Protein AF-A0A653G436-F1 (afdb_monomer)

Sequence (756 aa):
MKSPAYFLYARKSTDDQEHQLLSIPAQIDELREFSSKEGLNIVDVIIESKTAKVPGRALFNQMLDRVEKGEAQGILAWHPDRLARNAVDSGRIVYLLDRNILTDLKFLTFWFQNTPQGLFMLSIAFGQSKYYVDSLSENTKRGLRQKVRRGECPGVAPLGYLNDRLNRKIIVDPKASPVIKELFELYSTSQYTYDQMSTFLKDKGLITRGDKPIHKSRVTFILSNPFYFGYFRFNKEIHQGIHEPLITKKLFDEVQKVLEDRGHSHPNVPYNFPFTGLIKCGECGMMISAEQHLKYYKSIDQGQQFVYYRCSKKSKVTKCLQPYITQDVIIPQLNDHIQKVSLSTSDHQWFMNKLNTDEHQQRSEVLLIIQGFKKDLISTNEKLSKLLDSYLDNVISREDYLKKKENLFSSKKTIEQRINTLEQSPNKWLEPMREFFNDALGANKIASDNINLFQKREFLKKTGSNLILKNRIVDCDLPEQWAALLRRPTSRNRAEDTGVEPVRACAHEFSRLAHYRPAHLPYQEVRARIELAHNCFADSCVTTSPTHRVLLILLQTCILNNWSYNDWMNKIFLLIIFLLIKSIYIPLNKRGSKYYWKIKLDDSIPFIPIFIIPYIGYFFYVAATIIYLWNTKYINNFFVTYIISYIFASLFWFFVPNGVKRPKIYKKDIFSKLTALTYKYDEDTNGFPSAHIFATLICSYFLALVFPTHLILIWSVTFSISISTVFVKQHYILDILGGIITFWMSIMIGGLFGKI

Mean predicted aligned error: 21.26 Å

pLDDT: mean 79.81, std 17.57, range [24.72, 95.38]

Radius of gyration: 42.68 Å; Cα contacts (8 Å, |Δi|>4): 860; chains: 1; bounding box: 142×54×120 Å

Foldseek 3Di:
DPAFEEEEAFEFADLDPVPGPDDRVVQVVVLVVVCVVVVHHYPYYQYYHDHQLDDDGPRLVVVLVCLLVVVGQEYEGAFLLRQHQDPPSLVSVLVCLVVSSRQDYDHPVDDAHSDPVRSVVSSVRSVVSNVVVVVVVVVVVVVCVVCLVVQHHPDADDFQWHQDPVVRHIAGDPLGLVLLLVLLVVLLVLPDDLVRSQVSCVVSPNADPVSHTDDSVVSVVSLQACVQQAWHADPNAIGGHPYDHSDHVVSSVSNVVSVVVVVDDDDDDDDPDQCWPQEAAPFQRATKDKDKDWDADPVPRDIDIWIKIDGPQPRPPGGDPADIATPVLVLLLLLVVLLLLADDPVVLVVVVVVLVVVLVVCLVVLVVVLVVLVVVLVVLVVVLVVLVVCVVVVVDDPVVSRVVNVVSVVVNVVSVVVSVCCVVCVCVVCVVVNVSSVLNNCSNVVSPDPPDSNVSSVSLVVQVWRWYDDNSHTDTDGDPLSVVSNPDPPPDDDDDDDDSDDPPPPNPPPVVPPPDDDDDDDPPPVVVVVVVVVVVPPPPPPDDDPVVVVVVVVVVVLQPDPDDLPDPVLLVVLVVLLVVLVVLVQVLQPPDADAEDADPVLVVQAQDLVLVVLQVCLVVLLVVLQVVCVPPSCSNLLSQLLSQLSVVLSVCCVVHWHFFDADDQPDPDPSSVSLVVVCVSGPRTSQAQDSSLLNLVSSLVVVCVVCVVCNVVSVVSSVSNLVSCSSSRVYHPVNNVRSVVSNVVSCVVSVVSVVD

Nearest PDB structures (foldseek):
  5xg2-assembly1_A  TM=2.240E-01  e=3.320E+00  Pyrococcus yayanosii CH1

Secondary structure (DSSP, 8-state):
-PPPEEEEEEE-S-S-STT-SS-HHHHHHHHHHHHHHHT-EEEEEEEE-S-TTSS--HHHHHHHHHHHTTS-SEEEESSHHHH-SSHHHHHHHHHHHHTTSS-EEEESSS---SSHHHHHHHHHHHHHHHHHHHHHHHHHHHHHHHHHHHT---SPPPTTEEEETTTTEEEE-TTHHHHHHHHHHHHHTS---HHHHHHHHHHTT---TTS----HHHHHHHHT-GGGGTEEEETTEEEE-SSPPSS-HHHHHHHHHHHHHHHS--PPP----TTTTTPEETTT-PBEEEEEEEEEETTTTEEEEEEEEEE----SS----PPPEEHHHHHHHHHHHHHHTPPPHHHHHHHHHHHHHHHHHTHHHHHHHHHHHHHHHHHHHHHHHHHHHHHHTT-S-HHHHHHHHHHHHHHHHHHHHHHHHHHH-TTTTTHHHHHHHHHHHHHHHHHH-SS-HHHHHHHHHHTT-EEEEETTEEEEE--HHHHHHH----TT----S--S----TTGGGGGGS-S-------THHHHHHHHHHHHTSSTT-S---HHHHHHHHHHHHHHHS---TT-HHHHHHHHHHHHHHHHTHHHHHTS---B----HHHHHSPP-GGGHHHHHHHHHHHHHHHHHHTTSTTHHHHHHHHHHHHHHHHHHHHHS-BB--PPP----SHHHHHHHHHHHHS-SB--SS-HHHHHHHHHHHHHHHH-GGGHHHHHHHHHHHHHHHHHTTSS-HHHHHHHHHHHHHHHHHHHHHTT-

Structure (mmCIF, N/CA/C/O backbone):
data_AF-A0A653G436-F1
#
_entry.id   AF-A0A653G436-F1
#
loop_
_atom_site.group_PDB
_atom_site.id
_atom_site.type_symbol
_atom_site.label_atom_id
_atom_site.label_alt_id
_atom_site.label_comp_id
_atom_site.label_asym_id
_atom_site.label_entity_id
_atom_site.label_seq_id
_atom_site.pdbx_PDB_ins_code
_atom_site.Cartn_x
_atom_site.Cartn_y
_atom_site.Cartn_z
_atom_site.occupancy
_atom_site.B_iso_or_equiv
_atom_site.auth_seq_id
_atom_site.auth_comp_id
_atom_site.auth_asym_id
_atom_site.auth_atom_id
_atom_site.pdbx_PDB_model_num
ATOM 1 N N . MET A 1 1 ? 9.539 11.432 -67.328 1.00 46.97 1 MET A N 1
ATOM 2 C CA . MET A 1 1 ? 9.049 10.639 -66.177 1.00 46.97 1 MET A CA 1
ATOM 3 C C . MET A 1 1 ? 8.187 11.554 -65.321 1.00 46.97 1 MET A C 1
ATOM 5 O O . MET A 1 1 ? 8.628 12.667 -65.067 1.00 46.97 1 MET A O 1
ATOM 9 N N . LYS A 1 2 ? 6.956 11.158 -64.956 1.00 58.97 2 LYS A N 1
ATOM 10 C CA . LYS A 1 2 ? 6.142 11.931 -63.997 1.00 58.97 2 LYS A CA 1
ATOM 11 C C . LYS A 1 2 ? 6.889 11.980 -62.660 1.00 58.97 2 LYS A C 1
ATOM 13 O O . LYS A 1 2 ? 7.444 10.961 -62.256 1.00 58.97 2 LYS A O 1
ATOM 18 N N . SER A 1 3 ? 6.926 13.144 -62.016 1.00 70.50 3 SER A N 1
ATOM 19 C CA . SER A 1 3 ? 7.470 13.266 -60.663 1.00 70.50 3 SER A CA 1
ATOM 20 C C . SER A 1 3 ? 6.663 12.376 -59.703 1.00 70.50 3 SER A C 1
ATOM 22 O O . SER A 1 3 ? 5.434 12.323 -59.830 1.00 70.50 3 SER A O 1
ATOM 24 N N . PRO A 1 4 ? 7.319 11.647 -58.781 1.00 80.62 4 PRO A N 1
ATOM 25 C CA . PRO A 1 4 ? 6.617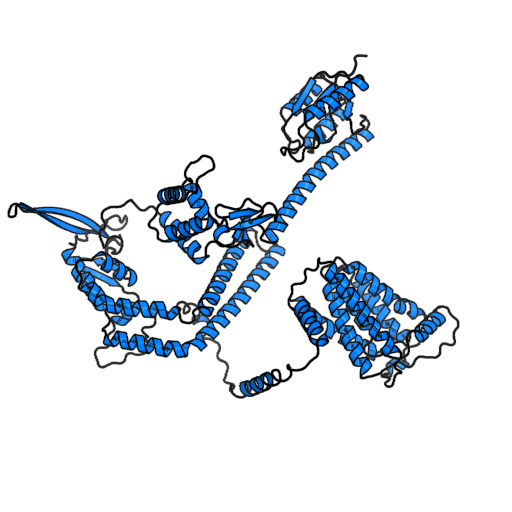 10.821 -57.806 1.00 80.62 4 PRO A CA 1
ATOM 26 C C . PRO A 1 4 ? 5.697 11.687 -56.936 1.00 80.62 4 PRO A C 1
ATOM 28 O O . PRO A 1 4 ? 6.082 12.771 -56.494 1.00 80.62 4 PRO A O 1
ATOM 31 N N . ALA A 1 5 ? 4.466 11.219 -56.734 1.00 91.19 5 ALA A N 1
ATOM 32 C CA . ALA A 1 5 ? 3.457 11.878 -55.917 1.00 91.19 5 ALA A CA 1
ATOM 33 C C . ALA A 1 5 ? 3.595 11.466 -54.446 1.00 91.19 5 ALA A C 1
ATOM 35 O O . ALA A 1 5 ? 3.740 10.279 -54.142 1.00 91.19 5 ALA A O 1
ATOM 36 N N . TYR A 1 6 ? 3.501 12.437 -53.536 1.00 93.56 6 TYR A N 1
ATOM 37 C CA . TYR A 1 6 ? 3.643 12.234 -52.095 1.00 93.56 6 TYR A CA 1
ATOM 38 C C . TYR A 1 6 ? 2.391 12.654 -51.325 1.00 93.56 6 TYR A C 1
ATOM 40 O O . TYR A 1 6 ? 1.757 13.664 -51.635 1.00 93.56 6 TYR A O 1
ATOM 48 N N . PHE A 1 7 ? 2.085 11.922 -50.255 1.00 95.38 7 PHE A N 1
ATOM 49 C CA . PHE A 1 7 ? 1.178 12.388 -49.205 1.00 95.38 7 PHE A CA 1
ATOM 50 C C . PHE A 1 7 ? 1.962 12.987 -48.042 1.00 95.38 7 PHE A C 1
ATOM 52 O O . PHE A 1 7 ? 2.908 12.375 -47.548 1.00 95.38 7 PHE A O 1
ATOM 59 N N . LEU A 1 8 ? 1.552 14.164 -47.572 1.00 94.38 8 LEU A N 1
ATOM 60 C CA . LEU A 1 8 ? 2.094 14.770 -46.358 1.00 94.38 8 LEU A CA 1
ATOM 61 C C . LEU A 1 8 ? 1.273 14.281 -45.163 1.00 94.38 8 LEU A C 1
ATOM 63 O O . LEU A 1 8 ? 0.072 14.537 -45.092 1.00 94.38 8 LEU A O 1
ATOM 67 N N . TYR A 1 9 ? 1.911 13.596 -44.214 1.00 93.06 9 TYR A N 1
ATOM 68 C CA . TYR A 1 9 ? 1.250 13.074 -43.017 1.00 93.06 9 TYR A CA 1
ATOM 69 C C . TYR A 1 9 ? 1.745 13.771 -41.744 1.00 93.06 9 TYR A C 1
ATOM 71 O O . TYR A 1 9 ? 2.912 13.651 -41.356 1.00 93.06 9 TYR A O 1
ATOM 79 N N . ALA A 1 10 ? 0.833 14.460 -41.052 1.00 90.12 10 ALA A N 1
ATOM 80 C CA . ALA A 1 10 ? 1.097 15.151 -39.792 1.00 90.12 10 ALA A CA 1
ATOM 81 C C . ALA A 1 10 ? 0.209 14.611 -38.662 1.00 90.12 10 ALA A C 1
ATOM 83 O O . ALA A 1 10 ? -0.997 14.409 -38.819 1.00 90.12 10 ALA A O 1
ATOM 84 N N . ARG A 1 11 ? 0.808 14.397 -37.482 1.00 85.62 11 ARG A N 1
ATOM 85 C CA . ARG A 1 11 ? 0.132 13.767 -36.339 1.00 85.62 11 ARG A CA 1
ATOM 86 C C . ARG A 1 11 ? 0.454 14.439 -35.008 1.00 85.62 11 ARG A C 1
ATOM 88 O O . ARG A 1 11 ? 1.596 14.826 -34.747 1.00 85.62 11 ARG A O 1
ATOM 95 N N . LYS A 1 12 ? -0.525 14.459 -34.096 1.00 75.69 12 LYS A N 1
ATOM 96 C CA . LYS A 1 12 ? -0.281 14.765 -32.676 1.00 75.69 12 LYS A CA 1
ATOM 97 C C . LYS A 1 12 ? 0.412 13.592 -31.964 1.00 75.69 12 LYS A C 1
ATOM 99 O O . LYS A 1 12 ? -0.099 12.474 -31.912 1.00 75.69 12 LYS A O 1
ATOM 104 N N . SER A 1 13 ? 1.591 13.832 -31.393 1.00 62.50 13 SER A N 1
ATOM 105 C CA . SER A 1 13 ? 2.398 12.786 -30.736 1.00 62.50 13 SER A CA 1
ATOM 106 C C . SER A 1 13 ? 1.820 12.255 -29.428 1.00 62.50 13 SER A C 1
ATOM 108 O O . SER A 1 13 ? 2.076 11.094 -29.086 1.00 62.50 13 SER A O 1
ATOM 110 N N . THR A 1 14 ? 1.070 13.095 -28.721 1.00 59.78 14 THR A N 1
ATOM 111 C CA . THR A 1 14 ? 0.521 12.889 -27.377 1.00 59.78 14 THR A CA 1
ATOM 112 C C . THR A 1 14 ? -0.811 13.622 -27.257 1.00 59.78 14 THR A C 1
ATOM 114 O O . THR A 1 14 ? -0.980 14.684 -27.850 1.00 59.78 14 THR A O 1
ATOM 117 N N . ASP A 1 15 ? -1.746 13.095 -26.467 1.00 52.59 15 ASP A N 1
ATOM 118 C CA . ASP A 1 15 ? -2.985 13.823 -26.147 1.00 52.59 15 ASP A CA 1
ATOM 119 C C . ASP A 1 15 ? -2.701 15.038 -25.248 1.00 52.59 15 ASP A C 1
ATOM 121 O O . ASP A 1 15 ? -3.400 16.048 -25.329 1.00 52.59 15 ASP A O 1
ATOM 125 N N . ASP A 1 16 ? -1.609 14.968 -24.487 1.00 48.16 16 ASP A N 1
ATOM 126 C CA . ASP A 1 16 ? -1.143 15.987 -23.554 1.00 48.16 16 ASP A CA 1
ATOM 127 C C . ASP A 1 16 ? -0.505 17.190 -24.269 1.00 48.16 16 ASP A C 1
ATOM 129 O O . ASP A 1 16 ? 0.356 17.012 -25.139 1.00 48.16 16 ASP A O 1
ATOM 133 N N . GLN A 1 17 ? -0.955 18.402 -23.927 1.00 45.81 17 GLN A N 1
ATOM 134 C CA . GLN A 1 17 ? -0.524 19.660 -24.555 1.00 45.81 17 GLN A CA 1
ATOM 135 C C . GLN A 1 17 ? 0.851 20.129 -24.049 1.00 45.81 17 GLN A C 1
ATOM 137 O O . GLN A 1 17 ? 1.596 20.718 -24.825 1.00 45.81 17 GLN A O 1
ATOM 142 N N . GLU A 1 18 ? 1.219 19.832 -22.797 1.00 41.66 18 GLU A N 1
ATOM 143 C CA . GLU A 1 18 ? 2.466 20.322 -22.174 1.00 41.66 18 GLU A CA 1
ATOM 144 C C . GLU A 1 18 ? 3.730 19.597 -22.665 1.00 41.66 18 GLU A C 1
ATOM 146 O O . GLU A 1 18 ? 4.816 20.168 -22.690 1.00 41.66 18 GLU A O 1
ATOM 151 N N . HIS A 1 19 ? 3.603 18.335 -23.081 1.00 50.34 19 HIS A N 1
ATOM 152 C CA . HIS A 1 19 ? 4.732 17.500 -23.513 1.00 50.34 19 HIS A CA 1
ATOM 153 C C . HIS A 1 19 ? 4.919 17.456 -25.038 1.00 50.34 19 HIS A C 1
ATOM 155 O O . HIS A 1 19 ? 5.679 16.635 -25.559 1.00 50.34 19 HIS A O 1
ATOM 161 N N . GLN A 1 20 ? 4.207 18.310 -25.774 1.00 56.81 20 GLN A N 1
ATOM 162 C CA . GLN A 1 20 ? 4.264 18.340 -27.227 1.00 56.81 20 GLN A CA 1
ATOM 163 C C . GLN A 1 20 ? 5.439 19.207 -27.707 1.00 56.81 20 GLN A C 1
ATOM 165 O O . GLN A 1 20 ? 5.419 20.419 -27.552 1.00 56.81 20 GLN A O 1
ATOM 170 N N . LEU A 1 21 ? 6.441 18.577 -28.336 1.00 56.56 21 LEU A N 1
ATOM 171 C CA . LEU A 1 21 ? 7.636 19.264 -28.859 1.00 56.56 21 LEU A CA 1
ATOM 172 C C . LEU A 1 21 ? 7.317 20.276 -29.980 1.00 56.56 21 LEU A C 1
ATOM 174 O O . LEU A 1 21 ? 7.916 21.341 -30.010 1.00 56.56 21 LEU A O 1
ATOM 178 N N . LEU A 1 22 ? 6.374 19.960 -30.882 1.00 63.59 22 LEU A N 1
ATOM 179 C CA . LEU A 1 22 ? 5.898 20.864 -31.942 1.00 63.59 22 LEU A CA 1
ATOM 180 C C . LEU A 1 22 ? 4.391 20.714 -32.178 1.00 63.59 22 LEU A C 1
ATOM 182 O O . LEU A 1 22 ? 3.856 19.596 -32.224 1.00 63.59 22 LEU A O 1
ATOM 186 N N . SER A 1 23 ? 3.711 21.843 -32.385 1.00 76.56 23 SER A N 1
ATOM 187 C CA . SER A 1 23 ? 2.305 21.889 -32.791 1.00 76.56 23 SER A CA 1
ATOM 188 C C . SER A 1 23 ? 2.111 21.294 -34.199 1.00 76.56 23 SER A C 1
ATOM 190 O O . SER A 1 23 ? 3.063 21.113 -34.955 1.00 76.56 23 SER A O 1
ATOM 192 N N . ILE A 1 24 ? 0.875 20.920 -34.546 1.00 82.44 24 ILE A N 1
ATOM 193 C CA . ILE A 1 24 ? 0.560 20.398 -35.889 1.00 82.44 24 ILE A CA 1
ATOM 194 C C . ILE A 1 24 ? 0.838 21.446 -36.987 1.00 82.44 24 ILE A C 1
ATOM 196 O O . ILE A 1 24 ? 1.456 21.064 -37.976 1.00 82.44 24 ILE A O 1
ATOM 200 N N . PRO A 1 25 ? 0.451 22.732 -36.833 1.00 85.88 25 PRO A N 1
ATOM 201 C CA . PRO A 1 25 ? 0.763 23.762 -37.827 1.00 85.88 25 PRO A CA 1
ATOM 202 C C . PRO A 1 25 ? 2.263 23.879 -38.109 1.00 85.88 25 PRO A C 1
ATOM 204 O O . PRO A 1 25 ? 2.666 23.785 -39.260 1.00 85.88 25 PRO A O 1
ATOM 207 N N . ALA A 1 26 ? 3.091 23.922 -37.060 1.00 84.88 26 ALA A N 1
ATOM 208 C CA . ALA A 1 26 ? 4.540 24.023 -37.218 1.00 84.88 26 ALA A CA 1
ATOM 209 C C . ALA A 1 26 ? 5.144 22.804 -37.949 1.00 84.88 26 ALA A C 1
ATOM 211 O O . ALA A 1 26 ? 6.026 22.961 -38.785 1.00 84.88 26 ALA A O 1
ATOM 212 N N . GLN A 1 27 ? 4.623 21.591 -37.704 1.00 86.12 27 GLN A N 1
ATOM 213 C CA . GLN A 1 27 ? 5.031 20.400 -38.466 1.00 86.12 27 GLN A CA 1
ATOM 214 C C . GLN A 1 27 ? 4.687 20.515 -39.957 1.00 86.12 27 GLN A C 1
ATOM 216 O O . GLN A 1 27 ? 5.465 20.069 -40.794 1.00 86.12 27 GLN A O 1
ATOM 221 N N . ILE A 1 28 ? 3.522 21.071 -40.298 1.00 90.25 28 ILE A N 1
ATOM 222 C CA . ILE A 1 28 ? 3.097 21.233 -41.694 1.00 90.25 28 ILE A CA 1
ATOM 223 C C . ILE A 1 28 ? 3.969 22.271 -42.397 1.00 90.25 28 ILE A C 1
ATOM 225 O O . ILE A 1 28 ? 4.379 22.025 -43.529 1.00 90.25 28 ILE A O 1
ATOM 229 N N . ASP A 1 29 ? 4.265 23.388 -41.736 1.00 89.69 29 ASP A N 1
ATOM 230 C CA . ASP A 1 29 ? 5.090 24.458 -42.299 1.00 89.69 29 ASP A CA 1
ATOM 231 C C . ASP A 1 29 ? 6.504 23.952 -42.626 1.00 89.69 29 ASP A C 1
ATOM 233 O O . ASP A 1 29 ? 6.963 24.105 -43.759 1.00 89.69 29 ASP A O 1
ATOM 237 N N . GLU A 1 30 ? 7.144 23.231 -41.697 1.00 90.56 30 GLU A N 1
ATOM 238 C CA . GLU A 1 30 ? 8.459 22.610 -41.919 1.00 90.56 30 GLU A CA 1
ATOM 239 C C . GLU A 1 30 ? 8.437 21.557 -43.043 1.00 90.56 30 GLU A C 1
ATOM 241 O O . GLU A 1 30 ? 9.338 21.509 -43.884 1.00 90.56 30 GLU A O 1
ATOM 246 N N . LEU A 1 31 ? 7.398 20.711 -43.093 1.00 91.69 31 LEU A N 1
ATOM 247 C CA . LEU A 1 31 ? 7.258 19.690 -44.140 1.00 91.69 31 LEU A CA 1
ATOM 248 C C . LEU A 1 31 ? 7.022 20.317 -45.519 1.00 91.69 31 LEU A C 1
ATOM 250 O O . LEU A 1 31 ? 7.539 19.811 -46.516 1.00 91.69 31 LEU A O 1
ATOM 254 N N . ARG A 1 32 ? 6.278 21.427 -45.588 1.00 91.88 32 ARG A N 1
ATOM 255 C CA . ARG A 1 32 ? 6.072 22.186 -46.827 1.00 91.88 32 ARG A CA 1
ATOM 256 C C . ARG A 1 32 ? 7.362 22.848 -47.292 1.00 91.88 32 ARG A C 1
ATOM 258 O O . ARG A 1 32 ? 7.704 22.718 -48.464 1.00 91.88 32 ARG A O 1
ATOM 265 N N . GLU A 1 33 ? 8.108 23.486 -46.395 1.00 92.25 33 GLU A N 1
ATOM 266 C CA . GLU A 1 33 ? 9.406 24.077 -46.732 1.00 92.25 33 GLU A CA 1
ATOM 267 C C . GLU A 1 33 ? 10.380 23.018 -47.269 1.00 92.25 33 GLU A C 1
ATOM 269 O O . GLU A 1 33 ? 11.018 23.221 -48.304 1.00 92.25 33 GLU A O 1
ATOM 274 N N . PHE A 1 34 ? 10.440 21.856 -46.616 1.00 91.50 34 PHE A N 1
ATOM 275 C CA . PHE A 1 34 ? 11.251 20.728 -47.067 1.00 91.50 34 PHE A CA 1
ATOM 276 C C . PHE A 1 34 ? 10.813 20.210 -48.443 1.00 91.50 34 PHE A C 1
ATOM 278 O O . PHE A 1 34 ? 11.653 19.995 -49.314 1.00 91.50 34 PHE A O 1
ATOM 285 N N . SER A 1 35 ? 9.503 20.077 -48.679 1.00 91.56 35 SER A N 1
ATOM 286 C CA . SER A 1 35 ? 8.982 19.640 -49.980 1.00 91.56 35 SER A CA 1
ATOM 287 C C . SER A 1 35 ? 9.338 20.595 -51.120 1.00 91.56 35 SER A C 1
ATOM 289 O O . SER A 1 35 ? 9.676 20.133 -52.207 1.00 91.56 35 SER A O 1
ATOM 291 N N . SER A 1 36 ? 9.342 21.907 -50.857 1.00 90.38 36 SER A N 1
ATOM 292 C CA . SER A 1 36 ? 9.730 22.929 -51.832 1.00 90.38 36 SER A CA 1
ATOM 293 C C . SER A 1 36 ? 11.227 22.893 -52.142 1.00 90.38 36 SER A C 1
ATOM 295 O O . SER A 1 36 ? 11.605 23.070 -53.296 1.00 90.38 36 SER A O 1
ATOM 297 N N . LYS A 1 37 ? 12.082 22.638 -51.138 1.00 89.06 37 LYS A N 1
ATOM 298 C CA . LYS A 1 37 ? 13.542 22.511 -51.321 1.00 89.06 37 LYS A CA 1
ATOM 299 C C . LYS A 1 37 ? 13.923 21.275 -52.139 1.00 89.06 37 LYS A C 1
ATOM 301 O O . LYS A 1 37 ? 14.800 21.358 -52.989 1.00 89.06 37 LYS A O 1
ATOM 306 N N . GLU A 1 38 ? 13.247 20.156 -51.896 1.00 86.38 38 GLU A N 1
ATOM 307 C CA . GLU A 1 38 ? 13.510 18.867 -52.553 1.00 86.38 38 GLU A CA 1
ATOM 308 C C . GLU A 1 38 ? 12.718 18.675 -53.864 1.00 86.38 38 GLU A C 1
ATOM 310 O O . GLU A 1 38 ? 12.886 17.670 -54.551 1.00 86.38 38 GLU A O 1
ATOM 315 N N . GLY A 1 39 ? 11.838 19.618 -54.226 1.00 86.69 39 GLY A N 1
ATOM 316 C CA . GLY A 1 39 ? 11.025 19.546 -55.445 1.00 86.69 39 GLY A CA 1
ATOM 317 C C . GLY A 1 39 ? 9.979 18.420 -55.441 1.00 86.69 39 GLY A C 1
ATOM 318 O O . GLY A 1 39 ? 9.691 17.838 -56.488 1.00 86.69 39 GLY A O 1
ATOM 319 N N . LEU A 1 40 ? 9.417 18.086 -54.274 1.00 89.62 40 LEU A N 1
ATOM 320 C CA . LEU A 1 40 ? 8.449 16.994 -54.112 1.00 89.62 40 LEU A CA 1
ATOM 321 C C . LEU A 1 40 ? 7.029 17.433 -54.502 1.00 89.62 40 LEU A C 1
ATOM 323 O O . LEU A 1 40 ? 6.557 18.492 -54.093 1.00 89.62 40 LEU A O 1
ATOM 327 N N . ASN A 1 41 ? 6.304 16.585 -55.237 1.00 91.44 41 ASN A N 1
ATOM 328 C CA . ASN A 1 41 ? 4.911 16.838 -55.610 1.00 91.44 41 ASN A CA 1
ATOM 329 C C . ASN A 1 41 ? 3.946 16.311 -54.533 1.00 91.44 41 ASN A C 1
ATOM 331 O O . ASN A 1 41 ? 3.720 15.103 -54.449 1.00 91.44 41 ASN A O 1
ATOM 335 N N . ILE A 1 42 ? 3.374 17.198 -53.711 1.00 91.50 42 ILE A N 1
ATOM 336 C CA . ILE A 1 42 ? 2.405 16.824 -52.667 1.00 91.50 42 ILE A CA 1
ATOM 337 C C . ILE A 1 42 ? 0.987 16.786 -53.250 1.00 91.50 42 ILE A C 1
ATOM 339 O O . ILE A 1 42 ? 0.464 17.811 -53.676 1.00 91.50 42 ILE A O 1
ATOM 343 N N . VAL A 1 43 ? 0.344 15.616 -53.199 1.00 90.81 43 VAL A N 1
ATOM 344 C CA . VAL A 1 43 ? -1.032 15.405 -53.691 1.00 90.81 43 VAL A CA 1
ATOM 345 C C . VAL A 1 43 ? -2.080 15.708 -52.625 1.00 90.81 43 VAL A C 1
ATOM 347 O O . VAL A 1 43 ? -3.152 16.212 -52.946 1.00 90.81 43 VAL A O 1
ATOM 350 N N . ASP A 1 44 ? -1.790 15.398 -51.359 1.00 91.50 44 ASP A N 1
ATOM 351 C CA . ASP A 1 44 ? -2.733 15.606 -50.259 1.00 91.50 44 ASP A CA 1
ATOM 352 C C . ASP A 1 44 ? -2.023 15.782 -48.907 1.00 91.50 44 ASP A C 1
ATOM 354 O O . ASP A 1 44 ? -0.901 15.301 -48.706 1.00 91.50 44 ASP A O 1
ATOM 358 N N . VAL A 1 45 ? -2.691 16.466 -47.976 1.00 92.38 45 VAL A N 1
ATOM 359 C CA . VAL A 1 45 ? -2.216 16.774 -46.622 1.00 92.38 45 VAL A CA 1
ATOM 360 C C . VAL A 1 45 ? -3.161 16.144 -45.604 1.00 92.38 45 VAL A C 1
ATOM 362 O O . VAL A 1 45 ? -4.292 16.585 -45.415 1.00 92.38 45 VAL A O 1
ATOM 365 N N . ILE A 1 46 ? -2.675 15.127 -44.897 1.00 92.50 46 ILE A N 1
ATOM 366 C CA . ILE A 1 46 ? -3.470 14.315 -43.976 1.00 92.50 46 ILE A CA 1
ATOM 367 C C . ILE A 1 46 ? -3.068 14.642 -42.542 1.00 92.50 46 ILE A C 1
ATOM 369 O O . ILE A 1 46 ? -1.915 14.472 -42.139 1.00 92.50 46 ILE A O 1
ATOM 373 N N . ILE A 1 47 ? -4.044 15.109 -41.761 1.00 89.94 47 ILE A N 1
ATOM 374 C CA . ILE A 1 47 ? -3.848 15.559 -40.382 1.00 89.94 47 ILE A CA 1
ATOM 375 C C . ILE A 1 47 ? -4.634 14.660 -39.437 1.00 89.94 47 ILE A C 1
ATOM 377 O O . ILE A 1 47 ? -5.853 14.547 -39.541 1.00 89.94 47 ILE A O 1
ATOM 381 N N . GLU A 1 48 ? -3.945 14.060 -38.466 1.00 83.75 48 GLU A N 1
ATOM 382 C CA . GLU A 1 48 ? -4.576 13.175 -37.489 1.00 83.75 48 GLU A CA 1
ATOM 383 C C . GLU A 1 48 ? -4.232 13.546 -36.036 1.00 83.75 48 GLU A C 1
ATOM 385 O O . GLU A 1 48 ? -3.076 13.726 -35.648 1.00 83.75 48 GLU A O 1
ATOM 390 N N . SER A 1 49 ? -5.258 13.616 -35.184 1.00 78.69 49 SER A N 1
ATOM 391 C CA . SER A 1 49 ? -5.127 13.910 -33.749 1.00 78.69 49 SER A CA 1
ATOM 392 C C . SER A 1 49 ? -5.067 12.663 -32.857 1.00 78.69 49 SER A C 1
ATOM 394 O O . SER A 1 49 ? -4.962 12.794 -31.641 1.00 78.69 49 SER A O 1
ATOM 396 N N . LYS A 1 50 ? -5.108 11.453 -33.432 1.00 74.81 50 LYS A N 1
ATOM 397 C CA . LYS A 1 50 ? -5.069 10.178 -32.697 1.00 74.81 50 LYS A CA 1
ATOM 398 C C . LYS A 1 50 ? -3.644 9.670 -32.466 1.00 74.81 50 LYS A C 1
ATOM 400 O O . LYS A 1 50 ? -2.747 9.847 -33.289 1.00 74.81 50 LYS A O 1
ATOM 405 N N . THR A 1 51 ? -3.435 8.975 -31.345 1.00 71.62 51 THR A N 1
ATOM 406 C CA . THR A 1 51 ? -2.136 8.363 -31.016 1.00 71.62 51 THR A CA 1
ATOM 407 C C . THR A 1 51 ? -1.878 7.089 -31.834 1.00 71.62 51 THR A C 1
ATOM 409 O O . THR A 1 51 ? -2.779 6.283 -32.035 1.00 71.62 51 THR A O 1
ATOM 412 N N . ALA A 1 52 ? -0.629 6.852 -32.252 1.00 74.25 52 ALA A N 1
ATOM 413 C CA . ALA A 1 52 ? -0.231 5.651 -33.005 1.00 74.25 52 ALA A CA 1
ATOM 414 C C . ALA A 1 52 ? 0.109 4.427 -32.116 1.00 74.25 52 ALA A C 1
ATOM 416 O O . ALA A 1 52 ? 0.864 3.547 -32.535 1.00 74.25 52 ALA A O 1
ATOM 417 N N . LYS A 1 53 ? -0.389 4.386 -30.867 1.00 74.19 53 LYS A N 1
ATOM 418 C CA . LYS A 1 53 ? -0.090 3.315 -29.890 1.00 74.19 53 LYS A CA 1
ATOM 419 C C . LYS A 1 53 ? -0.853 2.014 -30.167 1.00 74.19 53 LYS A C 1
ATOM 421 O O . LYS A 1 53 ? -0.370 0.944 -29.814 1.00 74.19 53 LYS A O 1
ATOM 426 N N . VAL A 1 54 ? -2.038 2.119 -30.763 1.00 80.12 54 VAL A N 1
ATOM 427 C CA . VAL A 1 54 ? -2.961 1.011 -31.045 1.00 80.12 54 VAL A CA 1
ATOM 428 C C . VAL A 1 54 ? -3.383 1.112 -32.518 1.00 80.12 54 VAL A C 1
ATOM 430 O O . VAL A 1 54 ? -3.559 2.237 -32.994 1.00 80.12 54 VAL A O 1
ATOM 433 N N . PRO A 1 55 ? -3.527 -0.012 -33.245 1.00 79.31 55 PRO A N 1
ATOM 434 C CA . PRO A 1 55 ? -4.041 -0.005 -34.617 1.00 79.31 55 PRO A CA 1
ATOM 435 C C . PRO A 1 55 ? -5.508 0.463 -34.686 1.00 79.31 55 PRO A C 1
ATOM 437 O O . PRO A 1 55 ? -6.225 0.443 -33.685 1.00 79.31 55 PRO A O 1
ATOM 440 N N . GLY A 1 56 ? -5.970 0.863 -35.877 1.00 78.81 56 GLY A N 1
ATOM 441 C CA . GLY A 1 56 ? -7.365 1.293 -36.109 1.00 78.81 56 GLY A CA 1
ATOM 442 C C . GLY A 1 56 ? -7.553 2.797 -36.354 1.00 78.81 56 GLY A C 1
ATOM 443 O O . GLY A 1 56 ? -8.570 3.385 -35.978 1.00 78.81 56 GLY A O 1
ATOM 444 N N . ARG A 1 57 ? -6.562 3.446 -36.969 1.00 84.62 57 ARG A N 1
ATOM 445 C CA . ARG A 1 57 ? -6.595 4.870 -37.325 1.00 84.62 57 ARG A CA 1
ATOM 446 C C . ARG A 1 57 ? -7.288 5.076 -38.673 1.00 84.62 57 ARG A C 1
ATOM 448 O O . ARG A 1 57 ? -6.777 4.639 -39.696 1.00 84.62 57 ARG A O 1
ATOM 455 N N . ALA A 1 58 ? -8.450 5.735 -38.676 1.00 86.31 58 ALA A N 1
ATOM 456 C CA . ALA A 1 58 ? -9.300 5.851 -39.866 1.00 86.31 58 ALA A CA 1
ATOM 457 C C . ALA A 1 58 ? -8.631 6.630 -41.014 1.00 86.31 58 ALA A C 1
ATOM 459 O O . ALA A 1 58 ? -8.585 6.126 -42.129 1.00 86.31 58 ALA A O 1
ATOM 460 N N . LEU A 1 59 ? -8.063 7.812 -40.736 1.00 89.62 59 LEU A N 1
ATOM 461 C CA . LEU A 1 59 ? -7.419 8.651 -41.760 1.00 89.62 59 LEU A CA 1
ATOM 462 C C . LEU A 1 59 ? -6.098 8.048 -42.253 1.00 89.62 59 LEU A C 1
ATOM 464 O O . LEU A 1 59 ? -5.798 8.089 -43.441 1.00 89.62 59 LEU A O 1
ATOM 468 N N . PHE A 1 60 ? -5.327 7.438 -41.351 1.00 89.88 60 PHE A N 1
ATOM 469 C CA . PHE A 1 60 ? -4.106 6.720 -41.710 1.00 89.88 60 PHE A CA 1
ATOM 470 C C . PHE A 1 60 ? -4.391 5.475 -42.563 1.00 89.88 60 PHE A C 1
ATOM 472 O O . PHE A 1 60 ? -3.700 5.241 -43.547 1.00 89.88 60 PHE A O 1
ATOM 479 N N . ASN A 1 61 ? -5.429 4.700 -42.237 1.00 90.31 61 ASN A N 1
ATOM 480 C CA . ASN A 1 61 ? -5.831 3.558 -43.059 1.00 90.31 61 ASN A CA 1
ATOM 481 C C . ASN A 1 61 ? -6.323 4.015 -44.435 1.00 90.31 61 ASN A C 1
ATOM 483 O O . ASN A 1 61 ? -5.861 3.478 -45.431 1.00 90.31 61 ASN A O 1
ATOM 487 N N . GLN A 1 62 ? -7.158 5.060 -44.498 1.00 91.12 62 GLN A N 1
ATOM 488 C CA . GLN A 1 62 ? -7.593 5.651 -45.769 1.00 91.12 62 GLN A CA 1
ATOM 489 C C . GLN A 1 62 ? -6.411 6.130 -46.620 1.00 91.12 62 GLN A C 1
ATOM 491 O O . GLN A 1 62 ? -6.418 5.934 -47.830 1.00 91.12 62 GLN A O 1
ATOM 496 N N . MET A 1 63 ? -5.383 6.727 -46.006 1.00 92.56 63 MET A N 1
ATOM 497 C CA . MET A 1 63 ? -4.148 7.097 -46.702 1.00 92.56 63 MET A CA 1
ATOM 498 C C . MET A 1 63 ? -3.466 5.875 -47.321 1.00 92.56 63 MET A C 1
ATOM 500 O O . MET A 1 63 ? -3.127 5.906 -48.499 1.00 92.56 63 MET A O 1
ATOM 504 N N . LEU A 1 64 ? -3.263 4.807 -46.544 1.00 91.31 64 LEU A N 1
ATOM 505 C CA . LEU A 1 64 ? -2.614 3.592 -47.041 1.00 91.31 64 LEU A CA 1
ATOM 506 C C . LEU A 1 64 ? -3.439 2.916 -48.143 1.00 91.31 64 LEU A C 1
ATOM 508 O O . LEU A 1 64 ? -2.871 2.504 -49.147 1.00 91.31 64 LEU A O 1
ATOM 512 N N . ASP A 1 65 ? -4.766 2.888 -48.015 1.00 92.31 65 ASP A N 1
ATOM 513 C CA . ASP A 1 65 ? -5.659 2.344 -49.043 1.00 92.31 65 ASP A CA 1
ATOM 514 C C . ASP A 1 65 ? -5.586 3.169 -50.348 1.00 92.31 65 ASP A C 1
ATOM 516 O O . ASP A 1 65 ? -5.701 2.625 -51.445 1.00 92.31 65 ASP A O 1
ATOM 520 N N . ARG A 1 66 ? -5.369 4.491 -50.259 1.00 93.06 66 ARG A N 1
ATOM 521 C CA . ARG A 1 66 ? -5.148 5.373 -51.424 1.00 93.06 66 ARG A CA 1
ATOM 522 C C . ARG A 1 66 ? -3.772 5.177 -52.061 1.00 93.06 66 ARG A C 1
ATOM 524 O O . ARG A 1 66 ? -3.658 5.224 -53.284 1.00 93.06 66 ARG A O 1
ATOM 531 N N . VAL A 1 67 ? -2.744 4.905 -51.255 1.00 91.88 67 VAL A N 1
ATOM 532 C CA . VAL A 1 67 ? -1.417 4.496 -51.750 1.00 91.88 67 VAL A CA 1
ATOM 533 C C . VAL A 1 67 ? -1.518 3.162 -52.494 1.00 91.88 67 VAL A C 1
ATOM 535 O O . VAL A 1 67 ? -1.002 3.044 -53.599 1.00 91.88 67 VAL A O 1
ATOM 538 N N . GLU A 1 68 ? -2.252 2.185 -51.954 1.00 89.88 68 GLU A N 1
ATOM 539 C CA . GLU A 1 68 ? -2.489 0.887 -52.608 1.00 89.88 68 GLU A CA 1
ATOM 540 C C . GLU A 1 68 ? -3.232 1.022 -53.952 1.00 89.88 68 GLU A C 1
ATOM 542 O O . GLU A 1 68 ? -2.983 0.247 -54.874 1.00 89.88 68 GLU A O 1
ATOM 547 N N . LYS A 1 69 ? -4.090 2.042 -54.102 1.00 91.25 69 LYS A N 1
ATOM 548 C CA . LYS A 1 69 ? -4.748 2.399 -55.375 1.00 91.25 69 LYS A CA 1
ATOM 549 C C . LYS A 1 69 ? -3.841 3.140 -56.368 1.00 91.25 69 LYS A C 1
ATOM 551 O O . LYS A 1 69 ? -4.260 3.378 -57.498 1.00 91.25 69 LYS A O 1
ATOM 556 N N . GLY A 1 70 ? -2.622 3.511 -55.971 1.00 87.38 70 GLY A N 1
ATOM 557 C CA . GLY A 1 70 ? -1.645 4.194 -56.821 1.00 87.38 70 GLY A CA 1
ATOM 558 C C . GLY A 1 70 ? -1.801 5.717 -56.902 1.00 87.38 70 GLY A C 1
ATOM 559 O O . GLY A 1 70 ? -1.215 6.330 -57.794 1.00 87.38 70 GLY A O 1
ATOM 560 N N . GLU A 1 71 ? -2.561 6.342 -55.994 1.00 89.25 71 GLU A N 1
ATOM 561 C CA . GLU A 1 71 ? -2.744 7.806 -55.965 1.00 89.25 71 GLU A CA 1
ATOM 562 C C . GLU A 1 71 ? -1.465 8.563 -55.559 1.00 89.25 71 GLU A C 1
ATOM 564 O O . GLU A 1 71 ? -1.256 9.701 -55.979 1.00 89.25 71 GLU A O 1
ATOM 569 N N . ALA A 1 72 ? -0.598 7.929 -54.766 1.00 90.00 72 ALA A N 1
ATOM 570 C CA . ALA A 1 72 ? 0.710 8.443 -54.370 1.00 90.00 72 ALA A CA 1
ATOM 571 C C . ALA A 1 72 ? 1.716 7.294 -54.252 1.00 90.00 72 ALA A C 1
ATOM 573 O O . ALA A 1 72 ? 1.355 6.186 -53.862 1.00 90.00 72 ALA A O 1
ATOM 574 N N . GLN A 1 73 ? 2.981 7.569 -54.568 1.00 90.06 73 GLN A N 1
ATOM 575 C CA . GLN A 1 73 ? 4.081 6.602 -54.506 1.00 90.06 73 GLN A CA 1
ATOM 576 C C . GLN A 1 73 ? 5.019 6.841 -53.315 1.00 90.06 73 GLN A C 1
ATOM 578 O O . GLN A 1 73 ? 5.917 6.027 -53.077 1.00 90.06 73 GLN A O 1
ATOM 583 N N . GLY A 1 74 ? 4.816 7.920 -52.552 1.00 91.56 74 GLY A N 1
ATOM 584 C CA . GLY A 1 74 ? 5.585 8.194 -51.346 1.00 91.56 74 GLY A CA 1
ATOM 585 C C . GLY A 1 74 ? 4.805 8.870 -50.221 1.00 91.56 74 GLY A C 1
ATOM 586 O O . GLY A 1 74 ? 3.720 9.418 -50.416 1.00 91.56 74 GLY A O 1
ATOM 587 N N . ILE A 1 75 ? 5.374 8.833 -49.015 1.00 94.44 75 ILE A N 1
ATOM 588 C CA . ILE A 1 75 ? 4.840 9.546 -47.845 1.00 94.44 75 ILE A CA 1
ATOM 589 C C . ILE A 1 75 ? 5.934 10.441 -47.261 1.00 94.44 75 ILE A C 1
ATOM 591 O O . ILE A 1 75 ? 7.064 10.003 -47.035 1.00 94.44 75 ILE A O 1
ATOM 595 N N . LEU A 1 76 ? 5.573 11.696 -47.003 1.00 94.25 76 LEU A N 1
ATOM 596 C CA . LEU A 1 76 ? 6.392 12.705 -46.349 1.00 94.25 76 LEU A CA 1
ATOM 597 C C . LEU A 1 76 ? 5.884 12.913 -44.916 1.00 94.25 76 LEU A C 1
ATOM 599 O O . LEU A 1 76 ? 4.738 13.310 -44.700 1.00 94.25 76 LEU A O 1
ATOM 603 N N . ALA A 1 77 ? 6.733 12.651 -43.925 1.00 92.62 77 ALA A N 1
ATOM 604 C CA . ALA A 1 77 ? 6.404 12.830 -42.512 1.00 92.62 77 ALA A CA 1
ATOM 605 C C . ALA A 1 77 ? 7.594 13.400 -41.739 1.00 92.62 77 ALA A C 1
ATOM 607 O O . ALA A 1 77 ? 8.737 13.237 -42.129 1.00 92.62 77 ALA A O 1
ATOM 608 N N . TRP A 1 78 ? 7.360 14.043 -40.597 1.00 89.81 78 TRP A N 1
ATOM 609 C CA . TRP A 1 78 ? 8.450 14.693 -39.853 1.00 89.81 78 TRP A CA 1
ATOM 610 C C . TRP A 1 78 ? 9.516 13.705 -39.327 1.00 89.81 78 TRP A C 1
ATOM 612 O O . TRP A 1 78 ? 10.716 13.970 -39.398 1.00 89.81 78 TRP A O 1
ATOM 622 N N . HIS A 1 79 ? 9.077 12.542 -38.835 1.00 88.75 79 HIS A N 1
ATOM 623 C CA . HIS A 1 79 ? 9.921 11.461 -38.309 1.00 88.75 79 HIS A CA 1
ATOM 624 C C . HIS A 1 79 ? 9.148 10.119 -38.368 1.00 88.75 79 HIS A C 1
ATOM 626 O O . HIS A 1 79 ? 7.911 10.147 -38.319 1.00 88.75 79 HIS A O 1
ATOM 632 N N . PRO A 1 80 ? 9.810 8.942 -38.433 1.00 88.94 80 PRO A N 1
ATOM 633 C CA . PRO A 1 80 ? 9.143 7.632 -38.485 1.00 88.94 80 PRO A CA 1
ATOM 634 C C . PRO A 1 80 ? 8.110 7.401 -37.375 1.00 88.94 80 PRO A C 1
ATOM 636 O O . PRO A 1 80 ? 7.031 6.861 -37.610 1.00 88.94 80 PRO A O 1
ATOM 639 N N . ASP A 1 81 ? 8.376 7.898 -36.168 1.00 85.50 81 ASP A N 1
ATOM 640 C CA . ASP A 1 81 ? 7.455 7.795 -35.030 1.00 85.50 81 ASP A CA 1
ATOM 641 C C . ASP A 1 81 ? 6.090 8.480 -35.264 1.00 85.50 81 ASP A C 1
ATOM 643 O O . ASP A 1 81 ? 5.130 8.193 -34.539 1.00 85.50 81 ASP A O 1
ATOM 647 N N . ARG A 1 82 ? 5.974 9.388 -36.246 1.00 86.75 82 ARG A N 1
ATOM 648 C CA . ARG A 1 82 ? 4.704 9.995 -36.668 1.00 86.75 82 ARG A CA 1
ATOM 649 C C . ARG A 1 82 ? 3.854 8.987 -37.420 1.00 86.75 82 ARG A C 1
ATOM 651 O O . ARG A 1 82 ? 2.660 8.932 -37.141 1.00 86.75 82 ARG A O 1
ATOM 658 N N . LEU A 1 83 ? 4.460 8.148 -38.255 1.00 88.19 83 LEU A N 1
ATOM 659 C CA . LEU A 1 83 ? 3.758 7.142 -39.045 1.00 88.19 83 LEU A CA 1
ATOM 660 C C . LEU A 1 83 ? 3.243 5.988 -38.183 1.00 88.19 83 LEU A C 1
ATOM 662 O O . LEU A 1 83 ? 2.060 5.668 -38.271 1.00 88.19 83 LEU A O 1
ATOM 666 N N . ALA A 1 84 ? 4.077 5.394 -37.321 1.00 85.81 84 ALA A N 1
ATOM 667 C CA . ALA A 1 84 ? 3.675 4.255 -36.492 1.00 85.81 84 ALA A CA 1
ATOM 668 C C . ALA A 1 84 ? 4.467 4.143 -35.175 1.00 85.81 84 ALA A C 1
ATOM 670 O O . ALA A 1 84 ? 5.653 4.461 -35.105 1.00 85.81 84 ALA A O 1
ATOM 671 N N . ARG A 1 85 ? 3.798 3.662 -34.115 1.00 82.62 85 ARG A N 1
ATOM 672 C CA . ARG A 1 85 ? 4.408 3.276 -32.822 1.00 82.62 85 ARG A CA 1
ATOM 673 C C . ARG A 1 85 ? 3.906 1.910 -32.330 1.00 82.62 85 ARG A C 1
ATOM 675 O O . ARG A 1 85 ? 3.915 1.628 -31.133 1.00 82.62 85 ARG A O 1
ATOM 682 N N . ASN A 1 86 ? 3.434 1.071 -33.249 1.00 86.31 86 ASN A N 1
ATOM 683 C CA . ASN A 1 86 ? 2.920 -0.266 -32.978 1.00 86.31 86 ASN A CA 1
ATOM 684 C C . ASN A 1 86 ? 3.355 -1.227 -34.091 1.00 86.31 86 ASN A C 1
ATOM 686 O O . ASN A 1 86 ? 3.579 -0.805 -35.220 1.00 86.31 86 ASN A O 1
ATOM 690 N N . ALA A 1 87 ? 3.462 -2.515 -33.766 1.00 85.31 87 ALA A N 1
ATOM 691 C CA . ALA A 1 87 ? 3.999 -3.511 -34.692 1.00 85.31 87 ALA A CA 1
ATOM 692 C C . ALA A 1 87 ? 3.122 -3.722 -35.941 1.00 85.31 87 ALA A C 1
ATOM 694 O O . ALA A 1 87 ? 3.654 -4.047 -36.996 1.00 85.31 87 ALA A O 1
ATOM 695 N N . VAL A 1 88 ? 1.805 -3.513 -35.836 1.00 89.25 88 VAL A N 1
ATOM 696 C CA . VAL A 1 88 ? 0.850 -3.761 -36.928 1.00 89.25 88 VAL A CA 1
ATOM 697 C C . VAL A 1 88 ? 0.980 -2.697 -38.017 1.00 89.25 88 VAL A C 1
ATOM 699 O O . VAL A 1 88 ? 1.238 -3.028 -39.170 1.00 89.25 88 VAL A O 1
ATOM 702 N N . ASP A 1 89 ? 0.875 -1.418 -37.653 1.00 90.31 89 ASP A N 1
ATOM 703 C CA . ASP A 1 89 ? 0.965 -0.312 -38.613 1.00 90.31 89 ASP A CA 1
ATOM 704 C C . ASP A 1 89 ? 2.379 -0.201 -39.205 1.00 90.31 89 ASP A C 1
ATOM 706 O O . ASP A 1 89 ? 2.534 0.038 -40.402 1.00 90.31 89 ASP A O 1
ATOM 710 N N . SER A 1 90 ? 3.415 -0.420 -38.383 1.00 89.62 90 SER A N 1
ATOM 711 C CA . SER A 1 90 ? 4.806 -0.480 -38.848 1.00 89.62 90 SER A CA 1
ATOM 712 C C . SER A 1 90 ? 5.014 -1.626 -39.837 1.00 89.62 90 SER A C 1
ATOM 714 O O . SER A 1 90 ? 5.613 -1.416 -40.888 1.00 89.62 90 SER A O 1
ATOM 716 N N . GLY A 1 91 ? 4.479 -2.814 -39.539 1.00 90.00 91 GLY A N 1
ATOM 717 C CA . GLY A 1 91 ? 4.541 -3.966 -40.435 1.00 90.00 91 GLY A CA 1
ATOM 718 C C . GLY A 1 91 ? 3.823 -3.717 -41.760 1.00 90.00 91 GLY A C 1
ATOM 719 O O . GLY A 1 91 ? 4.359 -4.068 -42.805 1.00 90.00 91 GLY A O 1
ATOM 720 N N . ARG A 1 92 ? 2.661 -3.045 -41.742 1.00 91.25 92 ARG A N 1
ATOM 721 C CA . ARG A 1 92 ? 1.928 -2.685 -42.967 1.00 91.25 92 ARG A CA 1
ATOM 722 C C . ARG A 1 92 ? 2.734 -1.737 -43.857 1.00 91.25 92 ARG A C 1
ATOM 724 O O . ARG A 1 92 ? 2.812 -1.971 -45.056 1.00 91.25 92 ARG A O 1
ATOM 731 N N . ILE A 1 93 ? 3.379 -0.714 -43.290 1.00 91.81 93 ILE A N 1
ATOM 732 C CA . ILE A 1 93 ? 4.249 0.197 -44.059 1.00 91.81 93 ILE A CA 1
ATOM 733 C C . ILE A 1 93 ? 5.432 -0.561 -44.672 1.00 91.81 93 ILE A C 1
ATOM 735 O O . ILE A 1 93 ? 5.702 -0.409 -45.860 1.00 91.81 93 ILE A O 1
ATOM 739 N N . VAL A 1 94 ? 6.123 -1.387 -43.878 1.00 92.00 94 VAL A N 1
ATOM 740 C CA . VAL A 1 94 ? 7.271 -2.177 -44.356 1.00 92.00 94 VAL A CA 1
ATOM 741 C C . VAL A 1 94 ? 6.843 -3.149 -45.459 1.00 92.00 94 VAL A C 1
ATOM 743 O O . VAL A 1 94 ? 7.525 -3.248 -46.471 1.00 92.00 94 VAL A O 1
ATOM 746 N N . TYR A 1 95 ? 5.683 -3.795 -45.317 1.00 91.62 95 TYR A N 1
ATOM 747 C CA . TYR A 1 95 ? 5.112 -4.673 -46.341 1.00 91.62 95 TYR A CA 1
ATOM 748 C C . TYR A 1 95 ? 4.826 -3.937 -47.658 1.00 91.62 95 TYR A C 1
ATOM 750 O O . TYR A 1 95 ? 5.137 -4.448 -48.732 1.00 91.62 95 TYR A O 1
ATOM 758 N N . LEU A 1 96 ? 4.261 -2.726 -47.593 1.00 92.00 96 LEU A N 1
ATOM 759 C CA . LEU A 1 96 ? 3.983 -1.923 -48.788 1.00 92.00 96 LEU A CA 1
ATOM 760 C C . LEU A 1 96 ? 5.264 -1.481 -49.511 1.00 92.00 96 LEU A C 1
ATOM 762 O O . LEU A 1 96 ? 5.261 -1.416 -50.741 1.00 92.00 96 LEU A O 1
ATOM 766 N N . LEU A 1 97 ? 6.342 -1.214 -48.767 1.00 91.88 97 LEU A N 1
ATOM 767 C CA . LEU A 1 97 ? 7.657 -0.890 -49.331 1.00 91.88 97 LEU A CA 1
ATOM 768 C C . LEU A 1 97 ? 8.318 -2.097 -49.998 1.00 91.88 97 LEU A C 1
ATOM 770 O O . LEU A 1 97 ? 8.830 -1.975 -51.107 1.00 91.88 97 LEU A O 1
ATOM 774 N N . ASP A 1 98 ? 8.261 -3.263 -49.350 1.00 88.94 98 ASP A N 1
ATOM 775 C CA . ASP A 1 98 ? 8.828 -4.519 -49.859 1.00 88.94 98 ASP A CA 1
ATOM 776 C C . ASP A 1 98 ? 8.129 -4.982 -51.151 1.00 88.94 98 ASP A C 1
ATOM 778 O O . ASP A 1 98 ? 8.749 -5.490 -52.083 1.00 88.94 98 ASP A O 1
ATOM 782 N N . ARG A 1 99 ? 6.818 -4.726 -51.257 1.00 89.50 99 ARG A N 1
ATOM 783 C CA . ARG A 1 99 ? 6.026 -4.978 -52.472 1.00 89.50 99 ARG A CA 1
ATOM 784 C C . ARG A 1 99 ? 6.172 -3.905 -53.555 1.00 89.50 99 ARG A C 1
ATOM 786 O O . ARG A 1 99 ? 5.538 -4.044 -54.598 1.00 89.50 99 ARG A O 1
ATOM 793 N N . ASN A 1 100 ? 6.966 -2.854 -53.332 1.00 87.50 100 ASN A N 1
ATOM 794 C CA . ASN A 1 100 ? 7.099 -1.686 -54.216 1.00 87.50 100 ASN A CA 1
ATOM 795 C C . ASN A 1 100 ? 5.769 -0.974 -54.539 1.00 87.50 100 ASN A C 1
ATOM 797 O O . ASN A 1 100 ? 5.665 -0.278 -55.548 1.00 87.50 100 ASN A O 1
ATOM 801 N N . ILE A 1 101 ? 4.751 -1.133 -53.687 1.00 88.94 101 ILE A N 1
ATOM 802 C CA . ILE A 1 101 ? 3.487 -0.387 -53.784 1.00 88.94 101 ILE A CA 1
ATOM 803 C C . ILE A 1 101 ? 3.715 1.034 -53.259 1.00 88.94 101 ILE A C 1
ATOM 805 O O . ILE A 1 101 ? 3.312 2.016 -53.876 1.00 88.94 101 ILE A O 1
ATOM 809 N N . LEU A 1 102 ? 4.431 1.136 -52.138 1.00 90.88 102 LEU A N 1
ATOM 810 C CA . LEU A 1 102 ? 5.018 2.375 -51.650 1.00 90.88 102 LEU A CA 1
ATOM 811 C C . LEU A 1 102 ? 6.484 2.392 -52.095 1.00 90.88 102 LEU A C 1
ATOM 813 O O . LEU A 1 102 ? 7.237 1.489 -51.753 1.00 90.88 102 LEU A O 1
ATOM 817 N N . THR A 1 103 ? 6.898 3.384 -52.880 1.00 87.56 103 THR A N 1
ATOM 818 C CA . THR A 1 103 ? 8.263 3.417 -53.440 1.00 87.56 103 THR A CA 1
ATOM 819 C C . THR A 1 103 ? 9.247 4.203 -52.584 1.00 87.56 103 THR A C 1
ATOM 821 O O . THR A 1 103 ? 10.430 3.866 -52.566 1.00 87.56 103 THR A O 1
ATOM 824 N N . ASP A 1 104 ? 8.778 5.228 -51.866 1.00 90.44 104 ASP A N 1
ATOM 825 C CA . ASP A 1 104 ? 9.656 6.150 -51.146 1.00 90.44 104 ASP A CA 1
ATOM 826 C C . ASP A 1 104 ? 9.040 6.661 -49.834 1.00 90.44 104 ASP A C 1
ATOM 828 O O . ASP A 1 104 ? 7.832 6.872 -49.711 1.00 90.44 104 ASP A O 1
ATOM 832 N N . LEU A 1 105 ? 9.898 6.897 -48.843 1.00 92.94 105 LEU A N 1
ATOM 833 C CA . LEU A 1 105 ? 9.545 7.572 -47.597 1.00 92.94 105 LEU A CA 1
ATOM 834 C C . LEU A 1 105 ? 10.552 8.681 -47.336 1.00 92.94 105 LEU A C 1
ATOM 836 O O . LEU A 1 105 ? 11.757 8.436 -47.269 1.00 92.94 105 LEU A O 1
ATOM 840 N N . LYS A 1 106 ? 10.048 9.894 -47.122 1.00 92.31 106 LYS A N 1
ATOM 841 C CA . LYS A 1 106 ? 10.877 11.047 -46.778 1.00 92.31 106 LYS A CA 1
ATOM 842 C C . LYS A 1 106 ? 10.581 11.506 -45.361 1.00 92.31 106 LYS A C 1
ATOM 844 O O . LYS A 1 106 ? 9.419 11.678 -44.984 1.00 92.31 106 LYS A O 1
ATOM 849 N N . PHE A 1 107 ? 11.649 11.741 -44.600 1.00 92.38 107 PHE A N 1
ATOM 850 C CA . PHE A 1 107 ? 11.567 12.375 -43.291 1.00 92.38 107 PHE A CA 1
ATOM 851 C C . PHE A 1 107 ? 12.558 13.527 -43.154 1.00 92.38 107 PHE A C 1
ATOM 853 O O . PHE A 1 107 ? 13.635 13.481 -43.740 1.00 92.38 107 PHE A O 1
ATOM 860 N N . LEU A 1 108 ? 12.214 14.533 -42.342 1.00 88.38 108 LEU A N 1
ATOM 861 C CA . LEU A 1 108 ? 13.111 15.665 -42.054 1.00 88.38 108 LEU A CA 1
ATOM 862 C C . LEU A 1 108 ? 14.321 15.246 -41.214 1.00 88.38 108 LEU A C 1
ATOM 864 O O . LEU A 1 108 ? 15.428 15.728 -41.410 1.00 88.38 108 LEU A O 1
ATOM 868 N N . THR A 1 109 ? 14.085 14.376 -40.235 1.00 85.00 109 THR A N 1
ATOM 869 C CA . THR A 1 109 ? 15.061 14.030 -39.187 1.00 85.00 109 THR A CA 1
ATOM 870 C C . THR A 1 109 ? 15.681 12.648 -39.372 1.00 85.00 109 THR A C 1
ATOM 872 O O . THR A 1 109 ? 16.589 12.273 -38.634 1.00 85.00 109 THR A O 1
ATOM 875 N N . PHE A 1 110 ? 15.189 11.876 -40.341 1.00 88.19 110 PHE A N 1
ATOM 876 C CA . PHE A 1 110 ? 15.598 10.498 -40.568 1.00 88.19 110 PHE A CA 1
ATOM 877 C C . PHE A 1 110 ? 15.780 10.243 -42.061 1.00 88.19 110 PHE A C 1
ATOM 879 O O . PHE A 1 110 ? 14.853 10.394 -42.853 1.00 88.19 110 PHE A O 1
ATOM 886 N N . TRP A 1 111 ? 16.976 9.823 -42.450 1.00 88.69 111 TRP A N 1
ATOM 887 C CA . TRP A 1 111 ? 17.249 9.489 -43.838 1.00 88.69 111 TRP A CA 1
ATOM 888 C C . TRP A 1 111 ? 16.844 8.043 -44.131 1.00 88.69 111 TRP A C 1
ATOM 890 O O . TRP A 1 111 ? 17.228 7.123 -43.409 1.00 88.69 111 TRP A O 1
ATOM 900 N N . PHE A 1 112 ? 16.070 7.842 -45.197 1.00 91.88 112 PHE A N 1
ATOM 901 C CA . PHE A 1 112 ? 15.589 6.532 -45.624 1.00 91.88 112 PHE A CA 1
ATOM 902 C C . PHE A 1 112 ? 15.764 6.348 -47.134 1.00 91.88 112 PHE A C 1
ATOM 904 O O . PHE A 1 112 ? 15.578 7.278 -47.919 1.00 91.88 112 PHE A O 1
ATOM 911 N N . GLN A 1 113 ? 16.082 5.115 -47.523 1.00 89.31 113 GLN A N 1
ATOM 912 C CA . GLN A 1 113 ? 16.049 4.632 -48.900 1.00 89.31 113 GLN A CA 1
ATOM 913 C C . GLN A 1 113 ? 15.412 3.243 -48.920 1.00 89.31 113 GLN A C 1
ATOM 915 O O . GLN A 1 113 ? 15.647 2.453 -48.005 1.00 89.31 113 GLN A O 1
ATOM 920 N N . ASN A 1 114 ? 14.658 2.919 -49.974 1.00 90.31 114 ASN A N 1
ATOM 921 C CA . ASN A 1 114 ? 14.023 1.608 -50.129 1.00 90.31 114 ASN A CA 1
ATOM 922 C C . ASN A 1 114 ? 15.033 0.533 -50.586 1.00 90.31 114 ASN A C 1
ATOM 924 O O . ASN A 1 114 ? 14.999 0.039 -51.709 1.00 90.31 114 ASN A O 1
ATOM 928 N N . THR A 1 115 ? 15.993 0.225 -49.715 1.00 92.25 115 THR A N 1
ATOM 929 C CA . THR A 1 115 ? 16.954 -0.880 -49.845 1.00 92.25 115 THR A CA 1
ATOM 930 C C . THR A 1 115 ? 16.744 -1.868 -48.696 1.00 92.25 115 THR A C 1
ATOM 932 O O . THR A 1 115 ? 16.213 -1.468 -47.657 1.00 92.25 115 THR A O 1
ATOM 935 N N . PRO A 1 116 ? 17.208 -3.129 -48.790 1.00 88.94 116 PRO A N 1
ATOM 936 C CA . PRO A 1 116 ? 17.119 -4.071 -47.669 1.00 88.94 116 PRO A CA 1
ATOM 937 C C . PRO A 1 116 ? 17.713 -3.511 -46.366 1.00 88.94 116 PRO A C 1
ATOM 939 O O . PRO A 1 116 ? 17.145 -3.676 -45.286 1.00 88.94 116 PRO A O 1
ATOM 942 N N . GLN A 1 117 ? 18.820 -2.766 -46.468 1.00 91.31 117 GLN A N 1
ATOM 943 C CA . GLN A 1 117 ? 19.439 -2.091 -45.329 1.00 91.31 117 GLN A CA 1
ATOM 944 C C . GLN A 1 117 ? 18.595 -0.918 -44.809 1.00 91.31 117 GLN A C 1
ATOM 946 O O . GLN A 1 117 ? 18.466 -0.750 -43.596 1.00 91.31 117 GLN A O 1
ATOM 951 N N . GLY A 1 118 ? 17.978 -0.133 -45.695 1.00 90.94 118 GLY A N 1
ATOM 952 C CA . GLY A 1 118 ? 17.065 0.941 -45.307 1.00 90.94 118 GLY A CA 1
ATOM 953 C C . GLY A 1 118 ? 15.783 0.432 -44.641 1.00 90.94 118 GLY A C 1
ATOM 954 O O . GLY A 1 118 ? 15.376 0.978 -43.617 1.00 90.94 118 GLY A O 1
ATOM 955 N N . LEU A 1 119 ? 15.191 -0.659 -45.141 1.00 90.38 119 LEU A N 1
ATOM 956 C CA . LEU A 1 119 ? 14.039 -1.335 -44.527 1.00 90.38 119 LEU A CA 1
ATOM 957 C C . LEU A 1 119 ? 14.372 -1.878 -43.134 1.00 90.38 119 LEU A C 1
ATOM 959 O O . LEU A 1 119 ? 13.571 -1.744 -42.203 1.00 90.38 119 LEU A O 1
ATOM 963 N N . PHE A 1 120 ? 15.573 -2.437 -42.966 1.00 90.69 120 PHE A N 1
ATOM 964 C CA . PHE A 1 120 ? 16.072 -2.860 -41.661 1.00 90.69 120 PHE A CA 1
ATOM 965 C C . PHE A 1 120 ? 16.221 -1.669 -40.701 1.00 90.69 120 PHE A C 1
ATOM 967 O O . PHE A 1 120 ? 15.689 -1.711 -39.591 1.00 90.69 120 PHE A O 1
ATOM 974 N N . MET A 1 121 ? 16.851 -0.569 -41.134 1.00 92.44 121 MET A N 1
ATOM 975 C CA . MET A 1 121 ? 16.982 0.650 -40.319 1.00 92.44 121 MET A CA 1
ATOM 976 C C . MET A 1 121 ? 15.628 1.268 -39.954 1.00 92.44 121 MET A C 1
ATOM 978 O O . MET A 1 121 ? 15.421 1.671 -38.809 1.00 92.44 121 MET A O 1
ATOM 982 N N . LEU A 1 122 ? 14.676 1.297 -40.887 1.00 91.81 122 LEU A N 1
ATOM 983 C CA . LEU A 1 122 ? 13.319 1.781 -40.638 1.00 91.81 122 LEU A CA 1
ATOM 984 C C . LEU A 1 122 ? 12.588 0.905 -39.608 1.00 91.81 122 LEU A C 1
ATOM 986 O O . LEU A 1 122 ? 11.927 1.419 -38.705 1.00 91.81 122 LEU A O 1
ATOM 990 N N . SER A 1 123 ? 12.753 -0.416 -39.700 1.00 90.62 123 SER A N 1
ATOM 991 C CA . SER A 1 123 ? 12.199 -1.368 -38.731 1.00 90.62 123 SER A CA 1
ATOM 992 C C . SER A 1 123 ? 12.783 -1.156 -37.331 1.00 90.62 123 SER A C 1
ATOM 994 O O . SER A 1 123 ? 12.037 -1.169 -36.349 1.00 90.62 123 SER A O 1
ATOM 996 N N . ILE A 1 124 ? 14.089 -0.877 -37.227 1.00 90.56 124 ILE A N 1
ATOM 997 C CA . ILE A 1 124 ? 14.729 -0.486 -35.962 1.00 90.56 124 ILE A CA 1
ATOM 998 C C . ILE A 1 124 ? 14.135 0.824 -35.436 1.00 90.56 124 ILE A C 1
ATOM 1000 O O . ILE A 1 124 ? 13.788 0.892 -34.258 1.00 90.56 124 ILE A O 1
ATOM 1004 N N . ALA A 1 125 ? 13.958 1.844 -36.280 1.00 89.94 125 ALA A N 1
ATOM 1005 C CA . ALA A 1 125 ? 13.400 3.134 -35.866 1.00 89.94 125 ALA A CA 1
ATOM 1006 C C . ALA A 1 125 ? 11.957 3.008 -35.331 1.00 89.94 125 ALA A C 1
ATOM 1008 O O . ALA A 1 125 ? 11.601 3.590 -34.295 1.00 89.94 125 ALA A O 1
ATOM 1009 N N . PHE A 1 126 ? 11.123 2.193 -35.984 1.00 90.81 126 PHE A N 1
ATOM 1010 C CA . PHE A 1 126 ? 9.791 1.851 -35.480 1.00 90.81 126 PHE A CA 1
ATOM 1011 C C . PHE A 1 126 ? 9.855 1.063 -34.165 1.00 90.81 126 PHE A C 1
ATOM 1013 O O . PHE A 1 126 ? 9.116 1.372 -33.223 1.00 90.81 126 PHE A O 1
ATOM 1020 N N . GLY A 1 127 ? 10.769 0.093 -34.069 1.00 89.19 127 GLY A N 1
ATOM 1021 C CA . GLY A 1 127 ? 11.026 -0.678 -32.854 1.00 89.19 127 GLY A CA 1
ATOM 1022 C C . GLY A 1 127 ? 11.437 0.204 -31.674 1.00 89.19 127 GLY A C 1
ATOM 1023 O O . GLY A 1 127 ? 10.872 0.078 -30.588 1.00 89.19 127 GLY A O 1
ATOM 1024 N N . GLN A 1 128 ? 12.340 1.162 -31.891 1.00 89.25 128 GLN A N 1
ATOM 1025 C CA . GLN A 1 128 ? 12.779 2.134 -30.887 1.00 89.25 128 GLN A CA 1
ATOM 1026 C C . GLN A 1 128 ? 11.619 3.017 -30.415 1.00 89.25 128 GLN A C 1
ATOM 1028 O O . GLN A 1 128 ? 11.453 3.243 -29.215 1.00 89.25 128 GLN A O 1
ATOM 1033 N N . SER A 1 129 ? 10.774 3.470 -31.344 1.00 84.50 129 SER A N 1
ATOM 1034 C CA . SER A 1 129 ? 9.594 4.282 -31.029 1.00 84.50 129 SER A CA 1
ATOM 1035 C C . SER A 1 129 ? 8.578 3.514 -30.176 1.00 84.50 129 SER A C 1
ATOM 1037 O O . SER A 1 129 ? 8.008 4.071 -29.234 1.00 84.50 129 SER A O 1
ATOM 1039 N N . LYS A 1 130 ? 8.374 2.222 -30.467 1.00 84.75 130 LYS A N 1
ATOM 1040 C CA . LYS A 1 130 ? 7.545 1.321 -29.655 1.00 84.75 130 LYS A CA 1
ATOM 1041 C C . LYS A 1 130 ? 8.164 1.084 -28.275 1.00 84.75 130 LYS A C 1
ATOM 1043 O O . LYS A 1 130 ? 7.483 1.272 -27.268 1.00 84.75 130 LYS A O 1
ATOM 1048 N N . TYR A 1 131 ? 9.454 0.748 -28.224 1.00 87.69 131 TYR A N 1
ATOM 1049 C CA . TYR A 1 131 ? 10.193 0.541 -26.978 1.00 87.69 131 TYR A CA 1
ATOM 1050 C C . TYR A 1 131 ? 10.116 1.763 -26.060 1.00 87.69 131 TYR A C 1
ATOM 1052 O O . TYR A 1 131 ? 9.850 1.616 -24.872 1.00 87.69 131 TYR A O 1
ATOM 1060 N N . TYR A 1 132 ? 10.277 2.975 -26.598 1.00 84.06 132 TYR A N 1
ATOM 1061 C CA . TYR A 1 132 ? 10.171 4.207 -25.817 1.00 84.06 132 TYR A CA 1
ATOM 1062 C C . TYR A 1 132 ? 8.792 4.360 -25.158 1.00 84.06 132 TYR A C 1
ATOM 1064 O O . TYR A 1 132 ? 8.701 4.676 -23.972 1.00 84.06 132 TYR A O 1
ATOM 1072 N N . VAL A 1 133 ? 7.709 4.099 -25.900 1.00 80.62 133 VAL A N 1
ATOM 1073 C CA . VAL A 1 133 ? 6.338 4.167 -25.364 1.00 80.62 133 VAL A CA 1
ATOM 1074 C C . VAL A 1 133 ? 6.109 3.113 -24.281 1.00 80.62 133 VAL A C 1
ATOM 1076 O O . VAL A 1 133 ? 5.537 3.429 -23.231 1.00 80.62 133 VAL A O 1
ATOM 1079 N N . ASP A 1 134 ? 6.558 1.882 -24.523 1.00 83.56 134 ASP A N 1
ATOM 1080 C CA . ASP A 1 134 ? 6.388 0.764 -23.596 1.00 83.56 134 ASP A CA 1
ATOM 1081 C C . ASP A 1 134 ? 7.216 0.997 -22.314 1.00 83.56 134 ASP A C 1
ATOM 1083 O O . ASP A 1 134 ? 6.680 0.923 -21.205 1.00 83.56 134 ASP A O 1
ATOM 1087 N N . SER A 1 135 ? 8.472 1.434 -22.452 1.00 85.94 135 SER A N 1
ATOM 1088 C CA . SER A 1 135 ? 9.357 1.810 -21.342 1.00 85.94 135 SER A CA 1
ATOM 1089 C C . SER A 1 135 ? 8.800 2.979 -20.523 1.00 85.94 135 SER A C 1
ATOM 1091 O O . SER A 1 135 ? 8.783 2.922 -19.292 1.00 85.94 135 SER A O 1
ATOM 1093 N N . LEU A 1 136 ? 8.266 4.024 -21.168 1.00 81.88 136 LEU A N 1
ATOM 1094 C CA . LEU A 1 136 ? 7.633 5.147 -20.471 1.00 81.88 136 LEU A CA 1
ATOM 1095 C C . LEU A 1 136 ? 6.433 4.681 -19.634 1.00 81.88 136 LEU A C 1
ATOM 1097 O O . LEU A 1 136 ? 6.305 5.060 -18.471 1.00 81.88 136 LEU A O 1
ATOM 1101 N N . SER A 1 137 ? 5.589 3.810 -20.192 1.00 82.06 137 SER A N 1
ATOM 1102 C CA . SER A 1 137 ? 4.466 3.193 -19.475 1.00 82.06 137 SER A CA 1
ATOM 1103 C C . SER A 1 137 ? 4.938 2.392 -18.255 1.00 82.06 137 SER A C 1
ATOM 1105 O O . SER A 1 137 ? 4.380 2.542 -17.161 1.00 82.06 137 SER A O 1
ATOM 1107 N N . GLU A 1 138 ? 5.996 1.590 -18.388 1.00 85.50 138 GLU A N 1
ATOM 1108 C CA . GLU A 1 138 ? 6.585 0.864 -17.258 1.00 85.50 138 GLU A CA 1
ATOM 1109 C C . GLU A 1 138 ? 7.171 1.796 -16.196 1.00 85.50 138 GLU A C 1
ATOM 1111 O O . GLU A 1 138 ? 6.964 1.570 -14.998 1.00 85.50 138 GLU A O 1
ATOM 1116 N N . ASN A 1 139 ? 7.847 2.867 -16.614 1.00 84.56 139 ASN A N 1
ATOM 1117 C CA . ASN A 1 139 ? 8.405 3.892 -15.736 1.00 84.56 139 ASN A CA 1
ATOM 1118 C C . ASN A 1 139 ? 7.308 4.580 -14.926 1.00 84.56 139 ASN A C 1
ATOM 1120 O O . ASN A 1 139 ? 7.412 4.656 -13.700 1.00 84.56 139 ASN A O 1
ATOM 1124 N N . THR A 1 140 ? 6.218 4.994 -15.574 1.00 83.69 140 THR A N 1
ATOM 1125 C CA . THR A 1 140 ? 5.061 5.591 -14.900 1.00 83.69 140 THR A CA 1
ATOM 1126 C C . THR A 1 140 ? 4.423 4.602 -13.927 1.00 83.69 140 THR A C 1
ATOM 1128 O O . THR A 1 140 ? 4.224 4.935 -12.759 1.00 83.69 140 THR A O 1
ATOM 1131 N N . LYS A 1 141 ? 4.170 3.352 -14.343 1.00 85.75 141 LYS A N 1
ATOM 1132 C CA . LYS A 1 141 ? 3.621 2.306 -13.456 1.00 85.75 141 LYS A CA 1
ATOM 1133 C C . LYS A 1 141 ? 4.534 2.033 -12.263 1.00 85.75 141 LYS A C 1
ATOM 1135 O O . LYS A 1 141 ? 4.061 1.838 -11.147 1.00 85.75 141 LYS A O 1
ATOM 1140 N N . ARG A 1 142 ? 5.850 1.999 -12.473 1.00 85.25 142 ARG A N 1
ATOM 1141 C CA . ARG A 1 142 ? 6.858 1.862 -11.414 1.00 85.25 142 ARG A CA 1
ATOM 1142 C C . ARG A 1 142 ? 6.826 3.055 -10.458 1.00 85.25 142 ARG A C 1
ATOM 1144 O O . ARG A 1 142 ? 6.796 2.835 -9.251 1.00 85.25 142 ARG A O 1
ATOM 1151 N N . GLY A 1 143 ? 6.752 4.282 -10.971 1.00 87.12 143 GLY A N 1
ATOM 1152 C CA . GLY A 1 143 ? 6.624 5.495 -10.163 1.00 87.12 143 GLY A CA 1
ATOM 1153 C C . GLY A 1 143 ? 5.359 5.495 -9.302 1.00 87.12 143 GLY A C 1
ATOM 1154 O O . GLY A 1 143 ? 5.434 5.730 -8.098 1.00 87.12 143 GLY A O 1
ATOM 1155 N N . LEU A 1 144 ? 4.210 5.141 -9.886 1.00 89.69 144 LEU A N 1
ATOM 1156 C CA . LEU A 1 144 ? 2.936 5.018 -9.168 1.00 89.69 144 LEU A CA 1
ATOM 1157 C C . LEU A 1 144 ? 2.992 3.935 -8.084 1.00 89.69 144 LEU A C 1
ATOM 1159 O O . LEU A 1 144 ? 2.590 4.182 -6.949 1.00 89.69 144 LEU A O 1
ATOM 1163 N N . ARG A 1 145 ? 3.556 2.759 -8.396 1.00 87.88 145 ARG A N 1
ATOM 1164 C CA . ARG A 1 145 ? 3.782 1.693 -7.405 1.00 87.88 145 ARG A CA 1
ATOM 1165 C C . ARG A 1 145 ? 4.678 2.164 -6.262 1.00 87.88 145 ARG A C 1
ATOM 1167 O O . ARG A 1 145 ? 4.409 1.833 -5.112 1.00 87.88 145 ARG A O 1
ATOM 1174 N N . GLN A 1 146 ? 5.716 2.946 -6.556 1.00 89.19 146 GLN A N 1
ATOM 1175 C CA . GLN A 1 146 ? 6.607 3.476 -5.529 1.00 89.19 146 GLN A CA 1
ATOM 1176 C C . GLN A 1 146 ? 5.906 4.498 -4.628 1.00 89.19 146 GLN A C 1
ATOM 1178 O O . GLN A 1 146 ? 6.113 4.451 -3.420 1.00 89.19 146 GLN A O 1
ATOM 1183 N N . LYS A 1 147 ? 5.047 5.368 -5.176 1.00 89.19 147 LYS A N 1
ATOM 1184 C CA . LYS A 1 147 ? 4.198 6.264 -4.371 1.00 89.19 147 LYS A CA 1
ATOM 1185 C C . LYS A 1 147 ? 3.297 5.475 -3.421 1.00 89.19 147 LYS A C 1
ATOM 1187 O O . LYS A 1 147 ? 3.315 5.712 -2.219 1.00 89.19 147 LYS A O 1
ATOM 1192 N N . VAL A 1 148 ? 2.617 4.451 -3.940 1.00 91.06 148 VAL A N 1
ATOM 1193 C CA . VAL A 1 148 ? 1.737 3.586 -3.139 1.00 91.06 148 VAL A CA 1
ATOM 1194 C C . VAL A 1 148 ? 2.509 2.870 -2.028 1.00 91.06 148 VAL A C 1
ATOM 1196 O O . VAL A 1 148 ? 2.032 2.813 -0.901 1.00 91.06 148 VAL A O 1
ATOM 1199 N N . ARG A 1 149 ? 3.721 2.372 -2.312 1.00 85.38 149 ARG A N 1
ATOM 1200 C CA . ARG A 1 149 ? 4.598 1.740 -1.306 1.00 85.38 149 ARG A CA 1
ATOM 1201 C C . ARG A 1 149 ? 5.012 2.687 -0.189 1.00 85.38 149 ARG A C 1
ATOM 1203 O O . ARG A 1 149 ? 5.155 2.243 0.941 1.00 85.38 149 ARG A O 1
ATOM 1210 N N . ARG A 1 150 ? 5.208 3.969 -0.501 1.00 88.00 150 ARG A N 1
ATOM 1211 C CA . ARG A 1 150 ? 5.465 4.991 0.517 1.00 88.00 150 ARG A CA 1
ATOM 1212 C C . ARG A 1 150 ? 4.208 5.355 1.302 1.00 88.00 150 ARG A C 1
ATOM 1214 O O . ARG A 1 150 ? 4.342 5.979 2.335 1.00 88.00 150 ARG A O 1
ATOM 1221 N N . GLY A 1 151 ? 3.015 4.981 0.839 1.00 87.69 151 GLY A N 1
ATOM 1222 C CA . GLY A 1 151 ? 1.743 5.433 1.404 1.00 87.69 151 GLY A CA 1
ATOM 1223 C C . GLY A 1 151 ? 1.292 6.801 0.875 1.00 87.69 151 GLY A C 1
ATOM 1224 O O . GLY A 1 151 ? 0.410 7.432 1.453 1.00 87.69 151 GLY A O 1
ATOM 1225 N N . GLU A 1 152 ? 1.877 7.275 -0.229 1.00 90.19 152 GLU A N 1
ATOM 1226 C CA . GLU A 1 152 ? 1.426 8.470 -0.946 1.00 90.19 152 GLU A CA 1
ATOM 1227 C C . GLU A 1 152 ? 0.297 8.086 -1.915 1.00 90.19 152 GLU A C 1
ATOM 1229 O O . GLU A 1 152 ? 0.482 7.243 -2.801 1.00 90.19 152 GLU A O 1
ATOM 1234 N N . CYS A 1 153 ? -0.873 8.719 -1.788 1.00 89.25 153 CYS A N 1
ATOM 1235 C CA . CYS A 1 153 ? -1.978 8.488 -2.716 1.00 89.25 153 CYS A CA 1
ATOM 1236 C C . CYS A 1 153 ? -1.629 9.066 -4.105 1.00 89.25 153 CYS A C 1
ATOM 1238 O O . CYS A 1 153 ? -1.350 10.261 -4.216 1.00 89.25 153 CYS A O 1
ATOM 1240 N N . PRO A 1 154 ? -1.637 8.258 -5.183 1.00 87.00 154 PRO A N 1
ATOM 1241 C CA . PRO A 1 154 ? -1.269 8.728 -6.518 1.00 87.00 154 PRO A CA 1
ATOM 1242 C C . PRO A 1 154 ? -2.356 9.565 -7.210 1.00 87.00 154 PRO A C 1
ATOM 1244 O O . PRO A 1 154 ? -2.069 10.196 -8.225 1.00 87.00 154 PRO A O 1
ATOM 1247 N N . GLY A 1 155 ? -3.594 9.523 -6.709 1.00 85.31 155 GLY A N 1
ATOM 1248 C CA . GLY A 1 155 ? -4.742 10.221 -7.281 1.00 85.31 155 GLY A CA 1
ATOM 1249 C C . GLY A 1 155 ? -4.997 11.593 -6.658 1.00 85.31 155 GLY A C 1
ATOM 1250 O O . GLY A 1 155 ? -4.297 12.038 -5.755 1.00 85.31 155 GLY A O 1
ATOM 1251 N N . VAL A 1 156 ? -6.051 12.250 -7.139 1.00 87.12 156 VAL A N 1
ATOM 1252 C CA . VAL A 1 156 ? -6.528 13.517 -6.577 1.00 87.12 156 VAL A CA 1
ATOM 1253 C C . VAL A 1 156 ? -7.107 13.272 -5.182 1.00 87.12 156 VAL A C 1
ATOM 1255 O O . VAL A 1 156 ? -7.932 12.372 -5.008 1.00 87.12 156 VAL A O 1
ATOM 1258 N N . ALA A 1 157 ? -6.696 14.085 -4.205 1.00 89.88 157 ALA A N 1
ATOM 1259 C CA . ALA A 1 157 ? -7.271 14.061 -2.862 1.00 89.88 157 ALA A CA 1
ATOM 1260 C C . ALA A 1 157 ? -8.816 14.187 -2.869 1.00 89.88 157 ALA A C 1
ATOM 1262 O O . ALA A 1 157 ? -9.365 14.976 -3.647 1.00 89.88 157 ALA A O 1
ATOM 1263 N N . PRO A 1 158 ? -9.533 13.415 -2.031 1.00 91.31 158 PRO A N 1
ATOM 1264 C CA . PRO A 1 158 ? -10.986 13.508 -1.915 1.00 91.31 158 PRO A CA 1
ATOM 1265 C C . PRO A 1 158 ? -11.429 14.785 -1.182 1.00 91.31 158 PRO A C 1
ATOM 1267 O O . PRO A 1 158 ? -10.628 15.483 -0.567 1.00 91.31 158 PRO A O 1
ATOM 1270 N N . LEU A 1 159 ? -12.732 15.081 -1.238 1.00 91.25 159 LEU A N 1
ATOM 1271 C CA . LEU A 1 159 ? -13.329 16.264 -0.606 1.00 91.25 159 LEU A CA 1
ATOM 1272 C C . LEU A 1 159 ? -13.028 16.294 0.903 1.00 91.25 159 LEU A C 1
ATOM 1274 O O . LEU A 1 159 ? -13.169 15.266 1.560 1.00 91.25 159 LEU A O 1
ATOM 1278 N N . GLY A 1 160 ? -12.634 17.452 1.438 1.00 89.94 160 GLY A N 1
ATOM 1279 C CA . GLY A 1 160 ? -12.111 17.593 2.807 1.00 89.94 160 GLY A CA 1
ATOM 1280 C C . GLY A 1 160 ? -10.580 17.661 2.879 1.00 89.94 160 GLY A C 1
ATOM 1281 O O . GLY A 1 160 ? -10.030 17.923 3.947 1.00 89.94 160 GLY A O 1
ATOM 1282 N N . TYR A 1 161 ? -9.898 17.468 1.747 1.00 93.31 161 TYR A N 1
ATOM 1283 C CA . TYR A 1 161 ? -8.448 17.560 1.607 1.00 93.31 161 TYR A CA 1
ATOM 1284 C C . TYR A 1 161 ? -8.054 18.415 0.394 1.00 93.31 161 TYR A C 1
ATOM 1286 O O . TYR A 1 161 ? -8.773 18.472 -0.605 1.00 93.31 161 TYR A O 1
ATOM 1294 N N . LEU A 1 162 ? -6.873 19.033 0.454 1.00 91.00 162 LEU A N 1
ATOM 1295 C CA . LEU A 1 162 ? -6.270 19.816 -0.624 1.00 91.00 162 LEU A CA 1
ATOM 1296 C C . LEU A 1 162 ? -4.983 19.146 -1.117 1.00 91.00 162 LEU A C 1
ATOM 1298 O O . LEU A 1 162 ? -4.227 18.561 -0.343 1.00 91.00 162 LEU A O 1
ATOM 1302 N N . ASN A 1 163 ? -4.721 19.247 -2.423 1.00 89.94 163 ASN A N 1
ATOM 1303 C CA . ASN A 1 163 ? -3.439 18.838 -2.999 1.00 89.94 163 ASN A CA 1
ATOM 1304 C C . ASN A 1 163 ? -2.502 20.046 -3.009 1.00 89.94 163 ASN A C 1
ATOM 1306 O O . ASN A 1 163 ? -2.691 20.964 -3.810 1.00 89.94 163 ASN A O 1
ATOM 1310 N N . ASP A 1 164 ? -1.488 20.033 -2.152 1.00 87.50 164 ASP A N 1
ATOM 1311 C CA . ASP A 1 164 ? -0.423 21.025 -2.182 1.00 87.50 164 ASP A CA 1
ATOM 1312 C C . ASP A 1 164 ? 0.477 20.761 -3.398 1.00 87.50 164 ASP A C 1
ATOM 1314 O O . ASP A 1 164 ? 1.184 19.751 -3.470 1.00 87.50 164 ASP A O 1
ATOM 1318 N N . ARG A 1 165 ? 0.430 21.666 -4.381 1.00 83.25 165 ARG A N 1
ATOM 1319 C CA . ARG A 1 165 ? 1.200 21.553 -5.628 1.00 83.25 165 ARG A CA 1
ATOM 1320 C C . ARG A 1 165 ? 2.702 21.737 -5.411 1.00 83.25 165 ARG A C 1
ATOM 1322 O O . ARG A 1 165 ? 3.474 21.150 -6.165 1.00 83.25 165 ARG A O 1
ATOM 1329 N N . LEU A 1 166 ? 3.103 22.512 -4.401 1.00 80.69 166 LEU A N 1
ATOM 1330 C CA . LEU A 1 166 ? 4.506 22.826 -4.128 1.00 80.69 166 LEU A CA 1
ATOM 1331 C C . LEU A 1 166 ? 5.199 21.622 -3.494 1.00 80.69 166 LEU A C 1
ATOM 1333 O O . LEU A 1 166 ? 6.177 21.107 -4.030 1.00 80.69 166 LEU A O 1
ATOM 1337 N N . ASN A 1 167 ? 4.628 21.111 -2.402 1.00 79.62 167 ASN A N 1
ATOM 1338 C CA . ASN A 1 167 ? 5.201 19.978 -1.675 1.00 79.62 167 ASN A CA 1
ATOM 1339 C C . ASN A 1 167 ? 4.751 18.613 -2.214 1.00 79.62 167 ASN A C 1
ATOM 1341 O O . ASN A 1 167 ? 5.239 17.583 -1.751 1.00 79.62 167 ASN A O 1
ATOM 1345 N N . ARG A 1 168 ? 3.821 18.588 -3.182 1.00 79.62 168 ARG A N 1
ATOM 1346 C CA . ARG A 1 168 ? 3.209 17.372 -3.751 1.00 79.62 168 ARG A CA 1
ATOM 1347 C C . ARG A 1 168 ? 2.610 16.457 -2.673 1.00 79.62 168 ARG A C 1
ATOM 1349 O O . ARG A 1 168 ? 2.669 15.234 -2.793 1.00 79.62 168 ARG A O 1
ATOM 1356 N N . LYS A 1 169 ? 2.042 17.055 -1.621 1.00 84.69 169 LYS A N 1
ATOM 1357 C CA . LYS A 1 169 ? 1.431 16.368 -0.473 1.00 84.69 169 LYS A CA 1
ATOM 1358 C C . LYS A 1 169 ? -0.067 16.643 -0.405 1.00 84.69 169 LYS A C 1
ATOM 1360 O O . LYS A 1 169 ? -0.550 17.657 -0.900 1.00 84.69 169 LYS A O 1
ATOM 1365 N N . ILE A 1 170 ? -0.791 15.728 0.230 1.00 90.56 170 ILE A N 1
ATOM 1366 C CA . ILE A 1 170 ? -2.207 15.908 0.543 1.00 90.56 170 ILE A CA 1
ATOM 1367 C C . ILE A 1 170 ? -2.299 16.474 1.957 1.00 90.56 170 ILE A C 1
ATOM 1369 O O . ILE A 1 170 ? -1.814 15.846 2.897 1.00 90.56 170 ILE A O 1
ATOM 1373 N N . ILE A 1 171 ? -2.904 17.650 2.085 1.00 91.25 171 ILE A N 1
ATOM 1374 C CA . ILE A 1 171 ? -3.115 18.350 3.355 1.00 91.25 171 ILE A CA 1
ATOM 1375 C C . ILE A 1 171 ? -4.609 18.421 3.670 1.00 91.25 171 ILE A C 1
ATOM 1377 O O . ILE A 1 171 ? -5.450 18.332 2.774 1.00 91.25 171 ILE A O 1
ATOM 1381 N N . VAL A 1 172 ? -4.947 18.564 4.945 1.00 92.94 172 VAL A N 1
ATOM 1382 C CA . VAL A 1 172 ? -6.335 18.728 5.388 1.00 92.94 172 VAL A CA 1
ATOM 1383 C C . VAL A 1 172 ? -6.855 20.100 4.957 1.00 92.94 172 VAL A C 1
ATOM 1385 O O . VAL A 1 172 ? -6.158 21.100 5.109 1.00 92.94 172 VAL A O 1
ATOM 1388 N N . ASP A 1 173 ? -8.072 20.154 4.409 1.00 93.00 173 ASP A N 1
ATOM 1389 C CA . ASP A 1 173 ? -8.730 21.421 4.078 1.00 93.00 173 ASP A CA 1
ATOM 1390 C C . ASP A 1 173 ? -9.296 22.065 5.360 1.00 93.00 173 ASP A C 1
ATOM 1392 O O . ASP A 1 173 ? -10.196 21.483 5.975 1.00 93.00 173 ASP A O 1
ATOM 1396 N N . PRO A 1 174 ? -8.845 23.264 5.771 1.00 90.94 174 PRO A N 1
ATOM 1397 C CA . PRO A 1 174 ? -9.350 23.913 6.980 1.00 90.94 174 PRO A CA 1
ATOM 1398 C C . PRO A 1 174 ? -10.849 24.237 6.930 1.00 90.94 174 PRO A C 1
ATOM 1400 O O . PRO A 1 174 ? -11.501 24.253 7.969 1.00 90.94 174 PRO A O 1
ATOM 1403 N N . LYS A 1 175 ? -11.409 24.490 5.738 1.00 89.88 175 LYS A N 1
ATOM 1404 C CA . LYS A 1 175 ? -12.822 24.865 5.571 1.00 89.88 175 LYS A CA 1
ATOM 1405 C C . LYS A 1 175 ? -13.714 23.644 5.396 1.00 89.88 175 LYS A C 1
ATOM 1407 O O . LYS A 1 175 ? -14.755 23.544 6.036 1.00 89.88 175 LYS A O 1
ATOM 1412 N N . ALA A 1 176 ? -13.316 22.715 4.527 1.00 91.50 176 ALA A N 1
ATOM 1413 C CA . ALA A 1 176 ? -14.150 21.562 4.200 1.00 91.50 176 ALA A CA 1
ATOM 1414 C C . ALA A 1 176 ? -14.025 20.415 5.216 1.00 91.50 176 ALA A C 1
ATOM 1416 O O . ALA A 1 176 ? -14.983 19.666 5.404 1.00 91.50 176 ALA A O 1
ATOM 1417 N N . SER A 1 177 ? -12.876 20.248 5.880 1.00 92.38 177 SER A N 1
ATOM 1418 C CA . SER A 1 177 ? -12.668 19.098 6.769 1.00 92.38 177 SER A CA 1
ATOM 1419 C C . SER A 1 177 ? -13.585 19.044 7.996 1.00 92.38 177 SER A C 1
ATOM 1421 O O . SER A 1 177 ? -14.064 17.942 8.275 1.00 92.38 177 SER A O 1
ATOM 1423 N N . PRO A 1 178 ? -13.914 20.153 8.699 1.00 94.19 178 PRO A N 1
ATOM 1424 C CA . PRO A 1 178 ? -14.814 20.089 9.851 1.00 94.19 178 PRO A CA 1
ATOM 1425 C C . PRO A 1 178 ? -16.224 19.665 9.436 1.00 94.19 178 PRO A C 1
ATOM 1427 O O . PRO A 1 178 ? -16.830 18.823 10.090 1.00 94.19 178 PRO A O 1
ATOM 1430 N N . VAL A 1 179 ? -16.697 20.159 8.287 1.00 94.44 179 VAL A N 1
ATOM 1431 C CA . VAL A 1 179 ? -18.006 19.806 7.718 1.00 94.44 179 VAL A CA 1
ATOM 1432 C C . VAL A 1 179 ? -18.073 18.321 7.363 1.00 94.44 179 VAL A C 1
ATOM 1434 O O . VAL A 1 179 ? -19.094 17.676 7.582 1.00 94.44 179 VAL A O 1
ATOM 1437 N N . ILE A 1 180 ? -16.985 17.748 6.835 1.00 94.62 180 ILE A N 1
ATOM 1438 C CA . ILE A 1 180 ? -16.930 16.309 6.556 1.00 94.62 180 ILE A CA 1
ATOM 1439 C C . ILE A 1 180 ? -16.921 15.492 7.854 1.00 94.62 180 ILE A C 1
ATOM 1441 O O . ILE A 1 180 ? -17.591 14.468 7.902 1.00 94.62 180 ILE A O 1
ATOM 1445 N N . LYS A 1 181 ? -16.224 15.920 8.914 1.00 94.62 181 LYS A N 1
ATOM 1446 C CA . LYS A 1 181 ? -16.295 15.229 10.217 1.00 94.62 181 LYS A CA 1
ATOM 1447 C C . LYS A 1 181 ? -17.723 15.235 10.770 1.00 94.62 181 LYS A C 1
ATOM 1449 O O . LYS A 1 181 ? -18.253 14.169 11.075 1.00 94.62 181 LYS A O 1
ATOM 1454 N N . GLU A 1 182 ? -18.363 16.403 10.769 1.00 93.81 182 GLU A N 1
ATOM 1455 C CA . GLU A 1 182 ? -19.761 16.587 11.180 1.00 93.81 182 GLU A CA 1
ATOM 1456 C C . GLU A 1 182 ? -20.711 15.718 10.335 1.00 93.81 182 GLU A C 1
ATOM 1458 O O . GLU A 1 182 ? -21.624 15.098 10.868 1.00 93.81 182 GLU A O 1
ATOM 1463 N N . LEU A 1 183 ? -20.461 15.573 9.026 1.00 94.44 183 LEU A N 1
ATOM 1464 C CA . LEU A 1 183 ? -21.234 14.686 8.148 1.00 94.44 183 LEU A CA 1
ATOM 1465 C C . LEU A 1 183 ? -21.195 13.219 8.615 1.00 94.44 183 LEU A C 1
ATOM 1467 O O . LEU A 1 183 ? -22.232 12.558 8.627 1.00 94.44 183 LEU A O 1
ATOM 1471 N N . PHE A 1 184 ? -20.017 12.697 8.977 1.00 95.00 184 PHE A N 1
ATOM 1472 C CA . PHE A 1 184 ? -19.884 11.318 9.468 1.00 95.00 184 PHE A CA 1
ATOM 1473 C C . PHE A 1 184 ? -20.558 11.131 10.835 1.00 95.00 184 PHE A C 1
ATOM 1475 O O . PHE A 1 184 ? -21.199 10.104 11.052 1.00 95.00 184 PHE A O 1
ATOM 1482 N N . GLU A 1 185 ? -20.453 12.118 11.726 1.00 94.62 185 GLU A N 1
ATOM 1483 C CA . GLU A 1 185 ? -21.106 12.112 13.044 1.00 94.62 185 GLU A CA 1
ATOM 1484 C C . GLU A 1 185 ? -22.634 12.183 12.934 1.00 94.62 185 GLU A C 1
ATOM 1486 O O . GLU A 1 185 ? -23.342 11.417 13.579 1.00 94.62 185 GLU A O 1
ATOM 1491 N N . LEU A 1 186 ? -23.171 13.044 12.068 1.00 92.50 186 LEU A N 1
ATOM 1492 C CA . LEU A 1 186 ? -24.613 13.118 11.830 1.00 92.50 186 LEU A CA 1
ATOM 1493 C C . LEU A 1 186 ? -25.131 11.824 11.209 1.00 92.50 186 LEU A C 1
ATOM 1495 O O . LEU A 1 186 ? -26.180 11.318 11.611 1.00 92.50 186 LEU A O 1
ATOM 1499 N N . TYR A 1 187 ? -24.401 11.255 10.249 1.00 91.12 187 TYR A N 1
ATOM 1500 C CA . TYR A 1 187 ? -24.839 10.031 9.590 1.00 91.12 187 TYR A CA 1
ATOM 1501 C C . TYR A 1 187 ? -24.818 8.813 10.525 1.00 91.12 187 TYR A C 1
ATOM 1503 O O . TYR A 1 187 ? -25.696 7.953 10.410 1.00 91.12 187 TYR A O 1
ATOM 1511 N N . SER A 1 188 ? -23.885 8.747 11.484 1.00 91.12 188 SER A N 1
ATOM 1512 C CA . SER A 1 188 ? -23.816 7.639 12.449 1.00 91.12 188 SER A CA 1
ATOM 1513 C C . SER A 1 188 ? -25.048 7.558 13.361 1.00 91.12 188 SER A C 1
ATOM 1515 O O . SER A 1 188 ? -25.399 6.471 13.810 1.00 91.12 188 SER A O 1
ATOM 1517 N N . THR A 1 189 ? -25.783 8.662 13.556 1.00 86.31 189 THR A N 1
ATOM 1518 C CA . THR A 1 189 ? -27.037 8.681 14.339 1.00 86.31 189 THR A CA 1
ATOM 1519 C C . THR A 1 189 ? -28.190 7.905 13.699 1.00 86.31 189 THR A C 1
ATOM 1521 O O . THR A 1 189 ? -29.206 7.677 14.353 1.00 86.31 189 THR A O 1
ATOM 1524 N N . SER A 1 190 ? -28.074 7.502 12.426 1.00 81.81 190 SER A N 1
ATOM 1525 C CA . SER A 1 190 ? -29.102 6.800 11.639 1.00 81.81 190 SER A CA 1
ATOM 1526 C C . SER A 1 190 ? -30.421 7.564 11.402 1.00 81.81 190 SER A C 1
ATOM 1528 O O . SER A 1 190 ? -31.362 7.000 10.839 1.00 81.81 190 SER A O 1
ATOM 1530 N N . GLN A 1 191 ? -30.485 8.865 11.712 1.00 78.81 191 GLN A N 1
ATOM 1531 C CA . GLN A 1 191 ? -31.696 9.691 11.549 1.00 78.81 191 GLN A CA 1
ATOM 1532 C C . GLN A 1 191 ? -31.809 10.388 10.182 1.00 78.81 191 GLN A C 1
ATOM 1534 O O . GLN A 1 191 ? -32.910 10.693 9.732 1.00 78.81 191 GLN A O 1
ATOM 1539 N N . TYR A 1 192 ? -30.691 10.604 9.485 1.00 83.56 192 TYR A N 1
ATOM 1540 C CA . TYR A 1 192 ? -30.655 11.445 8.281 1.00 83.56 192 TYR A CA 1
ATOM 1541 C C . TYR A 1 192 ? -30.561 10.645 6.985 1.00 83.56 192 TYR A C 1
ATOM 1543 O O . TYR A 1 192 ? -29.766 9.715 6.899 1.00 83.56 192 TYR A O 1
ATOM 1551 N N . THR A 1 193 ? -31.319 11.006 5.953 1.00 85.62 193 THR A N 1
ATOM 1552 C CA . THR A 1 193 ? -31.276 10.377 4.615 1.00 85.62 193 THR A CA 1
ATOM 1553 C C . THR A 1 193 ? -30.150 10.935 3.735 1.00 85.62 193 THR A C 1
ATOM 1555 O O . THR A 1 193 ? -29.615 12.007 4.005 1.00 85.62 193 THR A O 1
ATOM 1558 N N . TYR A 1 194 ? -29.793 10.250 2.638 1.00 87.12 194 TYR A N 1
ATOM 1559 C CA . TYR A 1 194 ? -28.763 10.750 1.711 1.00 87.12 194 TYR A CA 1
ATOM 1560 C C . TYR A 1 194 ? -29.115 12.112 1.089 1.00 87.12 194 TYR A C 1
ATOM 1562 O O . TYR A 1 194 ? -28.220 12.927 0.873 1.00 87.12 194 TYR A O 1
ATOM 1570 N N . ASP A 1 195 ? -30.399 12.377 0.831 1.00 84.88 195 ASP A N 1
ATOM 1571 C CA . ASP A 1 195 ? -30.852 13.659 0.275 1.00 84.88 195 ASP A CA 1
ATOM 1572 C C . ASP A 1 195 ? -30.770 14.785 1.317 1.00 84.88 195 ASP A C 1
ATOM 1574 O O . ASP A 1 195 ? -30.326 15.894 1.006 1.00 84.88 195 ASP A O 1
ATOM 1578 N N . GLN A 1 196 ? -31.088 14.491 2.582 1.00 88.12 196 GLN A N 1
ATOM 1579 C CA . GLN A 1 196 ? -30.870 15.430 3.688 1.00 88.12 196 GLN A CA 1
ATOM 1580 C C . GLN A 1 196 ? -29.379 15.719 3.894 1.00 88.12 196 GLN A C 1
ATOM 1582 O O . GLN A 1 196 ? -29.007 16.870 4.086 1.00 88.12 196 GLN A O 1
ATOM 1587 N N . MET A 1 197 ? -28.511 14.713 3.770 1.00 90.81 197 MET A N 1
ATOM 1588 C CA . MET A 1 197 ? -27.054 14.892 3.839 1.00 90.81 197 MET A CA 1
ATOM 1589 C C . MET A 1 197 ? -26.508 15.725 2.666 1.00 90.81 197 MET A C 1
ATOM 1591 O O . MET A 1 197 ? -25.633 16.566 2.852 1.00 90.81 197 MET A O 1
ATOM 1595 N N . SER A 1 198 ? -27.042 15.535 1.455 1.00 91.06 198 SER A N 1
ATOM 1596 C CA . SER A 1 198 ? -26.735 16.381 0.290 1.00 91.06 198 SER A CA 1
ATOM 1597 C C . SER A 1 198 ? -27.136 17.841 0.531 1.00 91.06 198 SER A C 1
ATOM 1599 O O . SER A 1 198 ? -26.396 18.758 0.171 1.00 91.06 198 SER A O 1
ATOM 1601 N N . THR A 1 199 ? -28.300 18.058 1.145 1.00 90.31 199 THR A N 1
ATOM 1602 C CA . THR A 1 199 ? -28.803 19.397 1.489 1.00 90.31 199 THR A CA 1
ATOM 1603 C C . THR A 1 199 ? -27.938 20.038 2.574 1.00 90.31 199 THR A C 1
ATOM 1605 O O . THR A 1 199 ? -27.461 21.148 2.385 1.00 90.31 199 THR A O 1
ATOM 1608 N N . PHE A 1 200 ? -27.594 19.287 3.622 1.00 92.00 200 PHE A N 1
ATOM 1609 C CA . PHE A 1 200 ? -26.675 19.721 4.675 1.00 92.00 200 PHE A CA 1
ATOM 1610 C C . PHE A 1 200 ? -25.314 20.186 4.127 1.00 92.00 200 PHE A C 1
ATOM 1612 O O . PHE A 1 200 ? -24.810 21.240 4.512 1.00 92.00 200 PHE A O 1
ATOM 1619 N N . LEU A 1 201 ? -24.725 19.436 3.186 1.00 91.69 201 LEU A N 1
ATOM 1620 C CA . LEU A 1 201 ? -23.466 19.833 2.545 1.00 91.69 201 LEU A CA 1
ATOM 1621 C C . LEU A 1 201 ? -23.607 21.143 1.762 1.00 91.69 201 LEU A C 1
ATOM 1623 O O . LEU A 1 201 ? -22.707 21.980 1.812 1.00 91.69 201 LEU A O 1
ATOM 1627 N N . LYS A 1 202 ? -24.740 21.340 1.079 1.00 91.12 202 LYS A N 1
ATOM 1628 C CA . LYS A 1 202 ? -25.044 22.589 0.373 1.00 91.12 202 LYS A CA 1
ATOM 1629 C C . LYS A 1 202 ? -25.161 23.764 1.349 1.00 91.12 202 LYS A C 1
ATOM 1631 O O . LYS A 1 202 ? -24.560 24.802 1.090 1.00 91.12 202 LYS A O 1
ATOM 1636 N N . ASP A 1 203 ? -25.869 23.589 2.463 1.00 91.06 203 ASP A N 1
ATOM 1637 C CA . ASP A 1 203 ? -26.090 24.638 3.469 1.00 91.06 203 ASP A CA 1
ATOM 1638 C C . ASP A 1 203 ? -24.781 25.080 4.139 1.00 91.06 203 ASP A C 1
ATOM 1640 O O . ASP A 1 203 ? -24.584 26.256 4.435 1.00 91.06 203 ASP A O 1
ATOM 1644 N N . LYS A 1 204 ? -23.833 24.150 4.303 1.00 89.94 204 LYS A N 1
ATOM 1645 C CA . LYS A 1 204 ? -22.471 24.422 4.795 1.00 89.94 204 LYS A CA 1
ATOM 1646 C C . LYS A 1 204 ? -21.519 24.949 3.705 1.00 89.94 204 LYS A C 1
ATOM 1648 O O . LYS A 1 204 ? -20.326 25.102 3.957 1.00 89.94 204 LYS A O 1
ATOM 1653 N N . GLY A 1 205 ? -22.020 25.225 2.497 1.00 87.06 205 GLY A N 1
ATOM 1654 C CA . GLY A 1 205 ? -21.265 25.831 1.395 1.00 87.06 205 GLY A CA 1
ATOM 1655 C C . GLY A 1 205 ? -20.425 24.861 0.554 1.00 87.06 205 GLY A C 1
ATOM 1656 O O . GLY A 1 205 ? -19.632 25.304 -0.277 1.00 87.06 205 GLY A O 1
ATOM 1657 N N . LEU A 1 206 ? -20.582 23.543 0.726 1.00 87.81 206 LEU A N 1
ATOM 1658 C CA . LEU A 1 206 ? -19.909 22.529 -0.093 1.00 87.81 206 LEU A CA 1
ATOM 1659 C C . LEU A 1 206 ? -20.768 22.162 -1.309 1.00 87.81 206 LEU A C 1
ATOM 1661 O O . LEU A 1 206 ? -21.589 21.244 -1.281 1.00 87.81 206 LEU A O 1
ATOM 1665 N N . ILE A 1 207 ? -20.535 22.879 -2.407 1.00 87.31 207 ILE A N 1
ATOM 1666 C CA . ILE A 1 207 ? -21.220 22.704 -3.693 1.00 87.31 207 ILE A CA 1
ATOM 1667 C C . ILE A 1 207 ? -20.270 22.206 -4.785 1.00 87.31 207 ILE A C 1
ATOM 1669 O O . ILE A 1 207 ? -19.044 22.248 -4.672 1.00 87.31 207 ILE A O 1
ATOM 1673 N N . THR A 1 208 ? -20.843 21.678 -5.862 1.00 85.19 208 THR A N 1
ATOM 1674 C CA . THR A 1 208 ? -20.074 21.322 -7.062 1.00 85.19 208 THR A CA 1
ATOM 1675 C C . THR A 1 208 ? -19.656 22.575 -7.840 1.00 85.19 208 THR A C 1
ATOM 1677 O O . THR A 1 208 ? -20.219 23.644 -7.648 1.00 85.19 208 THR A O 1
ATOM 1680 N N . ARG A 1 209 ? -18.710 22.444 -8.783 1.00 75.81 209 ARG A N 1
ATOM 1681 C CA . ARG A 1 209 ? -18.221 23.552 -9.637 1.00 75.81 209 ARG A CA 1
ATOM 1682 C C . ARG A 1 209 ? -19.292 24.278 -10.473 1.00 75.81 209 ARG A C 1
ATOM 1684 O O . ARG A 1 209 ? -18.962 25.273 -11.099 1.00 75.81 209 ARG A O 1
ATOM 1691 N N . GLY A 1 210 ? -20.520 23.767 -10.537 1.00 76.62 210 GLY A N 1
ATOM 1692 C CA . GLY A 1 210 ? -21.641 24.394 -11.245 1.00 76.62 210 GLY A CA 1
ATOM 1693 C C . GLY A 1 210 ? -22.786 24.793 -10.316 1.00 76.62 210 GLY A C 1
ATOM 1694 O O . GLY A 1 210 ? -23.936 24.654 -10.718 1.00 76.62 210 GLY A O 1
ATOM 1695 N N . ASP A 1 211 ? -22.481 25.148 -9.064 1.00 79.75 211 ASP A N 1
ATOM 1696 C CA . ASP A 1 211 ? -23.414 25.588 -8.012 1.00 79.75 211 ASP A CA 1
ATOM 1697 C C . ASP A 1 211 ? -24.558 24.622 -7.670 1.00 79.75 211 ASP A C 1
ATOM 1699 O O . ASP A 1 211 ? -25.560 24.971 -7.042 1.00 79.75 211 ASP A O 1
ATOM 1703 N N . LYS A 1 212 ? -24.401 23.350 -8.042 1.00 85.31 212 LYS A N 1
ATOM 1704 C CA . LYS A 1 212 ? -25.362 22.288 -7.734 1.00 85.31 212 LYS A CA 1
ATOM 1705 C C . LYS A 1 212 ? -24.987 21.566 -6.436 1.00 85.31 212 LYS A C 1
ATOM 1707 O O . LYS A 1 212 ? -23.787 21.377 -6.183 1.00 85.31 212 LYS A O 1
ATOM 1712 N N . PRO A 1 213 ? -25.982 21.102 -5.650 1.00 87.62 213 PRO A N 1
ATOM 1713 C CA . PRO A 1 213 ? -25.741 20.261 -4.481 1.00 87.62 213 PRO A CA 1
ATOM 1714 C C . PRO A 1 213 ? -25.000 18.973 -4.854 1.00 87.62 213 PRO A C 1
ATOM 1716 O O . PRO A 1 213 ? -25.102 18.466 -5.976 1.00 87.62 213 PRO A O 1
ATOM 1719 N N . ILE A 1 214 ? -24.252 18.430 -3.894 1.00 89.94 214 ILE A N 1
ATOM 1720 C CA . ILE A 1 214 ? -23.527 17.171 -4.064 1.00 89.94 214 ILE A CA 1
ATOM 1721 C C . ILE A 1 214 ? -24.536 16.024 -4.156 1.00 89.94 214 ILE A C 1
ATOM 1723 O O . ILE A 1 214 ? -25.149 15.648 -3.168 1.00 89.94 214 ILE A O 1
ATOM 1727 N N . HIS A 1 215 ? -24.676 15.431 -5.342 1.00 90.69 215 HIS A N 1
ATOM 1728 C CA . HIS A 1 215 ? -25.631 14.347 -5.583 1.00 90.69 215 HIS A CA 1
ATOM 1729 C C . HIS A 1 215 ? -25.493 13.183 -4.578 1.00 90.69 215 HIS A C 1
ATOM 1731 O O . HIS A 1 215 ? -24.379 12.793 -4.220 1.00 90.69 215 HIS A O 1
ATOM 1737 N N . LYS A 1 216 ? -26.615 12.554 -4.196 1.00 88.06 216 LYS A N 1
ATOM 1738 C CA . LYS A 1 216 ? -26.686 11.459 -3.206 1.00 88.06 216 LYS A CA 1
ATOM 1739 C C . LYS A 1 216 ? -25.668 10.332 -3.411 1.00 88.06 216 LYS A C 1
ATOM 1741 O O . LYS A 1 216 ? -25.059 9.873 -2.452 1.00 88.06 216 LYS A O 1
ATOM 1746 N N . SER A 1 217 ? -25.399 9.936 -4.658 1.00 88.38 217 SER A N 1
ATOM 1747 C CA . SER A 1 217 ? -24.398 8.897 -4.960 1.00 88.38 217 SER A CA 1
ATOM 1748 C C . SER A 1 217 ? -22.979 9.302 -4.550 1.00 88.38 217 SER A C 1
ATOM 1750 O O . SER A 1 217 ? -22.180 8.462 -4.138 1.00 88.38 217 SER A O 1
ATOM 1752 N N . ARG A 1 218 ? -22.657 10.597 -4.630 1.00 90.50 218 ARG A N 1
ATOM 1753 C CA . ARG A 1 218 ? -21.370 11.137 -4.197 1.00 90.50 218 ARG A CA 1
ATOM 1754 C C . ARG A 1 218 ? -21.272 11.177 -2.675 1.00 90.50 218 ARG A C 1
ATOM 1756 O O . ARG A 1 218 ? -20.191 10.918 -2.160 1.00 90.50 218 ARG A O 1
ATOM 1763 N N . VAL A 1 219 ? -22.379 11.420 -1.971 1.00 91.88 219 VAL A N 1
ATOM 1764 C CA . VAL A 1 219 ? -22.450 11.303 -0.505 1.00 91.88 219 VAL A CA 1
ATOM 1765 C C . VAL A 1 219 ? -22.180 9.861 -0.072 1.00 91.88 219 VAL A C 1
ATOM 1767 O O . VAL A 1 219 ? -21.311 9.630 0.762 1.00 91.88 219 VAL A O 1
ATOM 1770 N N . THR A 1 220 ? -22.822 8.873 -0.704 1.00 90.81 220 THR A N 1
ATOM 1771 C CA . THR A 1 220 ? -22.543 7.447 -0.445 1.00 90.81 220 THR A CA 1
ATOM 1772 C C . THR A 1 220 ? -21.079 7.092 -0.723 1.00 90.81 220 THR A C 1
ATOM 1774 O O . THR A 1 220 ? -20.452 6.366 0.048 1.00 90.81 220 THR A O 1
ATOM 1777 N N . PHE A 1 221 ? -20.493 7.637 -1.795 1.00 91.25 221 PHE A N 1
ATOM 1778 C CA . PHE A 1 221 ? -19.069 7.457 -2.084 1.00 91.25 221 PHE A CA 1
ATOM 1779 C C . PHE A 1 221 ? -18.172 8.065 -0.996 1.00 91.25 221 PHE A C 1
ATOM 1781 O O . PHE A 1 221 ? -17.189 7.439 -0.620 1.00 91.25 221 PHE A O 1
ATOM 1788 N N . ILE A 1 222 ? -18.502 9.250 -0.469 1.00 93.75 222 ILE A N 1
ATOM 1789 C CA . ILE A 1 222 ? -17.762 9.883 0.636 1.00 93.75 222 ILE A CA 1
ATOM 1790 C C . ILE A 1 222 ? -17.822 8.996 1.885 1.00 93.75 222 ILE A C 1
ATOM 1792 O O . ILE A 1 222 ? -16.775 8.630 2.413 1.00 93.75 222 ILE A O 1
ATOM 1796 N N . LEU A 1 223 ? -19.025 8.580 2.296 1.00 93.31 223 LEU A N 1
ATOM 1797 C CA . LEU A 1 223 ? -19.249 7.777 3.505 1.00 93.31 223 LEU A CA 1
ATOM 1798 C C . LEU A 1 223 ? -18.607 6.380 3.443 1.00 93.31 223 LEU A C 1
ATOM 1800 O O . LEU A 1 223 ? -18.278 5.815 4.478 1.00 93.31 223 LEU A O 1
ATOM 1804 N N . SER A 1 224 ? -18.400 5.822 2.247 1.00 91.56 224 SER A N 1
ATOM 1805 C CA . SER A 1 224 ? -17.784 4.496 2.040 1.00 91.56 224 SER A CA 1
ATOM 1806 C C . SER A 1 224 ? -16.285 4.539 1.719 1.00 91.56 224 SER A C 1
ATOM 1808 O O . SER A 1 224 ? -15.656 3.489 1.546 1.00 91.56 224 SER A O 1
ATOM 1810 N N . ASN A 1 225 ? -15.688 5.729 1.602 1.00 93.69 225 ASN A N 1
ATOM 1811 C CA . ASN A 1 225 ? -14.296 5.871 1.194 1.00 93.69 225 ASN A CA 1
ATOM 1812 C C . ASN A 1 225 ? -13.335 5.669 2.384 1.00 93.69 225 ASN A C 1
ATOM 1814 O O . ASN A 1 225 ? -13.355 6.474 3.317 1.00 93.69 225 ASN A O 1
ATOM 1818 N N . PRO A 1 226 ? -12.411 4.686 2.329 1.00 92.69 226 PRO A N 1
ATOM 1819 C CA . PRO A 1 226 ? -11.436 4.457 3.397 1.00 92.69 226 PRO A CA 1
ATOM 1820 C C . PRO A 1 226 ? -10.462 5.616 3.653 1.00 92.69 226 PRO A C 1
ATOM 1822 O O . PRO A 1 226 ? -9.784 5.640 4.685 1.00 92.69 226 PRO A O 1
ATOM 1825 N N . PHE A 1 227 ? -10.392 6.583 2.727 1.00 94.69 227 PHE A N 1
ATOM 1826 C CA . PHE A 1 227 ? -9.471 7.719 2.804 1.00 94.69 227 PHE A CA 1
ATOM 1827 C C . PHE A 1 227 ? -9.626 8.498 4.102 1.00 94.69 227 PHE A C 1
ATOM 1829 O O . PHE A 1 227 ? -8.629 8.872 4.713 1.00 94.69 227 PHE A O 1
ATOM 1836 N N . TYR A 1 228 ? -10.856 8.657 4.580 1.00 94.81 228 TYR A N 1
ATOM 1837 C CA . TYR A 1 228 ? -11.145 9.474 5.751 1.00 94.81 228 TYR A CA 1
ATOM 1838 C C . TYR A 1 228 ? -10.582 8.907 7.063 1.00 94.81 228 TYR A C 1
ATOM 1840 O O . TYR A 1 228 ? -10.306 9.691 7.966 1.00 94.81 228 TYR A O 1
ATOM 1848 N N . PHE A 1 229 ? -10.328 7.594 7.162 1.00 93.31 229 PHE A N 1
ATOM 1849 C CA . PHE A 1 229 ? -9.683 6.978 8.335 1.00 93.31 229 PHE A CA 1
ATOM 1850 C C . PHE A 1 229 ? -8.202 6.602 8.109 1.00 93.31 229 PHE A C 1
ATOM 1852 O O . PHE A 1 229 ? -7.608 5.897 8.932 1.00 93.31 229 PHE A O 1
ATOM 1859 N N . GLY A 1 230 ? -7.592 7.069 7.008 1.00 91.81 230 GLY A N 1
ATOM 1860 C CA . GLY A 1 230 ? -6.145 6.963 6.755 1.00 91.81 230 GLY A CA 1
ATOM 1861 C C . GLY A 1 230 ? -5.713 5.878 5.759 1.00 91.81 230 GLY A C 1
ATOM 1862 O O . GLY A 1 230 ? -4.549 5.489 5.744 1.00 91.81 230 GLY A O 1
ATOM 1863 N N . TYR A 1 231 ? -6.622 5.342 4.938 1.00 92.88 231 TYR A N 1
ATOM 1864 C CA . TYR A 1 231 ? -6.318 4.281 3.962 1.00 92.88 231 TYR A CA 1
ATOM 1865 C C . TYR A 1 231 ? -6.811 4.665 2.570 1.00 92.88 231 TYR A C 1
ATOM 1867 O O . TYR A 1 231 ? -7.841 5.296 2.446 1.00 92.88 231 TYR A O 1
ATOM 1875 N N . PHE A 1 232 ? -6.159 4.268 1.484 1.00 93.19 232 PHE A N 1
ATOM 1876 C CA . PHE A 1 232 ? -6.630 4.600 0.133 1.00 93.19 232 PHE A CA 1
ATOM 1877 C C . PHE A 1 232 ? -6.717 3.367 -0.761 1.00 93.19 232 PHE A C 1
ATOM 1879 O O . PHE A 1 232 ? -6.027 2.371 -0.549 1.00 93.19 232 PHE A O 1
ATOM 1886 N N . ARG A 1 233 ? -7.591 3.434 -1.770 1.00 89.75 233 ARG A N 1
ATOM 1887 C CA . ARG A 1 233 ? -7.773 2.366 -2.760 1.00 89.75 233 ARG A CA 1
ATOM 1888 C C . ARG A 1 233 ? -6.896 2.629 -3.983 1.00 89.75 233 ARG A C 1
ATOM 1890 O O . ARG A 1 233 ? -6.988 3.696 -4.584 1.00 89.75 233 ARG A O 1
ATOM 1897 N N . PHE A 1 234 ? -6.095 1.648 -4.387 1.00 90.12 234 PHE A N 1
ATOM 1898 C CA . PHE A 1 234 ? -5.320 1.670 -5.629 1.00 90.12 234 PHE A CA 1
ATOM 1899 C C . PHE A 1 234 ? -5.370 0.290 -6.292 1.00 90.12 234 PHE A C 1
ATOM 1901 O O . PHE A 1 234 ? -5.153 -0.716 -5.633 1.00 90.12 234 PHE A O 1
ATOM 1908 N N . ASN A 1 235 ? -5.698 0.213 -7.588 1.00 84.69 235 ASN A N 1
ATOM 1909 C CA . ASN A 1 235 ? -5.857 -1.059 -8.316 1.00 84.69 235 ASN A CA 1
ATOM 1910 C C . ASN A 1 235 ? -6.751 -2.105 -7.608 1.00 84.69 235 ASN A C 1
ATOM 1912 O O . ASN A 1 235 ? -6.473 -3.300 -7.672 1.00 84.69 235 ASN A O 1
ATOM 1916 N N . LYS A 1 236 ? -7.845 -1.651 -6.972 1.00 81.75 236 LYS A N 1
ATOM 1917 C CA . LYS A 1 236 ? -8.781 -2.457 -6.153 1.00 81.75 236 LYS A CA 1
ATOM 1918 C C . LYS A 1 236 ? -8.206 -2.987 -4.828 1.00 81.75 236 LYS A C 1
ATOM 1920 O O . LYS A 1 236 ? -8.907 -3.693 -4.117 1.00 81.75 236 LYS A O 1
ATOM 1925 N N . GLU A 1 237 ? -6.987 -2.608 -4.463 1.00 81.69 237 GLU A N 1
ATOM 1926 C CA . GLU A 1 237 ? -6.352 -2.958 -3.191 1.00 81.69 237 GLU A CA 1
ATOM 1927 C C . GLU A 1 237 ? -6.391 -1.766 -2.226 1.00 81.69 237 GLU A C 1
ATOM 1929 O O . GLU A 1 237 ? -6.339 -0.606 -2.646 1.00 81.69 237 GLU A O 1
ATOM 1934 N N . ILE A 1 238 ? -6.506 -2.045 -0.926 1.00 88.62 238 ILE A N 1
ATOM 1935 C CA . ILE A 1 238 ? -6.470 -1.026 0.126 1.00 88.62 238 ILE A CA 1
ATOM 1936 C C . ILE A 1 238 ? -5.038 -0.928 0.665 1.00 88.62 238 ILE A C 1
ATOM 1938 O O . ILE A 1 238 ? -4.441 -1.927 1.069 1.00 88.62 238 ILE A O 1
ATOM 1942 N N . HIS A 1 239 ? -4.499 0.288 0.687 1.00 89.12 239 HIS A N 1
ATOM 1943 C CA . HIS A 1 239 ? -3.160 0.604 1.176 1.00 89.12 239 HIS A CA 1
ATOM 1944 C C . HIS A 1 239 ? -3.225 1.636 2.304 1.00 89.12 239 HIS A C 1
ATOM 1946 O O . HIS A 1 239 ? -4.136 2.463 2.350 1.00 89.12 239 HIS A O 1
ATOM 1952 N N . GLN A 1 240 ? -2.254 1.589 3.213 1.00 90.12 240 GLN A N 1
ATOM 1953 C CA . GLN A 1 240 ? -2.120 2.569 4.288 1.00 90.12 240 GLN A CA 1
ATOM 1954 C C . GLN A 1 240 ? -1.587 3.895 3.728 1.00 90.12 240 GLN A C 1
ATOM 1956 O O . GLN A 1 240 ? -0.593 3.900 3.002 1.00 90.12 240 GLN A O 1
ATOM 1961 N N . GLY A 1 241 ? -2.262 5.001 4.046 1.00 91.31 241 GLY A N 1
ATOM 1962 C CA . GLY A 1 241 ? -1.854 6.353 3.666 1.00 91.31 241 GLY A CA 1
ATOM 1963 C C . GLY A 1 241 ? -0.999 7.034 4.735 1.00 91.31 241 GLY A C 1
ATOM 1964 O O . GLY A 1 241 ? -1.144 6.740 5.919 1.00 91.31 241 GLY A O 1
ATOM 1965 N N . ILE A 1 242 ? -0.123 7.955 4.316 1.00 90.25 242 ILE A N 1
ATOM 1966 C CA . ILE A 1 242 ? 0.618 8.861 5.222 1.00 90.25 242 ILE A CA 1
ATOM 1967 C C . ILE A 1 242 ? -0.235 10.081 5.626 1.00 90.25 242 ILE A C 1
ATOM 1969 O O . ILE A 1 242 ? 0.096 10.792 6.571 1.00 90.25 242 ILE A O 1
ATOM 1973 N N . HIS A 1 243 ? -1.311 10.373 4.891 1.00 90.62 243 HIS A N 1
ATOM 1974 C CA . HIS A 1 243 ? -2.132 11.559 5.132 1.00 90.62 243 HIS A CA 1
ATOM 1975 C C . HIS A 1 243 ? -2.864 11.490 6.478 1.00 90.62 243 HIS A C 1
ATOM 1977 O O . HIS A 1 243 ? -3.184 10.414 6.984 1.00 90.62 243 HIS A O 1
ATOM 1983 N N . GLU A 1 244 ? -3.170 12.660 7.033 1.00 90.69 244 GLU A N 1
ATOM 1984 C CA . GLU A 1 244 ? -3.870 12.767 8.310 1.00 90.69 244 GLU A CA 1
ATOM 1985 C C . GLU A 1 244 ? -5.333 12.285 8.183 1.00 90.69 244 GLU A C 1
ATOM 1987 O O . GLU A 1 244 ? -6.069 12.766 7.311 1.00 90.69 244 GLU A O 1
ATOM 1992 N N . PRO A 1 245 ? -5.792 11.328 9.008 1.00 93.75 245 PRO A N 1
ATOM 1993 C CA . PRO A 1 245 ? -7.177 10.868 8.984 1.00 93.75 245 PRO A CA 1
ATOM 1994 C C . PRO A 1 245 ? -8.124 11.911 9.600 1.00 93.75 245 PRO A C 1
ATOM 1996 O O . PRO A 1 245 ? -7.849 12.453 10.667 1.00 93.75 245 PRO A O 1
ATOM 1999 N N . LEU A 1 246 ? -9.275 12.163 8.965 1.00 93.44 246 LEU A N 1
ATOM 2000 C CA . LEU A 1 246 ? -10.311 13.044 9.525 1.00 93.44 246 LEU A CA 1
ATOM 2001 C C . LEU A 1 246 ? -11.166 12.350 10.586 1.00 93.44 246 LEU A C 1
ATOM 2003 O O . LEU A 1 246 ? -11.603 13.003 11.530 1.00 93.44 246 LEU A O 1
ATOM 2007 N N . ILE A 1 247 ? -11.418 11.050 10.422 1.00 94.06 247 ILE A N 1
ATOM 2008 C CA . ILE A 1 247 ? -12.315 10.274 11.283 1.00 94.06 247 ILE A CA 1
ATOM 2009 C C . ILE A 1 247 ? -11.603 9.060 11.871 1.00 94.06 247 ILE A C 1
ATOM 2011 O O . ILE A 1 247 ? -10.659 8.508 11.299 1.00 94.06 247 ILE A O 1
ATOM 2015 N N . THR A 1 248 ? -12.099 8.596 13.015 1.00 93.00 248 THR A N 1
ATOM 2016 C CA . THR A 1 248 ? -11.636 7.339 13.602 1.00 93.00 248 THR A CA 1
ATOM 2017 C C . THR A 1 248 ? -12.221 6.147 12.845 1.00 93.00 248 THR A C 1
ATOM 2019 O O . THR A 1 248 ? -13.322 6.212 12.298 1.00 93.00 248 THR A O 1
ATOM 2022 N N . LYS A 1 249 ? -11.516 5.008 12.858 1.00 90.06 249 LYS A N 1
ATOM 2023 C CA . LYS A 1 249 ? -12.061 3.763 12.290 1.00 90.06 249 LYS A CA 1
ATOM 2024 C C . LYS A 1 249 ? -13.367 3.344 12.982 1.00 90.06 249 LYS A C 1
ATOM 2026 O O . LYS A 1 249 ? -14.248 2.836 12.313 1.00 90.06 249 LYS A O 1
ATOM 2031 N N . LYS A 1 250 ? -13.514 3.605 14.287 1.00 91.00 250 LYS A N 1
ATOM 2032 C CA . LYS A 1 250 ? -14.740 3.277 15.028 1.00 91.00 250 LYS A CA 1
ATOM 2033 C C . LYS A 1 250 ? -15.958 3.997 14.438 1.00 91.00 250 LYS A C 1
ATOM 2035 O O . LYS A 1 250 ? -16.937 3.340 14.113 1.00 91.00 250 LYS A O 1
ATOM 2040 N N . LEU A 1 251 ? -15.851 5.314 14.236 1.00 90.94 251 LEU A N 1
ATOM 2041 C CA . LEU A 1 251 ? -16.915 6.112 13.620 1.00 90.94 251 LEU A CA 1
ATOM 2042 C C . LEU A 1 251 ? -17.204 5.646 12.185 1.00 90.94 251 LEU A C 1
ATOM 2044 O O . LEU A 1 251 ? -18.357 5.555 11.777 1.00 90.94 251 LEU A O 1
ATOM 2048 N N . PHE A 1 252 ? -16.161 5.306 11.421 1.00 94.56 252 PHE A N 1
ATOM 2049 C CA . PHE A 1 252 ? -16.332 4.763 10.073 1.00 94.56 252 PHE A CA 1
ATOM 2050 C C . PHE A 1 252 ? -17.089 3.426 10.072 1.00 94.56 252 PHE A C 1
ATOM 2052 O O . PHE A 1 252 ? -18.000 3.251 9.266 1.00 94.56 252 PHE A O 1
ATOM 2059 N N . ASP A 1 253 ? -16.743 2.507 10.977 1.00 90.75 253 ASP A N 1
ATOM 2060 C CA . ASP A 1 253 ? -17.383 1.195 11.101 1.00 90.75 253 ASP A CA 1
ATOM 2061 C C . ASP A 1 253 ? -18.852 1.330 11.556 1.00 90.75 253 ASP A C 1
ATOM 2063 O O . ASP A 1 253 ? -19.718 0.619 11.051 1.00 90.75 253 ASP A O 1
ATOM 2067 N N . GLU A 1 254 ? -19.161 2.271 12.457 1.00 91.69 254 GLU A N 1
ATOM 2068 C CA . GLU A 1 254 ? -20.541 2.626 12.836 1.00 91.69 254 GLU A CA 1
ATOM 2069 C C . GLU A 1 254 ? -21.343 3.114 11.621 1.00 91.69 254 GLU A C 1
ATOM 2071 O O . GLU A 1 254 ? -22.451 2.639 11.373 1.00 91.69 254 GLU A O 1
ATOM 2076 N N . VAL A 1 255 ? -20.756 3.993 10.806 1.00 92.62 255 VAL A N 1
ATOM 2077 C CA . VAL A 1 255 ? -21.372 4.463 9.559 1.00 92.62 255 VAL A CA 1
ATOM 2078 C C . VAL A 1 255 ? -21.565 3.327 8.550 1.00 92.62 255 VAL A C 1
ATOM 2080 O O . VAL A 1 255 ? -22.614 3.276 7.910 1.00 92.62 255 VAL A O 1
ATOM 2083 N N . GLN A 1 256 ? -20.612 2.395 8.417 1.00 91.50 256 GLN A N 1
ATOM 2084 C CA . GLN A 1 256 ? -20.784 1.238 7.526 1.00 91.50 256 GLN A CA 1
ATOM 2085 C C . GLN A 1 256 ? -21.939 0.338 7.974 1.00 91.50 256 GLN A C 1
ATOM 2087 O O . GLN A 1 256 ? -22.725 -0.077 7.128 1.00 91.50 256 GLN A O 1
ATOM 2092 N N . LYS A 1 257 ? -22.107 0.104 9.282 1.00 87.81 257 LYS A N 1
ATOM 2093 C CA . LYS A 1 257 ? -23.267 -0.641 9.798 1.00 87.81 257 LYS A CA 1
ATOM 2094 C C . LYS A 1 257 ? -24.584 0.033 9.426 1.00 87.81 257 LYS A C 1
ATOM 2096 O O . LYS A 1 257 ? -25.472 -0.622 8.902 1.00 87.81 257 LYS A O 1
ATOM 2101 N N . VAL A 1 258 ? -24.679 1.355 9.590 1.00 87.00 258 VAL A N 1
ATOM 2102 C CA . VAL A 1 258 ? -25.875 2.115 9.184 1.00 87.00 258 VAL A CA 1
ATOM 2103 C C . VAL A 1 258 ? -26.136 2.002 7.673 1.00 87.00 258 VAL A C 1
ATOM 2105 O O . VAL A 1 258 ? -27.293 1.937 7.255 1.00 87.00 258 VAL A O 1
ATOM 2108 N N . LEU A 1 259 ? -25.085 1.969 6.842 1.00 85.94 259 LEU A N 1
ATOM 2109 C CA . LEU A 1 259 ? -25.211 1.747 5.394 1.00 85.94 259 LEU A CA 1
ATOM 2110 C C . LEU A 1 259 ? -25.745 0.342 5.074 1.00 85.94 259 LEU A C 1
ATOM 2112 O O . LEU A 1 259 ? -26.609 0.217 4.205 1.00 85.94 259 LEU A O 1
ATOM 2116 N N . GLU A 1 260 ? -25.253 -0.689 5.765 1.00 82.38 260 GLU A N 1
ATOM 2117 C CA . GLU A 1 260 ? -25.710 -2.079 5.626 1.00 82.38 260 GLU A CA 1
ATOM 2118 C C . GLU A 1 260 ? -27.170 -2.235 6.078 1.00 82.38 260 GLU A C 1
ATOM 2120 O O . GLU A 1 260 ? -28.001 -2.729 5.314 1.00 82.38 260 GLU A O 1
ATOM 2125 N N . ASP A 1 261 ? -27.513 -1.707 7.255 1.00 74.94 261 ASP A N 1
ATOM 2126 C CA . ASP A 1 261 ? -28.858 -1.764 7.835 1.00 74.94 261 ASP A CA 1
ATOM 2127 C C . ASP A 1 261 ? -29.902 -1.088 6.933 1.00 74.94 261 ASP A C 1
ATOM 2129 O O . ASP A 1 261 ? -31.011 -1.591 6.750 1.00 74.94 261 ASP A O 1
ATOM 2133 N N . ARG A 1 262 ? -29.546 0.039 6.304 1.00 70.88 262 ARG A N 1
ATOM 2134 C CA . ARG A 1 262 ? -30.419 0.761 5.359 1.00 70.88 262 ARG A CA 1
ATOM 2135 C C . ARG A 1 262 ? -30.439 0.172 3.952 1.00 70.88 262 ARG A C 1
ATOM 2137 O O . ARG A 1 262 ? -31.321 0.521 3.167 1.00 70.88 262 ARG A O 1
ATOM 2144 N N . GLY A 1 263 ? -29.483 -0.694 3.619 1.00 60.47 263 GLY A N 1
ATOM 2145 C CA . GLY A 1 263 ? -29.524 -1.513 2.407 1.00 60.47 263 GLY A CA 1
ATOM 2146 C C . GLY A 1 263 ? -30.698 -2.497 2.416 1.00 60.47 263 GLY A C 1
ATOM 2147 O O . GLY A 1 263 ? -31.151 -2.931 1.355 1.00 60.47 263 GLY A O 1
ATOM 2148 N N . HIS A 1 264 ? -31.245 -2.795 3.598 1.00 53.50 264 HIS A N 1
ATOM 2149 C CA . HIS A 1 264 ? -32.486 -3.535 3.771 1.00 53.50 264 HIS A CA 1
ATOM 2150 C C . HIS A 1 264 ? -33.700 -2.588 3.726 1.00 53.50 264 HIS A C 1
ATOM 2152 O O . HIS A 1 264 ? -33.747 -1.553 4.387 1.00 53.50 264 HIS A O 1
ATOM 2158 N N . SER A 1 265 ? -34.701 -2.924 2.905 1.00 42.84 265 SER A N 1
ATOM 2159 C CA . SER A 1 265 ? -35.890 -2.086 2.698 1.00 42.84 265 SER A CA 1
ATOM 2160 C C . SER A 1 265 ? -36.686 -1.910 3.999 1.00 42.84 265 SER A C 1
ATOM 2162 O O . SER A 1 265 ? -37.284 -2.864 4.498 1.00 42.84 265 SER A O 1
ATOM 2164 N N . HIS A 1 266 ? -36.741 -0.679 4.514 1.00 50.72 266 HIS A N 1
ATOM 2165 C CA . HIS A 1 266 ? -37.697 -0.268 5.543 1.00 50.72 266 HIS A CA 1
ATOM 2166 C C . HIS A 1 266 ? -38.734 0.709 4.953 1.00 50.72 266 HIS A C 1
ATOM 2168 O O . HIS A 1 266 ? -38.346 1.637 4.241 1.00 50.72 266 HIS A O 1
ATOM 2174 N N . PRO A 1 267 ? -40.045 0.538 5.223 1.00 45.31 267 PRO A N 1
ATOM 2175 C CA . PRO A 1 267 ? -41.076 1.473 4.771 1.00 45.31 267 PRO A CA 1
ATOM 2176 C C . PRO A 1 267 ? -41.082 2.772 5.602 1.00 45.31 267 PRO A C 1
ATOM 2178 O O . PRO A 1 267 ? -40.869 2.734 6.812 1.00 45.31 267 PRO A O 1
ATOM 2181 N N . ASN A 1 268 ? -41.371 3.900 4.941 1.00 39.59 268 ASN A N 1
ATOM 2182 C CA . ASN A 1 268 ? -41.528 5.251 5.507 1.00 39.59 268 ASN A CA 1
ATOM 2183 C C . ASN A 1 268 ? -42.561 5.340 6.666 1.00 39.59 268 ASN A C 1
ATOM 2185 O O . ASN A 1 268 ? -43.575 4.648 6.666 1.00 39.59 268 ASN A O 1
ATOM 2189 N N . VAL A 1 269 ? -42.301 6.241 7.623 1.00 47.47 269 VAL A N 1
ATOM 2190 C CA . VAL A 1 269 ? -43.081 6.599 8.847 1.00 47.47 269 VAL A CA 1
ATOM 2191 C C . VAL A 1 269 ? -44.276 7.520 8.443 1.00 47.47 269 VAL A C 1
ATOM 2193 O O . VAL A 1 269 ? -44.078 8.223 7.449 1.00 47.47 269 VAL A O 1
ATOM 2196 N N . PRO A 1 270 ? -45.481 7.590 9.100 1.00 53.62 270 PRO A N 1
ATOM 2197 C CA . PRO A 1 270 ? -45.685 7.711 10.554 1.00 53.62 270 PRO A CA 1
ATOM 2198 C C . PRO A 1 270 ? -46.988 7.137 11.172 1.00 53.62 270 PRO A C 1
ATOM 2200 O O . PRO A 1 270 ? -48.067 7.699 11.042 1.00 53.62 270 PRO A O 1
ATOM 2203 N N . TYR A 1 271 ? -46.841 6.116 12.016 1.00 51.84 271 TYR A N 1
ATOM 2204 C CA . TYR A 1 271 ? -47.526 6.049 13.313 1.00 51.84 271 TYR A CA 1
ATOM 2205 C C . TYR A 1 271 ? -46.502 5.490 14.299 1.00 51.84 271 TYR A C 1
ATOM 2207 O O . TYR A 1 271 ? -46.084 4.336 14.186 1.00 51.84 271 TYR A O 1
ATOM 2215 N N . ASN A 1 272 ? -46.024 6.332 15.216 1.00 66.62 272 ASN A N 1
ATOM 2216 C CA . ASN A 1 272 ? -45.026 5.935 16.203 1.00 66.62 272 ASN A CA 1
ATOM 2217 C C . ASN A 1 272 ? -45.715 5.117 17.301 1.00 66.62 272 ASN A C 1
ATOM 2219 O O . ASN A 1 272 ? -46.049 5.624 18.367 1.00 66.62 272 ASN A O 1
ATOM 2223 N N . PHE A 1 273 ? -45.958 3.840 17.028 1.00 81.69 273 PHE A N 1
ATOM 2224 C CA . PHE A 1 273 ? -46.422 2.905 18.041 1.00 81.69 273 PHE A CA 1
ATOM 2225 C C . PHE A 1 273 ? -45.225 2.445 18.893 1.00 81.69 273 PHE A C 1
ATOM 2227 O O . PHE A 1 273 ? -44.289 1.843 18.355 1.00 81.69 273 PHE A O 1
ATOM 2234 N N . PRO A 1 274 ? -45.219 2.692 20.217 1.00 81.06 274 PRO A N 1
ATOM 2235 C CA . PRO A 1 274 ? -44.042 2.477 21.059 1.00 81.06 274 PRO A CA 1
ATOM 2236 C C . PRO A 1 274 ? -43.510 1.045 21.070 1.00 81.06 274 PRO A C 1
ATOM 2238 O O . PRO A 1 274 ? -42.321 0.857 21.276 1.00 81.06 274 PRO A O 1
ATOM 2241 N N . PHE A 1 275 ? -44.326 0.018 20.823 1.00 84.69 275 PHE A N 1
ATOM 2242 C CA . PHE A 1 275 ? -43.889 -1.382 20.963 1.00 84.69 275 PHE A CA 1
ATOM 2243 C C . PHE A 1 275 ? -43.756 -2.153 19.635 1.00 84.69 275 PHE A C 1
ATOM 2245 O O . PHE A 1 275 ? -43.435 -3.342 19.636 1.00 84.69 275 PHE A O 1
ATOM 2252 N N . THR A 1 276 ? -43.925 -1.504 18.473 1.00 84.31 276 THR A N 1
ATOM 2253 C CA . THR A 1 276 ? -43.774 -2.185 17.170 1.00 84.31 276 THR A CA 1
ATOM 2254 C C . THR A 1 276 ? -42.324 -2.560 16.878 1.00 84.31 276 THR A C 1
ATOM 2256 O O . THR A 1 276 ? -41.409 -1.768 17.116 1.00 84.31 276 THR A O 1
ATOM 2259 N N . GLY A 1 277 ? -42.099 -3.760 16.340 1.00 80.19 277 GLY A N 1
ATOM 2260 C CA . GLY A 1 277 ? -40.749 -4.258 16.042 1.00 80.19 277 GLY A CA 1
ATOM 2261 C C . GLY A 1 277 ? -39.980 -4.810 17.246 1.00 80.19 277 GLY A C 1
ATOM 2262 O O . GLY A 1 277 ? -38.857 -5.263 17.064 1.00 80.19 277 GLY A O 1
ATOM 2263 N N . LEU A 1 278 ? -40.567 -4.774 18.448 1.00 84.00 278 LEU A N 1
ATOM 2264 C CA . LEU A 1 278 ? -39.963 -5.309 19.671 1.00 84.00 278 LEU A CA 1
ATOM 2265 C C . LEU A 1 278 ? -40.534 -6.688 20.040 1.00 84.00 278 LEU A C 1
ATOM 2267 O O . LEU A 1 278 ? -39.793 -7.584 20.422 1.00 84.00 278 LEU A O 1
ATOM 2271 N N . ILE A 1 279 ? -41.852 -6.864 19.899 1.00 88.38 279 ILE A N 1
ATOM 2272 C CA . ILE A 1 279 ? -42.570 -8.066 20.341 1.00 88.38 279 ILE A CA 1
ATOM 2273 C C . ILE A 1 279 ? -42.794 -9.017 19.161 1.00 88.38 279 ILE A C 1
ATOM 2275 O O . ILE A 1 279 ? -43.291 -8.610 18.104 1.00 88.38 279 ILE A O 1
ATOM 2279 N N . LYS A 1 280 ? -42.490 -10.301 19.355 1.00 89.38 280 LYS A N 1
ATOM 2280 C CA . LYS A 1 280 ? -42.786 -11.382 18.404 1.00 89.38 280 LYS A CA 1
ATOM 2281 C C . LYS A 1 280 ? -44.006 -12.172 18.855 1.00 89.38 280 LYS A C 1
ATOM 2283 O O . LYS A 1 280 ? -44.327 -12.246 20.033 1.00 89.38 280 LYS A O 1
ATOM 2288 N N . CYS A 1 281 ? -44.711 -12.780 17.917 1.00 90.19 281 CYS A N 1
ATOM 2289 C CA . CYS A 1 281 ? -45.827 -13.657 18.241 1.00 90.19 281 CYS A CA 1
ATOM 2290 C C . CYS A 1 281 ? -45.341 -15.078 18.553 1.00 90.19 281 CYS A C 1
ATOM 2292 O O . CYS A 1 281 ? -44.629 -15.671 17.744 1.00 90.19 281 CYS A O 1
ATOM 2294 N N . GLY A 1 282 ? -45.798 -15.650 19.669 1.00 86.44 282 GLY A N 1
ATOM 2295 C CA . GLY A 1 282 ? -45.419 -17.002 20.105 1.00 86.44 282 GLY A CA 1
ATOM 2296 C C . GLY A 1 282 ? -46.046 -18.158 19.316 1.00 86.44 282 GLY A C 1
ATOM 2297 O O . GLY A 1 282 ? -45.680 -19.304 19.540 1.00 86.44 282 GLY A O 1
ATOM 2298 N N . GLU A 1 283 ? -46.991 -17.885 18.411 1.00 88.19 283 GLU A N 1
ATOM 2299 C CA . GLU A 1 283 ? -47.603 -18.895 17.526 1.00 88.19 283 GLU A CA 1
ATOM 2300 C C . GLU A 1 283 ? -47.014 -18.831 16.109 1.00 88.19 283 GLU A C 1
ATOM 2302 O O . GLU A 1 283 ? -46.609 -19.841 15.544 1.00 88.19 283 GLU A O 1
ATOM 2307 N N . CYS A 1 284 ? -46.960 -17.624 15.530 1.00 86.94 284 CYS A N 1
ATOM 2308 C CA . CYS A 1 284 ? -46.594 -17.402 14.129 1.00 86.94 284 CYS A CA 1
ATOM 2309 C C . CYS A 1 284 ? -45.101 -17.075 13.933 1.00 86.94 284 CYS A C 1
ATOM 2311 O O . CYS A 1 284 ? -44.640 -17.046 12.794 1.00 86.94 284 CYS A O 1
ATOM 2313 N N . GLY A 1 285 ? -44.372 -16.729 15.003 1.00 85.38 285 GLY A N 1
ATOM 2314 C CA . GLY A 1 285 ? -42.993 -16.220 14.963 1.00 85.38 285 GLY A CA 1
ATOM 2315 C C . GLY A 1 285 ? -42.839 -14.825 14.337 1.00 85.38 285 GLY A C 1
ATOM 2316 O O . GLY A 1 285 ? -41.782 -14.205 14.448 1.00 85.38 285 GLY A O 1
ATOM 2317 N N . MET A 1 286 ? -43.889 -14.303 13.693 1.00 87.69 286 MET A N 1
ATOM 2318 C CA . MET A 1 286 ? -43.869 -13.001 13.028 1.00 87.69 286 MET A CA 1
ATOM 2319 C C . MET A 1 286 ? -43.984 -11.851 14.027 1.00 87.69 286 MET A C 1
ATOM 2321 O O . MET A 1 286 ? -44.514 -11.993 15.130 1.00 87.69 286 MET A O 1
ATOM 2325 N N . MET A 1 287 ? -43.524 -10.681 13.594 1.00 88.50 287 MET A N 1
ATOM 2326 C CA . MET A 1 287 ? -43.534 -9.465 14.398 1.00 88.50 287 MET A CA 1
ATOM 2327 C C . MET A 1 287 ? -44.959 -8.966 14.676 1.00 88.50 287 MET A C 1
ATOM 2329 O O . MET A 1 287 ? -45.848 -9.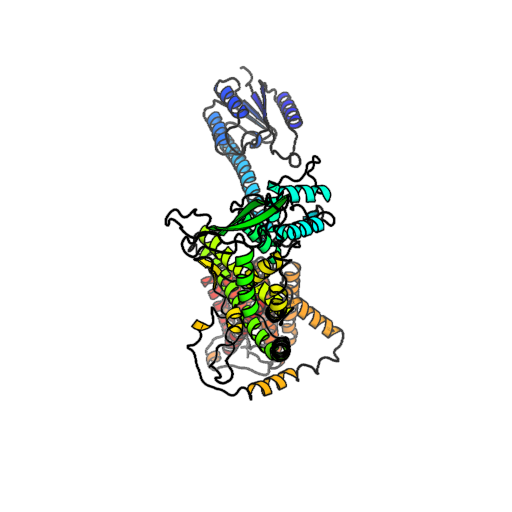066 13.814 1.00 88.50 287 MET A O 1
ATOM 2333 N N . ILE A 1 288 ? -45.146 -8.396 15.867 1.00 89.31 288 ILE A N 1
ATOM 2334 C CA . ILE A 1 288 ? -46.350 -7.664 16.250 1.00 89.31 288 ILE A CA 1
ATOM 2335 C C . ILE A 1 288 ? -46.329 -6.264 15.618 1.00 89.31 288 ILE A C 1
ATOM 2337 O O . ILE A 1 288 ? -45.350 -5.517 15.711 1.00 89.31 288 ILE A O 1
ATOM 2341 N N . SER A 1 289 ? -47.432 -5.921 14.962 1.00 87.62 289 SER A N 1
ATOM 2342 C CA . SER A 1 289 ? -47.740 -4.597 14.421 1.00 87.62 289 SER A CA 1
ATOM 2343 C C . SER A 1 289 ? -48.845 -3.948 15.257 1.00 87.62 289 SER A C 1
ATOM 2345 O O . SER A 1 289 ? -49.467 -4.618 16.083 1.00 87.62 289 SER A O 1
ATOM 2347 N N . ALA A 1 290 ? -49.088 -2.657 15.058 1.00 87.19 290 ALA A N 1
ATOM 2348 C CA . ALA A 1 290 ? -50.114 -1.922 15.784 1.00 87.19 290 ALA A CA 1
ATOM 2349 C C . ALA A 1 290 ? -51.046 -1.175 14.829 1.00 87.19 290 ALA A C 1
ATOM 2351 O O . ALA A 1 290 ? -50.639 -0.781 13.736 1.00 87.19 290 ALA A O 1
ATOM 2352 N N . GLU A 1 291 ? -52.296 -1.023 15.255 1.00 86.25 291 GLU A N 1
ATOM 2353 C CA . GLU A 1 291 ? -53.365 -0.319 14.552 1.00 86.25 291 GLU A CA 1
ATOM 2354 C C . GLU A 1 291 ? -54.117 0.570 15.539 1.00 86.25 291 GLU A C 1
ATOM 2356 O O . GLU A 1 291 ? -54.306 0.214 16.704 1.00 86.25 291 GLU A O 1
ATOM 2361 N N . GLN A 1 292 ? -54.557 1.733 15.067 1.00 84.50 292 GLN A N 1
ATOM 2362 C CA . GLN A 1 292 ? -55.330 2.684 15.854 1.00 84.50 292 GLN A CA 1
ATOM 2363 C C . GLN A 1 292 ? -56.770 2.706 15.346 1.00 84.50 292 GLN A C 1
ATOM 2365 O O . GLN A 1 292 ? -57.012 2.883 14.154 1.00 84.50 292 GLN A O 1
ATOM 2370 N N . HIS A 1 293 ? -57.723 2.538 16.258 1.00 81.19 293 HIS A N 1
ATOM 2371 C CA . HIS A 1 293 ? -59.152 2.568 15.969 1.00 81.19 293 HIS A CA 1
ATOM 2372 C C . HIS A 1 293 ? -59.823 3.706 16.740 1.00 81.19 293 HIS A C 1
ATOM 2374 O O . HIS A 1 293 ? -59.543 3.928 17.917 1.00 81.19 293 HIS A O 1
ATOM 2380 N N . LEU A 1 294 ? -60.734 4.414 16.076 1.00 80.44 294 LEU A N 1
ATOM 2381 C CA . LEU A 1 294 ? -61.565 5.462 16.666 1.00 80.44 294 LEU A CA 1
ATOM 2382 C C . LEU A 1 294 ? -62.950 4.887 16.950 1.00 80.44 294 LEU A C 1
ATOM 2384 O O . LEU A 1 294 ? -63.624 4.429 16.029 1.00 80.44 294 LEU A O 1
ATOM 2388 N N . LYS A 1 295 ? -63.381 4.907 18.214 1.00 79.25 295 LYS A N 1
ATOM 2389 C CA . LYS A 1 295 ? -64.734 4.505 18.602 1.00 79.25 295 LYS A CA 1
ATOM 2390 C C . LYS A 1 295 ? -65.480 5.708 19.159 1.00 79.25 295 LYS A C 1
ATOM 2392 O O . LYS A 1 295 ? -65.078 6.291 20.160 1.00 79.25 295 LYS A O 1
ATOM 2397 N N . TYR A 1 296 ? -66.570 6.067 18.495 1.00 75.50 296 TYR A N 1
ATOM 2398 C CA . TYR A 1 296 ? -67.417 7.183 18.893 1.00 75.50 296 TYR A CA 1
ATOM 2399 C C . TYR A 1 296 ? -68.548 6.702 19.804 1.00 75.50 296 TYR A C 1
ATOM 2401 O O . TYR A 1 296 ? -69.276 5.765 19.462 1.00 75.50 296 TYR A O 1
ATOM 2409 N N . TYR A 1 297 ? -68.684 7.335 20.969 1.00 74.50 297 TYR A N 1
ATOM 2410 C CA . TYR A 1 297 ? -69.731 7.022 21.935 1.00 74.50 297 TYR A CA 1
ATOM 2411 C C . TYR A 1 297 ? -70.837 8.074 21.862 1.00 74.50 297 TYR A C 1
ATOM 2413 O O . TYR A 1 297 ? -70.659 9.209 22.300 1.00 74.50 297 TYR A O 1
ATOM 2421 N N . LYS A 1 298 ? -72.013 7.668 21.359 1.00 69.00 298 LYS A N 1
ATOM 2422 C CA . LYS A 1 298 ? -73.199 8.538 21.229 1.00 69.00 298 LYS A CA 1
ATOM 2423 C C . LYS A 1 298 ? -73.666 9.149 22.558 1.00 69.00 298 LYS A C 1
ATOM 2425 O O . LYS A 1 298 ? -74.348 10.160 22.541 1.00 69.00 298 LYS A O 1
ATOM 2430 N N . SER A 1 299 ? -73.314 8.545 23.692 1.00 67.25 299 SER A N 1
ATOM 2431 C CA . SER A 1 299 ? -73.692 9.008 25.031 1.00 67.25 299 SER A CA 1
ATOM 2432 C C . SER A 1 299 ? -72.858 10.181 25.560 1.00 67.25 299 SER A C 1
ATOM 2434 O O . SER A 1 299 ? -73.263 10.786 26.543 1.00 67.25 299 SER A O 1
ATOM 2436 N N . ILE A 1 300 ? -71.697 10.480 24.962 1.00 70.25 300 ILE A N 1
ATOM 2437 C CA . ILE A 1 300 ? -70.732 11.474 25.481 1.00 70.25 300 ILE A CA 1
ATOM 2438 C C . ILE A 1 300 ? -70.314 12.482 24.389 1.00 70.25 300 ILE A C 1
ATOM 2440 O O . ILE A 1 300 ? -69.492 13.350 24.645 1.00 70.25 300 ILE A O 1
ATOM 2444 N N . ASP A 1 301 ? -70.847 12.357 23.163 1.00 68.75 301 ASP A N 1
ATOM 2445 C CA . ASP A 1 301 ? -70.445 13.133 21.970 1.00 68.75 301 ASP A CA 1
ATOM 2446 C C . ASP A 1 301 ? -68.913 13.248 21.803 1.00 68.75 301 ASP A C 1
ATOM 2448 O O . ASP A 1 301 ? -68.353 14.268 21.409 1.00 68.75 301 ASP A O 1
ATOM 2452 N N . GLN A 1 302 ? -68.201 12.177 22.160 1.00 70.31 302 GLN A N 1
ATOM 2453 C CA . GLN A 1 302 ? -66.744 12.125 22.139 1.00 70.31 302 GLN A CA 1
ATOM 2454 C C . GLN A 1 302 ? -66.258 10.821 21.505 1.00 70.31 302 GLN A C 1
ATOM 2456 O O . GLN A 1 302 ? -66.786 9.726 21.738 1.00 70.31 302 GLN A O 1
ATOM 2461 N N . GLY A 1 303 ? -65.225 10.950 20.672 1.00 71.94 303 GLY A N 1
ATOM 2462 C CA . GLY A 1 303 ? -64.487 9.830 20.100 1.00 71.94 303 GLY A CA 1
ATOM 2463 C C . GLY A 1 303 ? -63.346 9.408 21.016 1.00 71.94 303 GLY A C 1
ATOM 2464 O O . GLY A 1 303 ? -62.456 10.206 21.295 1.00 71.94 303 GLY A O 1
ATOM 2465 N N . GLN A 1 304 ? -63.333 8.146 21.444 1.00 78.25 304 GLN A N 1
ATOM 2466 C CA . GLN A 1 304 ? -62.209 7.566 22.175 1.00 78.25 304 GLN A CA 1
ATOM 2467 C C . GLN A 1 304 ? -61.309 6.783 21.215 1.00 78.25 304 GLN A C 1
ATOM 2469 O O . GLN A 1 304 ? -61.782 5.988 20.395 1.00 78.25 304 GLN A O 1
ATOM 2474 N N . GLN A 1 305 ? -60.001 7.017 21.308 1.00 80.31 305 GLN A N 1
ATOM 2475 C CA . GLN A 1 305 ? -59.002 6.319 20.503 1.00 80.31 305 GLN A CA 1
ATOM 2476 C C . GLN A 1 305 ? -58.521 5.066 21.240 1.00 80.31 305 GLN A C 1
ATOM 2478 O O . GLN A 1 305 ? -58.185 5.136 22.418 1.00 80.31 305 GLN A O 1
ATOM 2483 N N . PHE A 1 306 ? -58.442 3.939 20.536 1.00 83.00 306 PHE A N 1
ATOM 2484 C CA . PHE A 1 306 ? -57.894 2.688 21.052 1.00 83.00 306 PHE A CA 1
ATOM 2485 C C . PHE A 1 306 ? -56.743 2.218 20.168 1.00 83.00 306 PHE A C 1
ATOM 2487 O O . PHE A 1 306 ? -56.872 2.149 18.945 1.00 83.00 306 PHE A O 1
ATOM 2494 N N . VAL A 1 307 ? -55.622 1.864 20.794 1.00 87.94 307 VAL A N 1
ATOM 2495 C CA . VAL A 1 307 ? -54.466 1.273 20.111 1.00 87.94 307 VAL A CA 1
ATOM 2496 C C . VAL A 1 307 ? -54.459 -0.230 20.365 1.00 87.94 307 VAL A C 1
ATOM 2498 O O . VAL A 1 307 ? -54.452 -0.679 21.515 1.00 87.94 307 VAL A O 1
ATOM 2501 N N . TYR A 1 308 ? -54.453 -1.005 19.284 1.00 89.19 308 TYR A N 1
ATOM 2502 C CA . TYR A 1 308 ? -54.419 -2.463 19.306 1.00 89.19 308 TYR A CA 1
ATOM 2503 C C . TYR A 1 308 ? -53.107 -2.978 18.723 1.00 89.19 308 TYR A C 1
ATOM 2505 O O . TYR A 1 308 ? -52.653 -2.515 17.681 1.00 89.19 308 TYR A O 1
ATOM 2513 N N . TYR A 1 309 ? -52.534 -3.991 19.363 1.00 90.44 309 TYR A N 1
ATOM 2514 C CA . TYR A 1 309 ? -51.368 -4.726 18.884 1.00 90.44 309 TYR A CA 1
ATOM 2515 C C . TYR A 1 309 ? -51.801 -6.106 18.352 1.00 90.44 309 TYR A C 1
ATOM 2517 O O . TYR A 1 309 ? -52.586 -6.811 18.997 1.00 90.44 309 TYR A O 1
ATOM 2525 N N . ARG A 1 310 ? -51.299 -6.506 17.172 1.00 89.62 310 ARG A N 1
ATOM 2526 C CA . ARG A 1 310 ? -51.646 -7.774 16.490 1.00 89.62 310 ARG A CA 1
ATOM 2527 C C . ARG A 1 310 ? -50.460 -8.432 15.765 1.00 89.62 310 ARG A C 1
ATOM 2529 O O . ARG A 1 310 ? -49.594 -7.728 15.250 1.00 89.62 310 ARG A O 1
ATOM 2536 N N . CYS A 1 311 ? -50.433 -9.774 15.642 1.00 89.06 311 CYS A N 1
ATOM 2537 C CA . CYS A 1 311 ? -49.502 -10.456 14.707 1.00 89.06 311 CYS A CA 1
ATOM 2538 C C . CYS A 1 311 ? -49.790 -9.926 13.293 1.00 89.06 311 CYS A C 1
ATOM 2540 O O . CYS A 1 311 ? -50.944 -9.779 12.884 1.00 89.06 311 CYS A O 1
ATOM 2542 N N . SER A 1 312 ? -48.732 -9.657 12.529 1.00 85.56 312 SER A N 1
ATOM 2543 C CA . SER A 1 312 ? -48.844 -9.269 11.116 1.00 85.56 312 SER A CA 1
ATOM 2544 C C . SER A 1 312 ? -49.498 -10.352 10.242 1.00 85.56 312 SER A C 1
ATOM 2546 O O . SER A 1 312 ? -49.949 -10.055 9.140 1.00 85.56 312 SER A O 1
ATOM 2548 N N . LYS A 1 313 ? -49.565 -11.599 10.738 1.00 85.44 313 LYS A N 1
ATOM 2549 C CA . LYS A 1 313 ? -50.127 -12.799 10.086 1.00 85.44 313 LYS A CA 1
ATOM 2550 C C . LYS A 1 313 ? -49.533 -13.087 8.701 1.00 85.44 313 LYS A C 1
ATOM 2552 O O . LYS A 1 313 ? -50.184 -13.679 7.853 1.00 85.44 313 LYS A O 1
ATOM 2557 N N . LYS A 1 314 ? -48.274 -12.694 8.482 1.00 82.31 314 LYS A N 1
ATOM 2558 C CA . LYS A 1 314 ? -47.563 -12.848 7.200 1.00 82.31 314 LYS A CA 1
ATOM 2559 C C . LYS A 1 314 ? -46.809 -14.177 7.045 1.00 82.31 314 LYS A C 1
ATOM 2561 O O . LYS A 1 314 ? -46.081 -14.338 6.068 1.00 82.31 314 LYS A O 1
ATOM 2566 N N . SER A 1 315 ? -46.909 -15.102 8.006 1.00 80.12 315 SER A N 1
ATOM 2567 C CA . SER A 1 315 ? -46.217 -16.396 7.906 1.00 80.12 315 SER A CA 1
ATOM 2568 C C . SER A 1 315 ? -46.815 -17.213 6.763 1.00 80.12 315 SER A C 1
ATOM 2570 O O . SER A 1 315 ? -48.029 -17.388 6.695 1.00 80.12 315 SER A O 1
ATOM 2572 N N . LYS A 1 316 ? -45.958 -17.708 5.866 1.00 77.06 316 LYS A N 1
ATOM 2573 C CA . LYS A 1 316 ? -46.362 -18.603 4.769 1.00 77.06 316 LYS A CA 1
ATOM 2574 C C . LYS A 1 316 ? -46.550 -20.053 5.233 1.00 77.06 316 LYS A C 1
ATOM 2576 O O . LYS A 1 316 ? -47.132 -20.839 4.498 1.00 77.06 316 LYS A O 1
ATOM 2581 N N . VAL A 1 317 ? -46.048 -20.394 6.424 1.00 79.75 317 VAL A N 1
ATOM 2582 C CA . VAL A 1 317 ? -45.989 -21.768 6.952 1.00 79.75 317 VAL A CA 1
ATOM 2583 C C . VAL A 1 317 ? -47.113 -22.036 7.958 1.00 79.75 317 VAL A C 1
ATOM 2585 O O . VAL A 1 317 ? -47.718 -23.101 7.929 1.00 79.75 317 VAL A O 1
ATOM 2588 N N . THR A 1 318 ? -47.447 -21.057 8.807 1.00 84.38 318 THR A N 1
ATOM 2589 C CA . THR A 1 318 ? -48.393 -21.241 9.923 1.00 84.38 318 THR A CA 1
ATOM 2590 C C . THR A 1 318 ? -49.484 -20.172 9.897 1.00 84.38 318 THR A C 1
ATOM 2592 O O . THR A 1 318 ? -49.186 -18.974 9.922 1.00 84.38 318 THR A O 1
ATOM 2595 N N . LYS A 1 319 ? -50.761 -20.582 9.894 1.00 83.75 319 LYS A N 1
ATOM 2596 C CA . LYS A 1 319 ? -51.898 -19.658 10.053 1.00 83.75 319 LYS A CA 1
ATOM 2597 C C . LYS A 1 319 ? -52.033 -19.259 11.522 1.00 83.75 319 LYS A C 1
ATOM 2599 O O . LYS A 1 319 ? -52.197 -20.120 12.369 1.00 83.75 319 LYS A O 1
ATOM 2604 N N . CYS A 1 320 ? -51.979 -17.957 11.800 1.00 85.38 320 CYS A N 1
ATOM 2605 C CA . CYS A 1 320 ? -51.994 -17.417 13.161 1.00 85.38 320 CYS A CA 1
ATOM 2606 C C . CYS A 1 320 ? -53.408 -17.062 13.636 1.00 85.38 320 CYS A C 1
ATOM 2608 O O . CYS A 1 320 ? -54.059 -16.185 13.044 1.00 85.38 320 CYS A O 1
ATOM 2610 N N . LEU A 1 321 ? -53.839 -17.673 14.740 1.00 87.75 321 LEU A N 1
ATOM 2611 C CA . LEU A 1 321 ? -55.138 -17.423 15.372 1.00 87.75 321 LEU A CA 1
ATOM 2612 C C . LEU A 1 321 ? -55.061 -16.513 16.607 1.00 87.75 321 LEU A C 1
ATOM 2614 O O . LEU A 1 321 ? -56.092 -16.232 17.216 1.00 87.75 321 LEU A O 1
ATOM 2618 N N . GLN A 1 322 ? -53.878 -15.984 16.938 1.00 87.56 322 GLN A N 1
ATOM 2619 C CA . GLN A 1 322 ? -53.713 -15.095 18.089 1.00 87.56 322 GLN A CA 1
ATOM 2620 C C . GLN A 1 322 ? -54.679 -13.888 18.084 1.00 87.56 322 GLN A C 1
ATOM 2622 O O . GLN A 1 322 ? -54.802 -13.196 17.059 1.00 87.56 322 GLN A O 1
ATOM 2627 N N . PRO A 1 323 ? -55.331 -13.599 19.232 1.00 87.31 323 PRO A N 1
ATOM 2628 C CA . PRO A 1 323 ? -56.239 -12.470 19.391 1.00 87.31 323 PRO A CA 1
ATOM 2629 C C . PRO A 1 323 ? -55.487 -11.144 19.556 1.00 87.31 323 PRO A C 1
ATOM 2631 O O . PRO A 1 323 ? -54.300 -11.101 19.875 1.00 87.31 323 PRO A O 1
ATOM 2634 N N . TYR A 1 324 ? -56.211 -10.043 19.364 1.00 89.44 324 TYR A N 1
ATOM 2635 C CA . TYR A 1 324 ? -55.658 -8.695 19.488 1.00 89.44 324 TYR A CA 1
ATOM 2636 C C . TYR A 1 324 ? -55.558 -8.331 20.976 1.00 89.44 324 TYR A C 1
ATOM 2638 O O . TYR A 1 324 ? -56.365 -8.806 21.789 1.00 89.44 324 TYR A O 1
ATOM 2646 N N . ILE A 1 325 ? -54.584 -7.489 21.322 1.00 90.88 325 ILE A N 1
ATOM 2647 C CA . ILE A 1 325 ? -54.386 -6.956 22.676 1.00 90.88 325 ILE A CA 1
ATOM 2648 C C . ILE A 1 325 ? -54.417 -5.425 22.641 1.00 90.88 325 ILE A C 1
ATOM 2650 O O . ILE A 1 325 ? -53.847 -4.811 21.740 1.00 90.88 325 ILE A O 1
ATOM 2654 N N . THR A 1 326 ? -55.113 -4.806 23.593 1.00 90.38 326 THR A N 1
ATOM 2655 C CA . THR A 1 326 ? -55.164 -3.346 23.738 1.00 90.38 326 THR A CA 1
ATOM 2656 C C . THR A 1 326 ? -53.921 -2.824 24.448 1.00 90.38 326 THR A C 1
ATOM 2658 O O . THR A 1 326 ? -53.312 -3.515 25.269 1.00 90.38 326 THR A O 1
ATOM 2661 N N . GLN A 1 327 ? -53.561 -1.575 24.163 1.00 88.31 327 GLN A N 1
ATOM 2662 C CA . GLN A 1 327 ? -52.447 -0.898 24.822 1.00 88.31 327 GLN A CA 1
ATOM 2663 C C . GLN A 1 327 ? -52.603 -0.840 26.355 1.00 88.31 327 GLN A C 1
ATOM 2665 O O . GLN A 1 327 ? -51.630 -1.041 27.077 1.00 88.31 327 GLN A O 1
ATOM 2670 N N . ASP A 1 328 ? -53.824 -0.677 26.860 1.00 86.69 328 ASP A N 1
ATOM 2671 C CA . ASP A 1 328 ? -54.084 -0.609 28.306 1.00 86.69 328 ASP A CA 1
ATOM 2672 C C . ASP A 1 328 ? -53.814 -1.936 29.030 1.00 86.69 328 ASP A C 1
ATOM 2674 O O . ASP A 1 328 ? -53.526 -1.946 30.221 1.00 86.69 328 ASP A O 1
ATOM 2678 N N . VAL A 1 329 ? -53.875 -3.063 28.312 1.00 89.25 329 VAL A N 1
ATOM 2679 C CA . VAL A 1 329 ? -53.602 -4.399 28.867 1.00 89.25 329 VAL A CA 1
ATOM 2680 C C . VAL A 1 329 ? -52.129 -4.776 28.710 1.00 89.25 329 VAL A C 1
ATOM 2682 O O . VAL A 1 329 ? -51.587 -5.485 29.557 1.00 89.25 329 VAL A O 1
ATOM 2685 N N . ILE A 1 330 ? -51.461 -4.299 27.653 1.00 88.62 330 ILE A N 1
ATOM 2686 C CA . ILE A 1 330 ? -50.046 -4.611 27.412 1.00 88.62 330 ILE A CA 1
ATOM 2687 C C . ILE A 1 330 ? -49.115 -3.830 28.349 1.00 88.62 330 ILE A C 1
ATOM 2689 O O . ILE A 1 330 ? -48.121 -4.382 28.810 1.00 88.62 330 ILE A O 1
ATOM 2693 N N . ILE A 1 331 ? -49.440 -2.571 28.672 1.00 88.88 331 ILE A N 1
ATOM 2694 C CA . ILE A 1 331 ? -48.588 -1.707 29.506 1.00 88.88 331 ILE A CA 1
ATOM 2695 C C . ILE A 1 331 ? -48.376 -2.287 30.916 1.00 88.88 331 ILE A C 1
ATOM 2697 O O . ILE A 1 331 ? -47.217 -2.401 31.313 1.00 88.88 331 ILE A O 1
ATOM 2701 N N . PRO A 1 332 ? -49.414 -2.713 31.666 1.00 89.00 332 PRO A N 1
ATOM 2702 C CA . PRO A 1 332 ? -49.224 -3.303 32.991 1.00 89.00 332 PRO A CA 1
ATOM 2703 C C . PRO A 1 332 ? -48.348 -4.559 32.976 1.00 89.00 332 PRO A C 1
ATOM 2705 O O . PRO A 1 332 ? -47.516 -4.729 33.861 1.00 89.00 332 PRO A O 1
ATOM 2708 N N . GLN A 1 333 ? -48.479 -5.405 31.948 1.00 88.94 333 GLN A N 1
ATOM 2709 C CA . GLN A 1 333 ? -47.648 -6.606 31.806 1.00 88.94 333 GLN A CA 1
ATOM 2710 C C . GLN A 1 333 ? -46.179 -6.252 31.552 1.00 88.94 333 GLN A C 1
ATOM 2712 O O . GLN A 1 333 ? -45.280 -6.859 32.126 1.00 88.94 333 GLN A O 1
ATOM 2717 N N . LEU A 1 334 ? -45.920 -5.236 30.725 1.00 87.44 334 LEU A N 1
ATOM 2718 C CA . LEU A 1 334 ? -44.563 -4.732 30.509 1.00 87.44 334 LEU A CA 1
ATOM 2719 C C . LEU A 1 334 ? -43.998 -4.065 31.771 1.00 87.44 334 LEU A C 1
ATOM 2721 O O . LEU A 1 334 ? -42.814 -4.220 32.056 1.00 87.44 334 LEU A O 1
ATOM 2725 N N . ASN A 1 335 ? -44.829 -3.367 32.549 1.00 88.06 335 ASN A N 1
ATOM 2726 C CA . ASN A 1 335 ? -44.419 -2.760 33.815 1.00 88.06 335 ASN A CA 1
ATOM 2727 C C . ASN A 1 335 ? -43.991 -3.816 34.839 1.00 88.06 335 ASN A C 1
ATOM 2729 O O . ASN A 1 335 ? -42.964 -3.625 35.482 1.00 88.06 335 ASN A O 1
ATOM 2733 N N . ASP A 1 336 ? -44.719 -4.929 34.951 1.00 86.31 336 ASP A N 1
ATOM 2734 C CA . ASP A 1 336 ? -44.350 -6.059 35.818 1.00 86.31 336 ASP A CA 1
ATOM 2735 C C . ASP A 1 336 ? -42.972 -6.634 35.441 1.00 86.31 336 ASP A C 1
ATOM 2737 O O . ASP A 1 336 ? -42.108 -6.842 36.294 1.00 86.31 336 ASP A O 1
ATOM 2741 N N . HIS A 1 337 ? -42.705 -6.792 34.141 1.00 84.81 337 HIS A N 1
ATOM 2742 C CA . HIS A 1 337 ? -41.395 -7.246 33.656 1.00 84.81 337 HIS A CA 1
ATOM 2743 C C . HIS A 1 337 ? -40.258 -6.248 33.913 1.00 84.81 337 HIS A C 1
ATOM 2745 O O . HIS A 1 337 ? -39.140 -6.664 34.202 1.00 84.81 337 HIS A O 1
ATOM 2751 N N . ILE A 1 338 ? -40.526 -4.942 33.853 1.00 85.62 338 ILE A N 1
ATOM 2752 C CA . ILE A 1 338 ? -39.541 -3.896 34.183 1.00 85.62 338 ILE A CA 1
ATOM 2753 C C . ILE A 1 338 ? -39.297 -3.834 35.701 1.00 85.62 338 ILE A C 1
ATOM 2755 O O . ILE A 1 338 ? -38.160 -3.663 36.134 1.00 85.62 338 ILE A O 1
ATOM 2759 N N . GLN A 1 339 ? -40.334 -4.002 36.527 1.00 84.62 339 GLN A N 1
ATOM 2760 C CA . GLN A 1 339 ? -40.195 -4.016 37.990 1.00 84.62 339 GLN A CA 1
ATOM 2761 C C . GLN A 1 339 ? -39.369 -5.202 38.481 1.00 84.62 339 GLN A C 1
ATOM 2763 O O . GLN A 1 339 ? -38.587 -5.065 39.416 1.00 84.62 339 GLN A O 1
ATOM 2768 N N . LYS A 1 340 ? -39.493 -6.354 37.823 1.00 82.88 340 LYS A N 1
ATOM 2769 C CA . LYS A 1 340 ? -38.712 -7.561 38.115 1.00 82.88 340 LYS A CA 1
ATOM 2770 C C . LYS A 1 340 ? -37.198 -7.366 38.051 1.00 82.88 340 LYS A C 1
ATOM 2772 O O . LYS A 1 340 ? -36.474 -8.029 38.787 1.00 82.88 340 LYS A O 1
ATOM 2777 N N . VAL A 1 341 ? -36.725 -6.466 37.192 1.00 82.75 341 VAL A N 1
ATOM 2778 C CA . VAL A 1 341 ? -35.295 -6.166 37.032 1.00 82.75 341 VAL A CA 1
ATOM 2779 C C . VAL A 1 341 ? -34.839 -4.951 37.848 1.00 82.75 341 VAL A C 1
ATOM 2781 O O . VAL A 1 341 ? -33.711 -4.490 37.683 1.00 82.75 341 VAL A O 1
ATOM 2784 N N . SER A 1 342 ? -35.698 -4.406 38.717 1.00 85.19 342 SER A N 1
ATOM 2785 C CA . SER A 1 342 ? -35.381 -3.199 39.470 1.00 85.19 342 SER A CA 1
ATOM 2786 C C . SER A 1 342 ? -34.496 -3.461 40.689 1.00 85.19 342 SER A C 1
ATOM 2788 O O . SER A 1 342 ? -34.673 -4.420 41.451 1.00 85.19 342 SER A O 1
ATOM 2790 N N . LEU A 1 343 ? -33.540 -2.555 40.886 1.00 83.31 343 LEU A N 1
ATOM 2791 C CA . LEU A 1 343 ? -32.627 -2.548 42.024 1.00 83.31 343 LEU A CA 1
ATOM 2792 C C . LEU A 1 343 ? -33.104 -1.561 43.096 1.00 83.31 343 LEU A C 1
ATOM 2794 O O . LEU A 1 343 ? -33.610 -0.479 42.790 1.00 83.31 343 LEU A O 1
ATOM 2798 N N . SER A 1 344 ? -32.950 -1.942 44.368 1.00 84.44 344 SER A N 1
ATOM 2799 C CA . SER A 1 344 ? -33.206 -1.041 45.494 1.00 84.44 344 SER A CA 1
ATOM 2800 C C . SER A 1 344 ? -32.060 -0.033 45.646 1.00 84.44 344 SER A C 1
ATOM 2802 O O . SER A 1 344 ? -30.926 -0.298 45.241 1.00 84.44 344 SER A O 1
ATOM 2804 N N . THR A 1 345 ? -32.330 1.123 46.258 1.00 84.75 345 THR A N 1
ATOM 2805 C CA . THR A 1 345 ? -31.302 2.153 46.482 1.00 84.75 345 THR A CA 1
ATOM 2806 C C . THR A 1 345 ? -30.150 1.645 47.358 1.00 84.75 345 THR A C 1
ATOM 2808 O O . THR A 1 345 ? -29.002 2.012 47.124 1.00 84.75 345 THR A O 1
ATOM 2811 N N . SER A 1 346 ? -30.431 0.774 48.336 1.00 81.56 346 SER A N 1
ATOM 2812 C CA . SER A 1 346 ? -29.407 0.180 49.204 1.00 81.56 346 SER A CA 1
ATOM 2813 C C . SER A 1 346 ? -28.522 -0.817 48.460 1.00 81.56 346 SER A C 1
ATOM 2815 O O . SER A 1 346 ? -27.301 -0.775 48.606 1.00 81.56 346 SER A O 1
ATOM 2817 N N . ASP A 1 347 ? -29.118 -1.678 47.629 1.00 81.00 347 ASP A N 1
ATOM 2818 C CA . ASP A 1 347 ? -28.364 -2.668 46.853 1.00 81.00 347 ASP A CA 1
ATOM 2819 C C . ASP A 1 347 ? -27.509 -1.976 45.788 1.00 81.00 347 ASP A C 1
ATOM 2821 O O . ASP A 1 347 ? -26.345 -2.322 45.606 1.00 81.00 347 ASP A O 1
ATOM 2825 N N . HIS A 1 348 ? -28.049 -0.940 45.132 1.00 86.06 348 HIS A N 1
ATOM 2826 C CA . HIS A 1 348 ? -27.306 -0.105 44.183 1.00 86.06 348 HIS A CA 1
ATOM 2827 C C . HIS A 1 348 ? -26.063 0.520 44.825 1.00 86.06 348 HIS A C 1
ATOM 2829 O O . HIS A 1 348 ? -24.962 0.360 44.299 1.00 86.06 348 HIS A O 1
ATOM 2835 N N . GLN A 1 349 ? -26.206 1.160 45.991 1.00 84.94 349 GLN A N 1
ATOM 2836 C CA . GLN A 1 349 ? -25.068 1.737 46.715 1.00 84.94 349 GLN A CA 1
ATOM 2837 C C . GLN A 1 349 ? -24.031 0.676 47.098 1.00 84.94 349 GLN A C 1
ATOM 2839 O O . GLN A 1 349 ? -22.828 0.923 46.991 1.00 84.94 349 GLN A O 1
ATOM 2844 N N . TRP A 1 350 ? -24.479 -0.514 47.504 1.00 85.69 350 TRP A N 1
ATOM 2845 C CA . TRP A 1 350 ? -23.587 -1.628 47.808 1.00 85.69 350 TRP A CA 1
ATOM 2846 C C . TRP A 1 350 ? -22.792 -2.082 46.574 1.00 85.69 350 TRP A C 1
ATOM 2848 O O . TRP A 1 350 ? -21.564 -2.165 46.643 1.00 85.69 350 TRP A O 1
ATOM 2858 N N . PHE A 1 351 ? -23.456 -2.287 45.429 1.00 84.12 351 PHE A N 1
ATOM 2859 C CA . PHE A 1 351 ? -22.798 -2.658 44.170 1.00 84.12 351 PHE A CA 1
ATOM 2860 C C . PHE A 1 351 ? -21.816 -1.585 43.689 1.00 84.12 351 PHE A C 1
ATOM 2862 O O . PHE A 1 351 ? -20.709 -1.919 43.270 1.00 84.12 351 PHE A O 1
ATOM 2869 N N . MET A 1 352 ? -22.169 -0.302 43.807 1.00 84.06 352 MET A N 1
ATOM 2870 C CA . MET A 1 352 ? -21.289 0.810 43.429 1.00 84.06 352 MET A CA 1
ATOM 2871 C C . MET A 1 352 ? -20.043 0.897 44.323 1.00 84.06 352 MET A C 1
ATOM 2873 O O . MET A 1 352 ? -18.935 1.088 43.822 1.00 84.06 352 MET A O 1
ATOM 2877 N N . ASN A 1 353 ? -20.190 0.698 45.636 1.00 84.50 353 ASN A N 1
ATOM 2878 C CA . ASN A 1 353 ? -19.055 0.668 46.563 1.00 84.50 353 ASN A CA 1
ATOM 2879 C C . ASN A 1 353 ? -18.147 -0.545 46.319 1.00 84.50 353 ASN A C 1
ATOM 2881 O O . ASN A 1 353 ? -16.919 -0.430 46.376 1.00 84.50 353 ASN A O 1
ATOM 2885 N N . LYS A 1 354 ? -18.742 -1.702 46.008 1.00 83.12 354 LYS A N 1
ATOM 2886 C CA . LYS A 1 354 ? -17.996 -2.912 45.660 1.00 83.12 354 LYS A CA 1
ATOM 2887 C C . LYS A 1 354 ? -17.201 -2.724 44.363 1.00 83.12 354 LYS A C 1
ATOM 2889 O O . LYS A 1 354 ? -16.001 -2.981 44.360 1.00 83.12 354 LYS A O 1
ATOM 2894 N N . LEU A 1 355 ? -17.826 -2.154 43.331 1.00 81.94 355 LEU A N 1
ATOM 2895 C CA . LEU A 1 355 ? -17.187 -1.772 42.066 1.00 81.94 355 LEU A CA 1
ATOM 2896 C C . LEU A 1 355 ? -15.968 -0.862 42.261 1.00 81.94 355 LEU A C 1
ATOM 2898 O O . LEU A 1 355 ? -14.916 -1.113 41.683 1.00 81.94 355 LEU A O 1
ATOM 2902 N N . ASN A 1 356 ? -16.094 0.175 43.091 1.00 80.25 356 ASN A N 1
ATOM 2903 C CA . ASN A 1 356 ? -14.989 1.100 43.364 1.00 80.25 356 ASN A CA 1
ATOM 2904 C C . ASN A 1 356 ? -13.834 0.416 44.115 1.00 80.25 356 ASN A C 1
ATOM 2906 O O . ASN A 1 356 ? -12.669 0.744 43.908 1.00 80.25 356 ASN A O 1
ATOM 2910 N N . THR A 1 357 ? -14.143 -0.559 44.972 1.00 80.00 357 THR A N 1
ATOM 2911 C CA . THR A 1 357 ? -13.121 -1.354 45.670 1.00 80.00 357 THR A CA 1
ATOM 2912 C C . THR A 1 357 ? -12.369 -2.262 44.691 1.00 80.00 357 THR A C 1
ATOM 2914 O O . THR A 1 357 ? -11.139 -2.333 44.730 1.00 80.00 357 THR A O 1
ATOM 2917 N N . ASP A 1 358 ? -13.094 -2.908 43.776 1.00 73.38 358 ASP A N 1
ATOM 2918 C CA . ASP A 1 358 ? -12.528 -3.820 42.778 1.00 73.38 358 ASP A CA 1
ATOM 2919 C C . ASP A 1 358 ? -11.719 -3.059 41.701 1.00 73.38 358 ASP A C 1
ATOM 2921 O O . ASP A 1 358 ? -10.675 -3.541 41.252 1.00 73.38 358 ASP A O 1
ATOM 2925 N N . GLU A 1 359 ? -12.107 -1.817 41.377 1.00 72.06 359 GLU A N 1
ATOM 2926 C CA . GLU A 1 359 ? -11.373 -0.905 40.483 1.00 72.06 359 GLU A CA 1
ATOM 2927 C C . GLU A 1 359 ? -9.918 -0.683 40.938 1.00 72.06 359 GLU A C 1
ATOM 2929 O O . GLU A 1 359 ? -8.992 -0.649 40.120 1.00 72.06 359 GLU A O 1
ATOM 2934 N N . HIS A 1 360 ? -9.689 -0.582 42.251 1.00 66.88 360 HIS A N 1
ATOM 2935 C CA . HIS A 1 360 ? -8.349 -0.417 42.812 1.00 66.88 360 HIS A CA 1
ATOM 2936 C C . HIS A 1 360 ? -7.506 -1.704 42.757 1.00 66.88 360 HIS A C 1
ATOM 2938 O O . HIS A 1 360 ? -6.282 -1.615 42.639 1.00 66.88 360 HIS A O 1
ATOM 2944 N N . GLN A 1 361 ? -8.128 -2.888 42.795 1.00 66.44 361 GLN A N 1
ATOM 2945 C CA . GLN A 1 361 ? -7.430 -4.180 42.736 1.00 66.44 361 GLN A CA 1
ATOM 2946 C C . GLN A 1 361 ? -7.119 -4.642 41.301 1.00 66.44 361 GLN A C 1
ATOM 2948 O O . GLN A 1 361 ? -6.069 -5.242 41.074 1.00 66.44 361 GLN A O 1
ATOM 2953 N N . GLN A 1 362 ? -7.967 -4.329 40.317 1.00 65.06 362 GLN A N 1
ATOM 2954 C CA . GLN A 1 362 ? -7.884 -4.894 38.958 1.00 65.06 362 GLN A CA 1
ATOM 2955 C C . GLN A 1 362 ? -6.876 -4.214 38.016 1.00 65.06 362 GLN A C 1
ATOM 2957 O O . GLN A 1 362 ? -6.621 -4.705 36.913 1.00 65.06 362 GLN A O 1
ATOM 2962 N N . ARG A 1 363 ? -6.227 -3.118 38.432 1.00 66.62 363 ARG A N 1
ATOM 2963 C CA . ARG A 1 363 ? -5.222 -2.419 37.605 1.00 66.62 363 ARG A CA 1
ATOM 2964 C C . ARG A 1 363 ? -4.044 -3.321 37.202 1.00 66.62 363 ARG A C 1
ATOM 2966 O O . ARG A 1 363 ? -3.484 -3.152 36.120 1.00 66.62 363 ARG A O 1
ATOM 2973 N N . SER A 1 364 ? -3.682 -4.288 38.044 1.00 69.50 364 SER A N 1
ATOM 2974 C CA . SER A 1 364 ? -2.651 -5.295 37.759 1.00 69.50 364 SER A CA 1
ATOM 2975 C C . SER A 1 364 ? -3.103 -6.325 36.713 1.00 69.50 364 SER A C 1
ATOM 2977 O O . SER A 1 364 ? -2.308 -6.716 35.859 1.00 69.50 364 SER A O 1
ATOM 2979 N N . GLU A 1 365 ? -4.380 -6.712 36.710 1.00 70.81 365 GLU A N 1
ATOM 2980 C CA . GLU A 1 365 ? -4.955 -7.649 35.736 1.00 70.81 365 GLU A CA 1
ATOM 2981 C C . GLU A 1 365 ? -5.058 -7.029 34.337 1.00 70.81 365 GLU A C 1
ATOM 2983 O O . GLU A 1 365 ? -4.732 -7.675 33.339 1.00 70.81 365 GLU A O 1
ATOM 2988 N N . VAL A 1 366 ? -5.421 -5.745 34.249 1.00 73.56 366 VAL A N 1
ATOM 2989 C CA . VAL A 1 366 ? -5.475 -5.013 32.970 1.00 73.56 366 VAL A CA 1
ATOM 2990 C C . VAL A 1 366 ? -4.102 -4.973 32.290 1.00 73.56 366 VAL A C 1
ATOM 2992 O O . VAL A 1 366 ? -4.012 -5.130 31.071 1.00 73.56 366 VAL A O 1
ATOM 2995 N N . LEU A 1 367 ? -3.016 -4.840 33.059 1.00 75.56 367 LEU A N 1
ATOM 2996 C CA . LEU A 1 367 ? -1.655 -4.880 32.516 1.00 75.56 367 LEU A CA 1
ATOM 2997 C C . LEU A 1 367 ? -1.309 -6.249 31.910 1.00 75.56 367 LEU A C 1
ATOM 2999 O O . LEU A 1 367 ? -0.690 -6.302 30.845 1.00 75.56 367 LEU A O 1
ATOM 3003 N N . LEU A 1 368 ? -1.754 -7.346 32.531 1.00 81.31 368 LEU A N 1
ATOM 3004 C CA . LEU A 1 368 ? -1.587 -8.699 31.988 1.00 81.31 368 LEU A CA 1
ATOM 3005 C C . LEU A 1 368 ? -2.387 -8.889 30.689 1.00 81.31 368 LEU A C 1
ATOM 3007 O O . LEU A 1 368 ? -1.882 -9.475 29.731 1.00 81.31 368 LEU A O 1
ATOM 3011 N N . ILE A 1 369 ? -3.599 -8.332 30.613 1.00 79.81 369 ILE A N 1
ATOM 3012 C CA . ILE A 1 369 ? -4.428 -8.353 29.397 1.00 79.81 369 ILE A CA 1
ATOM 3013 C C . ILE A 1 369 ? -3.757 -7.568 28.261 1.00 79.81 369 ILE A C 1
ATOM 3015 O O . ILE A 1 369 ? -3.691 -8.052 27.129 1.00 79.81 369 ILE A O 1
ATOM 3019 N N . ILE A 1 370 ? -3.209 -6.381 28.549 1.00 81.88 370 ILE A N 1
ATOM 3020 C CA . ILE A 1 370 ? -2.460 -5.583 27.565 1.00 81.88 370 ILE A CA 1
ATOM 3021 C C . ILE A 1 370 ? -1.239 -6.361 27.060 1.00 81.88 370 ILE A C 1
ATOM 3023 O O . ILE A 1 370 ? -0.972 -6.363 25.856 1.00 81.88 370 ILE A O 1
ATOM 3027 N N . GLN A 1 371 ? -0.511 -7.054 27.942 1.00 86.69 371 GLN A N 1
ATOM 3028 C CA . GLN A 1 371 ? 0.595 -7.925 27.533 1.00 86.69 371 GLN A CA 1
ATOM 3029 C C . GLN A 1 371 ? 0.124 -9.075 26.629 1.00 86.69 371 GLN A C 1
ATOM 3031 O O . GLN A 1 371 ? 0.782 -9.361 25.626 1.00 86.69 371 GLN A O 1
ATOM 3036 N N . GLY A 1 372 ? -1.032 -9.681 26.921 1.00 88.00 372 GLY A N 1
ATOM 3037 C CA . GLY A 1 372 ? -1.672 -10.681 26.062 1.00 88.00 372 GLY A CA 1
ATOM 3038 C C . GLY A 1 372 ? -1.957 -10.146 24.656 1.00 88.00 372 GLY A C 1
ATOM 3039 O O . GLY A 1 372 ? -1.475 -10.704 23.673 1.00 88.00 372 GLY A O 1
ATOM 3040 N N . PHE A 1 373 ? -2.624 -8.993 24.548 1.00 87.12 373 PHE A N 1
ATOM 3041 C CA . PHE A 1 373 ? -2.901 -8.372 23.248 1.00 87.12 373 PHE A CA 1
ATOM 3042 C C . PHE A 1 373 ? -1.632 -7.957 22.492 1.00 87.12 373 PHE A C 1
ATOM 3044 O O . PHE A 1 373 ? -1.584 -8.071 21.266 1.00 87.12 373 PHE A O 1
ATOM 3051 N N . LYS A 1 374 ? -0.577 -7.516 23.191 1.00 89.12 374 LYS A N 1
ATOM 3052 C CA . LYS A 1 374 ? 0.730 -7.245 22.566 1.00 89.12 374 LYS A CA 1
ATOM 3053 C C . LYS A 1 374 ? 1.333 -8.519 21.965 1.00 89.12 374 LYS A C 1
ATOM 3055 O O . LYS A 1 374 ? 1.862 -8.471 20.855 1.00 89.12 374 LYS A O 1
ATOM 3060 N N . LYS A 1 375 ? 1.191 -9.667 22.634 1.00 92.62 375 LYS A N 1
ATOM 3061 C CA . LYS A 1 375 ? 1.607 -10.975 22.104 1.00 92.62 375 LYS A CA 1
ATOM 3062 C C . LYS A 1 375 ? 0.787 -11.382 20.874 1.00 92.62 375 LYS A C 1
ATOM 3064 O O . LYS A 1 375 ? 1.361 -11.819 19.875 1.00 92.62 375 LYS A O 1
ATOM 3069 N N . ASP A 1 376 ? -0.525 -11.163 20.893 1.00 88.50 376 ASP A N 1
ATOM 3070 C CA . ASP A 1 376 ? -1.395 -11.449 19.745 1.00 88.50 376 ASP A CA 1
ATOM 3071 C C . ASP A 1 376 ? -1.065 -10.571 18.534 1.00 88.50 376 ASP A C 1
ATOM 3073 O O . ASP A 1 376 ? -1.072 -11.050 17.395 1.00 88.50 376 ASP A O 1
ATOM 3077 N N . LEU A 1 377 ? -0.713 -9.304 18.768 1.00 91.38 377 LEU A N 1
ATOM 3078 C CA . LEU A 1 377 ? -0.272 -8.372 17.734 1.00 91.38 377 LEU A CA 1
ATOM 3079 C C . LEU A 1 377 ? 1.016 -8.856 17.057 1.00 91.38 377 LEU A C 1
ATOM 3081 O O . LEU A 1 377 ? 1.103 -8.839 15.826 1.00 91.38 377 LEU A O 1
ATOM 3085 N N . ILE A 1 378 ? 1.981 -9.351 17.839 1.00 92.50 378 ILE A N 1
ATOM 3086 C CA . ILE A 1 378 ? 3.203 -9.977 17.313 1.00 92.50 378 ILE A CA 1
ATOM 3087 C C . ILE A 1 378 ? 2.837 -11.201 16.465 1.00 92.50 378 ILE A C 1
ATOM 3089 O O . ILE A 1 378 ? 3.230 -11.271 15.301 1.00 92.50 378 ILE A O 1
ATOM 3093 N N . SER A 1 379 ? 1.994 -12.101 16.982 1.00 93.25 379 SER A N 1
ATOM 3094 C CA . SER A 1 379 ? 1.571 -13.303 16.245 1.00 93.25 379 SER A CA 1
ATOM 3095 C C . SER A 1 379 ? 0.844 -12.976 14.930 1.00 93.25 379 SER A C 1
ATOM 3097 O O . SER A 1 379 ? 0.981 -13.678 13.928 1.00 93.25 379 SER A O 1
ATOM 3099 N N . THR A 1 380 ? 0.072 -11.886 14.904 1.00 90.75 380 THR A N 1
ATOM 3100 C CA . THR A 1 380 ? -0.659 -11.437 13.714 1.00 90.75 380 THR A CA 1
ATOM 3101 C C . THR A 1 380 ? 0.298 -10.855 12.676 1.00 90.75 380 THR A C 1
ATOM 3103 O O . THR A 1 380 ? 0.140 -11.121 11.483 1.00 90.75 380 THR A O 1
ATOM 3106 N N . ASN A 1 381 ? 1.328 -10.123 13.111 1.00 90.31 381 ASN A N 1
ATOM 3107 C CA . ASN A 1 381 ? 2.393 -9.650 12.227 1.00 90.31 381 ASN A CA 1
ATOM 3108 C C . ASN A 1 381 ? 3.200 -10.816 11.632 1.00 90.31 381 ASN A C 1
ATOM 3110 O O . ASN A 1 381 ? 3.483 -10.797 10.437 1.00 90.31 381 ASN A O 1
ATOM 3114 N N . GLU A 1 382 ? 3.495 -11.858 12.413 1.00 92.88 382 GLU A N 1
ATOM 3115 C CA . GLU A 1 382 ? 4.142 -13.080 11.908 1.00 92.88 382 GLU A CA 1
ATOM 3116 C C . GLU A 1 382 ? 3.266 -13.833 10.896 1.00 92.88 382 GLU A C 1
ATOM 3118 O O . GLU A 1 382 ? 3.753 -14.357 9.895 1.00 92.88 382 GLU A O 1
ATOM 3123 N N . LYS A 1 383 ? 1.946 -13.888 11.113 1.00 91.25 383 LYS A N 1
ATOM 3124 C CA . LYS A 1 383 ? 1.013 -14.464 10.130 1.00 91.25 383 LYS A CA 1
ATOM 3125 C C . LYS A 1 383 ? 0.987 -13.650 8.837 1.00 91.25 383 LYS A C 1
ATOM 3127 O O . LYS A 1 383 ? 0.914 -14.240 7.763 1.00 91.25 383 LYS A O 1
ATOM 3132 N N . LEU A 1 384 ? 1.059 -12.320 8.926 1.00 89.69 384 LEU A N 1
ATOM 3133 C CA . LEU A 1 384 ? 1.141 -11.440 7.758 1.00 89.69 384 LEU A CA 1
ATOM 3134 C C . LEU A 1 384 ? 2.446 -11.641 6.979 1.00 89.69 384 LEU A C 1
ATOM 3136 O O . LEU A 1 384 ? 2.393 -11.683 5.751 1.00 89.69 384 LEU A O 1
ATOM 3140 N N . SER A 1 385 ? 3.587 -11.802 7.660 1.00 86.62 385 SER A N 1
ATOM 3141 C CA . SER A 1 385 ? 4.858 -12.092 6.984 1.00 86.62 385 SER A CA 1
ATOM 3142 C C . SER A 1 385 ? 4.824 -13.461 6.303 1.00 86.62 385 SER A C 1
ATOM 3144 O O . SER A 1 385 ? 5.091 -13.543 5.112 1.00 86.62 385 SER A O 1
ATOM 3146 N N . LYS A 1 386 ? 4.353 -14.510 6.993 1.00 90.69 386 LYS A N 1
ATOM 3147 C CA . LYS A 1 386 ? 4.206 -15.857 6.407 1.00 90.69 386 LYS A CA 1
ATOM 3148 C C . LYS A 1 386 ? 3.251 -15.893 5.216 1.00 90.69 386 LYS A C 1
ATOM 3150 O O . LYS A 1 386 ? 3.496 -16.611 4.250 1.00 90.69 386 LYS A O 1
ATOM 3155 N N . LEU A 1 387 ? 2.150 -15.141 5.283 1.00 87.44 387 LEU A N 1
ATOM 3156 C CA . LEU A 1 387 ? 1.200 -15.022 4.177 1.00 87.44 387 LEU A CA 1
ATOM 3157 C C . LEU A 1 387 ? 1.856 -14.367 2.953 1.00 87.44 387 LEU A C 1
ATOM 3159 O O . LEU A 1 387 ? 1.570 -14.760 1.824 1.00 87.44 387 LEU A O 1
ATOM 3163 N N . LEU A 1 388 ? 2.723 -13.377 3.178 1.00 84.19 388 LEU A N 1
ATOM 3164 C CA . LEU A 1 388 ? 3.490 -12.726 2.123 1.00 84.19 388 LEU A CA 1
ATOM 3165 C C . LEU A 1 388 ? 4.493 -13.704 1.505 1.00 84.19 388 LEU A C 1
ATOM 3167 O O . LEU A 1 388 ? 4.504 -13.834 0.285 1.00 84.19 388 LEU A O 1
ATOM 3171 N N . ASP A 1 389 ? 5.253 -14.430 2.324 1.00 87.44 389 ASP A N 1
ATOM 3172 C CA . ASP A 1 389 ? 6.219 -15.431 1.855 1.00 87.44 389 ASP A CA 1
ATOM 3173 C C . ASP A 1 389 ? 5.523 -16.535 1.037 1.00 87.44 389 ASP A C 1
ATOM 3175 O O . ASP A 1 389 ? 5.907 -16.808 -0.094 1.00 87.44 389 ASP A O 1
ATOM 3179 N N . SER A 1 390 ? 4.394 -17.060 1.528 1.00 86.25 390 SER A N 1
ATOM 3180 C CA . SER A 1 390 ? 3.604 -18.090 0.823 1.00 86.25 390 SER A CA 1
ATOM 3181 C C . SER A 1 390 ? 3.043 -17.608 -0.523 1.00 86.25 390 SER A C 1
ATOM 3183 O O . SER A 1 390 ? 2.840 -18.402 -1.442 1.00 86.25 390 SER A O 1
ATOM 3185 N N . TYR A 1 391 ? 2.758 -16.308 -0.650 1.00 84.44 391 TYR A N 1
ATOM 3186 C CA . TYR A 1 391 ? 2.350 -15.709 -1.920 1.00 84.44 391 TYR A CA 1
ATOM 3187 C C . TYR A 1 391 ? 3.540 -15.521 -2.869 1.00 84.44 391 TYR A C 1
ATOM 3189 O O . TYR A 1 391 ? 3.392 -15.742 -4.069 1.00 84.44 391 TYR A O 1
ATOM 3197 N N . LEU A 1 392 ? 4.718 -15.150 -2.353 1.00 80.88 392 LEU A N 1
ATOM 3198 C CA . LEU A 1 392 ? 5.947 -15.065 -3.152 1.00 80.88 392 LEU A CA 1
ATOM 3199 C C . LEU A 1 392 ? 6.370 -16.434 -3.701 1.00 80.88 392 LEU A C 1
ATOM 3201 O O . LEU A 1 392 ? 6.805 -16.512 -4.848 1.00 80.88 392 LEU A O 1
ATOM 3205 N N . ASP A 1 393 ? 6.149 -17.497 -2.930 1.00 87.94 393 ASP A N 1
ATOM 3206 C CA . ASP A 1 393 ? 6.378 -18.886 -3.342 1.00 87.94 393 ASP A CA 1
ATOM 3207 C C . ASP A 1 393 ? 5.298 -19.416 -4.314 1.00 87.94 393 ASP A C 1
ATOM 3209 O O . ASP A 1 393 ? 5.337 -20.576 -4.721 1.00 87.94 393 ASP A O 1
ATOM 3213 N N . ASN A 1 394 ? 4.331 -18.576 -4.714 1.00 82.94 394 ASN A N 1
ATOM 3214 C CA . ASN A 1 394 ? 3.189 -18.905 -5.580 1.00 82.94 394 ASN A CA 1
ATOM 3215 C C . ASN A 1 394 ? 2.310 -20.066 -5.072 1.00 82.94 394 ASN A C 1
ATOM 3217 O O . ASN A 1 394 ? 1.599 -20.696 -5.854 1.00 82.94 394 ASN A O 1
ATOM 3221 N N . VAL A 1 395 ? 2.314 -20.336 -3.762 1.00 82.44 395 VAL A N 1
ATOM 3222 C CA . VAL A 1 395 ? 1.498 -21.399 -3.143 1.00 82.44 395 VAL A CA 1
ATOM 3223 C C . VAL A 1 395 ? 0.020 -20.993 -3.056 1.00 82.44 395 VAL A C 1
ATOM 3225 O O . VAL A 1 395 ? -0.864 -21.843 -2.991 1.00 82.44 395 VAL A O 1
ATOM 3228 N N . ILE A 1 396 ? -0.265 -19.687 -3.052 1.00 81.62 396 ILE A N 1
ATOM 3229 C CA . ILE A 1 396 ? -1.599 -19.126 -2.807 1.00 81.62 396 ILE A CA 1
ATOM 3230 C C . ILE A 1 396 ? -2.043 -18.277 -4.002 1.00 81.62 396 ILE A C 1
ATOM 3232 O O . ILE A 1 396 ? -1.271 -17.481 -4.539 1.00 81.62 396 ILE A O 1
ATOM 3236 N N . SER A 1 397 ? -3.317 -18.401 -4.385 1.00 84.06 397 SER A N 1
ATOM 3237 C CA . SER A 1 397 ? -3.928 -17.551 -5.407 1.00 84.06 397 SER A CA 1
ATOM 3238 C C . SER A 1 397 ? -3.970 -16.080 -4.963 1.00 84.06 397 SER A C 1
ATOM 3240 O O . SER A 1 397 ? -4.045 -15.753 -3.774 1.00 84.06 397 SER A O 1
ATOM 3242 N N . ARG A 1 398 ? -3.965 -15.145 -5.920 1.00 80.81 398 ARG A N 1
ATOM 3243 C CA . ARG A 1 398 ? -4.052 -13.710 -5.601 1.00 80.81 398 ARG A CA 1
ATOM 3244 C C . ARG A 1 398 ? -5.331 -13.362 -4.831 1.00 80.81 398 ARG A C 1
ATOM 3246 O O . ARG A 1 398 ? -5.295 -12.499 -3.958 1.00 80.81 398 ARG A O 1
ATOM 3253 N N . GLU A 1 399 ? -6.446 -14.013 -5.144 1.00 82.88 399 GLU A N 1
ATOM 3254 C CA . GLU A 1 399 ? -7.741 -13.742 -4.510 1.00 82.88 399 GLU A CA 1
ATOM 3255 C C . GLU A 1 399 ? -7.750 -14.180 -3.041 1.00 82.88 399 GLU A C 1
ATOM 3257 O O . GLU A 1 399 ? -8.130 -13.400 -2.162 1.00 82.88 399 GLU A O 1
ATOM 3262 N N . ASP A 1 400 ? -7.227 -15.374 -2.755 1.00 84.56 400 ASP A N 1
ATOM 3263 C CA . ASP A 1 400 ? -7.116 -15.894 -1.390 1.00 84.56 400 ASP A CA 1
ATOM 3264 C C . ASP A 1 400 ? -6.138 -15.076 -0.547 1.00 84.56 400 ASP A C 1
ATOM 3266 O O . ASP A 1 400 ? -6.417 -14.771 0.618 1.00 84.56 400 ASP A O 1
ATOM 3270 N N . TYR A 1 401 ? -5.020 -14.652 -1.146 1.00 87.75 401 TYR A N 1
ATOM 3271 C CA . TYR A 1 401 ? -4.063 -13.758 -0.502 1.00 87.75 401 TYR A CA 1
ATOM 3272 C C . TYR A 1 401 ? -4.725 -12.441 -0.085 1.00 87.75 401 TYR A C 1
ATOM 3274 O O . TYR A 1 401 ? -4.590 -12.027 1.068 1.00 87.75 401 TYR A O 1
ATOM 3282 N N . LEU A 1 402 ? -5.480 -11.799 -0.984 1.00 81.06 402 LEU A N 1
ATOM 3283 C CA . LEU A 1 402 ? -6.161 -10.534 -0.695 1.00 81.06 402 LEU A CA 1
ATOM 3284 C C . LEU A 1 402 ? -7.186 -10.688 0.432 1.00 81.06 402 LEU A C 1
ATOM 3286 O O . LEU A 1 402 ? -7.156 -9.911 1.387 1.00 81.06 402 LEU A O 1
ATOM 3290 N N . LYS A 1 403 ? -8.021 -11.731 0.376 1.00 85.75 403 LYS A N 1
ATOM 3291 C CA . LYS A 1 403 ? -9.033 -12.008 1.404 1.00 85.75 403 LYS A CA 1
ATOM 3292 C C . LYS A 1 403 ? -8.399 -12.287 2.769 1.00 85.75 403 LYS A C 1
ATOM 3294 O O . LYS A 1 403 ? -8.854 -11.781 3.795 1.00 85.75 403 LYS A O 1
ATOM 3299 N N . LYS A 1 404 ? -7.325 -13.084 2.816 1.00 87.94 404 LYS A N 1
ATOM 3300 C CA . LYS A 1 404 ? -6.640 -13.411 4.076 1.00 87.94 404 LYS A CA 1
ATOM 3301 C C . LYS A 1 404 ? -5.874 -12.213 4.636 1.00 87.94 404 LYS A C 1
ATOM 3303 O O . LYS A 1 404 ? -5.899 -11.995 5.847 1.00 87.94 404 LYS A O 1
ATOM 3308 N N . LYS A 1 405 ? -5.253 -11.416 3.764 1.00 87.38 405 LYS A N 1
ATOM 3309 C CA . LYS A 1 405 ? -4.573 -10.168 4.118 1.00 87.38 405 LYS A CA 1
ATOM 3310 C C . LYS A 1 405 ? -5.553 -9.177 4.739 1.00 87.38 405 LYS A C 1
ATOM 3312 O O . LYS A 1 405 ? -5.257 -8.639 5.800 1.00 87.38 405 LYS A O 1
ATOM 3317 N N . GLU A 1 406 ? -6.718 -8.974 4.127 1.00 83.31 406 GLU A N 1
ATOM 3318 C CA . GLU A 1 406 ? -7.762 -8.089 4.654 1.00 83.31 406 GLU A CA 1
ATOM 3319 C C . GLU A 1 406 ? -8.221 -8.516 6.055 1.00 83.31 406 GLU A C 1
ATOM 3321 O O . GLU A 1 406 ? -8.239 -7.691 6.970 1.00 83.31 406 GLU A O 1
ATOM 3326 N N . ASN A 1 407 ? -8.473 -9.813 6.257 1.00 87.00 407 ASN A N 1
ATOM 3327 C CA . ASN A 1 407 ? -8.842 -10.362 7.564 1.00 87.00 407 ASN A CA 1
ATOM 3328 C C . ASN A 1 407 ? -7.750 -10.156 8.627 1.00 87.00 407 ASN A C 1
ATOM 3330 O O . ASN A 1 407 ? -8.038 -9.743 9.744 1.00 87.00 407 ASN A O 1
ATOM 3334 N N . LEU A 1 408 ? -6.480 -10.413 8.298 1.00 89.06 408 LEU A N 1
ATOM 3335 C CA . LEU A 1 408 ? -5.384 -10.225 9.255 1.00 89.06 408 LEU A CA 1
ATOM 3336 C C . LEU A 1 408 ? -5.146 -8.743 9.580 1.00 89.06 408 LEU A C 1
ATOM 3338 O O . LEU A 1 408 ? -4.874 -8.405 10.732 1.00 89.06 408 LEU A O 1
ATOM 3342 N N . PHE A 1 409 ? -5.283 -7.844 8.599 1.00 84.69 409 PHE A N 1
ATOM 3343 C CA . PHE A 1 409 ? -5.191 -6.401 8.835 1.00 84.69 409 PHE A CA 1
ATOM 3344 C C . PHE A 1 409 ? -6.349 -5.874 9.680 1.00 84.69 409 PHE A C 1
ATOM 3346 O O . PHE A 1 409 ? -6.129 -5.034 10.559 1.00 84.69 409 PHE A O 1
ATOM 3353 N N . SER A 1 410 ? -7.570 -6.357 9.443 1.00 81.25 410 SER A N 1
ATOM 3354 C CA . SER A 1 410 ? -8.727 -5.968 10.245 1.00 81.25 410 SER A CA 1
ATOM 3355 C C . SER A 1 410 ? -8.540 -6.407 11.700 1.00 81.25 410 SER A C 1
ATOM 3357 O O . SER A 1 410 ? -8.683 -5.564 12.588 1.00 81.25 410 SER A O 1
ATOM 3359 N N . SER A 1 411 ? -8.099 -7.649 11.941 1.00 83.38 411 SER A N 1
ATOM 3360 C CA . SER A 1 411 ? -7.750 -8.160 13.273 1.00 83.38 411 SER A CA 1
ATOM 3361 C C . SER A 1 411 ? -6.635 -7.353 13.938 1.00 83.38 411 SER A C 1
ATOM 3363 O O . SER A 1 411 ? -6.814 -6.906 15.070 1.00 83.38 411 SER A O 1
ATOM 3365 N N . LYS A 1 412 ? -5.521 -7.094 13.235 1.00 88.56 412 LYS A N 1
ATOM 3366 C CA . LYS A 1 412 ? -4.397 -6.296 13.756 1.00 88.56 412 LYS A CA 1
ATOM 3367 C C . LYS A 1 412 ? -4.869 -4.936 14.265 1.00 88.56 412 LYS A C 1
ATOM 3369 O O . LYS A 1 412 ? -4.577 -4.562 15.396 1.00 88.56 412 LYS A O 1
ATOM 3374 N N . LYS A 1 413 ? -5.649 -4.223 13.452 1.00 83.88 413 LYS A N 1
ATOM 3375 C CA . LYS A 1 413 ? -6.134 -2.888 13.808 1.00 83.88 413 LYS A CA 1
ATOM 3376 C C . LYS A 1 413 ? -7.114 -2.920 14.984 1.00 83.88 413 LYS A C 1
ATOM 3378 O O . LYS A 1 413 ? -7.093 -2.018 15.815 1.00 83.88 413 LYS A O 1
ATOM 3383 N N . THR A 1 414 ? -7.945 -3.957 15.085 1.00 84.00 414 THR A N 1
ATOM 3384 C CA . THR A 1 414 ? -8.826 -4.161 16.246 1.00 84.00 414 THR A CA 1
ATOM 3385 C C . THR A 1 414 ? -8.017 -4.376 17.528 1.00 84.00 414 THR A C 1
ATOM 3387 O O . THR A 1 414 ? -8.352 -3.797 18.560 1.00 84.00 414 THR A O 1
ATOM 3390 N N . ILE A 1 415 ? -6.932 -5.156 17.468 1.00 85.00 415 ILE A N 1
ATOM 3391 C CA . ILE A 1 415 ? -6.031 -5.382 18.608 1.00 85.00 415 ILE A CA 1
ATOM 3392 C C . ILE A 1 415 ? -5.331 -4.073 19.011 1.00 85.00 415 ILE A C 1
ATOM 3394 O O . ILE A 1 415 ? -5.352 -3.714 20.185 1.00 85.00 415 ILE A O 1
ATOM 3398 N N . GLU A 1 416 ? -4.791 -3.312 18.054 1.00 85.25 416 GLU A N 1
ATOM 3399 C CA . GLU A 1 416 ? -4.160 -2.002 18.306 1.00 85.25 416 GLU A CA 1
ATOM 3400 C C . GLU A 1 416 ? -5.120 -1.015 18.984 1.00 85.25 416 GLU A C 1
ATOM 3402 O O . GLU A 1 416 ? -4.757 -0.343 19.949 1.00 85.25 416 GLU A O 1
ATOM 3407 N N . GLN A 1 417 ? -6.370 -0.953 18.519 1.00 83.00 417 GLN A N 1
ATOM 3408 C CA . GLN A 1 417 ? -7.393 -0.103 19.129 1.00 83.00 417 GLN A CA 1
ATOM 3409 C C . GLN A 1 417 ? -7.731 -0.539 20.556 1.00 83.00 417 GLN A C 1
ATOM 3411 O O . GLN A 1 417 ? -7.900 0.319 21.423 1.00 83.00 417 GLN A O 1
ATOM 3416 N N . ARG A 1 418 ? -7.821 -1.850 20.815 1.00 79.06 418 ARG A N 1
ATOM 3417 C CA . ARG A 1 418 ? -8.060 -2.382 22.164 1.00 79.06 418 ARG A CA 1
ATOM 3418 C C . ARG A 1 418 ? -6.920 -2.025 23.110 1.00 79.06 418 ARG A C 1
ATOM 3420 O O . ARG A 1 418 ? -7.201 -1.536 24.197 1.00 79.06 418 ARG A O 1
ATOM 3427 N N . ILE A 1 419 ? -5.668 -2.189 22.675 1.00 84.56 419 ILE A N 1
ATOM 3428 C CA . ILE A 1 419 ? -4.484 -1.791 23.452 1.00 84.56 419 ILE A CA 1
ATOM 3429 C C . ILE A 1 419 ? -4.561 -0.302 23.793 1.00 84.56 419 ILE A C 1
ATOM 3431 O O . ILE A 1 419 ? -4.534 0.044 24.966 1.00 84.56 419 ILE A O 1
ATOM 3435 N N . ASN A 1 420 ? -4.756 0.565 22.796 1.00 82.44 420 ASN A N 1
ATOM 3436 C CA . ASN A 1 420 ? -4.795 2.012 23.014 1.00 82.44 420 ASN A CA 1
ATOM 3437 C C . ASN A 1 420 ? -5.965 2.432 23.929 1.00 82.44 420 ASN A C 1
ATOM 3439 O O . ASN A 1 420 ? -5.816 3.291 24.790 1.00 82.44 420 ASN A O 1
ATOM 3443 N N . THR A 1 421 ? -7.126 1.780 23.802 1.00 78.94 421 THR A N 1
ATOM 3444 C CA . THR A 1 421 ? -8.285 2.045 24.674 1.00 78.94 421 THR A CA 1
ATOM 3445 C C . THR A 1 421 ? -8.001 1.655 26.125 1.00 78.94 421 THR A C 1
ATOM 3447 O O . THR A 1 421 ? -8.338 2.410 27.034 1.00 78.94 421 THR A O 1
ATOM 3450 N N . LEU A 1 422 ? -7.373 0.496 26.345 1.00 74.81 422 LEU A N 1
ATOM 3451 C CA . LEU A 1 422 ? -7.012 0.011 27.680 1.00 74.81 422 LEU A CA 1
ATOM 3452 C C . LEU A 1 422 ? -5.855 0.811 28.298 1.00 74.81 422 LEU A C 1
ATOM 3454 O O . LEU A 1 422 ? -5.850 1.020 29.506 1.00 74.81 422 LEU A O 1
ATOM 3458 N N . GLU A 1 423 ? -4.907 1.289 27.488 1.00 76.31 423 GLU A N 1
ATOM 3459 C CA . GLU A 1 423 ? -3.808 2.156 27.936 1.00 76.31 423 GLU A CA 1
ATOM 3460 C C . GLU A 1 423 ? -4.312 3.555 28.339 1.00 76.31 423 GLU A C 1
ATOM 3462 O O . GLU A 1 423 ? -3.860 4.099 29.344 1.00 76.31 423 GLU A O 1
ATOM 3467 N N . GLN A 1 424 ? -5.279 4.125 27.607 1.00 73.94 424 GLN A N 1
ATOM 3468 C CA . GLN A 1 424 ? -5.856 5.443 27.914 1.00 73.94 424 GLN A CA 1
ATOM 3469 C C . GLN A 1 424 ? -6.896 5.413 29.039 1.00 73.94 424 GLN A C 1
ATOM 3471 O O . GLN A 1 424 ? -7.097 6.409 29.732 1.00 73.94 424 GLN A O 1
ATOM 3476 N N . SER A 1 425 ? -7.627 4.310 29.196 1.00 69.00 425 SER A N 1
ATOM 3477 C CA . SER A 1 425 ? -8.718 4.207 30.168 1.00 69.00 425 SER A CA 1
ATOM 3478 C C . SER A 1 425 ? -8.844 2.768 30.684 1.00 69.00 425 SER A C 1
ATOM 3480 O O . SER A 1 425 ? -9.756 2.046 30.270 1.00 69.00 425 SER A O 1
ATOM 3482 N N . PRO A 1 426 ? -7.959 2.334 31.603 1.00 63.72 426 PRO A N 1
ATOM 3483 C CA . PRO A 1 426 ? -7.914 0.949 32.085 1.00 63.72 426 PRO A CA 1
ATOM 3484 C C . PRO A 1 426 ? -9.230 0.484 32.727 1.00 63.72 426 PRO A C 1
ATOM 3486 O O . PRO A 1 426 ? -9.559 -0.697 32.665 1.00 63.72 426 PRO A O 1
ATOM 3489 N N . ASN A 1 427 ? -10.025 1.419 33.252 1.00 67.25 427 ASN A N 1
ATOM 3490 C CA . ASN A 1 427 ? -11.265 1.143 33.980 1.00 67.25 427 ASN A CA 1
ATOM 3491 C C . ASN A 1 427 ? -12.526 1.340 33.119 1.00 67.25 427 ASN A C 1
ATOM 3493 O O . ASN A 1 427 ? -13.642 1.191 33.601 1.00 67.25 427 ASN A O 1
ATOM 3497 N N . LYS A 1 428 ? -12.383 1.632 31.817 1.00 65.19 428 LYS A N 1
ATOM 3498 C CA . LYS A 1 428 ? -13.520 1.934 30.926 1.00 65.19 428 LYS A CA 1
ATOM 3499 C C . LYS A 1 428 ? -14.497 0.770 30.745 1.00 65.19 428 LYS A C 1
ATOM 3501 O O . LYS A 1 428 ? -15.633 0.983 30.343 1.00 65.19 428 LYS A O 1
ATOM 3506 N N . TRP A 1 429 ? -14.068 -0.459 31.018 1.00 61.84 429 TRP A N 1
ATOM 3507 C CA . TRP A 1 429 ? -14.938 -1.634 30.982 1.00 61.84 429 TRP A CA 1
ATOM 3508 C C . TRP A 1 429 ? -15.866 -1.736 32.206 1.00 61.84 429 TRP A C 1
ATOM 3510 O O . TRP A 1 429 ? -16.865 -2.445 32.129 1.00 61.84 429 TRP A O 1
ATOM 3520 N N . LEU A 1 430 ? -15.577 -1.006 33.293 1.00 67.88 430 LEU A N 1
ATOM 3521 C CA . LEU A 1 430 ? -16.455 -0.887 34.462 1.00 67.88 430 LEU A CA 1
ATOM 3522 C C . LEU A 1 430 ? -17.614 0.088 34.205 1.00 67.88 430 LEU A C 1
ATOM 3524 O O . LEU A 1 430 ? -18.668 -0.046 34.819 1.00 67.88 430 LEU A O 1
ATOM 3528 N N . GLU A 1 431 ? -17.461 1.027 33.264 1.00 70.44 431 GLU A N 1
ATOM 3529 C CA . GLU A 1 431 ? -18.501 2.009 32.916 1.00 70.44 431 GLU A CA 1
ATOM 3530 C C . GLU A 1 431 ? -19.809 1.358 32.430 1.00 70.44 431 GLU A C 1
ATOM 3532 O O . GLU A 1 431 ? -20.854 1.684 32.986 1.00 70.44 431 GLU A O 1
ATOM 3537 N N . PRO A 1 432 ? -19.806 0.370 31.508 1.00 76.00 432 PRO A N 1
ATOM 3538 C CA . PRO A 1 432 ? -21.016 -0.381 31.171 1.00 76.00 432 PRO A CA 1
ATOM 3539 C C . PRO A 1 432 ? -21.701 -1.042 32.376 1.00 76.00 432 PRO A C 1
ATOM 3541 O O . PRO A 1 432 ? -22.924 -1.143 32.400 1.00 76.00 432 PRO A O 1
ATOM 3544 N N . MET A 1 433 ? -20.936 -1.489 33.379 1.00 76.00 433 MET A N 1
ATOM 3545 C CA . MET A 1 433 ? -21.495 -2.092 34.594 1.00 76.00 433 MET A CA 1
ATOM 3546 C C . MET A 1 433 ? -22.102 -1.027 35.521 1.00 76.00 433 MET A C 1
ATOM 3548 O O . MET A 1 433 ? -23.178 -1.238 36.078 1.00 76.00 433 MET A O 1
ATOM 3552 N N . ARG A 1 434 ? -21.464 0.145 35.635 1.00 81.44 434 ARG A N 1
ATOM 3553 C CA . ARG A 1 434 ? -22.028 1.315 36.330 1.00 81.44 434 ARG A CA 1
ATOM 3554 C C . ARG A 1 434 ? -23.325 1.773 35.668 1.00 81.44 434 ARG A C 1
ATOM 3556 O O . ARG A 1 434 ? -24.316 1.994 36.360 1.00 81.44 434 ARG A O 1
ATOM 3563 N N . GLU A 1 435 ? -23.336 1.878 34.340 1.00 82.75 435 GLU A N 1
ATOM 3564 C CA . GLU A 1 435 ? -24.537 2.195 33.565 1.00 82.75 435 GLU A CA 1
ATOM 3565 C C . GLU A 1 435 ? -25.639 1.161 33.804 1.00 82.75 435 GLU A C 1
ATOM 3567 O O . GLU A 1 435 ? -26.753 1.555 34.131 1.00 82.75 435 GLU A O 1
ATOM 3572 N N . PHE A 1 436 ? -25.321 -0.136 33.754 1.00 84.44 436 PHE A N 1
ATOM 3573 C CA . PHE A 1 436 ? -26.267 -1.217 34.045 1.00 84.44 436 PHE A CA 1
ATOM 3574 C C . PHE A 1 436 ? -26.923 -1.074 35.428 1.00 84.44 436 PHE A C 1
ATOM 3576 O O . PHE A 1 436 ? -28.150 -1.130 35.535 1.00 84.44 436 PHE A O 1
ATOM 3583 N N . PHE A 1 437 ? -26.141 -0.830 36.486 1.00 84.62 437 PHE A N 1
ATOM 3584 C CA . PHE A 1 437 ? -26.701 -0.630 37.827 1.00 84.62 437 PHE A CA 1
ATOM 3585 C C . PHE A 1 437 ? -27.545 0.647 37.917 1.00 84.62 437 PHE A C 1
ATOM 3587 O O . PHE A 1 437 ? -28.610 0.636 38.538 1.00 84.62 437 PHE A O 1
ATOM 3594 N N . ASN A 1 438 ? -27.119 1.732 37.267 1.00 86.31 438 ASN A N 1
ATOM 3595 C CA . ASN A 1 438 ? -27.888 2.976 37.204 1.00 86.31 438 ASN A CA 1
ATOM 3596 C C . ASN A 1 438 ? -29.219 2.798 36.452 1.00 86.31 438 ASN A C 1
ATOM 3598 O O . ASN A 1 438 ? -30.247 3.312 36.896 1.00 86.31 438 ASN A O 1
ATOM 3602 N N . ASP A 1 439 ? -29.232 2.038 35.356 1.00 85.38 439 ASP A N 1
ATOM 3603 C CA . ASP A 1 439 ? -30.453 1.717 34.616 1.00 85.38 439 ASP A CA 1
ATOM 3604 C C . ASP A 1 439 ? -31.407 0.870 35.461 1.00 85.38 439 ASP A C 1
ATOM 3606 O O . ASP A 1 439 ? -32.606 1.146 35.508 1.00 85.38 439 ASP A O 1
ATOM 3610 N N . ALA A 1 440 ? -30.884 -0.141 36.157 1.00 85.12 440 ALA A N 1
ATOM 3611 C CA . ALA A 1 440 ? -31.674 -1.010 37.020 1.00 85.12 440 ALA A CA 1
ATOM 3612 C C . ALA A 1 440 ? -32.279 -0.255 38.220 1.00 85.12 440 ALA A C 1
ATOM 3614 O O . ALA A 1 440 ? -33.410 -0.538 38.620 1.00 85.12 440 ALA A O 1
ATOM 3615 N N . LEU A 1 441 ? -31.584 0.754 38.759 1.00 86.69 441 LEU A N 1
ATOM 3616 C CA . LEU A 1 441 ? -32.153 1.690 39.737 1.00 86.69 441 LEU A CA 1
ATOM 3617 C C . LEU A 1 441 ? -33.284 2.527 39.109 1.00 86.69 441 LEU A C 1
ATOM 3619 O O . LEU A 1 441 ? -34.342 2.729 39.711 1.00 86.69 441 LEU A O 1
ATOM 3623 N N . GLY A 1 442 ? -33.085 2.982 37.868 1.00 83.56 442 GLY A N 1
ATOM 3624 C CA . GLY A 1 442 ? -34.072 3.732 37.089 1.00 83.56 442 GLY A CA 1
ATOM 3625 C C . GLY A 1 442 ? -35.320 2.931 36.700 1.00 83.56 442 GLY A C 1
ATOM 3626 O O . GLY A 1 442 ? -36.374 3.529 36.468 1.00 83.56 442 GLY A O 1
ATOM 3627 N N . ALA A 1 443 ? -35.246 1.597 36.680 1.00 84.88 443 ALA A N 1
ATOM 3628 C CA . ALA A 1 443 ? -36.328 0.711 36.249 1.00 84.88 443 ALA A CA 1
ATOM 3629 C C . ALA A 1 443 ? -37.634 0.930 37.031 1.00 84.88 443 ALA A C 1
ATOM 3631 O O . ALA A 1 443 ? -38.704 0.985 36.427 1.00 84.88 443 ALA A O 1
ATOM 3632 N N . ASN A 1 444 ? -37.568 1.152 38.352 1.00 83.12 444 ASN A N 1
ATOM 3633 C CA . ASN A 1 444 ? -38.763 1.418 39.168 1.00 83.12 444 ASN A CA 1
ATOM 3634 C C . ASN A 1 444 ? -39.483 2.705 38.751 1.00 83.12 444 ASN A C 1
ATOM 3636 O O . ASN A 1 444 ? -40.711 2.734 38.671 1.00 83.12 444 ASN A O 1
ATOM 3640 N N . LYS A 1 445 ? -38.719 3.758 38.443 1.00 85.12 445 LYS A N 1
ATOM 3641 C CA . LYS A 1 445 ? -39.258 5.038 37.970 1.00 85.12 445 LYS A CA 1
ATOM 3642 C C . LYS A 1 445 ? -39.851 4.907 36.564 1.00 85.12 445 LYS A C 1
ATOM 3644 O O . LYS A 1 445 ? -40.893 5.482 36.277 1.00 85.12 445 LYS A O 1
ATOM 3649 N N . ILE A 1 446 ? -39.206 4.127 35.695 1.00 85.31 446 ILE A N 1
ATOM 3650 C CA . ILE A 1 446 ? -39.676 3.879 34.325 1.00 85.31 446 ILE A CA 1
ATOM 3651 C C . ILE A 1 446 ? -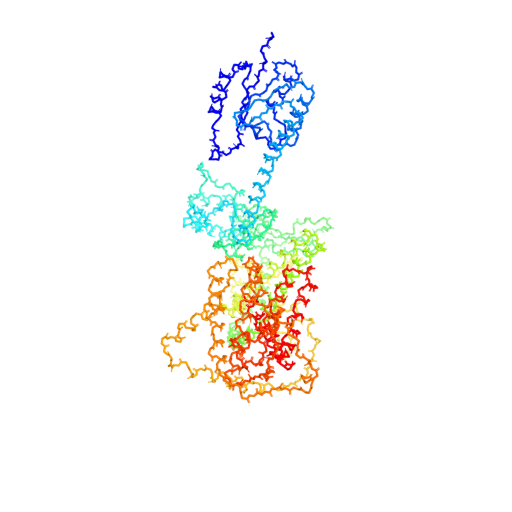40.936 3.004 34.327 1.00 85.31 446 ILE A C 1
ATOM 3653 O O . ILE A 1 446 ? -41.831 3.212 33.510 1.00 85.31 446 ILE A O 1
ATOM 3657 N N . ALA A 1 447 ? -41.045 2.038 35.241 1.00 84.25 447 ALA A N 1
ATOM 3658 C CA . ALA A 1 447 ? -42.230 1.198 35.366 1.00 84.25 447 ALA A CA 1
ATOM 3659 C C . ALA A 1 447 ? -43.453 1.986 35.858 1.00 84.25 447 ALA A C 1
ATOM 3661 O O . ALA A 1 447 ? -44.551 1.754 35.355 1.00 84.25 447 ALA A O 1
ATOM 3662 N N . SER A 1 448 ? -43.275 2.929 36.790 1.00 82.56 448 SER A N 1
ATOM 3663 C CA . SER A 1 448 ? -44.375 3.738 37.333 1.00 82.56 448 SER A CA 1
ATOM 3664 C C . SER A 1 448 ? -44.852 4.857 36.400 1.00 82.56 448 SER A C 1
ATOM 3666 O O . SER A 1 448 ? -46.016 5.246 36.471 1.00 82.56 448 SER A O 1
ATOM 3668 N N . ASP A 1 449 ? -44.004 5.345 35.491 1.00 84.19 449 ASP A N 1
ATOM 3669 C CA . ASP A 1 449 ? -44.380 6.370 34.512 1.00 84.19 449 ASP A CA 1
ATOM 3670 C C . ASP A 1 449 ? -45.194 5.774 33.351 1.00 84.19 449 ASP A C 1
ATOM 3672 O O . ASP A 1 449 ? -44.650 5.075 32.501 1.00 84.19 449 ASP A O 1
ATOM 3676 N N . ASN A 1 450 ? -46.499 6.046 33.283 1.00 78.88 450 ASN A N 1
ATOM 3677 C CA . ASN A 1 450 ? -47.366 5.604 32.179 1.00 78.88 450 ASN A CA 1
ATOM 3678 C C . ASN A 1 450 ? -47.545 6.658 31.069 1.00 78.88 450 ASN A C 1
ATOM 3680 O O . ASN A 1 450 ? -48.290 6.416 30.120 1.00 78.88 450 ASN A O 1
ATOM 3684 N N . ILE A 1 451 ? -46.863 7.804 31.164 1.00 77.06 451 ILE A N 1
ATOM 3685 C CA . ILE A 1 451 ? -46.939 8.901 30.193 1.00 77.06 451 ILE A CA 1
ATOM 3686 C C . ILE A 1 451 ? -45.892 8.682 29.091 1.00 77.06 451 ILE A C 1
ATOM 3688 O O . ILE A 1 451 ? -46.215 8.743 27.903 1.00 77.06 451 ILE A O 1
ATOM 3692 N N . ASN A 1 452 ? -44.644 8.362 29.455 1.00 82.25 452 ASN A N 1
ATOM 3693 C CA . ASN A 1 452 ? -43.554 8.198 28.488 1.00 82.25 452 ASN A CA 1
ATOM 3694 C C . ASN A 1 452 ? -43.338 6.740 28.034 1.00 82.25 452 ASN A C 1
ATOM 3696 O O . ASN A 1 452 ? -42.432 6.029 28.476 1.00 82.25 452 ASN A O 1
ATOM 3700 N N . LEU A 1 453 ? -44.151 6.288 27.076 1.00 84.00 453 LEU A N 1
ATOM 3701 C CA . LEU A 1 453 ? -44.090 4.912 26.560 1.00 84.00 453 LEU A CA 1
ATOM 3702 C C . LEU A 1 453 ? -42.829 4.604 25.726 1.00 84.00 453 LEU A C 1
ATOM 3704 O O . LEU A 1 453 ? -42.411 3.447 25.650 1.00 84.00 453 LEU A O 1
ATOM 3708 N N . PHE A 1 454 ? -42.191 5.612 25.119 1.00 83.00 454 PHE A N 1
ATOM 3709 C CA . PHE A 1 454 ? -40.946 5.420 24.360 1.00 83.00 454 PHE A CA 1
ATOM 3710 C C . PHE A 1 454 ? -39.756 5.141 25.270 1.00 83.00 454 PHE A C 1
ATOM 3712 O O . PHE A 1 454 ? -38.908 4.320 24.928 1.00 83.00 454 PHE A O 1
ATOM 3719 N N . GLN A 1 455 ? -39.720 5.757 26.451 1.00 83.94 455 GLN A N 1
ATOM 3720 C CA . GLN A 1 455 ? -38.692 5.467 27.444 1.00 83.94 455 GLN A CA 1
ATOM 3721 C C . GLN A 1 455 ? -38.779 4.013 27.934 1.00 83.94 455 GLN A C 1
ATOM 3723 O O . GLN A 1 455 ? -37.750 3.349 28.048 1.00 83.94 455 GLN A O 1
ATOM 3728 N N . LYS A 1 456 ? -39.996 3.469 28.110 1.00 86.94 456 LYS A N 1
ATOM 3729 C CA . LYS A 1 456 ? -40.191 2.033 28.390 1.00 86.94 456 LYS A CA 1
ATOM 3730 C C . LYS A 1 456 ? -39.682 1.149 27.249 1.00 86.94 456 LYS A C 1
ATOM 3732 O O . LYS A 1 456 ? -39.023 0.147 27.506 1.00 86.94 456 LYS A O 1
ATOM 3737 N N . ARG A 1 457 ? -39.959 1.512 25.987 1.00 84.75 457 ARG A N 1
ATOM 3738 C CA . ARG A 1 457 ? -39.450 0.786 24.805 1.00 84.75 457 ARG A CA 1
ATOM 3739 C C . ARG A 1 457 ? -37.925 0.733 24.801 1.00 84.75 457 ARG A C 1
ATOM 3741 O O . ARG A 1 457 ? -37.365 -0.337 24.586 1.00 84.75 457 ARG A O 1
ATOM 3748 N N . GLU A 1 458 ? -37.267 1.872 24.990 1.00 83.88 458 GLU A N 1
ATOM 3749 C CA . GLU A 1 458 ? -35.802 1.947 24.993 1.00 83.88 458 GLU A CA 1
ATOM 3750 C C . GLU A 1 458 ? -35.205 1.131 26.142 1.00 83.88 458 GLU A C 1
ATOM 3752 O O . GLU A 1 458 ? -34.266 0.368 25.919 1.00 83.88 458 GLU A O 1
ATOM 3757 N N . PHE A 1 459 ? -35.810 1.179 27.332 1.00 85.56 459 PHE A N 1
ATOM 3758 C CA . PHE A 1 459 ? -35.401 0.326 28.446 1.00 85.56 459 PHE A CA 1
ATOM 3759 C C . PHE A 1 459 ? -35.552 -1.168 28.114 1.00 85.56 459 PHE A C 1
ATOM 3761 O O . PHE A 1 459 ? -34.602 -1.931 28.264 1.00 85.56 459 PHE A O 1
ATOM 3768 N N . LEU A 1 460 ? -36.698 -1.594 27.571 1.00 83.88 460 LEU A N 1
ATOM 3769 C CA . LEU A 1 460 ? -36.926 -2.991 27.181 1.00 83.88 460 LEU A CA 1
ATOM 3770 C C . LEU A 1 460 ? -35.938 -3.463 26.100 1.00 83.88 460 LEU A C 1
ATOM 3772 O O . LEU A 1 460 ? -35.406 -4.567 26.200 1.00 83.88 460 LEU A O 1
ATOM 3776 N N . LYS A 1 461 ? -35.602 -2.615 25.121 1.00 82.81 461 LYS A N 1
ATOM 3777 C CA . LYS A 1 461 ? -34.520 -2.909 24.166 1.00 82.81 461 LYS A CA 1
ATOM 3778 C C . LYS A 1 461 ? -33.169 -3.069 24.861 1.00 82.81 461 LYS A C 1
ATOM 3780 O O . LYS A 1 461 ? -32.442 -4.002 24.534 1.00 82.81 461 LYS A O 1
ATOM 3785 N N . LYS A 1 462 ? -32.840 -2.183 25.810 1.00 80.44 462 LYS A N 1
ATOM 3786 C CA . LYS A 1 462 ? -31.582 -2.223 26.573 1.00 80.44 462 LYS A CA 1
ATOM 3787 C C . LYS A 1 462 ? -31.473 -3.495 27.417 1.00 80.44 462 LYS A C 1
ATOM 3789 O O . LYS A 1 462 ? -30.402 -4.089 27.479 1.00 80.44 462 LYS A O 1
ATOM 3794 N N . THR A 1 463 ? -32.591 -3.966 27.977 1.00 75.75 463 THR A N 1
ATOM 3795 C CA . THR A 1 463 ? -32.647 -5.252 28.693 1.00 75.75 463 THR A CA 1
ATOM 3796 C C . THR A 1 463 ? -32.461 -6.473 27.791 1.00 75.75 463 THR A C 1
ATOM 3798 O O . THR A 1 463 ? -32.250 -7.560 28.306 1.00 75.75 463 THR A O 1
ATOM 3801 N N . GLY A 1 464 ? -32.516 -6.327 26.460 1.00 64.12 464 GLY A N 1
ATOM 3802 C CA . GLY A 1 464 ? -32.341 -7.436 25.518 1.00 64.12 464 GLY A CA 1
ATOM 3803 C C . GLY A 1 464 ? -33.453 -8.487 25.580 1.00 64.12 464 GLY A C 1
ATOM 3804 O O . GLY A 1 464 ? -33.227 -9.634 25.204 1.00 64.12 464 GLY A O 1
ATOM 3805 N N . SER A 1 465 ? -34.636 -8.113 26.069 1.00 66.44 465 SER A N 1
ATOM 3806 C CA . SER A 1 465 ? -35.760 -9.026 26.261 1.00 66.44 465 SER A CA 1
ATOM 3807 C C . SER A 1 465 ? -36.316 -9.533 24.927 1.00 66.44 465 SER A C 1
ATOM 3809 O O . SER A 1 465 ? -36.811 -8.764 24.099 1.00 66.44 465 SER A O 1
ATOM 3811 N N . ASN A 1 466 ? -36.283 -10.851 24.716 1.00 78.75 466 ASN A N 1
ATOM 3812 C CA . ASN A 1 466 ? -37.013 -11.479 23.616 1.00 78.75 466 ASN A CA 1
ATOM 3813 C C . ASN A 1 466 ? -38.495 -11.551 24.001 1.00 78.75 466 ASN A C 1
ATOM 3815 O O . ASN A 1 466 ? -38.971 -12.566 24.503 1.00 78.75 466 ASN A O 1
ATOM 3819 N N . LEU A 1 467 ? -39.226 -10.453 23.798 1.00 86.25 467 LEU A N 1
ATOM 3820 C CA . LEU A 1 467 ? -40.640 -10.376 24.161 1.00 86.25 467 LEU A CA 1
ATOM 3821 C C . LEU A 1 467 ? -41.502 -11.218 23.212 1.00 86.25 467 LEU A C 1
ATOM 3823 O O . LEU A 1 467 ? -41.518 -10.995 21.994 1.00 86.25 467 LEU A O 1
ATOM 3827 N N . ILE A 1 468 ? -42.265 -12.151 23.779 1.00 88.81 468 ILE A N 1
ATOM 3828 C CA . ILE A 1 468 ? -43.145 -13.066 23.052 1.00 88.81 468 ILE A CA 1
ATOM 3829 C C . ILE A 1 468 ? -44.590 -12.843 23.500 1.00 88.81 468 ILE A C 1
ATOM 3831 O O . ILE A 1 468 ? -44.932 -13.047 24.654 1.00 88.81 468 ILE A O 1
ATOM 3835 N N . LEU A 1 469 ? -45.475 -12.469 22.576 1.00 89.44 469 LEU A N 1
ATOM 3836 C CA . LEU A 1 469 ? -46.911 -12.358 22.831 1.00 89.44 469 LEU A CA 1
ATOM 3837 C C . LEU A 1 469 ? -47.624 -13.658 22.447 1.00 89.44 469 LEU A C 1
ATOM 3839 O O . LEU A 1 469 ? -47.651 -14.034 21.266 1.00 89.44 469 LEU A O 1
ATOM 3843 N N . LYS A 1 470 ? -48.252 -14.308 23.430 1.00 89.00 470 LYS A N 1
ATOM 3844 C CA . LYS A 1 470 ? -49.106 -15.489 23.246 1.00 89.00 470 LYS A CA 1
ATOM 3845 C C . LYS A 1 470 ? -50.326 -15.398 24.162 1.00 89.00 470 LYS A C 1
ATOM 3847 O O . LYS A 1 470 ? -50.209 -15.133 25.347 1.00 89.00 470 LYS A O 1
ATOM 3852 N N . ASN A 1 471 ? -51.515 -15.606 23.610 1.00 87.06 471 ASN A N 1
ATOM 3853 C CA . ASN A 1 471 ? -52.804 -15.597 24.302 1.00 87.06 471 ASN A CA 1
ATOM 3854 C C . ASN A 1 471 ? -53.042 -14.333 25.155 1.00 87.06 471 ASN A C 1
ATOM 3856 O O . ASN A 1 471 ? -53.545 -14.419 26.269 1.00 87.06 471 ASN A O 1
ATOM 3860 N N . ARG A 1 472 ? -52.687 -13.151 24.621 1.00 87.81 472 ARG A N 1
ATOM 3861 C CA . ARG A 1 472 ? -52.718 -11.839 25.314 1.00 87.81 472 ARG A CA 1
ATOM 3862 C C . ARG A 1 472 ? -51.791 -11.714 26.533 1.00 87.81 472 ARG A C 1
ATOM 3864 O O . ARG A 1 472 ? -51.921 -10.749 27.282 1.00 87.81 472 ARG A O 1
ATOM 3871 N N . ILE A 1 473 ? -50.851 -12.638 26.697 1.00 87.88 473 ILE A N 1
ATOM 3872 C CA . ILE A 1 473 ? -49.806 -12.588 27.715 1.00 87.88 473 ILE A CA 1
ATOM 3873 C C . ILE A 1 473 ? -48.477 -12.308 27.014 1.00 87.88 473 ILE A C 1
ATOM 3875 O O . ILE A 1 473 ? -48.138 -12.969 26.027 1.00 87.88 473 ILE A O 1
ATOM 3879 N N . VAL A 1 474 ? -47.757 -11.293 27.483 1.00 87.00 474 VAL A N 1
ATOM 3880 C CA . VAL A 1 474 ? -46.387 -11.005 27.059 1.00 87.00 474 VAL A CA 1
ATOM 3881 C C . VAL A 1 474 ? -45.450 -11.766 27.978 1.00 87.00 474 VAL A C 1
ATOM 3883 O O . VAL A 1 474 ? -45.389 -11.483 29.171 1.00 87.00 474 VAL A O 1
ATOM 3886 N N . ASP A 1 475 ? -44.726 -12.719 27.414 1.00 84.31 475 ASP A N 1
ATOM 3887 C CA . ASP A 1 475 ? -43.624 -13.402 28.070 1.00 84.31 475 ASP A CA 1
ATOM 3888 C C . ASP A 1 475 ? -42.295 -12.732 27.702 1.00 84.31 475 ASP A C 1
ATOM 3890 O O . ASP A 1 475 ? -42.170 -12.107 26.642 1.00 84.31 475 ASP A O 1
ATOM 3894 N N . CYS A 1 476 ? -41.319 -12.828 28.594 1.00 81.25 476 CYS A N 1
ATOM 3895 C CA . CYS A 1 476 ? -40.055 -12.117 28.502 1.00 81.25 476 CYS A CA 1
ATOM 3896 C C . CYS A 1 476 ? -38.909 -13.067 28.833 1.00 81.25 476 CYS A C 1
ATOM 3898 O O . CYS A 1 476 ? -38.713 -13.429 29.991 1.00 81.25 476 CYS A O 1
ATOM 3900 N N . ASP A 1 477 ? -38.136 -13.435 27.814 1.00 78.50 477 ASP A N 1
ATOM 3901 C CA . ASP A 1 477 ? -36.877 -14.139 28.022 1.00 78.50 477 ASP A CA 1
ATOM 3902 C C . ASP A 1 477 ? -35.758 -13.103 28.182 1.00 78.50 477 ASP A C 1
ATOM 3904 O O . ASP A 1 477 ? -35.459 -12.339 27.252 1.00 78.50 477 ASP A O 1
ATOM 3908 N N . LEU A 1 478 ? -35.220 -13.013 29.400 1.00 76.50 478 LEU A N 1
ATOM 3909 C CA . LEU A 1 478 ? -34.202 -12.039 29.774 1.00 76.50 478 LEU A CA 1
ATOM 3910 C C . LEU A 1 478 ? -32.803 -12.630 29.577 1.00 76.50 478 LEU A C 1
ATOM 3912 O O . LEU A 1 478 ? -32.551 -13.766 29.981 1.00 76.50 478 LEU A O 1
ATOM 3916 N N . PRO A 1 479 ? -31.849 -11.845 29.053 1.00 73.19 479 PRO A N 1
ATOM 3917 C CA . PRO A 1 479 ? -30.445 -12.219 29.065 1.00 73.19 479 PRO A CA 1
ATOM 3918 C C . PRO A 1 479 ? -29.964 -12.523 30.487 1.00 73.19 479 PRO A C 1
ATOM 3920 O O . PRO A 1 479 ? -30.396 -11.885 31.449 1.00 73.19 479 PRO A O 1
ATOM 3923 N N . GLU A 1 480 ? -29.007 -13.444 30.601 1.00 69.94 480 GLU A N 1
ATOM 3924 C CA . GLU A 1 480 ? -28.487 -13.988 31.866 1.00 69.94 480 GLU A CA 1
ATOM 3925 C C . GLU A 1 480 ? -28.135 -12.909 32.911 1.00 69.94 480 GLU A C 1
ATOM 3927 O O . GLU A 1 480 ? -28.408 -13.068 34.097 1.00 69.94 480 GLU A O 1
ATOM 3932 N N . GLN A 1 481 ? -27.631 -11.763 32.450 1.00 74.75 481 GLN A N 1
ATOM 3933 C CA . GLN A 1 481 ? -27.229 -10.608 33.263 1.00 74.75 481 GLN A CA 1
ATOM 3934 C C . GLN A 1 481 ? -28.415 -9.945 33.982 1.00 74.75 481 GLN A C 1
ATOM 3936 O O . GLN A 1 481 ? -28.358 -9.663 35.175 1.00 74.75 481 GLN A O 1
ATOM 3941 N N . TRP A 1 482 ? -29.517 -9.726 33.261 1.00 76.88 482 TRP A N 1
ATOM 3942 C CA . TRP A 1 482 ? -30.748 -9.159 33.816 1.00 76.88 482 TRP A CA 1
ATOM 3943 C C . TRP A 1 482 ? -31.538 -10.216 34.595 1.00 76.88 482 TRP A C 1
ATOM 3945 O O . TRP A 1 482 ? -32.157 -9.906 35.612 1.00 76.88 482 TRP A O 1
ATOM 3955 N N . ALA A 1 483 ? -31.460 -11.481 34.172 1.00 75.81 483 ALA A N 1
ATOM 3956 C CA . ALA A 1 483 ? -32.034 -12.611 34.896 1.00 75.81 483 ALA A CA 1
ATOM 3957 C C . ALA A 1 483 ? -31.348 -12.869 36.255 1.00 75.81 483 ALA A C 1
ATOM 3959 O O . ALA A 1 483 ? -31.974 -13.409 37.166 1.00 75.81 483 ALA A O 1
ATOM 3960 N N . ALA A 1 484 ? -30.093 -12.453 36.444 1.00 73.44 484 ALA A N 1
ATOM 3961 C CA . ALA A 1 484 ? -29.423 -12.534 37.741 1.00 73.44 484 ALA A CA 1
ATOM 3962 C C . ALA A 1 484 ? -30.098 -11.649 38.808 1.00 73.44 484 ALA A C 1
ATOM 3964 O O . ALA A 1 484 ? -30.166 -12.042 39.970 1.00 73.44 484 ALA A O 1
ATOM 3965 N N . LEU A 1 485 ? -30.674 -10.506 38.414 1.00 74.00 485 LEU A N 1
ATOM 3966 C CA . LEU A 1 485 ? -31.406 -9.612 39.324 1.00 74.00 485 LEU A CA 1
ATOM 3967 C C . LEU A 1 485 ? -32.760 -10.195 39.772 1.00 74.00 485 LEU A C 1
ATOM 3969 O O . LEU A 1 485 ? -33.251 -9.868 40.853 1.00 74.00 485 LEU A O 1
ATOM 3973 N N . LEU A 1 486 ? -33.337 -11.097 38.969 1.00 67.81 486 LEU A N 1
ATOM 3974 C CA . LEU A 1 486 ? -34.565 -11.835 39.284 1.00 67.81 486 LEU A CA 1
ATOM 3975 C C . LEU A 1 486 ? -34.360 -12.903 40.364 1.00 67.81 486 LEU A C 1
ATOM 3977 O O . LEU A 1 486 ? -35.278 -13.188 41.136 1.00 67.81 486 LEU A O 1
ATOM 3981 N N . ARG A 1 487 ? -33.167 -13.510 40.425 1.00 54.03 487 ARG A N 1
ATOM 3982 C CA . ARG A 1 487 ? -32.817 -14.549 41.403 1.00 54.03 487 ARG A CA 1
ATOM 3983 C C . ARG A 1 487 ? -32.516 -13.914 42.760 1.00 54.03 487 ARG A C 1
ATOM 3985 O O . ARG A 1 487 ? -31.395 -13.971 43.253 1.00 54.03 487 ARG A O 1
ATOM 3992 N N . ARG A 1 488 ? -33.523 -13.313 43.398 1.00 50.59 488 ARG A N 1
ATOM 3993 C CA . ARG A 1 488 ? -33.413 -12.965 44.819 1.00 50.59 488 ARG A CA 1
ATOM 3994 C C . ARG A 1 488 ? -33.399 -14.268 45.619 1.00 50.59 488 ARG A C 1
ATOM 3996 O O . ARG A 1 488 ? -34.382 -15.008 45.550 1.00 50.59 488 ARG A O 1
ATOM 4003 N N . PRO A 1 489 ? -32.344 -14.577 46.392 1.00 38.00 489 PRO A N 1
ATOM 4004 C CA . PRO A 1 489 ? -32.438 -15.653 47.356 1.00 38.00 489 PRO A CA 1
ATOM 4005 C C . PRO A 1 489 ? -33.480 -15.218 48.390 1.00 38.00 489 PRO A C 1
ATOM 4007 O O . PRO A 1 489 ? -33.265 -14.276 49.152 1.00 38.00 489 PRO A O 1
ATOM 4010 N N . THR A 1 490 ? -34.633 -15.887 48.416 1.00 33.34 490 THR A N 1
ATOM 4011 C CA . THR A 1 490 ? -35.481 -15.890 49.610 1.00 33.34 490 THR A CA 1
ATOM 4012 C C . THR A 1 490 ? -34.579 -16.253 50.778 1.00 33.34 490 THR A C 1
ATOM 4014 O O . THR A 1 490 ? -33.838 -17.235 50.698 1.00 33.34 490 THR A O 1
ATOM 4017 N N . SER A 1 491 ? -34.578 -15.414 51.806 1.00 38.16 491 SER A N 1
ATOM 4018 C CA . SER A 1 491 ? -33.672 -15.459 52.948 1.00 38.16 491 SER A CA 1
ATOM 4019 C C . SER A 1 491 ? -33.576 -16.858 53.571 1.00 38.16 491 SER A C 1
ATOM 4021 O O . SER A 1 491 ? -34.334 -17.177 54.480 1.00 38.16 491 SER A O 1
ATOM 4023 N N . ARG A 1 492 ? -32.641 -17.697 53.091 1.00 33.09 492 ARG A N 1
ATOM 4024 C CA . ARG A 1 492 ? -31.952 -18.750 53.867 1.00 33.09 492 ARG A CA 1
ATOM 4025 C C . ARG A 1 492 ? -30.963 -19.638 53.118 1.00 33.09 492 ARG A C 1
ATOM 4027 O O . ARG A 1 492 ? -30.145 -20.233 53.803 1.00 33.09 492 ARG A O 1
ATOM 4034 N N . ASN A 1 493 ? -30.936 -19.691 51.789 1.00 31.25 493 ASN A N 1
ATOM 4035 C CA . ASN A 1 493 ? -29.973 -20.553 51.092 1.00 31.25 493 ASN A CA 1
ATOM 4036 C C . ASN A 1 493 ? -29.020 -19.728 50.221 1.00 31.25 493 ASN A C 1
ATOM 4038 O O . ASN A 1 493 ? -29.421 -19.166 49.204 1.00 31.25 493 ASN A O 1
ATOM 4042 N N . ARG A 1 494 ? -27.746 -19.659 50.632 1.00 36.28 494 ARG A N 1
ATOM 4043 C CA . ARG A 1 494 ? -26.638 -19.278 49.748 1.00 36.28 494 ARG A CA 1
ATOM 4044 C C . ARG A 1 494 ? -26.532 -20.361 48.671 1.00 36.28 494 ARG A C 1
ATOM 4046 O O . ARG A 1 494 ? -26.137 -21.476 48.987 1.00 36.28 494 ARG A O 1
ATOM 4053 N N . ALA A 1 495 ? -26.939 -20.050 47.445 1.00 33.81 495 ALA A N 1
ATOM 4054 C CA . ALA A 1 495 ? -26.662 -20.897 46.291 1.00 33.81 495 ALA A CA 1
ATOM 4055 C C . ALA A 1 495 ? -25.208 -20.690 45.835 1.00 33.81 495 ALA A C 1
ATOM 4057 O O . ALA A 1 495 ? -24.697 -19.570 45.891 1.00 33.81 495 ALA A O 1
ATOM 4058 N N . GLU A 1 496 ? -24.562 -21.779 45.422 1.00 35.25 496 GLU A N 1
ATOM 4059 C CA . GLU A 1 496 ? -23.186 -21.825 44.921 1.00 35.25 496 GLU A CA 1
ATOM 4060 C C . GLU A 1 496 ? -23.024 -21.071 43.581 1.00 35.25 496 GLU A C 1
ATOM 4062 O O . GLU A 1 496 ? -23.835 -21.218 42.669 1.00 35.25 496 GLU A O 1
ATOM 4067 N N . ASP A 1 497 ? -21.965 -20.254 43.507 1.00 36.78 497 ASP A N 1
ATOM 4068 C CA . ASP A 1 497 ? -21.198 -19.787 42.336 1.00 36.78 497 ASP A CA 1
ATOM 4069 C C . ASP A 1 497 ? -21.901 -19.593 40.973 1.00 36.78 497 ASP A C 1
ATOM 4071 O O . ASP A 1 497 ? -21.474 -20.121 39.946 1.00 36.78 497 ASP A O 1
ATOM 4075 N N . THR A 1 498 ? -22.881 -18.688 40.897 1.00 41.19 498 THR A N 1
ATOM 4076 C CA . THR A 1 498 ? -23.135 -17.944 39.644 1.00 41.19 498 THR A CA 1
ATOM 4077 C C . THR A 1 498 ? -23.109 -16.445 39.925 1.00 41.19 498 THR A C 1
ATOM 4079 O O . THR A 1 498 ? -24.052 -15.906 40.506 1.00 41.19 498 THR A O 1
ATOM 4082 N N . GLY A 1 499 ? -22.007 -15.778 39.574 1.00 49.53 499 GLY A N 1
ATOM 4083 C CA . GLY A 1 499 ? -21.830 -14.337 39.774 1.00 49.53 499 GLY A CA 1
ATOM 4084 C C . GLY A 1 499 ? -22.777 -13.487 38.916 1.00 49.53 499 GLY A C 1
ATOM 4085 O O . GLY A 1 499 ? -23.241 -13.919 37.867 1.00 49.53 499 GLY A O 1
ATOM 4086 N N . VAL A 1 500 ? -23.033 -12.251 39.357 1.00 52.53 500 VAL A N 1
ATOM 4087 C CA . VAL A 1 500 ? -23.842 -11.227 38.649 1.00 52.53 500 VAL A CA 1
ATOM 4088 C C . VAL A 1 500 ? -23.033 -10.543 37.525 1.00 52.53 500 VAL A C 1
ATOM 4090 O O . VAL A 1 500 ? -23.508 -9.633 36.849 1.00 52.53 500 VAL A O 1
ATOM 4093 N N . GLU A 1 501 ? -21.782 -10.959 37.321 1.00 45.00 501 GLU A N 1
ATOM 4094 C CA . GLU A 1 501 ? -20.894 -10.395 36.310 1.00 45.00 501 GLU A CA 1
ATOM 4095 C C . GLU A 1 501 ? -21.430 -10.676 34.893 1.00 45.00 501 GLU A C 1
ATOM 4097 O O . GLU A 1 501 ? -21.812 -11.808 34.587 1.00 45.00 501 GLU A O 1
ATOM 4102 N N . PRO A 1 502 ? -21.430 -9.686 33.982 1.00 38.31 502 PRO A N 1
ATOM 4103 C CA . PRO A 1 502 ? -21.696 -9.950 32.582 1.00 38.31 502 PRO A CA 1
ATOM 4104 C C . PRO A 1 502 ? -20.653 -10.932 32.051 1.00 38.31 502 PRO A C 1
ATOM 4106 O O . PRO A 1 502 ? -19.475 -10.834 32.402 1.00 38.31 502 PRO A O 1
ATOM 4109 N N . VAL A 1 503 ? -21.072 -11.856 31.177 1.00 37.69 503 VAL A N 1
ATOM 4110 C CA . VAL A 1 503 ? -20.157 -12.758 30.462 1.00 37.69 503 VAL A CA 1
ATOM 4111 C C . VAL A 1 503 ? -18.999 -11.921 29.928 1.00 37.69 503 VAL A C 1
ATOM 4113 O O . VAL A 1 503 ? -19.201 -11.059 29.067 1.00 37.69 503 VAL A O 1
ATOM 4116 N N . ARG A 1 504 ? -17.792 -12.124 30.482 1.00 36.91 504 ARG A N 1
ATOM 4117 C CA . ARG A 1 504 ? -16.604 -11.369 30.072 1.00 36.91 504 ARG A CA 1
ATOM 4118 C C . ARG A 1 504 ? -16.533 -11.456 28.553 1.00 36.91 504 ARG A C 1
ATOM 4120 O O . ARG A 1 504 ? -16.507 -12.555 28.008 1.00 36.91 504 ARG A O 1
ATOM 4127 N N . ALA A 1 505 ? -16.457 -10.323 27.858 1.00 33.09 505 ALA A N 1
ATOM 4128 C CA . ALA A 1 505 ? -16.373 -10.299 26.393 1.00 33.09 505 ALA A CA 1
ATOM 4129 C C . ALA A 1 505 ? -15.151 -11.080 25.835 1.00 33.09 505 ALA A C 1
ATOM 4131 O O . ALA A 1 505 ? -15.067 -11.317 24.633 1.00 33.09 505 ALA A O 1
ATOM 4132 N N . CYS A 1 506 ? -14.225 -11.506 26.707 1.00 32.56 506 CYS A N 1
ATOM 4133 C CA . CYS A 1 506 ? -13.082 -12.381 26.424 1.00 32.56 506 CYS A CA 1
ATOM 4134 C C . CYS A 1 506 ? -13.260 -13.863 26.830 1.00 32.56 506 CYS A C 1
ATOM 4136 O O . CYS A 1 506 ? -12.343 -14.653 26.618 1.00 32.56 506 CYS A O 1
ATOM 4138 N N . ALA A 1 507 ? -14.385 -14.283 27.420 1.00 28.28 507 ALA A N 1
ATOM 4139 C CA . ALA A 1 507 ? -14.543 -15.649 27.939 1.00 28.28 507 ALA A CA 1
ATOM 4140 C C . ALA A 1 507 ? -14.609 -16.723 26.838 1.00 28.28 507 ALA A C 1
ATOM 4142 O O . ALA A 1 507 ? -14.309 -17.887 27.099 1.00 28.28 507 ALA A O 1
ATOM 4143 N N . HIS A 1 508 ? -14.930 -16.347 25.596 1.00 27.36 508 HIS A N 1
ATOM 4144 C CA . HIS A 1 508 ? -15.098 -17.306 24.503 1.00 27.36 508 HIS A CA 1
ATOM 4145 C C . HIS A 1 508 ? -13.801 -17.979 24.004 1.00 27.36 508 HIS A C 1
ATOM 4147 O O . HIS A 1 508 ? -13.892 -18.911 23.209 1.00 27.36 508 HIS A O 1
ATOM 4153 N N . GLU A 1 509 ? -12.615 -17.589 24.492 1.00 30.72 509 GLU A N 1
ATOM 4154 C CA . GLU A 1 509 ? -11.334 -18.221 24.112 1.00 30.72 509 GLU A CA 1
ATOM 4155 C C . GLU A 1 509 ? -10.564 -18.890 25.266 1.00 30.72 509 GLU A C 1
ATOM 4157 O O . GLU A 1 509 ? -9.602 -19.618 25.015 1.00 30.72 509 GLU A O 1
ATOM 4162 N N . PHE A 1 510 ? -10.996 -18.743 26.525 1.00 28.73 510 PHE A N 1
ATOM 4163 C CA . PHE A 1 510 ? -10.259 -19.295 27.675 1.00 28.73 510 PHE A CA 1
ATOM 4164 C C . PHE A 1 510 ? -10.471 -20.799 27.916 1.00 28.73 510 PHE A C 1
ATOM 4166 O O . PHE A 1 510 ? -9.658 -21.439 28.583 1.00 28.73 510 PHE A O 1
ATOM 4173 N N . SER A 1 511 ? -11.503 -21.406 27.326 1.00 27.58 511 SER A N 1
ATOM 4174 C CA . SER A 1 511 ? -11.824 -22.829 27.512 1.00 27.58 511 SER A CA 1
ATOM 4175 C C . SER A 1 511 ? -10.872 -23.803 26.797 1.00 27.58 511 SER A C 1
ATOM 4177 O O . SER A 1 511 ? -10.965 -25.006 27.019 1.00 27.58 511 SER A O 1
ATOM 4179 N N . ARG A 1 512 ? -9.909 -23.327 25.988 1.00 29.19 512 ARG A N 1
ATOM 4180 C CA . ARG A 1 512 ? -8.910 -24.189 25.314 1.00 29.19 512 ARG A CA 1
ATOM 4181 C C . ARG A 1 512 ? -7.553 -24.297 26.014 1.00 29.19 512 ARG A C 1
ATOM 4183 O O . ARG A 1 512 ? -6.733 -25.100 25.583 1.00 29.19 512 ARG A O 1
ATOM 4190 N N . LEU A 1 513 ? -7.303 -23.537 27.082 1.00 27.64 513 LEU A N 1
ATOM 4191 C CA . LEU A 1 513 ? -5.999 -23.517 27.768 1.00 27.64 513 LEU A CA 1
ATOM 4192 C C . LEU A 1 513 ? -5.995 -24.219 29.139 1.00 27.64 513 LEU A C 1
ATOM 4194 O O . LEU A 1 513 ? -4.966 -24.248 29.806 1.00 27.64 513 LEU A O 1
ATOM 4198 N N . ALA A 1 514 ? -7.099 -24.855 29.546 1.00 25.44 514 ALA A N 1
ATOM 4199 C CA . ALA A 1 514 ? -7.231 -25.515 30.852 1.00 25.44 514 ALA A CA 1
ATOM 4200 C C . ALA A 1 514 ? -6.520 -26.887 30.981 1.00 25.44 514 ALA A C 1
ATOM 4202 O O . ALA A 1 514 ? -6.762 -27.626 31.934 1.00 25.44 514 ALA A O 1
ATOM 4203 N N . HIS A 1 515 ? -5.617 -27.241 30.062 1.00 26.70 515 HIS A N 1
ATOM 4204 C CA . HIS A 1 515 ? -4.810 -28.465 30.130 1.00 26.70 515 HIS A CA 1
ATOM 4205 C C . HIS A 1 515 ? -3.318 -28.157 30.005 1.00 26.70 515 HIS A C 1
ATOM 4207 O O . HIS A 1 515 ? -2.670 -28.592 29.066 1.00 26.70 515 HIS A O 1
ATOM 4213 N N . TYR A 1 516 ? -2.764 -27.397 30.951 1.00 24.72 516 TYR A N 1
ATOM 4214 C CA . TYR A 1 516 ? -1.331 -27.448 31.258 1.00 24.72 516 TYR A CA 1
ATOM 4215 C C . TYR A 1 516 ? -1.096 -26.908 32.677 1.00 24.72 516 TYR A C 1
ATOM 4217 O O . TYR A 1 516 ? -0.953 -25.708 32.892 1.00 24.72 516 TYR A O 1
ATOM 4225 N N . ARG A 1 517 ? -1.072 -27.801 33.674 1.00 31.34 517 ARG A N 1
ATOM 4226 C CA . ARG A 1 517 ? -0.380 -27.537 34.946 1.00 31.34 517 ARG A CA 1
ATOM 4227 C C . ARG A 1 517 ? 1.065 -28.009 34.792 1.00 31.34 517 ARG A C 1
ATOM 4229 O O . ARG A 1 517 ? 1.269 -29.188 34.510 1.00 31.34 517 ARG A O 1
ATOM 4236 N N . PRO A 1 518 ? 2.050 -27.150 35.078 1.00 26.09 518 PRO A N 1
ATOM 4237 C CA . PRO A 1 518 ? 3.243 -27.613 35.762 1.00 26.09 518 PRO A CA 1
ATOM 4238 C C . PRO A 1 518 ? 3.479 -26.841 37.064 1.00 26.09 518 PRO A C 1
ATOM 4240 O O . PRO A 1 518 ? 2.873 -25.808 37.342 1.00 26.09 518 PRO A O 1
ATOM 4243 N N . ALA A 1 519 ? 4.316 -27.457 37.887 1.00 28.08 519 ALA A N 1
ATOM 4244 C CA . ALA A 1 519 ? 4.444 -27.270 39.317 1.00 28.08 519 ALA A CA 1
ATOM 4245 C C . ALA A 1 519 ? 5.062 -25.931 39.751 1.00 28.08 519 ALA A C 1
ATOM 4247 O O . ALA A 1 519 ? 5.795 -25.272 39.017 1.00 28.08 519 ALA A O 1
ATOM 4248 N N . HIS A 1 520 ? 4.755 -25.589 41.002 1.00 32.28 520 HIS A N 1
ATOM 4249 C CA . HIS A 1 520 ? 5.293 -24.488 41.788 1.00 32.28 520 HIS A CA 1
ATOM 4250 C C . HIS A 1 520 ? 6.827 -24.367 41.738 1.00 32.28 520 HIS A C 1
ATOM 4252 O O . HIS A 1 520 ? 7.537 -25.345 41.954 1.00 32.28 520 HIS A O 1
ATOM 4258 N N . LEU A 1 521 ? 7.312 -23.129 41.603 1.00 29.16 521 LEU A N 1
ATOM 4259 C CA . LEU A 1 521 ? 8.622 -22.668 42.082 1.00 29.16 521 LEU A CA 1
ATOM 4260 C C . LEU A 1 521 ? 8.445 -21.259 42.697 1.00 29.16 521 LEU A C 1
ATOM 4262 O O . LEU A 1 521 ? 7.654 -20.477 42.160 1.00 29.16 521 LEU A O 1
ATOM 4266 N N . PRO A 1 522 ? 9.096 -20.913 43.828 1.00 36.12 522 PRO A N 1
ATOM 4267 C CA . PRO A 1 522 ? 8.743 -19.726 44.610 1.00 36.12 522 PRO A CA 1
ATOM 4268 C C . PRO A 1 522 ? 9.319 -18.434 44.009 1.00 36.12 522 PRO A C 1
ATOM 4270 O O . PRO A 1 522 ? 10.524 -18.279 43.836 1.00 36.12 522 PRO A O 1
ATOM 4273 N N . TYR A 1 523 ? 8.442 -17.463 43.758 1.00 34.06 523 TYR A N 1
ATOM 4274 C CA . TYR A 1 523 ? 8.705 -16.170 43.105 1.00 34.06 523 TYR A CA 1
ATOM 4275 C C . TYR A 1 523 ? 9.510 -15.154 43.957 1.00 34.06 523 TYR A C 1
ATOM 4277 O O . TYR A 1 523 ? 9.687 -14.005 43.554 1.00 34.06 523 TYR A O 1
ATOM 4285 N N . GLN A 1 524 ? 10.013 -15.533 45.137 1.00 37.12 524 GLN A N 1
ATOM 4286 C CA . GLN A 1 524 ? 10.675 -14.589 46.051 1.00 37.12 524 GLN A CA 1
ATOM 4287 C C . GLN A 1 524 ? 12.187 -14.407 45.807 1.00 37.12 524 GLN A C 1
ATOM 4289 O O . GLN A 1 524 ? 12.702 -13.330 46.092 1.00 37.12 524 GLN A O 1
ATOM 4294 N N . GLU A 1 525 ? 12.893 -15.358 45.183 1.00 33.50 525 GLU A N 1
ATOM 4295 C CA . GLU A 1 525 ? 14.342 -15.214 44.909 1.00 33.50 525 GLU A CA 1
ATOM 4296 C C . GLU A 1 525 ? 14.672 -14.407 43.639 1.00 33.50 525 GLU A C 1
ATOM 4298 O O . GLU A 1 525 ? 15.760 -13.841 43.517 1.00 33.50 525 GLU A O 1
ATOM 4303 N N . VAL A 1 526 ? 13.731 -14.291 42.697 1.00 37.06 526 VAL A N 1
ATOM 4304 C CA . VAL A 1 526 ? 13.949 -13.565 41.430 1.00 37.06 526 VAL A CA 1
ATOM 4305 C C . VAL A 1 526 ? 13.778 -12.052 41.611 1.00 37.06 526 VAL A C 1
ATOM 4307 O O . VAL A 1 526 ? 14.492 -11.267 40.988 1.00 37.06 526 VAL A O 1
ATOM 4310 N N . ARG A 1 527 ? 12.896 -11.624 42.524 1.00 34.12 527 ARG A N 1
ATOM 4311 C CA . ARG A 1 527 ? 12.636 -10.202 42.802 1.00 34.12 527 ARG A CA 1
ATOM 4312 C C . ARG A 1 527 ? 13.830 -9.506 43.471 1.00 34.12 527 ARG A C 1
ATOM 4314 O O . ARG A 1 527 ? 14.172 -8.395 43.079 1.00 34.12 527 ARG A O 1
ATOM 4321 N N . ALA A 1 528 ? 14.529 -10.196 44.376 1.00 34.38 528 ALA A N 1
ATOM 4322 C CA . ALA A 1 528 ? 15.698 -9.650 45.071 1.00 34.38 528 ALA A CA 1
ATOM 4323 C C . ALA A 1 528 ? 16.913 -9.429 44.144 1.00 34.38 528 ALA A C 1
ATOM 4325 O O . ALA A 1 528 ? 17.687 -8.497 44.346 1.00 34.38 528 ALA A O 1
ATOM 4326 N N . ARG A 1 529 ? 17.075 -10.239 43.086 1.00 35.81 529 ARG A N 1
ATOM 4327 C CA . ARG A 1 529 ? 18.175 -10.071 42.115 1.00 35.81 529 ARG A CA 1
ATOM 4328 C C . ARG A 1 529 ? 17.912 -8.984 41.069 1.00 35.81 529 ARG A C 1
ATOM 4330 O O . ARG A 1 529 ? 18.866 -8.417 40.545 1.00 35.81 529 ARG A O 1
ATOM 4337 N N . ILE A 1 530 ? 16.647 -8.671 40.783 1.00 37.47 530 ILE A N 1
ATOM 4338 C CA . ILE A 1 530 ? 16.269 -7.629 39.813 1.00 37.47 530 ILE A CA 1
ATOM 4339 C C . ILE A 1 530 ? 16.332 -6.228 40.448 1.00 37.47 530 ILE A C 1
ATOM 4341 O O . ILE A 1 530 ? 16.778 -5.289 39.791 1.00 37.47 530 ILE A O 1
ATOM 4345 N N . GLU A 1 531 ? 15.992 -6.084 41.734 1.00 35.66 531 GLU A N 1
ATOM 4346 C CA . GLU A 1 531 ? 16.118 -4.802 42.455 1.00 35.66 531 GLU A CA 1
ATOM 4347 C C . GLU A 1 531 ? 17.588 -4.393 42.696 1.00 35.66 531 GLU A C 1
ATOM 4349 O O . GLU A 1 531 ? 17.916 -3.209 42.633 1.00 35.66 531 GLU A O 1
ATOM 4354 N N . LEU A 1 532 ? 18.509 -5.356 42.835 1.00 34.22 532 LEU A N 1
ATOM 4355 C CA . LEU A 1 532 ? 19.957 -5.096 42.910 1.00 34.22 532 LEU A CA 1
ATOM 4356 C C . LEU A 1 532 ? 20.573 -4.649 41.569 1.00 34.22 532 LEU A C 1
ATOM 4358 O O . LEU A 1 532 ? 21.539 -3.890 41.564 1.00 34.22 532 LEU A O 1
ATOM 4362 N N . ALA A 1 533 ? 20.009 -5.064 40.430 1.00 31.30 533 ALA A N 1
ATOM 4363 C CA . ALA A 1 533 ? 20.505 -4.672 39.107 1.00 31.30 533 ALA A CA 1
ATOM 4364 C C . ALA A 1 533 ? 20.030 -3.270 38.673 1.00 31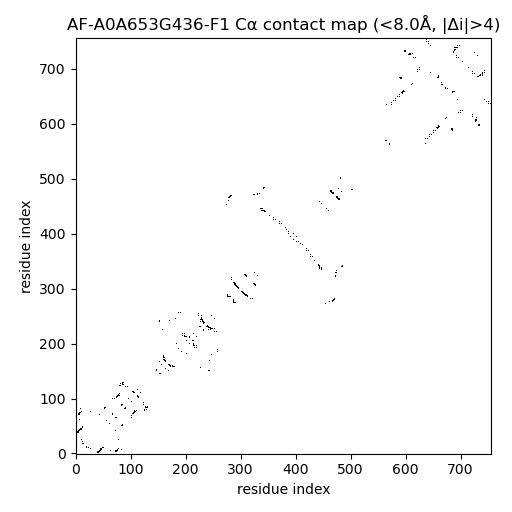.30 533 ALA A C 1
ATOM 4366 O O . ALA A 1 533 ? 20.728 -2.593 37.919 1.00 31.30 533 ALA A O 1
ATOM 4367 N N . HIS A 1 534 ? 18.873 -2.814 39.166 1.00 32.69 534 HIS A N 1
ATOM 4368 C CA . HIS A 1 534 ? 18.323 -1.497 38.826 1.00 32.69 534 HIS A CA 1
ATOM 4369 C C . HIS A 1 534 ? 18.988 -0.342 39.593 1.00 32.69 534 HIS A C 1
ATOM 4371 O O . HIS A 1 534 ? 19.154 0.741 39.032 1.00 32.69 534 HIS A O 1
ATOM 4377 N N . ASN A 1 535 ? 19.438 -0.574 40.830 1.00 32.69 535 ASN A N 1
ATOM 4378 C CA . ASN A 1 535 ? 20.045 0.477 41.655 1.00 32.69 535 ASN A CA 1
ATOM 4379 C C . ASN A 1 535 ? 21.523 0.764 41.322 1.00 32.69 535 ASN A C 1
ATOM 4381 O O . ASN A 1 535 ? 22.017 1.833 41.660 1.00 32.69 535 ASN A O 1
ATOM 4385 N N . CYS A 1 536 ? 22.224 -0.111 40.590 1.00 31.39 536 CYS A N 1
ATOM 4386 C CA . CYS A 1 536 ? 23.599 0.166 40.142 1.00 31.39 536 CYS A CA 1
ATOM 4387 C C . CYS A 1 536 ? 23.698 1.049 38.884 1.00 31.39 536 CYS A C 1
ATOM 4389 O O . CYS A 1 536 ? 24.792 1.507 38.565 1.00 31.39 536 CYS A O 1
ATOM 4391 N N . PHE A 1 537 ? 22.598 1.302 38.163 1.00 30.69 537 PHE A N 1
ATOM 4392 C CA . PHE A 1 537 ? 22.622 2.073 36.907 1.00 30.69 537 PHE A CA 1
ATOM 4393 C C . PHE A 1 537 ? 22.174 3.538 37.045 1.00 30.69 537 PHE A C 1
ATOM 4395 O O . PHE A 1 537 ? 22.317 4.302 36.090 1.00 30.69 537 PHE A O 1
ATOM 4402 N N . ALA A 1 538 ? 21.645 3.945 38.204 1.00 31.70 538 ALA A N 1
ATOM 4403 C CA . ALA A 1 538 ? 21.080 5.283 38.399 1.00 31.70 538 ALA A CA 1
ATOM 4404 C C . ALA A 1 538 ? 22.083 6.326 38.938 1.00 31.70 538 ALA A C 1
ATOM 4406 O O . ALA A 1 538 ? 21.938 7.507 38.629 1.00 31.70 538 ALA A O 1
ATOM 4407 N N . ASP A 1 539 ? 23.139 5.916 39.650 1.00 30.36 539 ASP A N 1
ATOM 4408 C CA . ASP A 1 539 ? 23.977 6.857 40.420 1.00 30.36 539 ASP A CA 1
ATOM 4409 C C . ASP A 1 539 ? 25.275 7.326 39.732 1.00 30.36 539 ASP A C 1
ATOM 4411 O O . ASP A 1 539 ? 26.011 8.139 40.287 1.00 30.36 539 ASP A O 1
ATOM 4415 N N . SER A 1 540 ? 25.567 6.904 38.497 1.00 32.81 540 SER A N 1
ATOM 4416 C CA . SER A 1 540 ? 26.809 7.291 37.794 1.00 32.81 540 SER A CA 1
ATOM 4417 C C . SER A 1 540 ? 26.628 8.304 36.653 1.00 32.81 540 SER A C 1
ATOM 4419 O O . SER A 1 540 ? 27.537 8.492 35.846 1.00 32.81 540 SER A O 1
ATOM 4421 N N . CYS A 1 541 ? 25.479 8.983 36.557 1.00 33.94 541 CYS A N 1
ATOM 4422 C CA . CYS A 1 541 ? 25.194 9.959 35.491 1.00 33.94 541 CYS A CA 1
ATOM 4423 C C . CYS A 1 541 ? 25.036 11.405 35.983 1.00 33.94 541 CYS A C 1
ATOM 4425 O O . CYS A 1 541 ? 24.179 12.145 35.510 1.00 33.94 541 CYS A O 1
ATOM 4427 N N . VAL A 1 542 ? 25.910 11.860 36.880 1.00 39.91 542 VAL A N 1
ATOM 4428 C CA . VAL A 1 542 ? 26.108 13.295 37.127 1.00 39.91 542 VAL A CA 1
ATOM 4429 C C . VAL A 1 542 ? 27.604 13.534 37.287 1.00 39.91 542 VAL A C 1
ATOM 4431 O O . VAL A 1 542 ? 28.113 13.387 38.387 1.00 39.91 542 VAL A O 1
ATOM 4434 N N . THR A 1 543 ? 28.299 13.818 36.174 1.00 41.38 543 THR A N 1
ATOM 4435 C CA . THR A 1 543 ? 29.618 14.500 36.025 1.00 41.38 543 THR A CA 1
ATOM 4436 C C . THR A 1 543 ? 30.452 13.900 34.880 1.00 41.38 543 THR A C 1
ATOM 4438 O O . THR A 1 543 ? 31.421 13.188 35.098 1.00 41.38 543 THR A O 1
ATOM 4441 N N . THR A 1 544 ? 30.134 14.207 33.617 1.00 36.03 544 THR A N 1
ATOM 4442 C CA . THR A 1 544 ? 31.111 14.041 32.518 1.00 36.03 544 THR A CA 1
ATOM 4443 C C . THR A 1 544 ? 31.007 15.183 31.503 1.00 36.03 544 THR A C 1
ATOM 4445 O O . THR A 1 544 ? 29.939 15.753 31.280 1.00 36.03 544 THR A O 1
ATOM 4448 N N . SER A 1 545 ? 32.164 15.571 30.966 1.00 40.41 545 SER A N 1
ATOM 4449 C CA . SER A 1 545 ? 32.451 16.793 30.202 1.00 40.41 545 SER A CA 1
ATOM 4450 C C . SER A 1 545 ? 31.722 16.900 28.841 1.00 40.41 545 SER A C 1
ATOM 4452 O O . SER A 1 545 ? 31.184 15.907 28.337 1.00 40.41 545 SER A O 1
ATOM 4454 N N . PRO A 1 546 ? 31.711 18.090 28.191 1.00 41.00 546 PRO A N 1
ATOM 4455 C CA . PRO A 1 546 ? 30.934 18.355 26.968 1.00 41.00 546 PRO A CA 1
ATOM 4456 C C . PRO A 1 546 ? 31.246 17.424 25.785 1.00 41.00 546 PRO A C 1
ATOM 4458 O O . PRO A 1 546 ? 30.392 17.210 24.928 1.00 41.00 546 PRO A O 1
ATOM 4461 N N . THR A 1 547 ? 32.437 16.823 25.747 1.00 42.53 547 THR A N 1
ATOM 4462 C CA . THR A 1 547 ? 32.871 15.902 24.686 1.00 42.53 547 THR A CA 1
ATOM 4463 C C . THR A 1 547 ? 32.184 14.532 24.763 1.00 42.53 547 THR A C 1
ATOM 4465 O O . THR A 1 547 ? 31.904 13.929 23.728 1.00 42.53 547 THR A O 1
ATOM 4468 N N . HIS A 1 548 ? 31.818 14.064 25.961 1.00 42.03 548 HIS A N 1
ATOM 4469 C CA . HIS A 1 548 ? 31.125 12.783 26.156 1.00 42.03 548 HIS A CA 1
ATOM 4470 C C . HIS A 1 548 ? 29.641 12.849 25.767 1.00 42.03 548 HIS A C 1
ATOM 4472 O O . HIS A 1 548 ? 29.094 11.882 25.235 1.00 42.03 548 HIS A O 1
ATOM 4478 N N . ARG A 1 549 ? 28.995 14.009 25.958 1.00 38.62 549 ARG A N 1
ATOM 4479 C CA . ARG A 1 549 ? 27.608 14.242 25.520 1.00 38.62 549 ARG A CA 1
ATOM 4480 C C . ARG A 1 549 ? 27.468 14.212 24.004 1.00 38.62 549 ARG A C 1
ATOM 4482 O O . ARG A 1 549 ? 26.495 13.655 23.514 1.00 38.62 549 ARG A O 1
ATOM 4489 N N . VAL A 1 550 ? 28.440 14.739 23.260 1.00 42.22 550 VAL A N 1
ATOM 4490 C CA . VAL A 1 550 ? 28.424 14.680 21.789 1.00 42.22 550 VAL A CA 1
ATOM 4491 C C . VAL A 1 550 ? 28.556 13.234 21.307 1.00 42.22 550 VAL A C 1
ATOM 4493 O O . VAL A 1 550 ? 27.800 12.821 20.435 1.00 42.22 550 VAL A O 1
ATOM 4496 N N . LEU A 1 551 ? 29.428 12.428 21.921 1.00 38.81 551 LEU A N 1
ATOM 4497 C CA . LEU A 1 551 ? 29.592 11.016 21.563 1.00 38.81 551 LEU A CA 1
ATOM 4498 C C . LEU A 1 551 ? 28.341 10.176 21.888 1.00 38.81 551 LEU A C 1
ATOM 4500 O O . LEU A 1 551 ? 27.930 9.353 21.076 1.00 38.81 551 LEU A O 1
ATOM 4504 N N . LEU A 1 552 ? 27.699 10.416 23.038 1.00 41.31 552 LEU A N 1
ATOM 4505 C CA . LEU A 1 552 ? 26.458 9.741 23.440 1.00 41.31 552 LEU A CA 1
ATOM 4506 C C . LEU A 1 552 ? 25.251 10.173 22.597 1.00 41.31 552 LEU A C 1
ATOM 4508 O O . LEU A 1 552 ? 24.464 9.320 22.206 1.00 41.31 552 LEU A O 1
ATOM 4512 N N . ILE A 1 553 ? 25.137 11.456 22.240 1.00 42.72 553 ILE A N 1
ATOM 4513 C CA . ILE A 1 553 ? 24.091 11.955 21.332 1.00 42.72 553 ILE A CA 1
ATOM 4514 C C . ILE A 1 553 ? 24.312 11.414 19.910 1.00 42.72 553 ILE A C 1
ATOM 4516 O O . ILE A 1 553 ? 23.345 11.047 19.243 1.00 42.72 553 ILE A O 1
ATOM 4520 N N . LEU A 1 554 ? 25.562 11.279 19.452 1.00 41.47 554 LEU A N 1
ATOM 4521 C CA . LEU A 1 554 ? 25.895 10.660 18.161 1.00 41.47 554 LEU A CA 1
ATOM 4522 C C . LEU A 1 554 ? 25.614 9.150 18.146 1.00 41.47 554 LEU A C 1
ATOM 4524 O O . LEU A 1 554 ? 25.060 8.639 17.176 1.00 41.47 554 LEU A O 1
ATOM 4528 N N . LEU A 1 555 ? 25.914 8.435 19.233 1.00 39.75 555 LEU A N 1
ATOM 4529 C CA . LEU A 1 555 ? 25.557 7.021 19.397 1.00 39.75 555 LEU A CA 1
ATOM 4530 C C . LEU A 1 555 ? 24.035 6.828 19.462 1.00 39.75 555 LEU A C 1
ATOM 4532 O O . LEU A 1 555 ? 23.496 5.942 18.806 1.00 39.75 555 LEU A O 1
ATOM 4536 N N . GLN A 1 556 ? 23.320 7.696 20.175 1.00 35.78 556 GLN A N 1
ATOM 4537 C CA . GLN A 1 556 ? 21.866 7.617 20.330 1.00 35.78 556 GLN A CA 1
ATOM 4538 C C . GLN A 1 556 ? 21.111 8.002 19.044 1.00 35.78 556 GLN A C 1
ATOM 4540 O O . GLN A 1 556 ? 20.063 7.427 18.754 1.00 35.78 556 GLN A O 1
ATOM 4545 N N . THR A 1 557 ? 21.670 8.893 18.218 1.00 39.56 557 THR A N 1
ATOM 4546 C CA . THR A 1 557 ? 21.144 9.217 16.876 1.00 39.56 557 THR A CA 1
ATOM 4547 C C . THR A 1 557 ? 21.509 8.179 15.808 1.00 39.56 557 THR A C 1
ATOM 4549 O O . THR A 1 557 ? 20.748 8.011 14.854 1.00 39.56 557 THR A O 1
ATOM 4552 N N . CYS A 1 558 ? 22.607 7.429 15.977 1.00 43.00 558 CYS A N 1
ATOM 4553 C CA . CYS A 1 558 ? 22.944 6.278 15.129 1.00 43.00 558 CYS A CA 1
ATOM 4554 C C . CYS A 1 558 ? 22.088 5.034 15.427 1.00 43.00 558 CYS A C 1
ATOM 4556 O O . CYS A 1 558 ? 21.814 4.268 14.512 1.00 43.00 558 CYS A O 1
ATOM 4558 N N . ILE A 1 559 ? 21.675 4.820 16.683 1.00 40.41 559 ILE A N 1
ATOM 4559 C CA . ILE A 1 559 ? 21.003 3.578 17.119 1.00 40.41 559 ILE A CA 1
ATOM 4560 C C . ILE A 1 559 ? 19.476 3.622 16.924 1.00 40.41 559 ILE A C 1
ATOM 4562 O O . ILE A 1 559 ? 18.855 2.574 16.773 1.00 40.41 559 ILE A O 1
ATOM 4566 N N . LEU A 1 560 ? 18.855 4.809 16.916 1.00 34.44 560 LEU A N 1
ATOM 4567 C CA . LEU A 1 560 ? 17.387 4.945 16.913 1.00 34.44 560 LEU A CA 1
ATOM 4568 C C . LEU A 1 560 ? 16.777 5.412 15.585 1.00 34.44 560 LEU A C 1
ATOM 4570 O O . LEU A 1 560 ? 15.559 5.343 15.423 1.00 34.44 560 LEU A O 1
ATOM 4574 N N . ASN A 1 561 ? 17.586 5.868 14.626 1.00 35.81 561 ASN A N 1
ATOM 4575 C CA . ASN A 1 561 ? 17.080 6.256 13.314 1.00 35.81 561 ASN A CA 1
ATOM 4576 C C . ASN A 1 561 ? 17.214 5.096 12.329 1.00 35.81 561 ASN A C 1
ATOM 4578 O O . ASN A 1 561 ? 18.287 4.538 12.138 1.00 35.81 561 ASN A O 1
ATOM 4582 N N . ASN A 1 562 ? 16.109 4.769 11.669 1.00 40.69 562 ASN A N 1
ATOM 4583 C CA . ASN A 1 562 ? 16.022 3.760 10.622 1.00 40.69 562 ASN A CA 1
ATOM 4584 C C . ASN A 1 562 ? 16.817 4.254 9.391 1.00 40.69 562 ASN A C 1
ATOM 4586 O O . ASN A 1 562 ? 16.298 5.009 8.561 1.00 40.69 562 ASN A O 1
ATOM 4590 N N . TRP A 1 563 ? 18.120 3.950 9.332 1.00 50.47 563 TRP A N 1
ATOM 4591 C CA . TRP A 1 563 ? 19.024 4.481 8.308 1.00 50.47 563 TRP A CA 1
ATOM 4592 C C . TRP A 1 563 ? 18.639 3.942 6.931 1.00 50.47 563 TRP A C 1
ATOM 4594 O O . TRP A 1 563 ? 18.855 2.776 6.601 1.00 50.47 563 TRP A O 1
ATOM 4604 N N . SER A 1 564 ? 18.106 4.825 6.084 1.00 45.03 564 SER A N 1
ATOM 4605 C CA . SER A 1 564 ? 17.899 4.529 4.669 1.00 45.03 564 SER A CA 1
ATOM 4606 C C . SER A 1 564 ? 19.237 4.156 4.033 1.00 45.03 564 SER A C 1
ATOM 4608 O O . SER A 1 564 ? 20.136 4.985 3.900 1.00 45.03 564 SER A O 1
ATOM 4610 N N . TYR A 1 565 ? 19.360 2.905 3.594 1.00 52.31 565 TYR A N 1
ATOM 4611 C CA . TYR A 1 565 ? 20.539 2.386 2.901 1.00 52.31 565 TYR A CA 1
ATOM 4612 C C . TYR A 1 565 ? 20.951 3.221 1.659 1.00 52.31 565 TYR A C 1
ATOM 4614 O O . TYR A 1 565 ? 22.111 3.205 1.242 1.00 52.31 565 TYR A O 1
ATOM 4622 N N . ASN A 1 566 ? 20.011 3.965 1.066 1.00 51.62 566 ASN A N 1
ATOM 4623 C CA . ASN A 1 566 ? 20.256 4.812 -0.105 1.00 51.62 566 ASN A CA 1
ATOM 4624 C C . ASN A 1 566 ? 20.838 6.195 0.225 1.00 51.62 566 ASN A C 1
ATOM 4626 O O . ASN A 1 566 ? 21.100 6.962 -0.700 1.00 51.62 566 ASN A O 1
ATOM 4630 N N . ASP A 1 567 ? 21.041 6.526 1.498 1.00 69.94 567 ASP A N 1
ATOM 4631 C CA . ASP A 1 567 ? 21.655 7.793 1.879 1.00 69.94 567 ASP A CA 1
ATOM 4632 C C . ASP A 1 567 ? 23.181 7.737 1.697 1.00 69.94 567 ASP A C 1
ATOM 4634 O O . ASP A 1 567 ? 23.899 7.015 2.395 1.00 69.94 567 ASP A O 1
ATOM 4638 N N . TRP A 1 568 ? 23.682 8.483 0.713 1.00 75.50 568 TRP A N 1
ATOM 4639 C CA . TRP A 1 568 ? 25.101 8.519 0.356 1.00 75.50 568 TRP A CA 1
ATOM 4640 C C . TRP A 1 568 ? 25.968 9.128 1.471 1.00 75.50 568 TRP A C 1
ATOM 4642 O O . TRP A 1 568 ? 27.118 8.718 1.637 1.00 75.50 568 TRP A O 1
ATOM 4652 N N . MET A 1 569 ? 25.400 10.017 2.297 1.00 73.50 569 MET A N 1
ATOM 4653 C CA . MET A 1 569 ? 26.101 10.634 3.430 1.00 73.50 569 MET A CA 1
ATOM 4654 C C . MET A 1 569 ? 26.486 9.599 4.493 1.00 73.50 569 MET A C 1
ATOM 4656 O O . MET A 1 569 ? 27.611 9.610 4.995 1.00 73.50 569 MET A O 1
ATOM 4660 N N . ASN A 1 570 ? 25.600 8.639 4.767 1.00 76.50 570 ASN A N 1
ATOM 4661 C CA . ASN A 1 570 ? 25.837 7.586 5.757 1.00 76.50 570 ASN A CA 1
ATOM 4662 C C . ASN A 1 570 ? 26.955 6.625 5.325 1.00 76.50 570 ASN A C 1
ATOM 4664 O O . ASN A 1 570 ? 27.760 6.192 6.151 1.00 76.50 570 ASN A O 1
ATOM 4668 N N . LYS A 1 571 ? 27.055 6.328 4.023 1.00 80.56 571 LYS A N 1
ATOM 4669 C CA . LYS A 1 571 ? 28.114 5.462 3.472 1.00 80.56 571 LYS A CA 1
ATOM 4670 C C . LYS A 1 571 ? 29.492 6.102 3.606 1.00 80.56 571 LYS A C 1
ATOM 4672 O O . LYS A 1 571 ? 30.445 5.431 3.994 1.00 80.56 571 LYS A O 1
ATOM 4677 N N . ILE A 1 572 ? 29.589 7.400 3.318 1.00 83.62 572 ILE A N 1
ATOM 4678 C CA . ILE A 1 572 ? 30.836 8.159 3.467 1.00 83.62 572 ILE A CA 1
ATOM 4679 C C . ILE A 1 572 ? 31.223 8.267 4.938 1.00 83.62 572 ILE A C 1
ATOM 4681 O O . ILE A 1 572 ? 32.381 8.049 5.280 1.00 83.62 572 ILE A O 1
ATOM 4685 N N . PHE A 1 573 ? 30.259 8.545 5.816 1.00 85.25 573 PHE A N 1
ATOM 4686 C CA . PHE A 1 573 ? 30.501 8.626 7.252 1.00 85.25 573 PHE A CA 1
ATOM 4687 C C . PHE A 1 573 ? 31.054 7.310 7.823 1.00 85.25 573 PHE A C 1
ATOM 4689 O O . PHE A 1 573 ? 32.091 7.310 8.488 1.00 85.25 573 PHE A O 1
ATOM 4696 N N . LEU A 1 574 ? 30.430 6.172 7.498 1.00 86.06 574 LEU A N 1
ATOM 4697 C CA . LEU A 1 574 ? 30.915 4.852 7.918 1.00 86.06 574 LEU A CA 1
ATOM 4698 C C . LEU A 1 574 ? 32.279 4.502 7.310 1.00 86.06 574 LEU A C 1
ATOM 4700 O O . LEU A 1 574 ? 33.108 3.904 7.995 1.00 86.06 574 LEU A O 1
ATOM 4704 N N . LEU A 1 575 ? 32.546 4.907 6.065 1.00 88.06 575 LEU A N 1
ATOM 4705 C CA . LEU A 1 575 ? 33.856 4.735 5.435 1.00 88.06 575 LEU A CA 1
ATOM 4706 C C . LEU A 1 575 ? 34.947 5.536 6.165 1.00 88.06 575 LEU A C 1
ATOM 4708 O O . LEU A 1 575 ? 36.036 5.013 6.394 1.00 88.06 575 LEU A O 1
ATOM 4712 N N . ILE A 1 576 ? 34.658 6.775 6.575 1.00 89.00 576 ILE A N 1
ATOM 4713 C CA . ILE A 1 576 ? 35.588 7.597 7.363 1.00 89.00 576 ILE A CA 1
ATOM 4714 C C . ILE A 1 576 ? 35.878 6.922 8.708 1.00 89.00 576 ILE A C 1
ATOM 4716 O O . ILE A 1 576 ? 37.044 6.770 9.070 1.00 89.00 576 ILE A O 1
ATOM 4720 N N . ILE A 1 577 ? 34.849 6.452 9.422 1.00 88.25 577 ILE A N 1
ATOM 4721 C CA . ILE A 1 577 ? 35.027 5.737 10.698 1.00 88.25 577 ILE A CA 1
ATOM 4722 C C . ILE A 1 577 ? 35.851 4.460 10.506 1.00 88.25 577 ILE A C 1
ATOM 4724 O O . ILE A 1 577 ? 36.765 4.192 11.285 1.00 88.25 577 ILE A O 1
ATOM 4728 N N . PHE A 1 578 ? 35.569 3.690 9.457 1.00 88.44 578 PHE A N 1
ATOM 4729 C CA . PHE A 1 578 ? 36.331 2.496 9.101 1.00 88.44 578 PHE A CA 1
ATOM 4730 C C . PHE A 1 578 ? 37.825 2.808 8.909 1.00 88.44 578 PHE A C 1
ATOM 4732 O O . PHE A 1 578 ? 38.678 2.094 9.442 1.00 88.44 578 PHE A O 1
ATOM 4739 N N . LEU A 1 579 ? 38.158 3.898 8.208 1.00 88.69 579 LEU A N 1
ATOM 4740 C CA . LEU A 1 579 ? 39.547 4.328 8.017 1.00 88.69 579 LEU A CA 1
ATOM 4741 C C . LEU A 1 579 ? 40.194 4.807 9.326 1.00 88.69 579 LEU A C 1
ATOM 4743 O O . LEU A 1 579 ? 41.343 4.454 9.599 1.00 88.69 579 LEU A O 1
ATOM 4747 N N . LEU A 1 580 ? 39.458 5.552 10.157 1.00 88.19 580 LEU A N 1
ATOM 4748 C CA . LEU A 1 580 ? 39.931 6.026 11.462 1.00 88.19 580 LEU A CA 1
ATOM 4749 C C . LEU A 1 580 ? 40.243 4.863 12.406 1.00 88.19 580 LEU A C 1
ATOM 4751 O O . LEU A 1 580 ? 41.314 4.832 13.007 1.00 88.19 580 LEU A O 1
ATOM 4755 N N . ILE A 1 581 ? 39.364 3.868 12.497 1.00 85.81 581 ILE A N 1
ATOM 4756 C CA . ILE A 1 581 ? 39.580 2.704 13.364 1.00 85.81 581 ILE A CA 1
ATOM 4757 C C . ILE A 1 581 ? 40.753 1.865 12.866 1.00 85.81 581 ILE A C 1
ATOM 4759 O O . ILE A 1 581 ? 41.575 1.421 13.665 1.00 85.81 581 ILE A O 1
ATOM 4763 N N . LYS A 1 582 ? 40.912 1.717 11.547 1.00 82.12 582 LYS A N 1
ATOM 4764 C CA . LYS A 1 582 ? 42.092 1.054 10.981 1.00 82.12 582 LYS A CA 1
ATOM 4765 C C . LYS A 1 582 ? 43.392 1.800 11.312 1.00 82.12 582 LYS A C 1
ATOM 4767 O O . LYS A 1 582 ? 44.425 1.155 11.468 1.00 82.12 582 LYS A O 1
ATOM 4772 N N . SER A 1 583 ? 43.359 3.125 11.478 1.00 85.69 583 SER A N 1
ATOM 4773 C CA . SER A 1 583 ? 44.547 3.896 11.878 1.00 85.69 583 SER A CA 1
ATOM 4774 C C . SER A 1 583 ? 45.030 3.584 13.305 1.00 85.69 583 SER A C 1
ATOM 4776 O O . SER A 1 583 ? 46.224 3.713 13.567 1.00 85.69 583 SER A O 1
ATOM 4778 N N . ILE A 1 584 ? 44.152 3.079 14.190 1.00 85.31 584 ILE A N 1
ATOM 4779 C CA . ILE A 1 584 ? 44.495 2.641 15.562 1.00 85.31 584 ILE A CA 1
ATOM 4780 C C . ILE A 1 584 ? 45.487 1.467 15.542 1.00 85.31 584 ILE A C 1
ATOM 4782 O O . ILE A 1 584 ? 46.283 1.312 16.466 1.00 85.31 584 ILE A O 1
ATOM 4786 N N . TYR A 1 585 ? 45.515 0.684 14.458 1.00 82.69 585 TYR A N 1
ATOM 4787 C CA . TYR A 1 585 ? 46.506 -0.375 14.272 1.00 82.69 585 TYR A CA 1
ATOM 4788 C C . TYR A 1 585 ? 47.945 0.160 14.251 1.00 82.69 585 TYR A C 1
ATOM 4790 O O . TYR A 1 585 ? 48.844 -0.495 14.757 1.00 82.69 585 TYR A O 1
ATOM 4798 N N . ILE A 1 586 ? 48.183 1.361 13.713 1.00 84.44 586 ILE A N 1
ATOM 4799 C CA . ILE A 1 586 ? 49.534 1.920 13.536 1.00 84.44 586 ILE A CA 1
ATOM 4800 C C . ILE A 1 586 ? 50.291 2.070 14.872 1.00 84.44 586 ILE A C 1
ATOM 4802 O O . ILE A 1 586 ? 51.422 1.587 14.953 1.00 84.44 586 ILE A O 1
ATOM 4806 N N . PRO A 1 587 ? 49.736 2.714 15.922 1.00 85.25 587 PRO A N 1
ATOM 4807 C CA . PRO A 1 587 ? 50.410 2.796 17.218 1.00 85.25 587 PRO A CA 1
ATOM 4808 C C . PRO A 1 587 ? 50.481 1.448 17.943 1.00 85.25 587 PRO A C 1
ATOM 4810 O O . PRO A 1 587 ? 51.463 1.198 18.638 1.00 85.25 587 PRO A O 1
ATOM 4813 N N . LEU A 1 588 ? 49.483 0.572 17.775 1.00 84.31 588 LEU A N 1
ATOM 4814 C CA . LEU A 1 588 ? 49.501 -0.766 18.375 1.00 84.31 588 LEU A CA 1
ATOM 4815 C C . LEU A 1 588 ? 50.578 -1.658 17.752 1.00 84.31 588 LEU A C 1
ATOM 4817 O O . LEU A 1 588 ? 51.202 -2.435 18.464 1.00 84.31 588 LEU A O 1
ATOM 4821 N N . ASN A 1 589 ? 50.844 -1.509 16.452 1.00 83.31 589 ASN A N 1
ATOM 4822 C CA . ASN A 1 589 ? 51.847 -2.302 15.747 1.00 83.31 589 ASN A CA 1
ATOM 4823 C C . ASN A 1 589 ? 53.271 -2.039 16.249 1.00 83.31 589 ASN A C 1
ATOM 4825 O O . ASN A 1 589 ? 54.102 -2.931 16.239 1.00 83.31 589 ASN A O 1
ATOM 4829 N N . LYS A 1 590 ? 53.542 -0.840 16.771 1.00 83.12 590 LYS A N 1
ATOM 4830 C CA . LYS A 1 590 ? 54.866 -0.460 17.297 1.00 83.12 590 LYS A CA 1
ATOM 4831 C C . LYS A 1 590 ? 55.120 -0.918 18.736 1.00 83.12 590 LYS A C 1
ATOM 4833 O O . LYS A 1 590 ? 56.142 -0.585 19.339 1.00 83.12 590 LYS A O 1
ATOM 4838 N N . ARG A 1 591 ? 54.151 -1.595 19.354 1.00 77.25 591 ARG A N 1
ATOM 4839 C CA . ARG A 1 591 ? 54.183 -1.961 20.769 1.00 77.25 591 ARG A CA 1
ATOM 4840 C C . ARG A 1 591 ? 54.714 -3.386 20.890 1.00 77.25 591 ARG A C 1
ATOM 4842 O O . ARG A 1 591 ? 53.938 -4.329 20.843 1.00 77.25 591 ARG A O 1
ATOM 4849 N N . GLY A 1 592 ? 56.034 -3.524 21.023 1.00 76.88 592 GLY A N 1
ATOM 4850 C CA . GLY A 1 592 ? 56.731 -4.817 21.013 1.00 76.88 592 GLY A CA 1
ATOM 4851 C C . GLY A 1 592 ? 56.053 -5.947 21.811 1.00 76.88 592 GLY A C 1
ATOM 4852 O O . GLY A 1 592 ? 55.473 -5.733 22.882 1.00 76.88 592 GLY A O 1
ATOM 4853 N N . SER A 1 593 ? 56.155 -7.167 21.285 1.00 85.12 593 SER A N 1
ATOM 4854 C CA . SER A 1 593 ? 55.419 -8.349 21.745 1.00 85.12 593 SER A CA 1
ATOM 4855 C C . SER A 1 593 ? 55.988 -8.982 23.014 1.00 85.12 593 SER A C 1
ATOM 4857 O O . SER A 1 593 ? 57.175 -9.309 23.084 1.00 85.12 593 SER A O 1
ATOM 4859 N N . LYS A 1 594 ? 55.121 -9.245 24.001 1.00 83.12 594 LYS A N 1
ATOM 4860 C CA . LYS A 1 594 ? 55.470 -9.942 25.255 1.00 83.12 594 LYS A CA 1
ATOM 4861 C C . LYS A 1 594 ? 55.056 -11.412 25.261 1.00 83.12 594 LYS A C 1
ATOM 4863 O O . LYS A 1 594 ? 55.766 -12.242 25.823 1.00 83.12 594 LYS A O 1
ATOM 4868 N N . TYR A 1 595 ? 53.924 -11.739 24.641 1.00 86.50 595 TYR A N 1
ATOM 4869 C CA . TYR A 1 595 ? 53.351 -13.086 24.666 1.00 86.50 595 TYR A CA 1
ATOM 4870 C C . TYR A 1 595 ? 53.431 -13.756 23.292 1.00 86.50 595 TYR A C 1
ATOM 4872 O O . TYR A 1 595 ? 53.076 -13.152 22.286 1.00 86.50 595 TYR A O 1
ATOM 4880 N N . TYR A 1 596 ? 53.858 -15.020 23.244 1.00 88.75 596 TYR A N 1
ATOM 4881 C CA . TYR A 1 596 ? 53.943 -15.803 22.006 1.00 88.75 596 TYR A CA 1
ATOM 4882 C C . TYR A 1 596 ? 53.215 -17.132 22.201 1.00 88.75 596 TYR A C 1
ATOM 4884 O O . TYR A 1 596 ? 53.665 -17.978 22.973 1.00 88.75 596 TYR A O 1
ATOM 4892 N N . TRP A 1 597 ? 52.093 -17.319 21.512 1.00 85.50 597 TRP A N 1
ATOM 4893 C CA . TRP A 1 597 ? 51.204 -18.475 21.692 1.00 85.50 597 TRP A CA 1
ATOM 4894 C C . TRP A 1 597 ? 51.392 -19.505 20.587 1.00 85.50 597 TRP A C 1
ATOM 4896 O O . TRP A 1 597 ? 50.502 -19.782 19.791 1.00 85.50 597 TRP A O 1
ATOM 4906 N N . LYS A 1 598 ? 52.606 -20.045 20.538 1.00 86.38 598 LYS A N 1
ATOM 4907 C CA . LYS A 1 598 ? 53.019 -21.045 19.558 1.00 86.38 598 LYS A CA 1
ATOM 4908 C C . LYS A 1 598 ? 52.640 -22.449 20.028 1.00 86.38 598 LYS A C 1
ATOM 4910 O O . LYS A 1 598 ? 52.949 -22.808 21.165 1.00 86.38 598 LYS A O 1
ATOM 4915 N N . ILE A 1 599 ? 52.045 -23.260 19.155 1.00 89.50 599 ILE A N 1
ATOM 4916 C CA . ILE A 1 599 ? 51.781 -24.683 19.414 1.00 89.50 599 ILE A CA 1
ATOM 4917 C C . ILE A 1 599 ? 52.773 -25.574 18.658 1.00 89.50 599 ILE A C 1
ATOM 4919 O O . ILE A 1 599 ? 53.371 -25.155 17.671 1.00 89.50 599 ILE A O 1
ATOM 4923 N N . LYS A 1 600 ? 52.928 -26.836 19.086 1.00 87.00 600 LYS A N 1
ATOM 4924 C CA . LYS A 1 600 ? 53.854 -27.799 18.447 1.00 87.00 600 LYS A CA 1
ATOM 4925 C C . LYS A 1 600 ? 53.599 -27.976 16.943 1.00 87.00 600 LYS A C 1
ATOM 4927 O O . LYS A 1 600 ? 54.530 -28.232 16.192 1.00 87.00 600 LYS A O 1
ATOM 4932 N N . LEU A 1 601 ? 52.351 -27.818 16.497 1.00 86.19 601 LEU A N 1
ATOM 4933 C CA . LEU A 1 601 ? 51.989 -27.924 15.083 1.00 86.19 601 LEU A CA 1
ATOM 4934 C C . LEU A 1 601 ? 52.557 -26.769 14.235 1.00 86.19 601 LEU A C 1
ATOM 4936 O O . LEU A 1 601 ? 52.846 -26.967 13.058 1.00 86.19 601 LEU A O 1
ATOM 4940 N N . ASP A 1 602 ? 52.793 -25.587 14.820 1.00 88.19 602 ASP A N 1
ATOM 4941 C CA . ASP A 1 602 ? 53.388 -24.446 14.109 1.00 88.19 602 ASP A CA 1
ATOM 4942 C C . ASP A 1 602 ? 54.859 -24.690 13.729 1.00 88.19 602 ASP A C 1
ATOM 4944 O O . ASP A 1 602 ? 55.360 -24.066 12.788 1.00 88.19 602 ASP A O 1
ATOM 4948 N N . ASP A 1 603 ? 55.558 -25.584 14.442 1.00 86.69 603 ASP A N 1
ATOM 4949 C CA . ASP A 1 603 ? 56.931 -26.000 14.121 1.00 86.69 603 ASP A CA 1
ATOM 4950 C C . ASP A 1 603 ? 56.995 -26.875 12.867 1.00 86.69 603 ASP A C 1
ATOM 4952 O O . ASP A 1 603 ? 57.958 -26.797 12.107 1.00 86.69 603 ASP A O 1
ATOM 4956 N N . SER A 1 604 ? 55.952 -27.667 12.614 1.00 89.12 604 SER A N 1
ATOM 4957 C CA . SER A 1 604 ? 55.873 -28.555 11.451 1.00 89.12 604 SER A CA 1
ATOM 4958 C C . SER A 1 604 ? 55.574 -27.819 10.143 1.00 89.12 604 SER A C 1
ATOM 4960 O O . SER A 1 604 ? 55.767 -28.380 9.068 1.00 89.12 604 SER A O 1
ATOM 4962 N N . ILE A 1 605 ? 55.100 -26.570 10.206 1.00 88.44 605 ILE A N 1
ATOM 4963 C CA . ILE A 1 605 ? 54.740 -25.796 9.014 1.00 88.44 605 ILE A CA 1
ATOM 4964 C C . ILE A 1 605 ? 55.990 -25.088 8.473 1.00 88.44 605 ILE A C 1
ATOM 4966 O O . ILE A 1 605 ? 56.543 -24.231 9.169 1.00 88.44 605 ILE A O 1
ATOM 4970 N N . PRO A 1 606 ? 56.452 -25.379 7.245 1.00 90.50 606 PRO A N 1
ATOM 4971 C CA . PRO A 1 606 ? 57.621 -24.716 6.681 1.00 90.50 606 PRO A CA 1
ATOM 4972 C C . PRO A 1 606 ? 57.307 -23.270 6.278 1.00 90.50 606 PRO A C 1
ATOM 4974 O O . PRO A 1 606 ? 56.182 -22.927 5.920 1.00 90.50 606 PRO A O 1
ATOM 4977 N N . PHE A 1 607 ? 58.328 -22.413 6.299 1.00 90.44 607 PHE A N 1
ATOM 4978 C CA . PHE A 1 607 ? 58.234 -21.082 5.704 1.00 90.44 607 PHE A CA 1
ATOM 4979 C C . PHE A 1 607 ? 58.321 -21.187 4.175 1.00 90.44 607 PHE A C 1
ATOM 4981 O O . PHE A 1 607 ? 59.334 -21.651 3.648 1.00 90.44 607 PHE A O 1
ATOM 4988 N N . ILE A 1 608 ? 57.279 -20.743 3.466 1.00 91.25 608 ILE A N 1
ATOM 4989 C CA . ILE A 1 608 ? 57.213 -20.789 1.999 1.00 91.25 608 ILE A CA 1
ATOM 4990 C C . ILE A 1 608 ? 56.937 -19.374 1.452 1.00 91.25 608 ILE A C 1
ATOM 4992 O O . ILE A 1 608 ? 55.793 -18.916 1.490 1.00 91.25 608 ILE A O 1
ATOM 4996 N N . PRO A 1 609 ? 57.948 -18.684 0.880 1.00 87.75 609 PRO A N 1
ATOM 4997 C CA . PRO A 1 609 ? 57.825 -17.292 0.434 1.00 87.75 609 PRO A CA 1
ATOM 4998 C C . PRO A 1 609 ? 56.726 -17.023 -0.600 1.00 87.75 609 PRO A C 1
ATOM 5000 O O . PRO A 1 609 ? 56.167 -15.934 -0.608 1.00 87.75 609 PRO A O 1
ATOM 5003 N N . ILE A 1 610 ? 56.390 -17.986 -1.470 1.00 91.62 610 ILE A N 1
ATOM 5004 C CA . ILE A 1 610 ? 55.405 -17.783 -2.553 1.00 91.62 610 ILE A CA 1
ATOM 5005 C C . ILE A 1 610 ? 54.005 -17.420 -2.029 1.00 91.62 610 ILE A C 1
ATOM 5007 O O . ILE A 1 610 ? 53.257 -16.702 -2.692 1.00 91.62 610 ILE A O 1
ATOM 5011 N N . PHE A 1 611 ? 53.675 -17.838 -0.803 1.00 93.06 611 PHE A N 1
ATOM 5012 C CA . PHE A 1 611 ? 52.406 -17.513 -0.155 1.00 93.06 611 PHE A CA 1
ATOM 5013 C C . PHE A 1 611 ? 52.279 -16.025 0.206 1.00 93.06 611 PHE A C 1
ATOM 5015 O O . PHE A 1 611 ? 51.200 -15.580 0.584 1.00 93.06 611 PHE A O 1
ATOM 5022 N N . ILE A 1 612 ? 53.321 -15.211 0.009 1.00 92.31 612 ILE A N 1
ATOM 5023 C CA . ILE A 1 612 ? 53.196 -13.755 0.124 1.00 92.31 612 ILE A CA 1
ATOM 5024 C C . ILE A 1 612 ? 52.201 -13.166 -0.892 1.00 92.31 612 ILE A C 1
ATOM 5026 O O . ILE A 1 612 ? 51.592 -12.136 -0.617 1.00 92.31 612 ILE A O 1
ATOM 5030 N N . ILE A 1 613 ? 51.989 -13.827 -2.040 1.00 92.12 613 ILE A N 1
ATOM 5031 C CA . ILE A 1 613 ? 51.040 -13.382 -3.074 1.00 92.12 613 ILE A CA 1
ATOM 5032 C C . ILE A 1 613 ? 49.597 -13.377 -2.538 1.00 92.12 613 ILE A C 1
ATOM 5034 O O . ILE A 1 613 ? 48.998 -12.300 -2.501 1.00 92.12 613 ILE A O 1
ATOM 5038 N N . PRO A 1 614 ? 49.019 -14.514 -2.089 1.00 92.75 614 PRO A N 1
ATOM 5039 C CA . PRO A 1 614 ? 47.684 -14.506 -1.496 1.00 92.75 614 PRO A CA 1
ATOM 5040 C C . PRO A 1 614 ? 47.616 -13.642 -0.232 1.00 92.75 614 PRO A C 1
ATOM 5042 O O . PRO A 1 614 ? 46.611 -12.965 -0.030 1.00 92.75 614 PRO A O 1
ATOM 5045 N N . TYR A 1 615 ? 48.694 -13.570 0.557 1.00 93.06 615 TYR A N 1
ATOM 5046 C CA . TYR A 1 615 ? 48.744 -12.711 1.743 1.00 93.06 615 TYR A CA 1
ATOM 5047 C C . TYR A 1 615 ? 48.531 -11.228 1.403 1.00 93.06 615 TYR A C 1
ATOM 5049 O O . TYR A 1 615 ? 47.665 -10.582 1.982 1.00 93.06 615 TYR A O 1
ATOM 5057 N N . ILE A 1 616 ? 49.265 -10.682 0.426 1.00 91.56 616 ILE A N 1
ATOM 5058 C CA . ILE A 1 616 ? 49.088 -9.289 -0.025 1.00 91.56 616 ILE A CA 1
ATOM 5059 C C . ILE A 1 616 ? 47.755 -9.119 -0.777 1.00 91.56 616 ILE A C 1
ATOM 5061 O O . ILE A 1 616 ? 47.120 -8.064 -0.694 1.00 91.56 616 ILE A O 1
ATOM 5065 N N . GLY A 1 617 ? 47.290 -10.173 -1.457 1.00 90.81 617 GLY A N 1
ATOM 5066 C CA . GLY A 1 617 ? 45.989 -10.239 -2.128 1.00 90.81 617 GLY A CA 1
ATOM 5067 C C . GLY A 1 617 ? 44.803 -9.871 -1.229 1.00 90.81 617 GLY A C 1
ATOM 5068 O O . GLY A 1 617 ? 43.806 -9.339 -1.717 1.00 90.81 617 GLY A O 1
ATOM 5069 N N . TYR A 1 618 ? 44.935 -10.052 0.087 1.00 91.69 618 TYR A N 1
ATOM 5070 C CA . TYR A 1 618 ? 43.968 -9.600 1.086 1.00 91.69 618 TYR A CA 1
ATOM 5071 C C . TYR A 1 618 ? 43.558 -8.126 0.934 1.00 91.69 618 TYR A C 1
ATOM 5073 O O . TYR A 1 618 ? 42.367 -7.815 0.979 1.00 91.69 618 TYR A O 1
ATOM 5081 N N . PHE A 1 619 ? 44.509 -7.209 0.724 1.00 90.38 619 PHE A N 1
ATOM 5082 C CA . PHE A 1 619 ? 44.192 -5.779 0.627 1.00 90.38 619 PHE A CA 1
ATOM 5083 C C . PHE A 1 619 ? 43.293 -5.482 -0.577 1.00 90.38 619 PHE A C 1
ATOM 5085 O O . PHE A 1 619 ? 42.332 -4.716 -0.466 1.00 90.38 619 PHE A O 1
ATOM 5092 N N . PHE A 1 620 ? 43.570 -6.140 -1.704 1.00 93.69 620 PHE A N 1
ATOM 5093 C CA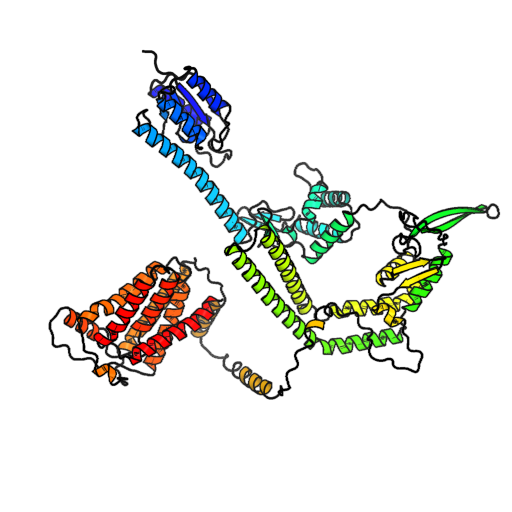 . PHE A 1 620 ? 42.742 -6.061 -2.903 1.00 93.69 620 PHE A CA 1
ATOM 5094 C C . PHE A 1 620 ? 41.376 -6.705 -2.682 1.00 93.69 620 PHE A C 1
ATOM 5096 O O . PHE A 1 620 ? 40.372 -6.162 -3.134 1.00 93.69 620 PHE A O 1
ATOM 5103 N N . TYR A 1 621 ? 41.317 -7.814 -1.943 1.00 93.44 621 TYR A N 1
ATOM 5104 C CA . TYR A 1 621 ? 40.067 -8.496 -1.625 1.00 93.44 621 TYR A CA 1
ATOM 5105 C C . TYR A 1 621 ? 39.118 -7.615 -0.797 1.00 93.44 621 TYR A C 1
ATOM 5107 O O . TYR A 1 621 ? 37.937 -7.498 -1.130 1.00 93.44 621 TYR A O 1
ATOM 5115 N N . VAL A 1 622 ? 39.632 -6.909 0.217 1.00 91.94 622 VAL A N 1
ATOM 5116 C CA . VAL A 1 622 ? 38.840 -5.946 1.004 1.00 91.94 622 VAL A CA 1
ATOM 5117 C C . VAL A 1 622 ? 38.374 -4.771 0.137 1.00 91.94 622 VAL A C 1
ATOM 5119 O O . VAL A 1 622 ? 37.196 -4.415 0.169 1.00 91.94 622 VAL A O 1
ATOM 5122 N N . ALA A 1 623 ? 39.264 -4.189 -0.674 1.00 92.69 623 ALA A N 1
ATOM 5123 C CA . ALA A 1 623 ? 38.920 -3.063 -1.546 1.00 92.69 623 ALA A CA 1
ATOM 5124 C C . ALA A 1 623 ? 37.861 -3.441 -2.598 1.00 92.69 623 ALA A C 1
ATOM 5126 O O . ALA A 1 623 ? 36.870 -2.729 -2.765 1.00 92.69 623 ALA A O 1
ATOM 5127 N N . ALA A 1 624 ? 38.026 -4.592 -3.256 1.00 92.81 624 ALA A N 1
ATOM 5128 C CA . ALA A 1 624 ? 37.060 -5.122 -4.212 1.00 92.81 624 ALA A CA 1
ATOM 5129 C C . ALA A 1 624 ? 35.699 -5.368 -3.550 1.00 92.81 624 ALA A C 1
ATOM 5131 O O . ALA A 1 624 ? 34.668 -5.001 -4.109 1.00 92.81 624 ALA A O 1
ATOM 5132 N N . THR A 1 625 ? 35.688 -5.916 -2.331 1.00 93.44 625 THR A N 1
ATOM 5133 C CA . THR A 1 625 ? 34.451 -6.142 -1.571 1.00 93.44 625 THR A CA 1
ATOM 5134 C C . THR A 1 625 ? 33.692 -4.838 -1.327 1.00 93.44 625 THR A C 1
ATOM 5136 O O . THR A 1 625 ? 32.486 -4.785 -1.559 1.00 93.44 625 THR A O 1
ATOM 5139 N N . ILE A 1 626 ? 34.381 -3.761 -0.934 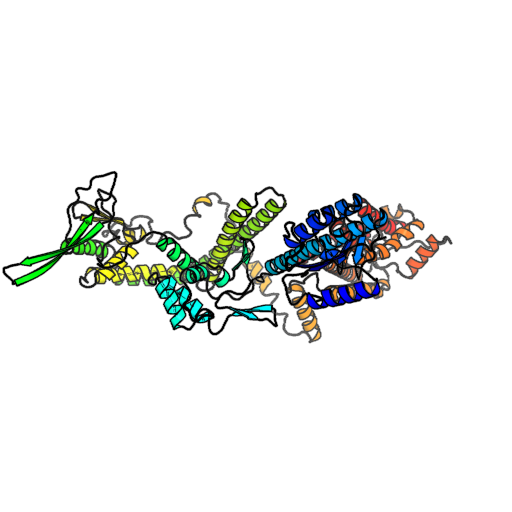1.00 92.44 626 ILE A N 1
ATOM 5140 C CA . ILE A 1 626 ? 33.751 -2.445 -0.739 1.00 92.44 626 ILE A CA 1
ATOM 5141 C C . ILE A 1 626 ? 33.134 -1.933 -2.048 1.00 92.44 626 ILE A C 1
ATOM 5143 O O . ILE A 1 626 ? 31.996 -1.463 -2.036 1.00 92.44 626 ILE A O 1
ATOM 5147 N N . ILE A 1 627 ? 33.844 -2.064 -3.174 1.00 92.38 627 ILE A N 1
ATOM 5148 C CA . ILE A 1 627 ? 33.358 -1.641 -4.498 1.00 92.38 627 ILE A CA 1
ATOM 5149 C C . ILE A 1 627 ? 32.093 -2.417 -4.885 1.00 92.38 627 ILE A C 1
ATOM 5151 O O . ILE A 1 627 ? 31.086 -1.811 -5.251 1.00 92.38 627 ILE A O 1
ATOM 5155 N N . TYR A 1 628 ? 32.113 -3.746 -4.760 1.00 91.69 628 TYR A N 1
ATOM 5156 C CA . TYR A 1 628 ? 30.973 -4.589 -5.123 1.00 91.69 628 TYR A CA 1
ATOM 5157 C C . TYR A 1 628 ? 29.765 -4.387 -4.206 1.00 91.69 628 TYR A C 1
ATOM 5159 O O . TYR A 1 628 ? 28.625 -4.430 -4.668 1.00 91.69 628 TYR A O 1
ATOM 5167 N N . LEU A 1 629 ? 29.989 -4.133 -2.915 1.00 89.81 629 LEU A N 1
ATOM 5168 C CA . LEU A 1 629 ? 28.909 -3.927 -1.956 1.00 89.81 629 LEU A CA 1
ATOM 5169 C C . LEU A 1 629 ? 28.348 -2.496 -1.967 1.00 89.81 629 LEU A C 1
ATOM 5171 O O . LEU A 1 629 ? 27.255 -2.296 -1.433 1.00 89.81 629 LEU A O 1
ATOM 5175 N N . TRP A 1 630 ? 29.026 -1.521 -2.589 1.00 88.62 630 TRP A N 1
ATOM 5176 C CA . TRP A 1 630 ? 28.733 -0.081 -2.473 1.00 88.62 630 TRP A CA 1
ATOM 5177 C C . TRP A 1 630 ? 27.274 0.301 -2.754 1.00 88.62 630 TRP A C 1
ATOM 5179 O O . TRP A 1 630 ? 26.722 1.177 -2.085 1.00 88.62 630 TRP A O 1
ATOM 5189 N N . ASN A 1 631 ? 26.633 -0.384 -3.706 1.00 83.75 631 ASN A N 1
ATOM 5190 C CA . ASN A 1 631 ? 25.239 -0.159 -4.111 1.00 83.75 631 ASN A CA 1
ATOM 5191 C C . ASN A 1 631 ? 24.265 -1.264 -3.645 1.00 83.75 631 ASN A C 1
ATOM 5193 O O . ASN A 1 631 ? 23.092 -1.247 -4.011 1.00 83.75 631 ASN A O 1
ATOM 5197 N N . THR A 1 632 ? 24.728 -2.214 -2.825 1.00 84.88 632 THR A N 1
ATOM 5198 C CA . THR A 1 632 ? 23.922 -3.310 -2.256 1.00 84.88 632 THR A CA 1
ATOM 5199 C C . THR A 1 632 ? 23.533 -3.064 -0.802 1.00 84.88 632 THR A C 1
ATOM 5201 O O . THR A 1 632 ? 24.390 -2.656 -0.021 1.00 84.88 632 THR A O 1
ATOM 5204 N N . LYS A 1 633 ? 22.301 -3.420 -0.394 1.00 82.31 633 LYS A N 1
ATOM 5205 C CA . LYS A 1 633 ? 21.734 -3.192 0.961 1.00 82.31 633 LYS A CA 1
ATOM 5206 C C . LYS A 1 633 ? 22.616 -3.596 2.161 1.00 82.31 633 LYS A C 1
ATOM 5208 O O . LYS A 1 633 ? 22.333 -3.218 3.291 1.00 82.31 633 LYS A O 1
ATOM 5213 N N . TYR A 1 634 ? 23.672 -4.363 1.916 1.00 85.62 634 TYR A N 1
ATOM 5214 C CA . TYR A 1 634 ? 24.592 -4.910 2.898 1.00 85.62 634 TYR A CA 1
ATOM 5215 C C . TYR A 1 634 ? 25.774 -3.992 3.269 1.00 85.62 634 TYR A C 1
ATOM 5217 O O . TYR A 1 634 ? 26.443 -4.297 4.252 1.00 85.62 634 TYR A O 1
ATOM 5225 N N . ILE A 1 635 ? 26.041 -2.880 2.555 1.00 88.19 635 ILE A N 1
ATOM 5226 C CA . ILE A 1 635 ? 27.253 -2.058 2.808 1.00 88.19 635 ILE A CA 1
ATOM 5227 C C . ILE A 1 635 ? 27.347 -1.521 4.242 1.00 88.19 635 ILE A C 1
ATOM 5229 O O . ILE A 1 635 ? 28.419 -1.539 4.840 1.00 88.19 635 ILE A O 1
ATOM 5233 N N . ASN A 1 636 ? 26.224 -1.091 4.821 1.00 85.44 636 ASN A N 1
ATOM 5234 C CA . ASN A 1 636 ? 26.213 -0.510 6.162 1.00 85.44 636 ASN A CA 1
ATOM 5235 C C . ASN A 1 636 ? 26.526 -1.594 7.201 1.00 85.44 636 ASN A C 1
ATOM 5237 O O . ASN A 1 636 ? 27.391 -1.405 8.051 1.00 85.44 636 ASN A O 1
ATOM 5241 N N . ASN A 1 637 ? 25.904 -2.770 7.064 1.00 85.75 637 ASN A N 1
ATOM 5242 C CA . ASN A 1 637 ? 26.152 -3.914 7.942 1.00 85.75 637 ASN A CA 1
ATOM 5243 C C . ASN A 1 637 ? 27.588 -4.431 7.801 1.00 85.75 637 ASN A C 1
ATOM 5245 O O . ASN A 1 637 ? 28.189 -4.829 8.799 1.00 85.75 637 ASN A O 1
ATOM 5249 N N . PHE A 1 638 ? 28.153 -4.390 6.591 1.00 90.81 638 PHE A N 1
ATOM 5250 C CA . PHE A 1 638 ? 29.558 -4.706 6.349 1.00 90.81 638 PHE A CA 1
ATOM 5251 C C . PHE A 1 638 ? 30.479 -3.773 7.144 1.00 90.81 638 PHE A C 1
ATOM 5253 O O . PHE A 1 638 ? 31.300 -4.261 7.922 1.00 90.81 638 PHE A O 1
ATOM 5260 N N . PHE A 1 639 ? 30.303 -2.450 7.029 1.00 90.06 639 PHE A N 1
ATOM 5261 C CA . PHE A 1 639 ? 31.118 -1.488 7.775 1.00 90.06 639 PHE A CA 1
ATOM 5262 C C . PHE A 1 639 ? 30.966 -1.650 9.288 1.00 90.06 639 PHE A C 1
ATOM 5264 O O . PHE A 1 639 ? 31.974 -1.723 9.985 1.00 90.06 639 PHE A O 1
ATOM 5271 N N . VAL A 1 640 ? 29.737 -1.771 9.798 1.00 87.69 640 VAL A N 1
ATOM 5272 C CA . VAL A 1 640 ? 29.473 -1.936 11.238 1.00 87.69 640 VAL A CA 1
ATOM 5273 C C . VAL A 1 640 ? 30.131 -3.205 11.787 1.00 87.69 640 VAL A C 1
ATOM 5275 O O . VAL A 1 640 ? 30.838 -3.146 12.791 1.00 87.69 640 VAL A O 1
ATOM 5278 N N . THR A 1 641 ? 29.974 -4.342 11.102 1.00 89.81 641 THR A N 1
ATOM 5279 C CA . THR A 1 641 ? 30.577 -5.622 11.525 1.00 89.81 641 THR A CA 1
ATOM 5280 C C . THR A 1 641 ? 32.104 -5.535 11.548 1.00 89.81 641 THR A C 1
ATOM 5282 O O . THR A 1 641 ? 32.752 -6.004 12.486 1.00 89.81 641 THR A O 1
ATOM 5285 N N . TYR A 1 642 ? 32.688 -4.894 10.534 1.00 91.69 642 TYR A N 1
ATOM 5286 C CA . TYR A 1 642 ? 34.131 -4.704 10.431 1.00 91.69 642 TYR A CA 1
ATOM 5287 C C . TYR A 1 642 ? 34.670 -3.789 11.539 1.00 91.69 642 TYR A C 1
ATOM 5289 O O . TYR A 1 642 ? 35.677 -4.105 12.172 1.00 91.69 642 TYR A O 1
ATOM 5297 N N . ILE A 1 643 ? 33.973 -2.681 11.804 1.00 90.69 643 ILE A N 1
ATOM 5298 C CA . ILE A 1 643 ? 34.290 -1.716 12.862 1.00 90.69 643 ILE A CA 1
ATOM 5299 C C . ILE A 1 643 ? 34.296 -2.400 14.234 1.00 90.69 643 ILE A C 1
ATOM 5301 O O . ILE A 1 643 ? 35.280 -2.291 14.965 1.00 90.69 643 ILE A O 1
ATOM 5305 N N . ILE A 1 644 ? 33.244 -3.155 14.559 1.00 90.12 644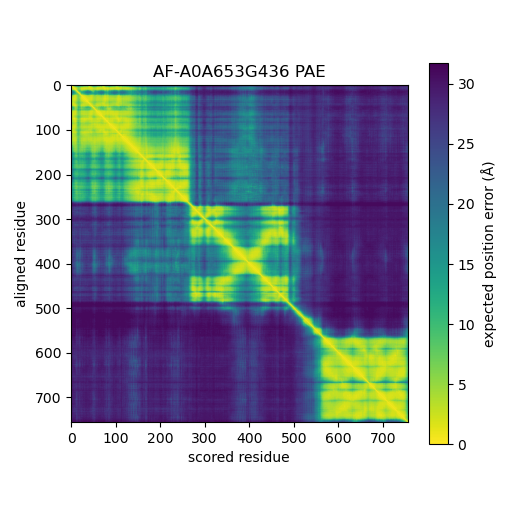 ILE A N 1
ATOM 5306 C CA . ILE A 1 644 ? 33.128 -3.883 15.833 1.00 90.12 644 ILE A CA 1
ATOM 5307 C C . ILE A 1 644 ? 34.279 -4.884 15.995 1.00 90.12 644 ILE A C 1
ATOM 5309 O O . ILE A 1 644 ? 34.909 -4.928 17.053 1.00 90.12 644 ILE A O 1
ATOM 5313 N N . SER A 1 645 ? 34.601 -5.629 14.932 1.00 91.06 645 SER A N 1
ATOM 5314 C CA . SER A 1 645 ? 35.692 -6.615 14.943 1.00 91.06 645 SER A CA 1
ATOM 5315 C C . SER A 1 645 ? 37.043 -5.968 15.255 1.00 91.06 645 SER A C 1
ATOM 5317 O O . SER A 1 645 ? 37.797 -6.463 16.092 1.00 91.06 645 SER A O 1
ATOM 5319 N N . TYR A 1 646 ? 37.339 -4.830 14.617 1.00 91.44 646 TYR A N 1
ATOM 5320 C CA . TYR A 1 646 ? 38.589 -4.106 14.845 1.00 91.44 646 TYR A CA 1
ATOM 5321 C C . TYR A 1 646 ? 38.661 -3.453 16.223 1.00 91.44 646 TYR A C 1
ATOM 5323 O O . TYR A 1 646 ? 39.744 -3.425 16.804 1.00 91.44 646 TYR A O 1
ATOM 5331 N N . ILE A 1 647 ? 37.549 -2.948 16.765 1.00 90.75 647 ILE A N 1
ATOM 5332 C CA . ILE A 1 647 ? 37.512 -2.418 18.136 1.00 90.75 647 ILE A CA 1
ATOM 5333 C C . ILE A 1 647 ? 37.832 -3.536 19.130 1.00 90.75 647 ILE A C 1
ATOM 5335 O O . ILE A 1 647 ? 38.694 -3.357 19.989 1.00 90.75 647 ILE A O 1
ATOM 5339 N N . PHE A 1 648 ? 37.194 -4.700 18.984 1.00 90.56 648 PHE A N 1
ATOM 5340 C CA . PHE A 1 648 ? 37.436 -5.849 19.855 1.00 90.56 648 PHE A CA 1
ATOM 5341 C C . PHE A 1 648 ? 38.898 -6.314 19.795 1.00 90.56 648 PHE A C 1
ATOM 5343 O O . PHE A 1 648 ? 39.542 -6.463 20.834 1.00 90.56 648 PHE A O 1
ATOM 5350 N N . ALA A 1 649 ? 39.447 -6.471 18.587 1.00 91.62 649 ALA A N 1
ATOM 5351 C CA . ALA A 1 649 ? 40.842 -6.858 18.395 1.00 91.62 649 ALA A CA 1
ATOM 5352 C C . ALA A 1 649 ? 41.820 -5.808 18.953 1.00 91.62 649 ALA A C 1
ATOM 5354 O O . ALA A 1 649 ? 42.758 -6.159 19.661 1.00 91.62 649 ALA A O 1
ATOM 5355 N N . SER A 1 650 ? 41.565 -4.516 18.716 1.00 90.31 650 SER A N 1
ATOM 5356 C CA . SER A 1 650 ? 42.425 -3.425 19.199 1.00 90.31 650 SER A CA 1
ATOM 5357 C C . SER A 1 650 ? 42.443 -3.332 20.724 1.00 90.31 650 SER A C 1
ATOM 5359 O O . SER A 1 650 ? 43.502 -3.123 21.314 1.00 90.31 650 SER A O 1
ATOM 5361 N N . LEU A 1 651 ? 41.289 -3.517 21.375 1.00 91.12 651 LEU A N 1
ATOM 5362 C CA . LEU A 1 651 ? 41.203 -3.597 22.834 1.00 91.12 651 LEU A CA 1
ATOM 5363 C C . LEU A 1 651 ? 42.001 -4.789 23.359 1.00 91.12 651 LEU A C 1
ATOM 5365 O O . LEU A 1 651 ? 42.771 -4.645 24.306 1.00 91.12 651 LEU A O 1
ATOM 5369 N N . PHE A 1 652 ? 41.863 -5.949 22.718 1.00 90.62 652 PHE A N 1
ATOM 5370 C CA . PHE A 1 652 ? 42.603 -7.140 23.108 1.00 90.62 652 PHE A CA 1
ATOM 5371 C C . PHE A 1 652 ? 44.117 -6.932 23.005 1.00 90.62 652 PHE A C 1
ATOM 5373 O O . PHE A 1 652 ? 44.820 -7.123 23.994 1.00 90.62 652 PHE A O 1
ATOM 5380 N N . TRP A 1 653 ? 44.615 -6.460 21.861 1.00 90.88 653 TRP A N 1
ATOM 5381 C CA . TRP A 1 653 ? 46.036 -6.168 21.654 1.00 90.88 653 TRP A CA 1
ATOM 5382 C C . TRP A 1 653 ? 46.576 -5.099 22.605 1.00 90.88 653 TRP A C 1
ATOM 5384 O O . TRP A 1 653 ? 47.738 -5.137 23.014 1.00 90.88 653 TRP A O 1
ATOM 5394 N N . PHE A 1 654 ? 45.732 -4.142 22.999 1.00 89.25 654 PHE A N 1
ATOM 5395 C CA . PHE A 1 654 ? 46.113 -3.128 23.970 1.00 89.25 654 PHE A CA 1
ATOM 5396 C C . PHE A 1 654 ? 46.390 -3.723 25.361 1.00 89.25 654 PHE A C 1
ATOM 5398 O O . PHE A 1 654 ? 47.336 -3.290 26.026 1.00 89.25 654 PHE A O 1
ATOM 5405 N N . PHE A 1 655 ? 45.598 -4.699 25.807 1.00 89.69 655 PHE A N 1
ATOM 5406 C CA . PHE A 1 655 ? 45.798 -5.351 27.106 1.00 89.69 655 PHE A CA 1
ATOM 5407 C C . PHE A 1 655 ? 46.795 -6.512 27.044 1.00 89.69 655 PHE A C 1
ATOM 5409 O O . PHE A 1 655 ? 47.544 -6.734 27.995 1.00 89.69 655 PHE A O 1
ATOM 5416 N N . VAL A 1 656 ? 46.838 -7.224 25.920 1.00 89.06 656 VAL A N 1
ATOM 5417 C CA . VAL A 1 656 ? 47.650 -8.423 25.710 1.00 89.06 656 VAL A CA 1
ATOM 5418 C C . VAL A 1 656 ? 48.542 -8.212 24.480 1.00 89.06 656 VAL A C 1
ATOM 5420 O O . VAL A 1 656 ? 48.166 -8.593 23.373 1.00 89.06 656 VAL A O 1
ATOM 5423 N N . PRO A 1 657 ? 49.738 -7.612 24.644 1.00 87.19 657 PRO A N 1
ATOM 5424 C CA . PRO A 1 657 ? 50.676 -7.415 23.542 1.00 87.19 657 PRO A CA 1
ATOM 5425 C C . PRO A 1 657 ? 51.302 -8.759 23.156 1.00 87.19 657 PRO A C 1
ATOM 5427 O O . PRO A 1 657 ? 52.285 -9.211 23.759 1.00 87.19 657 PRO A O 1
ATOM 5430 N N . ASN A 1 658 ? 50.692 -9.430 22.185 1.00 90.12 658 ASN A N 1
ATOM 5431 C CA . ASN A 1 658 ? 51.096 -10.746 21.719 1.00 90.12 658 ASN A CA 1
ATOM 5432 C C . ASN A 1 658 ? 51.647 -10.700 20.285 1.00 90.12 658 ASN A C 1
ATOM 5434 O O . ASN A 1 658 ? 51.319 -9.801 19.515 1.00 90.12 658 ASN A O 1
ATOM 5438 N N . GLY A 1 659 ? 52.469 -11.685 19.927 1.00 87.38 659 GLY A N 1
ATOM 5439 C CA . GLY A 1 659 ? 53.213 -11.675 18.674 1.00 87.38 659 GLY A CA 1
ATOM 5440 C C . GLY A 1 659 ? 53.638 -13.034 18.147 1.00 87.38 659 GLY A C 1
ATOM 5441 O O . GLY A 1 659 ? 53.386 -14.080 18.756 1.00 87.38 659 GLY A O 1
ATOM 5442 N N . VAL A 1 660 ? 54.335 -13.004 17.010 1.00 86.75 660 VAL A N 1
ATOM 5443 C CA . VAL A 1 660 ? 54.772 -14.191 16.261 1.00 86.75 660 VAL A CA 1
ATOM 5444 C C . VAL A 1 660 ? 56.271 -14.123 16.000 1.00 86.75 660 VAL A C 1
ATOM 5446 O O . VAL A 1 660 ? 56.775 -13.166 15.424 1.00 86.75 660 VAL A O 1
ATOM 5449 N N . LYS A 1 661 ? 57.015 -15.164 16.393 1.00 84.75 661 LYS A N 1
ATOM 5450 C CA . LYS A 1 661 ? 58.467 -15.215 16.177 1.00 84.75 661 LYS A CA 1
ATOM 5451 C C . LYS A 1 661 ? 58.756 -15.544 14.717 1.00 84.75 661 LYS A C 1
ATOM 5453 O O . LYS A 1 661 ? 58.511 -16.663 14.267 1.00 84.75 661 LYS A O 1
ATOM 5458 N N . ARG A 1 662 ? 59.318 -14.576 13.996 1.00 84.38 662 ARG A N 1
ATOM 5459 C CA . ARG A 1 662 ? 59.589 -14.687 12.558 1.00 84.38 662 ARG A CA 1
ATOM 5460 C C . ARG A 1 662 ? 60.990 -15.239 12.265 1.00 84.38 662 ARG A C 1
ATOM 5462 O O . ARG A 1 662 ? 61.947 -14.884 12.956 1.00 84.38 662 ARG A O 1
ATOM 5469 N N . PRO A 1 663 ? 61.151 -16.078 11.226 1.00 84.12 663 PRO A N 1
ATOM 5470 C CA . PRO A 1 663 ? 62.466 -16.524 10.781 1.00 84.12 663 PRO A CA 1
ATOM 5471 C C . PRO A 1 663 ? 63.239 -15.379 10.108 1.00 84.12 663 PRO A C 1
ATOM 5473 O O . PRO A 1 663 ? 62.660 -14.555 9.397 1.00 84.12 663 PRO A O 1
ATOM 5476 N N . LYS A 1 664 ? 64.567 -15.356 10.275 1.00 80.75 664 LYS A N 1
ATOM 5477 C CA . LYS A 1 664 ? 65.442 -14.465 9.500 1.00 80.75 664 LYS A CA 1
ATOM 5478 C C . LYS A 1 664 ? 65.462 -14.929 8.040 1.00 80.75 664 LYS A C 1
ATOM 5480 O O . LYS A 1 664 ? 65.746 -16.091 7.754 1.00 80.75 664 LYS A O 1
ATOM 5485 N N . ILE A 1 665 ? 65.143 -14.025 7.117 1.00 81.81 665 ILE A N 1
ATOM 5486 C CA . ILE A 1 665 ? 65.079 -14.323 5.682 1.00 81.81 665 ILE A CA 1
ATOM 5487 C C . ILE A 1 665 ? 66.456 -14.061 5.065 1.00 81.81 665 ILE A C 1
ATOM 5489 O O . ILE A 1 665 ? 66.886 -12.916 4.970 1.00 81.81 665 ILE A O 1
ATOM 5493 N N . TYR A 1 666 ? 67.140 -15.123 4.633 1.00 68.88 666 TYR A N 1
ATOM 5494 C CA . TYR A 1 666 ? 68.482 -15.040 4.032 1.00 68.88 666 TYR A CA 1
ATOM 5495 C C . TYR A 1 666 ? 68.479 -15.118 2.492 1.00 68.88 666 TYR A C 1
ATOM 5497 O O . TYR A 1 666 ? 69.474 -14.782 1.852 1.00 68.88 666 TYR A O 1
ATOM 5505 N N . LYS A 1 667 ? 67.369 -15.553 1.876 1.00 72.81 667 LYS A N 1
ATOM 5506 C CA . LYS A 1 667 ? 67.248 -15.741 0.417 1.00 72.81 667 LYS A CA 1
ATOM 5507 C C . LYS A 1 667 ? 66.924 -14.427 -0.310 1.00 72.81 667 LYS A C 1
ATOM 5509 O O . LYS A 1 667 ? 66.106 -13.644 0.165 1.00 72.81 667 LYS A O 1
ATOM 5514 N N . LYS A 1 668 ? 67.528 -14.209 -1.489 1.00 74.44 668 LYS A N 1
ATOM 5515 C CA . LYS A 1 668 ? 67.389 -12.979 -2.307 1.00 74.44 668 LYS A CA 1
ATOM 5516 C C . LYS A 1 668 ? 66.280 -13.026 -3.375 1.00 74.44 668 LYS A C 1
ATOM 5518 O O . LYS A 1 668 ? 66.166 -12.079 -4.157 1.00 74.44 668 LYS A O 1
ATOM 5523 N N . ASP A 1 669 ? 65.464 -14.078 -3.404 1.00 86.38 669 ASP A N 1
ATOM 5524 C CA . ASP A 1 669 ? 64.367 -14.231 -4.371 1.00 86.38 669 ASP A CA 1
ATOM 5525 C C . ASP A 1 669 ? 63.309 -13.125 -4.214 1.00 86.38 669 ASP A C 1
ATOM 5527 O O . ASP A 1 669 ? 63.116 -12.595 -3.118 1.00 86.38 669 ASP A O 1
ATOM 5531 N N . ILE A 1 670 ? 62.591 -12.795 -5.296 1.00 87.56 670 ILE A N 1
ATOM 5532 C CA . ILE A 1 670 ? 61.588 -11.709 -5.322 1.00 87.56 670 ILE A CA 1
ATOM 5533 C C . ILE A 1 670 ? 60.547 -11.888 -4.206 1.00 87.56 670 ILE A C 1
ATOM 5535 O O . ILE A 1 670 ? 60.264 -10.945 -3.470 1.00 87.56 670 ILE A O 1
ATOM 5539 N N . PHE A 1 671 ? 60.041 -13.109 -4.012 1.00 89.75 671 PHE A N 1
ATOM 5540 C CA . PHE A 1 671 ? 59.067 -13.414 -2.960 1.00 89.75 671 PHE A CA 1
ATOM 5541 C C . PHE A 1 671 ? 59.646 -13.245 -1.550 1.00 89.75 671 PHE A C 1
ATOM 5543 O O . PHE A 1 671 ? 58.994 -12.674 -0.685 1.00 89.75 671 PHE A O 1
ATOM 5550 N N . SER A 1 672 ? 60.900 -13.652 -1.335 1.00 87.81 672 SER A N 1
ATOM 5551 C CA . SER A 1 672 ? 61.593 -13.484 -0.050 1.00 87.81 672 SER A CA 1
ATOM 5552 C C . SER A 1 672 ? 61.843 -12.006 0.275 1.00 87.81 672 SER A C 1
ATOM 5554 O O . SER A 1 672 ? 61.687 -11.594 1.424 1.00 87.81 672 SER A O 1
ATOM 5556 N N . LYS A 1 673 ? 62.163 -11.183 -0.738 1.00 88.06 673 LYS A N 1
ATOM 5557 C CA . LYS A 1 673 ? 62.270 -9.720 -0.603 1.00 88.06 673 LYS A CA 1
ATOM 5558 C C . LYS A 1 673 ? 60.928 -9.079 -0.255 1.00 88.06 673 LYS A C 1
ATOM 5560 O O . LYS A 1 673 ? 60.893 -8.210 0.611 1.00 88.06 673 LYS A O 1
ATOM 5565 N N . LEU A 1 674 ? 59.841 -9.512 -0.897 1.00 88.44 674 LEU A N 1
ATOM 5566 C CA . LEU A 1 674 ? 58.490 -9.036 -0.587 1.00 88.44 674 LEU A CA 1
ATOM 5567 C C . LEU A 1 674 ? 58.093 -9.392 0.847 1.00 88.44 674 LEU A C 1
ATOM 5569 O O . LEU A 1 674 ? 57.651 -8.512 1.576 1.00 88.44 674 LEU A O 1
ATOM 5573 N N . THR A 1 675 ? 58.335 -10.627 1.296 1.00 88.19 675 THR A N 1
ATOM 5574 C CA . THR A 1 675 ? 58.075 -11.004 2.692 1.00 88.19 675 THR A CA 1
ATOM 5575 C C . THR A 1 675 ? 58.921 -10.191 3.673 1.00 88.19 675 THR A C 1
ATOM 5577 O O . THR A 1 67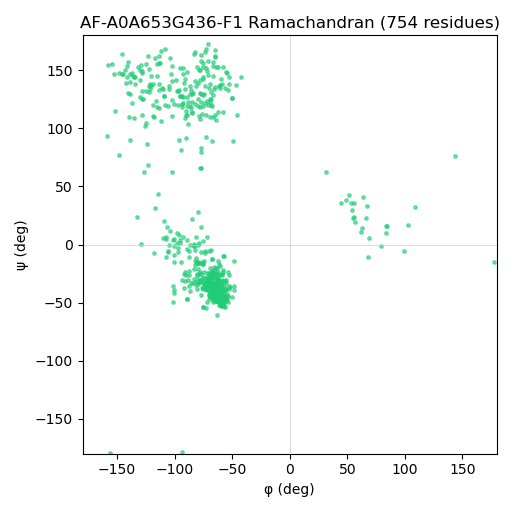5 ? 58.403 -9.728 4.684 1.00 88.19 675 THR A O 1
ATOM 5580 N N . ALA A 1 676 ? 60.205 -9.963 3.374 1.00 87.00 676 ALA A N 1
ATOM 5581 C CA . ALA A 1 676 ? 61.073 -9.134 4.211 1.00 87.00 676 ALA A CA 1
ATOM 5582 C C . ALA A 1 676 ? 60.599 -7.670 4.275 1.00 87.00 676 ALA A C 1
ATOM 5584 O O . ALA A 1 676 ? 60.679 -7.041 5.329 1.00 87.00 676 ALA A O 1
ATOM 5585 N N . LEU A 1 677 ? 60.068 -7.135 3.170 1.00 88.38 677 LEU A N 1
ATOM 5586 C CA . LEU A 1 677 ? 59.446 -5.812 3.133 1.00 88.38 677 LEU A CA 1
ATOM 5587 C C . LEU A 1 677 ? 58.191 -5.772 4.012 1.00 88.38 677 LEU A C 1
ATOM 5589 O O . LEU A 1 677 ? 58.033 -4.850 4.807 1.00 88.38 677 LEU A O 1
ATOM 5593 N N . THR A 1 678 ? 57.331 -6.789 3.920 1.00 86.94 678 THR A N 1
ATOM 5594 C CA . THR A 1 678 ? 56.152 -6.918 4.784 1.00 86.94 678 THR A CA 1
ATOM 5595 C C . THR A 1 678 ? 56.549 -6.994 6.257 1.00 86.94 678 THR A C 1
ATOM 5597 O O . THR A 1 678 ? 55.978 -6.266 7.054 1.00 86.94 678 THR A O 1
ATOM 5600 N N . TYR A 1 679 ? 57.576 -7.770 6.619 1.00 88.38 679 TYR A N 1
ATOM 5601 C CA . TYR A 1 679 ? 58.087 -7.847 7.996 1.00 88.38 679 TYR A CA 1
ATOM 5602 C C . TYR A 1 679 ? 58.647 -6.527 8.536 1.00 88.38 679 TYR A C 1
ATOM 5604 O O . TYR A 1 679 ? 58.743 -6.364 9.749 1.00 88.38 679 TYR A O 1
ATOM 5612 N N . LYS A 1 680 ? 59.065 -5.612 7.655 1.00 85.75 680 LYS A N 1
ATOM 5613 C CA . LYS A 1 680 ? 59.580 -4.294 8.040 1.00 85.75 680 LYS A CA 1
ATOM 5614 C C . LYS A 1 680 ? 58.457 -3.302 8.353 1.00 85.75 680 LYS A C 1
ATOM 5616 O O . LYS A 1 680 ? 58.629 -2.465 9.230 1.00 85.75 680 LYS A O 1
ATOM 5621 N N . TYR A 1 681 ? 57.360 -3.346 7.596 1.00 84.62 681 TYR A N 1
ATOM 5622 C CA . TYR A 1 681 ? 56.226 -2.426 7.767 1.00 84.62 681 TYR A CA 1
ATOM 5623 C C . TYR A 1 681 ? 55.166 -2.944 8.734 1.00 84.62 681 TYR A C 1
ATOM 5625 O O . TYR A 1 681 ? 54.432 -2.147 9.317 1.00 84.62 681 TYR A O 1
ATOM 5633 N N . ASP A 1 682 ? 55.082 -4.260 8.877 1.00 82.88 682 ASP A N 1
ATOM 5634 C CA . ASP A 1 682 ? 54.217 -4.932 9.823 1.00 82.88 682 ASP A CA 1
ATOM 5635 C C . ASP A 1 682 ? 55.110 -5.580 10.875 1.00 82.88 682 ASP A C 1
ATOM 5637 O O . ASP A 1 682 ? 55.806 -6.534 10.545 1.00 82.88 682 ASP A O 1
ATOM 5641 N N . GLU A 1 683 ? 55.181 -5.037 12.090 1.00 81.94 683 GLU A N 1
ATOM 5642 C CA . GLU A 1 683 ? 56.047 -5.567 13.154 1.00 81.94 683 GLU A CA 1
ATOM 5643 C C . GLU A 1 683 ? 55.504 -6.906 13.678 1.00 81.94 683 GLU A C 1
ATOM 5645 O O . GLU A 1 683 ? 54.452 -7.378 13.255 1.00 81.94 683 GLU A O 1
ATOM 5650 N N . ASP A 1 684 ? 56.243 -7.596 14.542 1.00 81.25 684 ASP A N 1
ATOM 5651 C CA . ASP A 1 684 ? 55.893 -8.936 15.033 1.00 81.25 684 ASP A CA 1
ATOM 5652 C C . ASP A 1 684 ? 54.830 -8.930 16.146 1.00 81.25 684 ASP A C 1
ATOM 5654 O O . ASP A 1 684 ? 54.802 -9.828 16.992 1.00 81.25 684 ASP A O 1
ATOM 5658 N N . THR A 1 685 ? 53.962 -7.921 16.152 1.00 81.38 685 THR A N 1
ATOM 5659 C CA . THR A 1 685 ? 52.957 -7.641 17.181 1.00 81.38 685 THR A CA 1
ATOM 5660 C C . THR A 1 685 ? 51.544 -7.865 16.644 1.00 81.38 685 THR A C 1
ATOM 5662 O O . THR A 1 685 ? 51.340 -8.037 15.446 1.00 81.38 685 THR A O 1
ATOM 5665 N N . ASN A 1 686 ? 50.552 -7.909 17.535 1.00 85.38 686 ASN A N 1
ATOM 5666 C CA . ASN A 1 686 ? 49.132 -8.075 17.198 1.00 85.38 686 ASN A CA 1
ATOM 5667 C C . ASN A 1 686 ? 48.794 -9.418 16.521 1.00 85.38 686 ASN A C 1
ATOM 5669 O O . ASN A 1 686 ? 47.987 -9.487 15.591 1.00 85.38 686 ASN A O 1
ATOM 5673 N N . GLY A 1 687 ? 49.398 -10.509 17.006 1.00 84.62 687 GLY A N 1
ATOM 5674 C CA . GLY A 1 687 ? 49.186 -11.848 16.443 1.00 84.62 687 GLY A CA 1
ATOM 5675 C C . GLY A 1 687 ? 47.752 -12.374 16.615 1.00 84.62 687 GLY A C 1
ATOM 5676 O O . GLY A 1 687 ? 47.140 -12.822 15.648 1.00 84.62 687 GLY A O 1
ATOM 5677 N N . PHE A 1 688 ? 47.185 -12.278 17.824 1.00 90.62 688 PHE A N 1
ATOM 5678 C CA . PHE A 1 688 ? 45.898 -12.883 18.208 1.00 90.62 688 PHE A CA 1
ATOM 5679 C C . PHE A 1 688 ? 44.939 -11.788 18.679 1.00 90.62 688 PHE A C 1
ATOM 5681 O O . PHE A 1 688 ? 45.346 -10.996 19.523 1.00 90.62 688 PHE A O 1
ATOM 5688 N N . PRO A 1 689 ? 43.668 -11.754 18.246 1.00 92.56 689 PRO A N 1
ATOM 5689 C CA . PRO A 1 689 ? 43.087 -12.526 17.144 1.00 92.56 689 PRO A CA 1
ATOM 5690 C C . PRO A 1 689 ? 43.590 -12.019 15.780 1.00 92.56 689 PRO A C 1
ATOM 5692 O O . PRO A 1 689 ? 43.859 -10.831 15.629 1.00 92.56 689 PRO A O 1
ATOM 5695 N N . SER A 1 690 ? 43.699 -12.884 14.764 1.00 93.31 690 SER A N 1
ATOM 5696 C CA . SER A 1 690 ? 44.247 -12.468 13.461 1.00 93.31 690 SER A CA 1
ATOM 5697 C C . SER A 1 690 ? 43.309 -11.535 12.680 1.00 93.31 690 SER A C 1
ATOM 5699 O O . SER A 1 690 ? 42.212 -11.933 12.272 1.00 93.31 690 SER A O 1
ATOM 5701 N N . ALA A 1 691 ? 43.802 -10.327 12.377 1.00 90.88 691 ALA A N 1
ATOM 5702 C CA . ALA A 1 691 ? 43.117 -9.322 11.558 1.00 90.88 691 ALA A CA 1
ATOM 5703 C C . ALA A 1 691 ? 42.792 -9.799 10.145 1.00 90.88 691 ALA A C 1
ATOM 5705 O O . ALA A 1 691 ? 41.677 -9.616 9.657 1.00 90.88 691 ALA A O 1
ATOM 5706 N N . HIS A 1 692 ? 43.760 -10.454 9.506 1.00 91.25 692 HIS A N 1
ATOM 5707 C CA . HIS A 1 692 ? 43.626 -10.992 8.158 1.00 91.25 692 HIS A CA 1
ATOM 5708 C C . HIS A 1 692 ? 42.501 -12.031 8.083 1.00 91.25 692 HIS A C 1
ATOM 5710 O O . HIS A 1 692 ? 41.739 -12.057 7.118 1.00 91.25 692 HIS A O 1
ATOM 5716 N N . ILE A 1 693 ? 42.345 -12.854 9.121 1.00 93.75 693 ILE A N 1
ATOM 5717 C CA . ILE A 1 693 ? 41.351 -13.930 9.152 1.00 93.75 693 ILE A CA 1
ATOM 5718 C C . ILE A 1 693 ? 39.944 -13.386 9.371 1.00 93.75 693 ILE A C 1
ATOM 5720 O O . ILE A 1 693 ? 39.060 -13.655 8.559 1.00 93.75 693 ILE A O 1
ATOM 5724 N N . PHE A 1 694 ? 39.706 -12.586 10.415 1.00 94.25 694 PHE A N 1
ATOM 5725 C CA . PHE A 1 694 ? 38.345 -12.094 10.638 1.00 94.25 694 PHE A CA 1
ATOM 5726 C C . PHE A 1 694 ? 37.893 -11.171 9.497 1.00 94.25 694 PHE A C 1
ATOM 5728 O O . PHE A 1 694 ? 36.754 -11.265 9.051 1.00 94.25 694 PHE A O 1
ATOM 5735 N N . ALA A 1 695 ? 38.777 -10.334 8.947 1.00 92.75 695 ALA A N 1
ATOM 5736 C CA . ALA A 1 695 ? 38.416 -9.424 7.865 1.00 92.75 695 ALA A CA 1
ATOM 5737 C C . ALA A 1 695 ? 38.127 -10.152 6.543 1.00 92.75 695 ALA A C 1
ATOM 5739 O O . ALA A 1 695 ? 37.174 -9.796 5.844 1.00 92.75 695 ALA A O 1
ATOM 5740 N N . THR A 1 696 ? 38.896 -11.195 6.204 1.00 94.62 696 THR A N 1
ATOM 5741 C CA . THR A 1 696 ? 38.597 -12.032 5.029 1.00 94.62 696 THR A CA 1
ATOM 5742 C C . THR A 1 696 ? 37.291 -12.794 5.194 1.00 94.62 696 THR A C 1
ATOM 5744 O O . THR A 1 696 ? 36.516 -12.858 4.238 1.00 94.62 696 THR A O 1
ATOM 5747 N N . LEU A 1 697 ? 36.996 -13.320 6.385 1.00 94.69 697 LEU A N 1
ATOM 5748 C CA . LEU A 1 697 ? 35.725 -13.989 6.674 1.00 94.69 697 LEU A CA 1
ATOM 5749 C C . LEU A 1 697 ? 34.534 -13.027 6.563 1.00 94.69 697 LEU A C 1
ATOM 5751 O O . LEU A 1 697 ? 33.539 -13.380 5.933 1.00 94.69 697 LEU A O 1
ATOM 5755 N N . ILE A 1 698 ? 34.653 -11.790 7.067 1.00 93.88 698 ILE A N 1
ATOM 5756 C CA . ILE A 1 698 ? 33.628 -10.743 6.893 1.00 93.88 698 ILE A CA 1
ATOM 5757 C C . ILE A 1 698 ? 33.390 -10.465 5.407 1.00 93.88 698 ILE A C 1
ATOM 5759 O O . ILE A 1 698 ? 32.243 -10.481 4.960 1.00 93.88 698 ILE A O 1
ATOM 5763 N N . CYS A 1 699 ? 34.454 -10.256 4.624 1.00 94.12 699 CYS A N 1
ATOM 5764 C CA . CYS A 1 699 ? 34.323 -10.017 3.184 1.00 94.12 699 CYS A CA 1
ATOM 5765 C C . CYS A 1 699 ? 33.605 -11.177 2.482 1.00 94.12 699 CYS A C 1
ATOM 5767 O O . CYS A 1 699 ? 32.682 -10.966 1.700 1.00 94.12 699 CYS A O 1
ATOM 5769 N N . SER A 1 700 ? 33.985 -12.405 2.829 1.00 93.75 700 SER A N 1
ATOM 5770 C CA . SER A 1 700 ? 33.447 -13.626 2.227 1.00 93.75 700 SER A CA 1
ATOM 5771 C C . SER A 1 700 ? 31.976 -13.839 2.577 1.00 93.75 700 SER A C 1
ATOM 5773 O O . SER A 1 700 ? 31.183 -14.170 1.701 1.00 93.75 700 SER A O 1
ATOM 5775 N N . TYR A 1 701 ? 31.587 -13.571 3.827 1.00 93.25 701 TYR A N 1
ATOM 5776 C CA . TYR A 1 701 ? 30.198 -13.640 4.275 1.00 93.25 701 TYR A CA 1
ATOM 5777 C C . TYR A 1 701 ? 29.298 -12.680 3.490 1.00 93.25 701 TYR A C 1
ATOM 5779 O O . TYR A 1 701 ? 28.280 -13.092 2.937 1.00 93.25 701 TYR A O 1
ATOM 5787 N N . PHE A 1 702 ? 29.682 -11.406 3.380 1.00 92.12 702 PHE A N 1
ATOM 5788 C CA . PHE A 1 702 ? 28.851 -10.421 2.685 1.00 92.12 702 PHE A CA 1
ATOM 5789 C C . PHE A 1 702 ? 28.859 -10.591 1.160 1.00 92.12 702 PHE A C 1
ATOM 5791 O O . PHE A 1 702 ? 27.821 -10.389 0.531 1.00 92.12 702 PHE A O 1
ATOM 5798 N N . LEU A 1 703 ? 29.973 -11.022 0.557 1.00 91.38 703 LEU A N 1
ATOM 5799 C CA . LEU A 1 703 ? 30.002 -11.377 -0.866 1.00 91.38 703 LEU A CA 1
ATOM 5800 C C . LEU A 1 703 ? 29.131 -12.601 -1.168 1.00 91.38 703 LEU A C 1
ATOM 5802 O O . LEU A 1 703 ? 28.426 -12.597 -2.174 1.00 91.38 703 LEU A O 1
ATOM 5806 N N . ALA A 1 704 ? 29.114 -13.609 -0.291 1.00 90.75 704 ALA A N 1
ATOM 5807 C CA . ALA A 1 704 ? 28.269 -14.794 -0.438 1.00 90.75 704 ALA A CA 1
ATOM 5808 C C . ALA A 1 704 ? 26.767 -14.458 -0.427 1.00 90.75 704 ALA A C 1
ATOM 5810 O O . ALA A 1 704 ? 25.989 -15.102 -1.129 1.00 90.75 704 ALA A O 1
ATOM 5811 N N . LEU A 1 705 ? 26.361 -13.422 0.319 1.00 87.88 705 LEU A N 1
ATOM 5812 C CA . LEU A 1 705 ? 24.976 -12.936 0.335 1.00 87.88 705 LEU A CA 1
ATOM 5813 C C . LEU A 1 705 ? 24.560 -12.247 -0.973 1.00 87.88 705 LEU A C 1
ATOM 5815 O O . LEU A 1 705 ? 23.377 -12.253 -1.311 1.00 87.88 705 LEU A O 1
ATOM 5819 N N . VAL A 1 706 ? 25.503 -11.634 -1.694 1.00 87.56 706 VAL A N 1
ATOM 5820 C CA . VAL A 1 706 ? 25.234 -10.919 -2.955 1.00 87.56 706 VAL A CA 1
ATOM 5821 C C . VAL A 1 706 ? 25.404 -11.828 -4.172 1.00 87.56 706 VAL A C 1
ATOM 5823 O O . VAL A 1 706 ? 24.624 -11.736 -5.118 1.00 87.56 706 VAL A O 1
ATOM 5826 N N . PHE A 1 707 ? 26.389 -12.725 -4.140 1.00 89.38 707 PHE A N 1
ATOM 5827 C CA . PHE A 1 707 ? 26.780 -13.587 -5.254 1.00 89.38 707 PHE A CA 1
ATOM 5828 C C . PHE A 1 707 ? 26.724 -15.078 -4.864 1.00 89.38 707 PHE A C 1
ATOM 5830 O O . PHE A 1 707 ? 27.764 -15.743 -4.800 1.00 89.38 707 PHE A O 1
ATOM 5837 N N . PRO A 1 708 ? 25.523 -15.647 -4.636 1.00 86.31 708 PRO A N 1
ATOM 5838 C CA . PRO A 1 708 ? 25.373 -17.032 -4.175 1.00 86.31 708 PRO A CA 1
ATOM 5839 C C . PRO A 1 708 ? 25.842 -18.076 -5.204 1.00 86.31 708 PRO A C 1
ATOM 5841 O O . PRO A 1 708 ? 26.146 -19.209 -4.847 1.00 86.31 708 PRO A O 1
ATOM 5844 N N . THR A 1 709 ? 25.952 -17.711 -6.482 1.00 87.69 709 THR A N 1
ATOM 5845 C CA . THR A 1 709 ? 26.469 -18.585 -7.549 1.00 87.69 709 THR A CA 1
ATOM 5846 C C . THR A 1 709 ? 27.991 -18.746 -7.517 1.00 87.69 709 THR A C 1
ATOM 5848 O O . THR A 1 709 ? 28.518 -19.682 -8.111 1.00 87.69 709 THR A O 1
ATOM 5851 N N . HIS A 1 710 ? 28.713 -17.865 -6.816 1.00 89.50 710 HIS A N 1
ATOM 5852 C CA . HIS A 1 710 ? 30.179 -17.818 -6.805 1.00 89.50 710 HIS A CA 1
ATOM 5853 C C . HIS A 1 710 ? 30.796 -18.286 -5.474 1.00 89.50 710 HIS A C 1
ATOM 5855 O O . HIS A 1 710 ? 31.960 -17.997 -5.199 1.00 89.50 710 HIS A O 1
ATOM 5861 N N . LEU A 1 711 ? 30.051 -19.042 -4.655 1.00 90.00 711 LEU A N 1
ATOM 5862 C CA . LEU A 1 711 ? 30.497 -19.501 -3.330 1.00 90.00 711 LEU A CA 1
ATOM 5863 C C . LEU A 1 711 ? 31.837 -20.244 -3.363 1.00 90.00 711 LEU A C 1
ATOM 5865 O O . LEU A 1 711 ? 32.692 -19.987 -2.521 1.00 90.00 711 LEU A O 1
ATOM 5869 N N . ILE A 1 712 ? 32.041 -21.124 -4.347 1.00 91.12 712 ILE A N 1
ATOM 5870 C CA . ILE A 1 712 ? 33.283 -21.903 -4.480 1.00 91.12 712 ILE A CA 1
ATOM 5871 C C . ILE A 1 712 ? 34.487 -20.967 -4.643 1.00 91.12 712 ILE A C 1
ATOM 5873 O O . ILE A 1 712 ? 35.495 -21.126 -3.958 1.00 91.12 712 ILE A O 1
ATOM 5877 N N . LEU A 1 713 ? 34.360 -19.954 -5.505 1.00 91.38 713 LEU A N 1
ATOM 5878 C CA . LEU A 1 713 ? 35.411 -18.966 -5.732 1.00 91.38 713 LEU A CA 1
ATOM 5879 C C . LEU A 1 713 ? 35.675 -18.148 -4.463 1.00 91.38 713 LEU A C 1
ATOM 5881 O O . LEU A 1 713 ? 36.826 -18.029 -4.052 1.00 91.38 713 LEU A O 1
ATOM 5885 N N . ILE A 1 714 ? 34.620 -17.642 -3.819 1.00 91.81 714 ILE A N 1
ATOM 5886 C CA . ILE A 1 714 ? 34.716 -16.829 -2.598 1.00 91.81 714 ILE A CA 1
ATOM 5887 C C . ILE A 1 714 ? 35.471 -17.599 -1.510 1.00 91.81 714 ILE A C 1
ATOM 5889 O O . ILE A 1 714 ? 36.500 -17.125 -1.034 1.00 91.81 714 ILE A O 1
ATOM 5893 N N . TRP A 1 715 ? 35.033 -18.820 -1.191 1.00 91.56 715 TRP A N 1
ATOM 5894 C CA . TRP A 1 715 ? 35.668 -19.643 -0.160 1.00 91.56 715 TRP A CA 1
ATOM 5895 C C . TRP A 1 715 ? 37.086 -20.090 -0.532 1.00 91.56 715 TRP A C 1
ATOM 5897 O O . TRP A 1 715 ? 37.938 -20.181 0.352 1.00 91.56 715 TRP A O 1
ATOM 5907 N N . SER A 1 716 ? 37.379 -20.310 -1.821 1.00 92.88 716 SER A N 1
ATOM 5908 C CA . SER A 1 716 ? 38.741 -20.631 -2.276 1.00 92.88 716 SER A CA 1
ATOM 5909 C C . SER A 1 716 ? 39.725 -19.486 -2.006 1.00 92.88 716 SER A C 1
ATOM 5911 O O . SER A 1 716 ? 40.842 -19.726 -1.543 1.00 92.88 716 SER A O 1
ATOM 5913 N N . VAL A 1 717 ? 39.291 -18.234 -2.201 1.00 93.00 717 VAL A N 1
ATOM 5914 C CA . VAL A 1 717 ? 40.093 -17.037 -1.908 1.00 93.00 717 VAL A CA 1
ATOM 5915 C C . VAL A 1 717 ? 40.277 -16.878 -0.398 1.00 93.00 717 VAL A C 1
ATOM 5917 O O . VAL A 1 717 ? 41.404 -16.685 0.057 1.00 93.00 717 VAL A O 1
ATOM 5920 N N . THR A 1 718 ? 39.214 -17.040 0.398 1.00 92.25 718 THR A N 1
ATOM 5921 C CA . THR A 1 718 ? 39.289 -17.001 1.872 1.00 92.25 718 THR A CA 1
ATOM 5922 C C . THR A 1 718 ? 40.274 -18.029 2.414 1.00 92.25 718 THR A C 1
ATOM 5924 O O . THR A 1 718 ? 41.105 -17.710 3.266 1.00 92.25 718 THR A O 1
ATOM 5927 N N . PHE A 1 719 ? 40.201 -19.261 1.908 1.00 93.75 719 PHE A N 1
ATOM 5928 C CA . PHE A 1 719 ? 41.066 -20.358 2.322 1.00 93.75 719 PHE A CA 1
ATOM 5929 C C . PHE A 1 719 ? 42.522 -20.105 1.923 1.00 93.75 719 PHE A C 1
ATOM 5931 O O . PHE A 1 719 ? 43.419 -20.266 2.748 1.00 93.75 719 PHE A O 1
ATOM 5938 N N . SER A 1 720 ? 42.758 -19.623 0.698 1.00 94.56 720 SER A N 1
ATOM 5939 C CA . SER A 1 720 ? 44.095 -19.271 0.210 1.00 94.56 720 SER A CA 1
ATOM 5940 C C . SER A 1 720 ? 44.757 -18.192 1.072 1.00 94.56 720 SER A C 1
ATOM 5942 O O . SER A 1 720 ? 45.896 -18.368 1.511 1.00 94.56 720 SER A O 1
ATOM 5944 N N . ILE A 1 721 ? 44.030 -17.114 1.398 1.00 93.94 721 ILE A N 1
ATOM 5945 C CA . ILE A 1 721 ? 44.543 -16.055 2.278 1.00 93.94 721 ILE A CA 1
ATOM 5946 C C . ILE A 1 721 ? 44.776 -16.606 3.690 1.00 93.94 721 ILE A C 1
ATOM 5948 O O . ILE A 1 721 ? 45.830 -16.361 4.274 1.00 93.94 721 ILE A O 1
ATOM 5952 N N . SER A 1 722 ? 43.849 -17.404 4.226 1.00 92.94 722 SER A N 1
ATOM 5953 C CA . SER A 1 722 ? 43.959 -17.950 5.586 1.00 92.94 722 SER A CA 1
ATOM 5954 C C . SER A 1 722 ? 45.152 -18.881 5.762 1.00 92.94 722 SER A C 1
ATOM 5956 O O . SER A 1 722 ? 45.835 -18.825 6.776 1.00 92.94 722 SER A O 1
ATOM 5958 N N . ILE A 1 723 ? 45.441 -19.706 4.759 1.00 93.38 723 ILE A N 1
ATOM 5959 C CA . ILE A 1 723 ? 46.624 -20.564 4.743 1.00 93.38 723 ILE A CA 1
ATOM 5960 C C . ILE A 1 723 ? 47.900 -19.731 4.610 1.00 93.38 723 ILE A C 1
ATOM 5962 O O . ILE A 1 723 ? 48.906 -20.007 5.270 1.00 93.38 723 ILE A O 1
ATOM 5966 N N . SER A 1 724 ? 47.862 -18.689 3.777 1.00 94.94 724 SER A N 1
ATOM 5967 C CA . SER A 1 724 ? 49.036 -17.866 3.503 1.00 94.94 724 SER A CA 1
ATOM 5968 C C . SER A 1 724 ? 49.626 -17.212 4.750 1.00 94.94 724 SER A C 1
ATOM 5970 O O . SER A 1 724 ? 50.846 -17.104 4.859 1.00 94.94 724 SER A O 1
ATOM 5972 N N . THR A 1 725 ? 48.794 -16.852 5.730 1.00 92.38 725 THR A N 1
ATOM 5973 C CA . THR A 1 725 ? 49.249 -16.202 6.966 1.00 92.38 725 THR A CA 1
ATOM 5974 C C . THR A 1 725 ? 50.199 -17.082 7.784 1.00 92.38 725 THR A C 1
ATOM 5976 O O . THR A 1 725 ? 51.139 -16.566 8.391 1.00 92.38 725 THR A O 1
ATOM 5979 N N . VAL A 1 726 ? 50.022 -18.406 7.753 1.00 92.50 726 VAL A N 1
ATOM 5980 C CA . VAL A 1 726 ? 50.856 -19.352 8.514 1.00 92.50 726 VAL A CA 1
ATOM 5981 C C . VAL A 1 726 ? 52.110 -19.743 7.737 1.00 92.50 726 VAL A C 1
ATOM 5983 O O . VAL A 1 726 ? 53.202 -19.791 8.306 1.00 92.50 726 VAL A O 1
ATOM 5986 N N . PHE A 1 727 ? 51.995 -19.954 6.421 1.00 92.38 727 PHE A N 1
ATOM 5987 C CA . PHE A 1 727 ? 53.146 -20.276 5.563 1.00 92.38 727 PHE A CA 1
ATOM 5988 C C . PHE A 1 727 ? 54.121 -19.106 5.399 1.00 92.38 727 PHE A C 1
ATOM 5990 O O . PHE A 1 727 ? 55.325 -19.321 5.251 1.00 92.38 727 PHE A O 1
ATOM 5997 N N . VAL A 1 728 ? 53.623 -17.869 5.487 1.00 91.06 728 VAL A N 1
ATOM 5998 C CA . VAL A 1 728 ? 54.445 -16.652 5.547 1.00 91.06 728 VAL A CA 1
ATOM 5999 C C . VAL A 1 728 ? 54.926 -16.374 6.978 1.00 91.06 728 VAL A C 1
ATOM 6001 O O . VAL A 1 728 ? 55.679 -15.438 7.172 1.00 91.06 728 VAL A O 1
ATOM 6004 N N . LYS A 1 729 ? 54.565 -17.192 7.982 1.00 90.81 729 LYS A N 1
ATOM 6005 C CA . LYS A 1 729 ? 54.927 -17.015 9.406 1.00 90.81 729 LYS A CA 1
ATOM 6006 C C . LYS A 1 729 ? 54.510 -15.654 9.985 1.00 90.81 729 LYS A C 1
ATOM 6008 O O . LYS A 1 729 ? 55.203 -15.099 10.835 1.00 90.81 729 LYS A O 1
ATOM 6013 N N . GLN A 1 730 ? 53.362 -15.146 9.535 1.00 88.81 730 GLN A N 1
ATOM 6014 C CA . GLN A 1 730 ? 52.720 -13.938 10.063 1.00 88.81 730 GLN A CA 1
ATOM 6015 C C . GLN A 1 730 ? 51.778 -14.234 11.231 1.00 88.81 730 GLN A C 1
ATOM 6017 O O . GLN A 1 730 ? 51.638 -13.405 12.120 1.00 88.81 730 GLN A O 1
ATOM 6022 N N . HIS A 1 731 ? 51.173 -15.421 11.246 1.00 91.69 731 HIS A N 1
ATOM 6023 C CA . HIS A 1 731 ? 50.248 -15.866 12.285 1.00 91.69 731 HIS A CA 1
ATOM 6024 C C . HIS A 1 731 ? 50.529 -17.321 12.680 1.00 91.69 731 HIS A C 1
ATOM 6026 O O . HIS A 1 731 ? 50.944 -18.130 11.844 1.00 91.69 731 HIS A O 1
ATOM 6032 N N . TYR A 1 732 ? 50.299 -17.653 13.950 1.00 92.56 732 TYR A N 1
ATOM 6033 C CA . TYR A 1 732 ? 50.209 -19.036 14.421 1.00 92.56 732 TYR A CA 1
ATOM 6034 C C . TYR A 1 732 ? 48.810 -19.606 14.167 1.00 92.56 732 TYR A C 1
ATOM 6036 O O . TYR A 1 732 ? 47.845 -18.876 13.938 1.00 92.56 732 TYR A O 1
ATOM 6044 N N . ILE A 1 733 ? 48.662 -20.926 14.261 1.00 90.38 733 ILE A N 1
ATOM 6045 C CA . ILE A 1 733 ? 47.361 -21.590 14.084 1.00 90.38 733 ILE A CA 1
ATOM 6046 C C . ILE A 1 733 ? 46.316 -21.094 15.100 1.00 90.38 733 ILE A C 1
ATOM 6048 O O . ILE A 1 733 ? 45.147 -20.921 14.749 1.00 90.38 733 ILE A O 1
ATOM 6052 N N . LEU A 1 734 ? 46.717 -20.816 16.346 1.00 90.69 734 LEU A N 1
ATOM 6053 C CA . LEU A 1 734 ? 45.802 -20.275 17.361 1.00 90.69 734 LEU A CA 1
ATOM 6054 C C . LEU A 1 734 ? 45.247 -18.896 16.974 1.00 90.69 734 LEU A C 1
ATOM 6056 O O . LEU A 1 734 ? 44.083 -18.608 17.251 1.00 90.69 734 LEU A O 1
ATOM 6060 N N . ASP A 1 735 ? 46.029 -18.072 16.278 1.00 91.69 735 ASP A N 1
ATOM 6061 C CA . ASP A 1 735 ? 45.610 -16.742 15.825 1.00 91.69 735 ASP A CA 1
ATOM 6062 C C . ASP A 1 735 ? 44.463 -16.819 14.808 1.00 91.69 735 ASP A C 1
ATOM 6064 O O . ASP A 1 735 ? 43.585 -15.949 14.789 1.00 91.69 735 ASP A O 1
ATOM 6068 N N . ILE A 1 736 ? 44.436 -17.887 13.999 1.00 92.19 736 ILE A N 1
ATOM 6069 C CA . ILE A 1 736 ? 43.342 -18.179 13.065 1.00 92.19 736 ILE A CA 1
ATOM 6070 C C . ILE A 1 736 ? 42.055 -18.476 13.829 1.00 92.19 736 ILE A C 1
ATOM 6072 O O . ILE A 1 736 ? 41.011 -17.910 13.504 1.00 92.19 736 ILE A O 1
ATOM 6076 N N . LEU A 1 737 ? 42.120 -19.319 14.864 1.00 92.38 737 LEU A N 1
ATOM 6077 C CA . LEU A 1 737 ? 40.958 -19.612 15.707 1.00 92.38 737 LEU A CA 1
ATOM 6078 C C . LEU A 1 737 ? 40.434 -18.340 16.381 1.00 92.38 737 LEU A C 1
ATOM 6080 O O . LEU A 1 737 ? 39.227 -18.106 16.381 1.00 92.38 737 LEU A O 1
ATOM 6084 N N . GLY A 1 738 ? 41.336 -17.484 16.871 1.00 92.12 738 GLY A N 1
ATOM 6085 C CA . GLY A 1 738 ? 40.982 -16.166 17.399 1.00 92.12 738 GLY A CA 1
ATOM 6086 C C . GLY A 1 738 ? 40.233 -15.313 16.376 1.00 92.12 738 GLY A C 1
ATOM 6087 O O . GLY A 1 738 ? 39.171 -14.779 16.684 1.00 92.12 738 GLY A O 1
ATOM 6088 N N . GLY A 1 739 ? 40.728 -15.247 15.136 1.00 92.69 739 GLY A N 1
ATOM 6089 C CA . GLY A 1 739 ? 40.054 -14.540 14.044 1.00 92.69 739 GLY A CA 1
ATOM 6090 C C . GLY A 1 739 ? 38.657 -15.096 13.732 1.00 92.69 739 GLY A C 1
ATOM 6091 O O . GLY A 1 739 ? 37.710 -14.330 13.561 1.00 92.69 739 GLY A O 1
ATOM 6092 N N . ILE A 1 740 ? 38.488 -16.421 13.723 1.00 93.56 740 ILE A N 1
ATOM 6093 C CA . ILE A 1 740 ? 37.179 -17.065 13.515 1.00 93.56 740 ILE A CA 1
ATOM 6094 C C . ILE A 1 740 ? 36.204 -16.714 14.650 1.00 93.56 740 ILE A C 1
ATOM 6096 O O . ILE A 1 740 ? 35.046 -16.387 14.387 1.00 93.56 740 ILE A O 1
ATOM 6100 N N . ILE A 1 741 ? 36.659 -16.739 15.906 1.00 93.44 741 ILE A N 1
ATOM 6101 C CA . ILE A 1 741 ? 35.834 -16.380 17.070 1.00 93.44 741 ILE A CA 1
ATOM 6102 C C . ILE A 1 741 ? 35.414 -14.908 16.994 1.00 93.44 741 ILE A C 1
ATOM 6104 O O . ILE A 1 741 ? 34.228 -14.601 17.129 1.00 93.44 741 ILE A O 1
ATOM 6108 N N . THR A 1 742 ? 36.355 -14.000 16.716 1.00 92.81 742 THR A N 1
ATOM 6109 C CA . THR A 1 742 ? 36.064 -12.566 16.562 1.00 92.81 742 THR A CA 1
ATOM 6110 C C . THR A 1 742 ? 35.066 -12.309 15.434 1.00 92.81 742 THR A C 1
ATOM 6112 O O . THR A 1 742 ? 34.159 -11.491 15.599 1.00 92.81 742 THR A O 1
ATOM 6115 N N . PHE A 1 743 ? 35.177 -13.033 14.318 1.00 93.31 743 PHE A N 1
ATOM 6116 C CA . PHE A 1 743 ? 34.208 -12.984 13.224 1.00 93.31 743 PHE A CA 1
ATOM 6117 C C . PHE A 1 743 ? 32.795 -13.379 13.681 1.00 93.31 743 PHE A C 1
ATOM 6119 O O . PHE A 1 743 ? 31.854 -12.608 13.483 1.00 93.31 743 PHE A O 1
ATOM 6126 N N . TRP A 1 744 ? 32.638 -14.536 14.333 1.00 90.12 744 TRP A N 1
ATOM 6127 C CA . TRP A 1 744 ? 31.331 -15.011 14.802 1.00 90.12 744 TRP A CA 1
ATOM 6128 C C . TRP A 1 744 ? 30.700 -14.070 15.828 1.00 90.12 744 TRP A C 1
ATOM 6130 O O . TRP A 1 744 ? 29.527 -13.717 15.692 1.00 90.12 744 TRP A O 1
ATOM 6140 N N . MET A 1 745 ? 31.481 -13.603 16.807 1.00 88.44 745 MET A N 1
ATOM 6141 C CA . MET A 1 745 ? 31.017 -12.620 17.790 1.00 88.44 745 MET A CA 1
ATOM 6142 C C . MET A 1 745 ? 30.530 -11.340 17.106 1.00 88.44 745 MET A C 1
ATOM 6144 O O . MET A 1 745 ? 29.451 -10.836 17.416 1.00 88.44 745 MET A O 1
ATOM 6148 N N . SER A 1 746 ? 31.289 -10.841 16.131 1.00 86.81 746 SER A N 1
ATOM 6149 C CA . SER A 1 746 ? 30.964 -9.592 15.443 1.00 86.81 746 SER A CA 1
ATOM 6150 C C . SER A 1 746 ? 29.754 -9.725 14.523 1.00 86.81 746 SER A C 1
ATOM 6152 O O . SER A 1 746 ? 28.979 -8.779 14.429 1.00 86.81 746 SER A O 1
ATOM 6154 N N . ILE A 1 747 ? 29.527 -10.887 13.897 1.00 83.19 747 ILE A N 1
ATOM 6155 C CA . ILE A 1 747 ? 28.290 -11.157 13.146 1.00 83.19 747 ILE A CA 1
ATOM 6156 C C . ILE A 1 747 ? 27.081 -11.259 14.074 1.00 83.19 747 ILE A C 1
ATOM 6158 O O . ILE A 1 747 ? 26.025 -10.729 13.736 1.00 83.19 747 ILE A O 1
ATOM 6162 N N . MET A 1 748 ? 27.201 -11.910 15.234 1.00 80.56 748 MET A N 1
ATOM 6163 C CA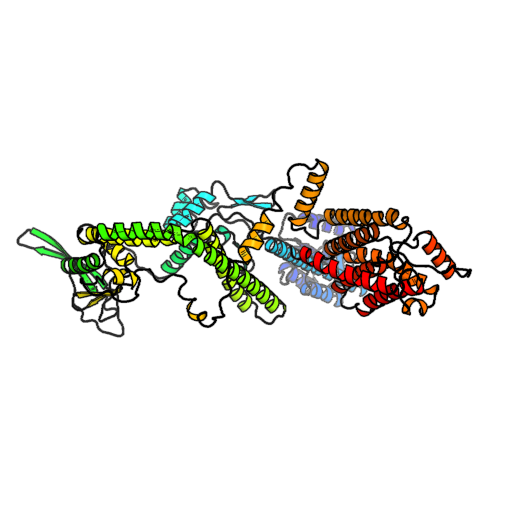 . MET A 1 748 ? 26.091 -11.994 16.190 1.00 80.56 748 MET A CA 1
ATOM 6164 C C . MET A 1 748 ? 25.685 -10.607 16.695 1.00 80.56 748 MET A C 1
ATOM 6166 O O . MET A 1 748 ? 24.499 -10.281 16.728 1.00 80.56 748 MET A O 1
ATOM 6170 N N . ILE A 1 749 ? 26.672 -9.771 17.022 1.00 75.56 749 ILE A N 1
ATOM 6171 C CA . ILE A 1 749 ? 26.449 -8.395 17.469 1.00 75.56 749 ILE A CA 1
ATOM 6172 C C . ILE A 1 749 ? 25.938 -7.533 16.303 1.00 75.56 749 ILE A C 1
ATOM 6174 O O . ILE A 1 749 ? 24.923 -6.860 16.438 1.00 75.56 749 ILE A O 1
ATOM 6178 N N . GLY A 1 750 ? 26.561 -7.601 15.125 1.00 64.00 750 GLY A N 1
ATOM 6179 C CA . GLY A 1 750 ? 26.129 -6.870 13.927 1.00 64.00 750 GLY A CA 1
ATOM 6180 C C . GLY A 1 750 ? 24.733 -7.271 13.429 1.00 64.00 750 GLY A C 1
ATOM 6181 O O . GLY A 1 750 ? 23.984 -6.432 12.936 1.00 64.00 750 GLY A O 1
ATOM 6182 N N . GLY A 1 751 ? 24.339 -8.534 13.609 1.00 59.16 751 GLY A N 1
ATOM 6183 C CA . GLY A 1 751 ? 23.008 -9.052 13.289 1.00 59.16 751 GLY A CA 1
ATOM 6184 C C . GLY A 1 751 ? 21.903 -8.552 14.225 1.00 59.16 751 GLY A C 1
ATOM 6185 O O . GLY A 1 751 ? 20.758 -8.438 13.789 1.00 59.16 751 GLY A O 1
ATOM 6186 N N . LEU A 1 752 ? 22.236 -8.197 15.474 1.00 48.25 752 LEU A N 1
ATOM 6187 C CA . LEU A 1 752 ? 21.324 -7.498 16.390 1.00 48.25 752 LEU A CA 1
ATOM 6188 C C . LEU A 1 752 ? 21.052 -6.061 15.918 1.00 48.25 752 LEU A C 1
ATOM 6190 O O . LEU A 1 752 ? 19.919 -5.599 16.020 1.00 48.25 752 LEU A O 1
ATOM 6194 N N . PHE A 1 753 ? 22.049 -5.395 15.328 1.00 46.31 753 PHE A N 1
ATOM 6195 C CA . PHE A 1 753 ? 21.909 -4.044 14.768 1.00 46.31 753 PHE A CA 1
ATOM 6196 C C . PHE A 1 753 ? 21.244 -4.007 13.382 1.00 46.31 753 PHE A C 1
ATOM 6198 O O . PHE A 1 753 ? 20.703 -2.980 13.006 1.00 46.31 753 PHE A O 1
ATOM 6205 N N . GLY A 1 754 ? 21.243 -5.113 12.628 1.00 39.22 754 GLY A N 1
ATOM 6206 C CA . GLY A 1 754 ? 20.581 -5.214 11.317 1.00 39.22 754 GLY A CA 1
ATOM 6207 C C . GLY A 1 754 ? 19.096 -5.611 11.350 1.00 39.22 754 GLY A C 1
ATOM 6208 O O . GLY A 1 754 ? 18.496 -5.770 10.286 1.00 39.22 754 GLY A O 1
ATOM 6209 N N . LYS A 1 755 ? 18.519 -5.837 12.540 1.00 32.31 755 LYS A N 1
ATOM 6210 C CA . LYS A 1 755 ? 17.079 -6.099 12.755 1.00 32.31 755 LYS A CA 1
ATOM 6211 C C . LYS A 1 755 ? 16.318 -4.895 13.339 1.00 32.31 755 LYS A C 1
ATOM 6213 O O . LYS A 1 755 ? 15.112 -5.015 13.557 1.00 32.31 755 LYS A O 1
ATOM 6218 N N . ILE A 1 756 ? 17.011 -3.784 13.584 1.00 30.72 756 ILE A N 1
ATOM 6219 C CA . ILE A 1 756 ? 16.459 -2.462 13.926 1.00 30.72 756 ILE A CA 1
ATOM 6220 C C . ILE A 1 756 ? 16.480 -1.629 12.646 1.00 30.72 756 ILE A C 1
ATOM 6222 O O . ILE A 1 756 ? 15.476 -0.923 12.400 1.00 30.72 756 ILE A O 1
#

Solvent-accessible surface area (backbone atoms only — not comparable to full-atom values): 43082 Å² total; per-residue (Å²): 130,83,78,68,30,21,35,37,49,47,54,39,87,55,94,54,77,90,81,53,92,67,56,67,68,58,53,50,53,54,51,49,54,49,30,65,77,73,70,56,45,72,77,46,79,48,79,41,80,63,60,49,69,58,84,88,52,67,70,62,49,52,49,52,56,38,26,72,72,63,76,24,35,28,43,38,30,64,37,69,60,64,78,17,27,34,73,65,58,41,47,52,54,52,50,33,42,75,69,58,51,35,60,45,56,47,38,80,80,44,92,63,50,88,42,79,69,33,53,51,52,50,52,49,51,34,48,51,40,28,47,51,54,55,50,50,52,50,51,52,52,49,52,49,52,51,34,47,73,70,15,42,79,85,67,82,62,57,94,34,38,39,70,40,79,87,79,73,41,66,42,78,27,86,77,45,29,60,56,51,45,50,50,51,58,54,46,48,70,67,80,63,49,57,66,55,50,22,48,52,37,36,76,74,68,50,53,44,102,79,80,39,61,45,53,46,70,56,50,54,48,58,74,69,42,54,51,43,54,24,26,41,79,55,97,92,40,81,42,62,39,72,50,84,49,75,46,54,62,66,58,49,53,48,33,47,51,50,52,56,61,63,70,47,93,74,84,85,85,90,78,91,57,58,63,55,80,58,32,28,22,68,83,47,68,40,48,28,39,71,50,78,45,82,50,72,40,87,91,71,82,44,72,47,78,46,49,36,40,34,64,65,69,78,45,91,86,46,90,60,82,77,66,73,36,44,53,83,64,50,50,60,55,51,26,54,58,36,45,50,45,38,45,52,75,68,57,44,52,49,54,53,54,50,51,58,54,48,59,70,64,44,60,65,56,50,51,54,51,46,53,49,48,53,51,51,46,52,53,46,52,51,50,53,51,52,54,49,53,40,42,74,71,62,76,48,56,73,66,59,48,51,56,52,49,51,53,52,51,53,51,43,53,52,46,52,50,50,46,53,49,44,73,78,38,71,63,58,76,51,48,65,55,53,49,49,50,52,50,22,45,44,23,50,62,52,38,70,45,84,81,57,54,57,60,45,37,54,49,46,60,73,54,55,42,56,30,29,41,46,88,80,40,76,44,71,51,55,42,71,56,56,44,46,60,56,64,66,68,68,94,81,62,89,75,82,92,74,76,73,66,65,82,56,94,67,56,91,66,58,84,81,65,84,84,74,87,82,80,92,76,79,76,69,68,63,55,64,58,52,58,60,60,57,65,72,72,68,79,80,79,83,87,79,58,79,70,56,54,54,54,49,52,51,50,53,57,62,72,71,51,76,74,62,80,85,45,65,66,58,55,53,51,47,51,51,50,48,53,56,59,57,52,58,49,61,69,51,39,72,43,74,52,77,43,69,75,77,54,79,69,57,72,74,55,64,81,41,45,72,32,42,55,44,42,58,45,47,62,55,52,54,52,50,43,51,64,71,29,67,88,40,90,55,41,64,57,51,47,52,25,51,46,51,35,51,52,54,40,53,54,45,29,70,78,47,38,19,21,38,91,62,82,86,83,84,62,86,48,72,44,40,48,50,48,54,50,48,53,69,79,45,47,58,24,56,22,54,42,20,61,72,41,22,53,40,51,52,46,40,55,58,47,38,74,75,41,68,91,46,45,70,61,45,52,51,52,42,50,47,31,54,52,14,33,45,29,55,44,62,32,44,72,59,14,47,54,36,5,52,50,45,37,54,54,22,49,58,55,37,52,60,63,72,75,102